Protein AF-A0A8E2JMP1-F1 (afdb_monomer_lite)

Organism: NCBI:txid574774

Foldseek 3Di:
DDDDDDQAAAEEEEAADADPPHHQLQVDCCPPPVRSYDYDYFHFKDKAFPVVLLVVVLCCLQQLCCADPVCLVRPQAQEEEEEDLSLLVLNLVSLVVQVVVVPDDNCRSAPCRYAYEYAAVSNVVSNVVSVHSHHYDDNVQNHLQSSLVVCLVVLLVSPDPPDPPDDDRHAYEYRDAPDDDPNNQCSQQPPVDDPSSHHHYDYTHGIYMDTDPCSLVVVLVVVVVCVVVVDQAHEYEDEDLSSLLSVCVSQVQADPPQRAGDPDDPLVPGSCNRYFYEYLADVNQCSNCVRHVDHGLFYFHHNHSVSRVVRVVVSVVVVVPPDDDPDDDDDDDDDDDDDDDDDDDDDDDDDDDDDDDDDDDDDDDDDDDDDDDDDDDDDDDDDDDDDDDDDDDDDDDDDDDDDDDDDDDDDDDDDDDDDDDDDDDDDDDDAQKDFAPPQLLQAAPFFQWKFKKWKKWFFPFVDQDDPDLVRTQWIKMKGDTDDSRIFGHADFHDFFLAMWIKTWNGSADDQDLADKTKIFTADFSHTLVCCVPPPQCWDWDQDPVPGTGTGHGMDTQFMWMWTWGDDPVFIKIKTATLAPVDHDPRCVNRNHARIFMWGKKWFQQVDDDDPLLDDPDAWPDPPVVNVVCVPPGIDHDRSVLSNTGGTIMMTRTADHHPDHHCRFPADPVSVVSNHDTSVVVRVSRRVSVNVNQVSQPHNVRVCVSSVPDDDDDDDDDDDDDDDDDDDDDDDDPDQADALEQWEQAQNDIDGFRHHFCDPCVFANSHAPYKYAYQQQLDIGSDDVVVVVCLVVPPRNPPPRDADFFFDDDQKTKGKDQCQVSVSSQLSVLRVVCSHDVPSPDRNPRRQKIKIFIKGQADVVANAHPDPPDDRHGHITRQWIWMDGPDDDVAALTEDTDRDVRRPPVCVSLLRVLVSQLVCVVVVHQHHYDPPDDPVRVVSLLVNLLLLLLLQLQPDDPPDADDLVNSCNVRSYDSVSNVVSQVVLVQWDADPPDPDGIGGNNVSSVVSCVVVVRDSDRSGDPVRGDDPDPVVVVVVVVVVVVVVVVVVVVVPD

pLDDT: mean 73.32, std 23.61, range [18.75, 98.06]

Secondary structure (DSSP, 8-state):
---------EEEEEESPPPSS--HHHHHHHHSGGGTEEEEE---EEEEE-HHHHHHHHHHHHTTTT--GGGTTT---SEEEE-SHHHHHHHHHHHHHHHHSTT--HHHHS-TTS-EEESHHHHHHHHHTT--SSPEE-TT--SHHHHHHHHHHHHHHTT-TT-TT-PPPPPEEEEEESS--SHHHHHHT-TTS-GGG---EEEEEEEEEEE-TTHHHHHHHHHHHHHHTT-S-EEEEE-SHHHHHHHHHHTT-B-TTT-SB-S---TTTSTTTTEEEEESSHHHHHHHHHHH-PPPSEE-SSSSHHHHHHHHHHHHHHHHTTS---------------------------------------------------------------------------------------------------PPPPPPPPPSEEE-TTHHHHS-TTEEEEEEEEEEEEEPTT-SS-SSGGGEEEEEEEEEEE-TTEEE-SSPPP--TTEEEEEESSSS---STT-EEEEEEEEEEE-HHHHIIIIISPPEEEETTTEEEEPPPEEEEEEEEEEEEE-SS-EEEEEEEEESSS--HHHHHHT--SEEEEEEEEEPTTSPPPGGG--SS-----HHHHHHTTT-SEEE--GGGGSSTT-EEEEEEESSTT--TTTTPPPTTTTTTTPPPHHHHHHHHHHHHHHHHHTTTSTTTHHHHTT------PPPPP--------------S-----SBS-EEETTEEE--SS-----HHHH-S-BS-EEE-TTT--EES-HHHHHHHHHT-GGGSSPPSSEEEEEETTEEEEEEETTTTHHHHHHHHHHHHTT-SS---SS--TTEEEEEEEESS-SSPPPP-STT--S----EEEEEEEEETT-TT-EEES-EEE-GGGTTSSHHHHHHHHHHHHHHHTT---EE-SSPPHHHHHHHHHHHHHHHHHHHHHS-TT----HHHHHHHH---HHHHHHHHHHTT-EE--TTSS-S-EE-HHHHHHHHHHTT--SS-SS-GGGBPP--THHHHHHHHHHHHHHHHHHHHT--

Radius of gyration: 39.18 Å; chains: 1; bounding box: 116×114×115 Å

InterPro domains:
  IPR002717 Histone acetyltransferase domain, MYST-type [PF01853] (800-991)
  IPR002717 Histone acetyltransferase domain, MYST-type [PS51726] (735-1009)
  IPR003754 Tetrapyrrole biosynthesis, uroporphyrinogen III synthase [PF02602] (37-307)
  IPR003754 Tetrapyrrole biosynthesis, uroporphyrinogen III synthase [cd06578] (37-308)
  IPR016181 Acyl-CoA N-acyltransferase [SSF55729] (742-1012)
  IPR036108 Tetrapyrrole biosynthesis, uroporphyrinogen III synthase superfamily [G3DSA:3.40.50.10090] (25-308)
  IPR036108 Tetrapyrrole biosynthesis, uroporphyrinogen III synthase superfamily [G3DSA:3.40.50.10090] (45-214)
  IPR036108 Tetrapyrrole biosynthesis, uroporphyrinogen III synthase superfamily [SSF69618] (14-313)
  IPR036388 Winged helix-like DNA-binding domain superfamily [G3DSA:1.10.10.10] (932-1009)
  IPR040706 MYST, zinc finger domain [PF17772] (739-793)
  IPR050603 MYST family histone acetyltransferases [PTHR10615] (337-1009)

Structure (mmCIF, N/CA/C/O backbone):
data_AF-A0A8E2JMP1-F1
#
_entry.id   AF-A0A8E2JMP1-F1
#
loop_
_atom_site.group_PDB
_atom_site.id
_atom_site.type_symbol
_atom_site.label_atom_id
_atom_site.label_alt_id
_atom_site.label_comp_id
_atom_site.label_asym_id
_atom_site.label_entity_id
_atom_site.label_seq_id
_atom_site.pdbx_PDB_ins_code
_atom_site.Cartn_x
_atom_site.Cartn_y
_atom_site.Cartn_z
_atom_site.occupancy
_atom_site.B_iso_or_equiv
_atom_site.auth_seq_id
_atom_site.auth_comp_id
_atom_site.auth_asym_id
_atom_site.auth_atom_id
_atom_site.pdbx_PDB_model_num
ATOM 1 N N . MET A 1 1 ? -36.122 27.529 32.065 1.00 32.94 1 MET A N 1
ATOM 2 C CA . MET A 1 1 ? -34.696 27.424 32.455 1.00 32.94 1 MET A CA 1
ATOM 3 C C . MET A 1 1 ? -33.843 28.033 31.353 1.00 32.94 1 MET A C 1
ATOM 5 O O . MET A 1 1 ? -34.363 28.245 30.264 1.00 32.94 1 MET A O 1
ATOM 9 N N . THR A 1 2 ? -32.603 28.406 31.658 1.00 27.00 2 THR A N 1
ATOM 10 C CA . THR A 1 2 ? -31.738 29.217 30.788 1.00 27.00 2 THR A CA 1
ATOM 11 C C . THR A 1 2 ? -31.268 28.480 29.535 1.00 27.00 2 THR A C 1
ATOM 13 O O . THR A 1 2 ? -30.958 27.292 29.571 1.00 27.00 2 THR A O 1
ATOM 16 N N . TRP A 1 3 ? -31.172 29.220 28.431 1.00 30.22 3 TRP A N 1
ATOM 17 C CA . TRP A 1 3 ? -30.446 28.794 27.237 1.00 30.22 3 TRP A CA 1
ATOM 18 C C . TRP A 1 3 ? -28.938 28.780 27.532 1.00 30.22 3 TRP A C 1
ATOM 20 O O . TRP A 1 3 ? -28.440 29.673 28.221 1.00 30.22 3 TRP A O 1
ATOM 30 N N . ARG A 1 4 ? -28.205 27.809 26.978 1.00 28.19 4 ARG A N 1
ATOM 31 C CA . ARG A 1 4 ? -26.751 27.908 26.777 1.00 28.19 4 ARG A CA 1
ATOM 32 C C . ARG A 1 4 ? -26.457 27.979 25.284 1.00 28.19 4 ARG A C 1
ATOM 34 O O . ARG A 1 4 ? -27.207 27.438 24.473 1.00 28.19 4 ARG A O 1
ATOM 41 N N . THR A 1 5 ? -25.417 28.730 24.958 1.00 34.22 5 THR A N 1
ATOM 42 C CA . THR A 1 5 ? -25.046 29.130 23.603 1.00 34.22 5 THR A CA 1
ATOM 43 C C . THR A 1 5 ? -24.077 28.151 22.958 1.00 34.22 5 THR A C 1
ATOM 45 O O . THR A 1 5 ? -23.271 27.542 23.652 1.00 34.22 5 THR A O 1
ATOM 48 N N . ASP A 1 6 ? -24.155 28.099 21.631 1.00 41.16 6 ASP A N 1
ATOM 49 C CA . ASP A 1 6 ? -23.097 27.779 20.666 1.00 41.16 6 ASP A CA 1
ATOM 50 C C . ASP A 1 6 ? -21.675 27.660 21.269 1.00 41.16 6 ASP A C 1
ATOM 52 O O . ASP A 1 6 ? -21.070 28.662 21.668 1.00 41.16 6 ASP A O 1
ATOM 56 N N . GLU A 1 7 ? -21.151 26.432 21.365 1.00 53.16 7 GLU A N 1
ATOM 57 C CA . GLU A 1 7 ? -19.808 26.155 21.892 1.00 53.16 7 GLU A CA 1
ATOM 58 C C . GLU A 1 7 ? -18.772 26.304 20.769 1.00 53.16 7 GLU A C 1
ATOM 60 O O . GLU A 1 7 ? -18.631 25.446 19.898 1.00 53.16 7 GLU A O 1
ATOM 65 N N . ARG A 1 8 ? -18.057 27.434 20.775 1.00 67.12 8 ARG A N 1
ATOM 66 C CA . ARG A 1 8 ? -17.032 27.758 19.772 1.00 67.12 8 ARG A CA 1
ATOM 67 C C . ARG A 1 8 ? -15.777 26.906 19.959 1.00 67.12 8 ARG A C 1
ATOM 69 O O . ARG A 1 8 ? -15.345 26.666 21.087 1.00 67.12 8 ARG A O 1
ATOM 76 N N . LYS A 1 9 ? -15.164 26.508 18.842 1.00 81.81 9 LYS A N 1
ATOM 77 C CA . LYS A 1 9 ? -13.915 25.742 18.828 1.00 81.81 9 LYS A CA 1
ATOM 78 C C . LYS A 1 9 ? -12.730 26.540 19.386 1.00 81.81 9 LYS A C 1
ATOM 80 O O . LYS A 1 9 ? -12.714 27.768 19.394 1.00 81.81 9 LYS A O 1
ATOM 85 N N . THR A 1 10 ? -11.726 25.806 19.857 1.00 86.31 10 THR A N 1
ATOM 86 C CA . THR A 1 10 ? -10.446 26.311 20.365 1.00 86.31 10 THR A CA 1
ATOM 87 C C . THR A 1 10 ? -9.393 26.247 19.248 1.00 86.31 10 THR A C 1
ATOM 89 O O . THR A 1 10 ? -9.045 25.138 18.831 1.00 86.31 10 THR A O 1
ATOM 92 N N . PRO A 1 11 ? -8.847 27.380 18.767 1.00 90.06 11 PRO A N 1
ATOM 93 C CA . PRO A 1 11 ? -7.862 27.375 17.690 1.00 90.06 11 PRO A CA 1
ATOM 94 C C . PRO A 1 11 ? -6.554 26.689 18.095 1.00 90.06 11 PRO A C 1
ATOM 96 O O . PRO A 1 11 ? -6.038 26.903 19.200 1.00 90.06 11 PRO A O 1
ATOM 99 N N . LEU A 1 12 ? -6.013 25.895 17.173 1.00 92.00 12 LEU A N 1
ATOM 100 C CA . LEU A 1 12 ? -4.741 25.189 17.284 1.00 92.00 12 LEU A CA 1
ATOM 101 C C . LEU A 1 12 ? -3.871 25.562 16.075 1.00 92.00 12 LEU A C 1
ATOM 103 O O . LEU A 1 12 ? -3.965 24.953 15.010 1.00 92.00 12 LEU A O 1
ATOM 107 N N . LEU A 1 13 ? -3.049 26.600 16.234 1.00 93.38 13 LEU A N 1
ATOM 108 C CA . LEU A 1 13 ? -2.189 27.120 15.173 1.00 93.38 13 LEU A CA 1
ATOM 109 C C . LEU A 1 13 ? -0.935 26.245 15.056 1.00 93.38 13 LEU A C 1
ATOM 111 O O . LEU A 1 13 ? -0.125 26.184 15.979 1.00 93.38 13 LEU A O 1
ATOM 115 N N . LEU A 1 14 ? -0.777 25.560 13.929 1.00 93.31 14 LEU A N 1
ATOM 116 C CA . LEU A 1 14 ? 0.318 24.636 13.654 1.00 93.31 14 LEU A CA 1
ATOM 117 C C . LEU A 1 14 ? 1.369 25.342 12.794 1.00 93.31 14 LEU A C 1
ATOM 119 O O . LEU A 1 14 ? 1.121 25.612 11.619 1.00 93.31 14 LEU A O 1
ATOM 123 N N . LEU A 1 15 ? 2.548 25.634 13.353 1.00 92.19 15 LEU A N 1
ATOM 124 C CA . LEU A 1 15 ? 3.625 26.343 12.649 1.00 92.19 15 LEU A CA 1
ATOM 125 C C . LEU A 1 15 ? 4.418 25.405 11.715 1.00 92.19 15 LEU A C 1
ATOM 127 O O . LEU A 1 15 ? 5.623 25.201 11.878 1.00 92.19 15 LEU A O 1
ATOM 131 N N . LYS A 1 16 ? 3.714 24.798 10.755 1.00 86.81 16 LYS A N 1
ATOM 132 C CA . LYS A 1 16 ? 4.231 23.924 9.693 1.00 86.81 16 LYS A CA 1
ATOM 133 C C . LYS A 1 16 ? 3.429 24.115 8.404 1.00 86.81 16 LYS A C 1
ATOM 135 O O . LYS A 1 16 ? 2.267 24.518 8.427 1.00 86.81 16 LYS A O 1
ATOM 140 N N . THR A 1 17 ? 4.033 23.756 7.276 1.00 81.31 17 THR A N 1
ATOM 141 C CA . THR A 1 17 ? 3.296 23.528 6.025 1.00 81.31 17 THR A CA 1
ATOM 142 C C . THR A 1 17 ? 2.412 22.288 6.178 1.00 81.31 17 THR A C 1
ATOM 144 O O . THR A 1 17 ? 2.838 21.306 6.787 1.00 81.31 17 THR A O 1
ATOM 147 N N . LYS A 1 18 ? 1.190 22.327 5.639 1.00 79.12 18 LYS A N 1
ATOM 148 C CA . LYS A 1 18 ? 0.274 21.181 5.635 1.00 79.12 18 LYS A CA 1
ATOM 149 C C . LYS A 1 18 ? 0.782 20.078 4.695 1.00 79.12 18 LYS A C 1
ATOM 151 O O . LYS A 1 18 ? 1.104 20.356 3.541 1.00 79.12 18 LYS A O 1
ATOM 156 N N . SER A 1 19 ? 0.815 18.840 5.179 1.00 68.50 19 SER A N 1
ATOM 157 C CA . SER A 1 19 ? 1.076 17.636 4.385 1.00 68.50 19 SER A CA 1
ATOM 158 C C . SER A 1 19 ? -0.093 17.345 3.433 1.00 68.50 19 SER A C 1
ATOM 160 O O . SER A 1 19 ? -1.249 17.635 3.741 1.00 68.50 19 SER A O 1
ATOM 162 N N . THR A 1 20 ? 0.190 16.774 2.260 1.00 45.34 20 THR A N 1
ATOM 163 C CA . THR A 1 20 ? -0.843 16.406 1.274 1.00 45.34 20 THR A CA 1
ATOM 164 C C . THR A 1 20 ? -0.637 14.961 0.808 1.00 45.34 20 THR A C 1
ATOM 166 O O . THR A 1 20 ? 0.515 14.543 0.703 1.00 45.34 20 THR A O 1
ATOM 169 N N . PRO A 1 21 ? -1.710 14.184 0.546 1.00 37.50 21 PRO A N 1
ATOM 170 C CA . PRO A 1 21 ? -3.123 14.587 0.521 1.00 37.50 21 PRO A CA 1
ATOM 171 C C . PRO A 1 21 ? -3.765 14.824 1.902 1.00 37.50 21 PRO A C 1
ATOM 173 O O . PRO A 1 21 ? -4.730 15.581 1.981 1.00 37.50 21 PRO A O 1
ATOM 176 N N . THR A 1 22 ? -3.222 14.242 2.973 1.00 48.56 22 THR A N 1
ATOM 177 C CA . THR A 1 22 ? -3.713 14.372 4.358 1.00 48.56 22 THR A CA 1
ATOM 178 C C . THR A 1 22 ? -2.586 14.764 5.322 1.00 48.56 22 THR A C 1
ATOM 180 O O . THR A 1 22 ? -1.404 14.649 4.998 1.00 48.56 22 THR A O 1
ATOM 183 N N . ASP A 1 23 ? -2.949 15.248 6.514 1.00 83.75 23 ASP A N 1
ATOM 184 C CA . ASP A 1 23 ? -2.011 15.613 7.581 1.00 83.75 23 ASP A CA 1
ATOM 185 C C . ASP A 1 23 ? -2.500 15.050 8.919 1.00 83.75 23 ASP A C 1
ATOM 187 O O . ASP A 1 23 ? -3.606 15.373 9.357 1.00 83.75 23 ASP A O 1
ATOM 191 N N . GLY A 1 24 ? -1.677 14.235 9.586 1.00 73.88 24 GLY A N 1
ATOM 192 C CA . GLY A 1 24 ? -2.066 13.555 10.827 1.00 73.88 24 GLY A CA 1
ATOM 193 C C . GLY A 1 24 ? -2.481 14.505 11.956 1.00 73.88 24 GLY A C 1
ATOM 194 O O . GLY A 1 24 ? -3.329 14.153 12.771 1.00 73.88 24 GLY A O 1
ATOM 195 N N . TYR A 1 25 ? -1.970 15.744 11.983 1.00 85.38 25 TYR A N 1
ATOM 196 C CA . TYR A 1 25 ? -2.421 16.743 12.959 1.00 85.38 25 TYR A CA 1
ATOM 197 C C . TYR A 1 25 ? -3.824 17.281 12.656 1.00 85.38 25 TYR A C 1
ATOM 199 O O . TYR A 1 25 ? -4.546 17.645 13.582 1.00 85.38 25 TYR A O 1
ATOM 207 N N . GLU A 1 26 ? -4.225 17.333 11.384 1.00 86.94 26 GLU A N 1
ATOM 208 C CA . GLU A 1 26 ? -5.572 17.754 10.998 1.00 86.94 26 GLU A CA 1
ATOM 209 C C . GLU A 1 26 ? -6.593 16.667 11.333 1.00 86.94 26 GLU A C 1
ATOM 211 O O . GLU A 1 26 ? -7.578 16.947 12.012 1.00 86.94 26 GLU A O 1
ATOM 216 N N . GLU A 1 27 ? -6.336 15.431 10.903 1.00 82.19 27 GLU A N 1
ATOM 217 C CA . GLU A 1 27 ? -7.230 14.284 11.095 1.00 82.19 27 GLU A CA 1
ATOM 218 C C . GLU A 1 27 ? -7.474 13.993 12.584 1.00 82.19 27 GLU A C 1
ATOM 220 O O . GLU A 1 27 ? -8.621 13.852 13.025 1.00 82.19 27 GLU A O 1
ATOM 225 N N . TYR A 1 28 ? -6.401 14.017 13.379 1.00 85.38 28 TYR A N 1
ATOM 226 C CA . TYR A 1 28 ? -6.456 13.801 14.820 1.00 85.38 28 TYR A CA 1
ATOM 227 C C . TYR A 1 28 ? -7.226 14.915 15.545 1.00 85.38 28 TYR A C 1
ATOM 229 O O . TYR A 1 28 ? -8.243 14.661 16.191 1.00 85.38 28 TYR A O 1
ATOM 237 N N . PHE A 1 29 ? -6.795 16.177 15.432 1.00 85.62 29 PHE A N 1
ATOM 238 C CA . PHE A 1 29 ? -7.393 17.262 16.220 1.00 85.62 29 PHE A CA 1
ATOM 239 C C . PHE A 1 29 ? -8.757 17.746 15.700 1.00 85.62 29 PHE A C 1
ATOM 241 O O . PHE A 1 29 ? -9.507 18.343 16.472 1.00 85.62 29 PHE A O 1
ATOM 248 N N . SER A 1 30 ? -9.127 17.462 14.446 1.00 78.94 30 SER A N 1
ATOM 249 C CA . SER A 1 30 ? -10.479 17.762 13.938 1.00 78.94 30 SER A CA 1
ATOM 250 C C . SER A 1 30 ? -11.551 16.808 14.474 1.00 78.94 30 SER A C 1
ATOM 252 O O . SER A 1 30 ? -12.724 17.185 14.517 1.00 78.94 30 SER A O 1
ATOM 254 N N . THR A 1 31 ? -11.164 15.593 14.878 1.00 76.31 31 THR A N 1
ATOM 255 C CA . THR A 1 31 ? -12.068 14.563 15.423 1.00 76.31 31 THR A CA 1
ATOM 256 C C . THR A 1 31 ? -11.999 14.457 16.953 1.00 76.31 31 THR A C 1
ATOM 258 O O . THR A 1 31 ? -13.001 14.132 17.593 1.00 76.31 31 THR A O 1
ATOM 261 N N . PHE A 1 32 ? -10.851 14.781 17.556 1.00 73.69 32 PHE A N 1
ATOM 262 C CA . PHE A 1 32 ? -10.613 14.721 19.000 1.00 73.69 32 PHE A CA 1
ATOM 263 C C . PHE A 1 32 ? -11.519 15.654 19.833 1.00 73.69 32 PHE A C 1
ATOM 265 O O . PHE A 1 32 ? -11.826 16.776 19.431 1.00 73.69 32 PHE A O 1
ATOM 272 N N . ASP A 1 33 ? -11.920 15.184 21.023 1.00 68.81 33 ASP A N 1
ATOM 273 C CA . ASP A 1 33 ? -12.759 15.892 22.011 1.00 68.81 33 ASP A CA 1
ATOM 274 C C . ASP A 1 33 ? -14.020 16.529 21.383 1.00 68.81 33 ASP A C 1
ATOM 276 O O . ASP A 1 33 ? -14.219 17.740 21.425 1.00 68.81 33 ASP A O 1
ATOM 280 N N . ASN A 1 34 ? -14.837 15.715 20.696 1.00 67.88 34 ASN A N 1
ATOM 281 C CA . ASN A 1 34 ? -15.996 16.148 19.890 1.00 67.88 34 ASN A CA 1
ATOM 282 C C . ASN A 1 34 ? -15.678 17.213 18.814 1.00 67.88 34 ASN A C 1
ATOM 284 O O . ASN A 1 34 ? -16.556 17.961 18.381 1.00 67.88 34 ASN A O 1
ATOM 288 N N . GLY A 1 35 ? -14.424 17.292 18.362 1.00 69.62 35 GLY A N 1
ATOM 289 C CA . GLY A 1 35 ? -13.958 18.326 17.443 1.00 69.62 35 GLY A CA 1
ATOM 290 C C . GLY A 1 35 ? -13.839 19.706 18.097 1.00 69.62 35 GLY A C 1
ATOM 291 O O . GLY A 1 35 ? -13.940 20.712 17.398 1.00 69.62 35 GLY A O 1
ATOM 292 N N . ARG A 1 36 ? -13.631 19.782 19.419 1.00 80.69 36 ARG A N 1
ATOM 293 C CA . ARG A 1 36 ? -13.426 21.028 20.185 1.00 80.69 36 ARG A CA 1
ATOM 294 C C . ARG A 1 36 ? -12.265 21.876 19.673 1.00 80.69 36 ARG A C 1
ATOM 296 O O . ARG A 1 36 ? -12.268 23.085 19.893 1.00 80.69 36 ARG A O 1
ATOM 303 N N . TYR A 1 37 ? -11.279 21.267 19.022 1.00 86.44 37 TYR A N 1
ATOM 304 C CA . TYR A 1 37 ? -10.127 21.958 18.452 1.00 86.44 37 TYR A CA 1
ATOM 305 C C . TYR A 1 37 ? -10.337 22.280 16.965 1.00 86.44 37 TYR A C 1
ATOM 307 O O . TYR A 1 37 ? -11.100 21.618 16.255 1.00 86.44 37 TYR A O 1
ATOM 315 N N . GLU A 1 38 ? -9.659 23.327 16.500 1.00 88.81 38 GLU A N 1
ATOM 316 C CA . GLU A 1 38 ? -9.652 23.758 15.100 1.00 88.81 38 GLU A CA 1
ATOM 317 C C . GLU A 1 38 ? -8.202 23.904 14.608 1.00 88.81 38 GLU A C 1
ATOM 319 O O . GLU A 1 38 ? -7.542 24.890 14.951 1.00 88.81 38 GLU A O 1
ATOM 324 N N . PRO A 1 39 ? -7.670 22.907 13.873 1.00 91.88 39 PRO A N 1
ATOM 325 C CA . PRO A 1 39 ? -6.312 22.945 13.333 1.00 91.88 39 PRO A CA 1
ATOM 326 C C . PRO A 1 39 ? -6.176 23.984 12.217 1.00 91.88 39 PRO A C 1
ATOM 328 O O . PRO A 1 39 ? -6.913 23.947 11.235 1.00 91.88 39 PRO A O 1
ATOM 331 N N . VAL A 1 40 ? -5.202 24.887 12.340 1.00 91.75 40 VAL A N 1
ATOM 332 C CA . VAL A 1 40 ? -4.912 25.918 11.331 1.00 91.75 40 VAL A CA 1
ATOM 333 C C . VAL A 1 40 ? -3.421 25.907 11.015 1.00 91.75 40 VAL A C 1
ATOM 335 O O . VAL A 1 40 ? -2.596 26.158 11.890 1.00 91.75 40 VAL A O 1
ATOM 338 N N . PHE A 1 41 ? -3.064 25.621 9.766 1.00 91.50 41 PHE A N 1
ATOM 339 C CA . PHE A 1 41 ? -1.671 25.524 9.325 1.00 91.50 41 PHE A CA 1
ATOM 340 C C . PHE A 1 41 ? -1.102 26.896 8.955 1.00 91.50 41 PHE A C 1
ATOM 342 O O . PHE A 1 41 ? -1.681 27.616 8.142 1.00 91.50 41 PHE A O 1
ATOM 349 N N . VAL A 1 42 ? 0.058 27.237 9.519 1.00 89.19 42 VAL A N 1
ATOM 350 C CA . VAL A 1 42 ? 0.778 28.492 9.266 1.00 89.19 42 VAL A CA 1
ATOM 351 C C . VAL A 1 42 ? 2.208 28.156 8.808 1.00 89.19 42 VAL A C 1
ATOM 353 O O . VAL A 1 42 ? 3.073 27.882 9.644 1.00 89.19 42 VAL A O 1
ATOM 356 N N . PRO A 1 43 ? 2.481 28.131 7.488 1.00 84.12 43 PRO A N 1
ATOM 357 C CA . PRO A 1 43 ? 3.799 27.786 6.956 1.00 84.12 43 PRO A CA 1
ATOM 358 C C . PRO A 1 43 ? 4.882 28.791 7.376 1.00 84.12 43 PRO A C 1
ATOM 360 O O . PRO A 1 43 ? 4.754 29.985 7.130 1.00 84.12 43 PRO A O 1
ATOM 363 N N . VAL A 1 44 ? 5.962 28.300 7.993 1.00 80.56 44 VAL A N 1
ATOM 364 C CA . VAL A 1 44 ? 7.094 29.124 8.474 1.00 80.56 44 VAL A CA 1
ATOM 365 C C . VAL A 1 44 ? 8.156 29.349 7.393 1.00 80.56 44 VAL A C 1
ATOM 367 O O . VAL A 1 44 ? 8.788 30.402 7.349 1.00 80.56 44 VAL A O 1
ATOM 370 N N . LEU A 1 45 ? 8.381 28.346 6.540 1.00 78.06 45 LEU A N 1
ATOM 371 C CA . LEU A 1 45 ? 9.479 28.309 5.573 1.00 78.06 45 LEU A CA 1
ATOM 372 C C . LEU A 1 45 ? 8.972 28.426 4.137 1.00 78.06 45 LEU A C 1
ATOM 374 O O . LEU A 1 45 ? 7.909 27.911 3.793 1.00 78.06 45 LEU A O 1
ATOM 378 N N . GLU A 1 46 ? 9.793 29.040 3.292 1.00 78.88 46 GLU A N 1
ATOM 379 C CA . GLU A 1 46 ? 9.577 29.178 1.856 1.00 78.88 46 GLU A CA 1
ATOM 380 C C . GLU A 1 46 ? 10.843 28.760 1.088 1.00 78.88 46 GLU A C 1
ATOM 382 O O . GLU A 1 46 ? 11.963 29.139 1.446 1.00 78.88 46 GLU A O 1
ATOM 387 N N . HIS A 1 47 ? 10.666 27.997 0.006 1.00 79.44 47 HIS A N 1
ATOM 388 C CA . HIS A 1 47 ? 11.725 27.712 -0.963 1.00 79.44 47 HIS A CA 1
ATOM 389 C C . HIS A 1 47 ? 11.602 28.697 -2.132 1.00 79.44 47 HIS A C 1
ATOM 391 O O . HIS A 1 47 ? 10.719 28.544 -2.979 1.00 79.44 47 HIS A O 1
ATOM 397 N N . ARG A 1 48 ? 12.471 29.712 -2.186 1.00 81.88 48 ARG A N 1
ATOM 398 C CA . ARG A 1 48 ? 12.485 30.694 -3.284 1.00 81.88 48 ARG A CA 1
ATOM 399 C C . ARG A 1 48 ? 13.500 30.293 -4.344 1.00 81.88 48 ARG A C 1
ATOM 401 O O . ARG A 1 48 ? 14.597 29.834 -4.031 1.00 81.88 48 ARG A O 1
ATOM 408 N N . LEU A 1 49 ? 13.130 30.471 -5.607 1.00 87.12 49 LEU A N 1
ATOM 409 C CA . LEU A 1 49 ? 13.984 30.148 -6.746 1.00 87.12 49 LEU A CA 1
ATOM 410 C C . LEU A 1 49 ? 14.868 31.347 -7.094 1.00 87.12 49 LEU A C 1
ATOM 412 O O . LEU A 1 49 ? 14.374 32.470 -7.201 1.00 87.12 49 LEU A O 1
ATOM 416 N N . LYS A 1 50 ? 16.167 31.118 -7.309 1.00 91.19 50 LYS A N 1
ATOM 417 C CA . LYS A 1 50 ? 17.086 32.171 -7.759 1.00 91.19 50 LYS A CA 1
ATOM 418 C C . LYS A 1 50 ? 16.935 32.319 -9.270 1.00 91.19 50 LYS A C 1
ATOM 420 O O . LYS A 1 50 ? 17.582 31.621 -10.047 1.00 91.19 50 LYS A O 1
ATOM 425 N N . HIS A 1 51 ? 16.006 33.187 -9.674 1.00 89.44 51 HIS A N 1
ATOM 426 C CA . HIS A 1 51 ? 15.592 33.353 -11.070 1.00 89.44 51 HIS A CA 1
ATOM 427 C C . HIS A 1 51 ? 16.754 33.702 -12.011 1.00 89.44 51 HIS A C 1
ATOM 429 O O . HIS A 1 51 ? 16.793 33.166 -13.116 1.00 89.44 51 HIS A O 1
ATOM 435 N N . ASP A 1 52 ? 17.731 34.496 -11.566 1.00 90.44 52 ASP A N 1
ATOM 436 C CA . ASP A 1 52 ? 18.937 34.802 -12.349 1.00 90.44 52 ASP A CA 1
ATOM 437 C C . ASP A 1 52 ? 19.794 33.547 -12.589 1.00 90.44 52 ASP A C 1
ATOM 439 O O . ASP A 1 52 ? 20.209 33.280 -13.717 1.00 90.44 52 ASP A O 1
ATOM 443 N N . SER A 1 53 ? 19.978 32.712 -11.559 1.00 93.00 53 SER A N 1
ATOM 444 C CA . SER A 1 53 ? 20.667 31.419 -11.670 1.00 93.00 53 SER A CA 1
ATOM 445 C C . SER A 1 53 ? 19.917 30.450 -12.590 1.00 93.00 53 SER A C 1
ATOM 447 O O . SER A 1 53 ? 20.536 29.745 -13.381 1.00 93.00 53 SER A O 1
ATOM 449 N N . LEU A 1 54 ? 18.580 30.418 -12.544 1.00 92.81 54 LEU A N 1
ATOM 450 C CA . LEU A 1 54 ? 17.778 29.599 -13.463 1.00 92.81 54 LEU A CA 1
ATOM 451 C C . LEU A 1 54 ? 17.833 30.122 -14.906 1.00 92.81 54 LEU A C 1
ATOM 453 O O . LEU A 1 54 ? 17.926 29.323 -15.836 1.00 92.81 54 LEU A O 1
ATOM 457 N N . ALA A 1 55 ? 17.862 31.441 -15.109 1.00 91.31 55 ALA A N 1
ATOM 458 C CA . ALA A 1 55 ? 18.109 32.040 -16.419 1.00 91.31 55 ALA A CA 1
ATOM 459 C C . ALA A 1 55 ? 19.523 31.718 -16.939 1.00 91.31 55 ALA A C 1
ATOM 461 O O . ALA A 1 55 ? 19.694 31.510 -18.141 1.00 91.31 55 ALA A O 1
ATOM 462 N N . GLN A 1 56 ? 20.514 31.600 -16.049 1.00 93.62 56 GLN A N 1
ATOM 463 C CA . GLN A 1 56 ? 21.870 31.157 -16.376 1.00 93.62 56 GLN A CA 1
ATOM 464 C C . GLN A 1 56 ? 21.918 29.668 -16.767 1.00 93.62 56 GLN A C 1
ATOM 466 O O . GLN A 1 56 ? 22.514 29.343 -17.792 1.00 93.62 56 GLN A O 1
ATOM 471 N N . VAL A 1 57 ? 21.233 28.772 -16.039 1.00 94.69 57 VAL A N 1
ATOM 472 C CA . VAL A 1 57 ? 21.070 27.359 -16.452 1.00 94.69 57 VAL A CA 1
ATOM 473 C C . VAL A 1 57 ? 20.374 27.271 -17.811 1.00 94.69 57 VAL A C 1
ATOM 475 O O . VAL A 1 57 ? 20.833 26.539 -18.686 1.00 94.69 57 VAL A O 1
ATOM 478 N N . ARG A 1 58 ? 19.310 28.059 -18.022 1.00 93.00 58 ARG A N 1
ATOM 479 C CA . ARG A 1 58 ? 18.610 28.140 -19.310 1.00 93.00 58 ARG A CA 1
ATOM 480 C C . ARG A 1 58 ? 19.575 28.541 -20.424 1.00 93.00 58 ARG A C 1
ATOM 482 O O . ARG A 1 58 ? 19.638 27.839 -21.423 1.00 93.00 58 ARG A O 1
ATOM 489 N N . ALA A 1 59 ? 20.370 29.594 -20.224 1.00 90.56 59 ALA A N 1
ATOM 490 C CA . ALA A 1 59 ? 21.371 30.047 -21.189 1.00 90.56 59 ALA A CA 1
ATOM 491 C C . ALA A 1 59 ? 22.451 28.988 -21.483 1.00 90.56 59 ALA A C 1
ATOM 493 O O . ALA A 1 59 ? 22.829 28.816 -22.639 1.00 90.56 59 ALA A O 1
ATOM 494 N N . TYR A 1 60 ? 22.922 28.240 -20.477 1.00 92.25 60 TYR A N 1
ATOM 495 C CA . TYR A 1 60 ? 23.860 27.132 -20.695 1.00 92.25 60 TYR A CA 1
ATOM 496 C C . TYR A 1 60 ? 23.261 26.026 -21.574 1.00 92.25 60 TYR A C 1
ATOM 498 O O . TYR A 1 60 ? 23.954 25.513 -22.449 1.00 92.25 60 TYR A O 1
ATOM 506 N N . ILE A 1 61 ? 21.979 25.693 -21.394 1.00 90.75 61 ILE A N 1
ATOM 507 C CA . ILE A 1 61 ? 21.288 24.708 -22.236 1.00 90.75 61 ILE A CA 1
ATOM 508 C C . ILE A 1 61 ? 21.060 25.273 -23.647 1.00 90.75 61 ILE A C 1
ATOM 510 O O . ILE A 1 61 ? 21.472 24.655 -24.624 1.00 90.75 61 ILE A O 1
ATOM 514 N N . THR A 1 62 ? 20.457 26.461 -23.782 1.00 88.56 62 THR A N 1
ATOM 515 C CA . THR A 1 62 ? 20.076 27.024 -25.094 1.00 88.56 62 THR A CA 1
ATOM 516 C C . THR A 1 62 ? 21.255 27.391 -25.985 1.00 88.56 62 THR A C 1
ATOM 518 O O . THR A 1 62 ? 21.100 27.411 -27.202 1.00 88.56 62 THR A O 1
ATOM 521 N N . ASN A 1 63 ? 22.426 27.662 -25.405 1.00 86.81 63 ASN A N 1
ATOM 522 C CA . ASN A 1 63 ? 23.632 28.019 -26.152 1.00 86.81 63 ASN A CA 1
ATOM 523 C C . ASN A 1 63 ? 24.480 26.791 -26.547 1.00 86.81 63 ASN A C 1
ATOM 525 O O . ASN A 1 63 ? 25.611 26.961 -26.992 1.00 86.81 63 ASN A O 1
ATOM 529 N N . GLY A 1 64 ? 23.965 25.566 -26.374 1.00 83.50 64 GLY A N 1
ATOM 530 C CA . GLY A 1 64 ? 24.673 24.333 -26.741 1.00 83.50 64 GLY A CA 1
ATOM 531 C C . GLY A 1 64 ? 25.724 23.871 -25.726 1.00 83.50 64 GLY A C 1
ATOM 532 O O . GLY A 1 64 ? 26.543 23.017 -26.047 1.00 83.50 64 GLY A O 1
ATOM 533 N N . GLY A 1 65 ? 25.692 24.371 -24.485 1.00 85.75 65 GLY A N 1
ATOM 534 C CA . GLY A 1 65 ? 26.697 24.075 -23.456 1.00 85.75 65 GLY A CA 1
ATOM 535 C C . GLY A 1 65 ? 26.791 22.605 -23.023 1.00 85.75 65 GLY A C 1
ATOM 536 O O . GLY A 1 65 ? 27.738 22.258 -22.321 1.00 85.75 65 GLY A O 1
ATOM 537 N N . PHE A 1 66 ? 25.857 21.755 -23.457 1.00 87.69 66 PHE A N 1
ATOM 538 C CA . PHE A 1 66 ? 25.827 20.299 -23.253 1.00 87.69 66 PHE A CA 1
ATOM 539 C C . PHE A 1 66 ? 25.739 19.516 -24.581 1.00 87.69 66 PHE A C 1
ATOM 541 O O . PHE A 1 66 ? 25.295 18.366 -24.589 1.00 87.69 66 PHE A O 1
ATOM 548 N N . ALA A 1 67 ? 26.092 20.144 -25.710 1.00 74.69 67 ALA A N 1
ATOM 549 C CA . ALA A 1 67 ? 26.023 19.535 -27.036 1.00 74.69 67 ALA A CA 1
ATOM 550 C C . ALA A 1 67 ? 26.939 18.303 -27.173 1.00 74.69 67 ALA A C 1
ATOM 552 O O . ALA A 1 67 ? 27.904 18.123 -26.429 1.00 74.69 67 ALA A O 1
ATOM 553 N N . ALA A 1 68 ? 26.621 17.445 -28.145 1.00 63.53 68 ALA A N 1
ATOM 554 C CA . ALA A 1 68 ? 27.375 16.225 -28.410 1.00 63.53 68 ALA A CA 1
ATOM 555 C C . ALA A 1 68 ? 28.795 16.510 -28.940 1.00 63.53 68 ALA A C 1
ATOM 557 O O . ALA A 1 68 ? 29.032 17.499 -29.633 1.00 63.53 68 ALA A O 1
ATOM 558 N N . GLN A 1 69 ? 29.712 15.571 -28.680 1.00 57.41 69 GLN A N 1
ATOM 559 C CA . GLN A 1 69 ? 31.164 15.653 -28.935 1.00 57.41 69 GLN A CA 1
ATOM 560 C C . GLN A 1 69 ? 31.570 16.046 -30.373 1.00 57.41 69 GLN A C 1
ATOM 562 O O . GLN A 1 69 ? 32.695 16.483 -30.594 1.00 57.41 69 GLN A O 1
ATOM 567 N N . SER A 1 70 ? 30.669 15.927 -31.354 1.00 54.62 70 SER A N 1
ATOM 568 C CA . SER A 1 70 ? 30.881 16.379 -32.736 1.00 54.62 70 SER A CA 1
ATOM 569 C C . SER A 1 70 ? 31.010 17.900 -32.901 1.00 54.62 70 SER A C 1
ATOM 571 O O . SER A 1 70 ? 31.487 18.338 -33.943 1.00 54.62 70 SER A O 1
ATOM 573 N N . ASP A 1 71 ? 30.584 18.699 -31.916 1.00 58.03 71 ASP A N 1
ATOM 574 C CA . ASP A 1 71 ? 30.785 20.157 -31.888 1.00 58.03 71 ASP A CA 1
ATOM 575 C C . ASP A 1 71 ? 31.420 20.599 -30.559 1.00 58.03 71 ASP A C 1
ATOM 577 O O . ASP A 1 71 ? 30.881 21.386 -29.776 1.00 58.03 71 ASP A O 1
ATOM 581 N N . ALA A 1 72 ? 32.612 20.055 -30.298 1.00 58.00 72 ALA A N 1
ATOM 582 C CA . ALA A 1 72 ? 33.417 20.330 -29.106 1.00 58.00 72 ALA A CA 1
ATOM 583 C C . ALA A 1 72 ? 33.789 21.819 -28.913 1.00 58.00 72 ALA A C 1
ATOM 585 O O . ALA A 1 72 ? 34.336 22.179 -27.875 1.00 58.00 72 ALA A O 1
ATOM 586 N N . SER A 1 73 ? 33.485 22.696 -29.879 1.00 64.50 73 SER A N 1
ATOM 587 C CA . SER A 1 73 ? 33.684 24.145 -29.756 1.00 64.50 73 SER A CA 1
ATOM 588 C C . SER A 1 73 ? 32.651 24.836 -28.851 1.00 64.50 73 SER A C 1
ATOM 590 O O . SER A 1 73 ? 32.918 25.926 -28.342 1.00 64.50 73 SER A O 1
ATOM 592 N N . LEU A 1 74 ? 31.491 24.200 -28.628 1.00 69.12 74 LEU A N 1
ATOM 593 C CA . LEU A 1 74 ? 30.367 24.751 -27.858 1.00 69.12 74 LEU A CA 1
ATOM 594 C C . LEU A 1 74 ? 30.116 24.037 -26.518 1.00 69.12 74 LEU A C 1
ATOM 596 O O . LEU A 1 74 ? 29.446 24.594 -25.644 1.00 69.12 74 LEU A O 1
ATOM 600 N N . GLN A 1 75 ? 30.650 22.827 -26.324 1.00 81.38 75 GLN A N 1
ATOM 601 C CA . GLN A 1 75 ? 30.430 22.048 -25.103 1.00 81.38 75 GLN A CA 1
ATOM 602 C C . GLN A 1 75 ? 31.146 22.684 -23.894 1.00 81.38 75 GLN A C 1
ATOM 604 O O . GLN A 1 75 ? 32.369 22.645 -23.787 1.00 81.38 75 GLN A O 1
ATOM 609 N N . LYS A 1 76 ? 30.380 23.234 -22.940 1.00 88.81 76 LYS A N 1
ATOM 610 C CA . LYS A 1 76 ? 30.902 23.768 -21.665 1.00 88.81 76 LYS A CA 1
ATOM 611 C C . LYS A 1 76 ? 30.910 22.725 -20.549 1.00 88.81 76 LYS A C 1
ATOM 613 O O . LYS A 1 76 ? 31.752 22.811 -19.663 1.00 88.81 76 LYS A O 1
ATOM 618 N N . TYR A 1 77 ? 29.972 21.782 -20.564 1.00 92.75 77 TYR A N 1
ATOM 619 C CA . TYR A 1 77 ? 29.746 20.812 -19.495 1.00 92.75 77 TYR A CA 1
ATOM 620 C C . TYR A 1 77 ? 29.489 19.410 -20.060 1.00 92.75 77 TYR A C 1
ATOM 622 O O . TYR A 1 77 ? 28.851 19.258 -21.104 1.00 92.75 77 TYR A O 1
ATOM 630 N N . GLY A 1 78 ? 29.949 18.376 -19.352 1.00 90.75 78 GLY A N 1
ATOM 631 C CA . GLY A 1 78 ? 29.685 16.978 -19.721 1.00 90.75 78 GLY A CA 1
ATOM 632 C C . GLY A 1 78 ? 28.559 16.305 -18.933 1.00 90.75 78 GLY A C 1
ATOM 633 O O . GLY A 1 78 ? 28.055 15.280 -19.378 1.00 90.75 78 GLY A O 1
ATOM 634 N N . ALA A 1 79 ? 28.129 16.861 -17.794 1.00 94.56 79 ALA A N 1
ATOM 635 C CA . ALA A 1 79 ? 27.011 16.329 -17.005 1.00 94.56 79 ALA A CA 1
ATOM 636 C C . ALA A 1 79 ? 26.384 17.384 -16.077 1.00 94.56 79 ALA A C 1
ATOM 638 O O . ALA A 1 79 ? 26.964 18.453 -15.850 1.00 94.56 79 ALA A O 1
ATOM 639 N N . ILE A 1 80 ? 25.234 17.044 -15.486 1.00 97.25 80 ILE A N 1
ATOM 640 C CA . ILE A 1 80 ? 24.571 17.823 -14.425 1.00 97.25 80 ILE A CA 1
ATOM 641 C C . ILE A 1 80 ? 24.435 16.957 -13.161 1.00 97.25 80 ILE A C 1
ATOM 643 O O . ILE A 1 80 ? 24.179 15.761 -13.265 1.00 97.25 80 ILE A O 1
ATOM 647 N N . ILE A 1 81 ? 24.596 17.544 -11.971 1.00 97.50 81 ILE A N 1
ATOM 648 C CA . ILE A 1 81 ? 24.466 16.868 -10.666 1.00 97.50 81 ILE A CA 1
ATOM 649 C C . ILE A 1 81 ? 23.318 17.494 -9.857 1.00 97.50 81 ILE A C 1
ATOM 651 O O . ILE A 1 81 ? 23.212 18.720 -9.786 1.00 97.50 81 ILE A O 1
ATOM 655 N N . PHE A 1 82 ? 22.508 16.662 -9.193 1.00 95.75 82 PHE A N 1
ATOM 656 C CA . PHE A 1 82 ? 21.389 17.056 -8.332 1.00 95.75 82 PHE A CA 1
ATOM 657 C C . PHE A 1 82 ? 21.422 16.320 -6.981 1.00 95.75 82 PHE A C 1
ATOM 659 O O . PHE A 1 82 ? 21.350 15.095 -6.920 1.00 95.75 82 PHE A O 1
ATOM 666 N N . THR A 1 83 ? 21.442 17.062 -5.871 1.00 91.31 83 THR A N 1
ATOM 667 C CA . THR A 1 83 ? 21.400 16.499 -4.501 1.00 91.31 83 THR A CA 1
ATOM 668 C C . THR A 1 83 ? 20.060 16.675 -3.785 1.00 91.31 83 THR A C 1
ATOM 670 O O . THR A 1 83 ? 19.935 16.287 -2.625 1.00 91.31 83 THR A O 1
ATOM 673 N N . SER A 1 84 ? 19.048 17.268 -4.428 1.00 86.75 84 SER A N 1
ATOM 674 C CA . SER A 1 84 ? 17.718 17.407 -3.826 1.00 86.75 84 SER A CA 1
ATOM 675 C C . SER A 1 84 ? 16.588 17.468 -4.853 1.00 86.75 84 SER A C 1
ATOM 677 O O . SER A 1 84 ? 16.726 18.028 -5.942 1.00 86.75 84 SER A O 1
ATOM 679 N N . GLN A 1 85 ? 15.409 16.989 -4.450 1.00 80.00 85 GLN A N 1
ATOM 680 C CA . GLN A 1 85 ? 14.164 17.139 -5.209 1.00 80.00 85 GLN A CA 1
ATOM 681 C C . GLN A 1 85 ? 13.827 18.616 -5.506 1.00 80.00 85 GLN A C 1
ATOM 683 O O . GLN A 1 85 ? 13.274 18.921 -6.558 1.00 80.00 85 GLN A O 1
ATOM 688 N N . ARG A 1 86 ? 14.206 19.557 -4.628 1.00 82.56 86 ARG A N 1
ATOM 689 C CA . ARG A 1 86 ? 13.968 21.000 -4.831 1.00 82.56 86 ARG A CA 1
ATOM 690 C C . ARG A 1 86 ? 14.870 21.597 -5.920 1.00 82.56 86 ARG A C 1
ATOM 692 O O . ARG A 1 86 ? 14.422 22.479 -6.645 1.00 82.56 86 ARG A O 1
ATOM 699 N N . ALA A 1 87 ? 16.092 21.082 -6.100 1.00 89.56 87 ALA A N 1
ATOM 700 C CA . ALA A 1 87 ? 16.923 21.428 -7.258 1.00 89.56 87 ALA A CA 1
ATOM 701 C C . ALA A 1 87 ? 16.284 20.927 -8.566 1.00 89.56 87 ALA A C 1
ATOM 703 O O . ALA A 1 87 ? 16.264 21.643 -9.566 1.00 89.56 87 ALA A O 1
ATOM 704 N N . VAL A 1 88 ? 15.696 19.729 -8.537 1.00 91.19 88 VAL A N 1
ATOM 705 C CA . VAL A 1 88 ? 14.987 19.137 -9.681 1.00 91.19 88 VAL A CA 1
ATOM 706 C C . VAL A 1 88 ? 13.713 19.911 -10.039 1.00 91.19 88 VAL A C 1
ATOM 708 O O . VAL A 1 88 ? 13.501 20.206 -11.209 1.00 91.19 88 VAL A O 1
ATOM 711 N N . GLU A 1 89 ? 12.900 20.324 -9.064 1.00 86.31 89 GLU A N 1
ATOM 712 C CA . GLU A 1 89 ? 11.723 21.184 -9.293 1.00 86.31 89 GLU A CA 1
ATOM 713 C C . GLU A 1 89 ? 12.092 22.567 -9.854 1.00 86.31 89 GLU A C 1
ATOM 715 O O . GLU A 1 89 ? 11.376 23.124 -10.687 1.00 86.31 89 GLU A O 1
ATOM 720 N N . ALA A 1 90 ? 13.218 23.131 -9.414 1.00 89.12 90 ALA A N 1
ATOM 721 C CA . ALA A 1 90 ? 13.738 24.393 -9.930 1.00 89.12 90 ALA A CA 1
ATOM 722 C C . ALA A 1 90 ? 14.221 24.253 -11.390 1.00 89.12 90 ALA A C 1
ATOM 724 O O . ALA A 1 90 ? 13.928 25.107 -12.227 1.00 89.12 90 ALA A O 1
ATOM 725 N N . PHE A 1 91 ? 14.894 23.144 -11.711 1.00 94.75 91 PHE A N 1
ATOM 726 C CA . PHE A 1 91 ? 15.328 22.786 -13.065 1.00 94.75 91 PHE A CA 1
ATOM 727 C C . PHE A 1 91 ? 14.160 22.429 -13.999 1.00 94.75 91 PHE A C 1
ATOM 729 O O . PHE A 1 91 ? 14.182 22.796 -15.172 1.00 94.75 91 PHE A O 1
ATOM 736 N N . ALA A 1 92 ? 13.099 21.799 -13.485 1.00 90.06 92 ALA A N 1
ATOM 737 C CA . ALA A 1 92 ? 11.891 21.471 -14.243 1.00 90.06 92 ALA A CA 1
ATOM 738 C C . ALA A 1 92 ? 11.291 22.704 -14.936 1.00 90.06 92 ALA A C 1
ATOM 740 O O . ALA A 1 92 ? 10.940 22.638 -16.113 1.00 90.06 92 ALA A O 1
ATOM 741 N N . LYS A 1 93 ? 11.269 23.854 -14.246 1.00 89.69 93 LYS A N 1
ATOM 742 C CA . LYS A 1 93 ? 10.797 25.127 -14.815 1.00 89.69 93 LYS A CA 1
ATOM 743 C C . LYS A 1 93 ? 11.681 25.642 -15.949 1.00 89.69 93 LYS A C 1
ATOM 745 O O . LYS A 1 93 ? 11.165 26.233 -16.884 1.00 89.69 93 LYS A O 1
ATOM 750 N N . VAL A 1 94 ? 12.992 25.390 -15.909 1.00 92.69 94 VAL A N 1
ATOM 751 C CA . VAL A 1 94 ? 13.907 25.733 -17.014 1.00 92.69 94 VAL A CA 1
ATOM 752 C C . VAL A 1 94 ? 13.625 24.864 -18.243 1.00 92.69 94 VAL A C 1
ATOM 754 O O . VAL A 1 94 ? 13.618 25.368 -19.363 1.00 92.69 94 VAL A O 1
ATOM 757 N N . ILE A 1 95 ? 13.338 23.576 -18.043 1.00 92.25 95 ILE A N 1
ATOM 758 C CA . ILE A 1 95 ? 12.939 22.662 -19.123 1.00 92.25 95 ILE A CA 1
ATOM 759 C C . ILE A 1 95 ? 11.570 23.051 -19.708 1.00 92.25 95 ILE A C 1
ATOM 761 O O . ILE A 1 95 ? 11.395 23.018 -20.926 1.00 92.25 95 ILE A O 1
ATOM 765 N N . GLU A 1 96 ? 10.615 23.459 -18.872 1.00 87.88 96 GLU A N 1
ATOM 766 C CA . GLU A 1 96 ? 9.302 23.962 -19.297 1.00 87.88 96 GLU A CA 1
ATOM 767 C C . GLU A 1 96 ? 9.416 25.282 -20.090 1.00 87.88 96 GLU A C 1
ATOM 769 O O . GLU A 1 96 ? 8.899 25.368 -21.204 1.00 87.88 96 GLU A O 1
ATOM 774 N N . ASP A 1 97 ? 10.190 26.253 -19.592 1.00 86.38 97 ASP A N 1
ATOM 775 C CA . ASP A 1 97 ? 10.532 27.514 -20.273 1.00 86.38 97 ASP A CA 1
ATOM 776 C C . ASP A 1 97 ? 11.104 27.293 -21.685 1.00 86.38 97 ASP A C 1
ATOM 778 O O . ASP A 1 97 ? 10.783 28.039 -22.615 1.00 86.38 97 ASP A O 1
ATOM 782 N N . ILE A 1 98 ? 11.984 26.295 -21.845 1.00 87.44 98 ILE A N 1
ATOM 783 C CA . ILE A 1 98 ? 12.591 25.948 -23.139 1.00 87.44 98 ILE A CA 1
ATOM 784 C C . ILE A 1 98 ? 11.555 25.268 -24.042 1.00 87.44 98 ILE A C 1
ATOM 786 O O . ILE A 1 98 ? 11.454 25.619 -25.215 1.00 87.44 98 ILE A O 1
ATOM 790 N N . ARG A 1 99 ? 10.735 24.352 -23.507 1.00 85.75 99 ARG A N 1
ATOM 791 C CA . ARG A 1 99 ? 9.667 23.670 -24.263 1.00 85.75 99 ARG A CA 1
ATOM 792 C C . ARG A 1 99 ? 8.589 24.626 -24.781 1.00 85.75 99 ARG A C 1
ATOM 794 O O . ARG A 1 99 ? 8.065 24.400 -25.868 1.00 85.75 99 ARG A O 1
ATOM 801 N N . MET A 1 100 ? 8.282 25.706 -24.058 1.00 82.56 100 MET A N 1
ATOM 802 C CA . MET A 1 100 ? 7.365 26.749 -24.546 1.00 82.56 100 MET A CA 1
ATOM 803 C C . MET A 1 100 ? 7.975 27.620 -25.662 1.00 82.56 100 MET A C 1
ATOM 805 O O . MET A 1 100 ? 7.243 28.242 -26.434 1.00 82.56 100 MET A O 1
ATOM 809 N N . GLN A 1 101 ? 9.303 27.650 -25.806 1.00 76.06 101 GLN A N 1
ATOM 810 C CA . GLN A 1 101 ? 9.992 28.368 -26.880 1.00 76.06 101 GLN A CA 1
ATOM 811 C C . GLN A 1 101 ? 10.103 27.480 -28.127 1.00 76.06 101 GLN A C 1
ATOM 813 O O . GLN A 1 101 ? 11.146 26.892 -28.407 1.00 76.06 101 GLN A O 1
ATOM 818 N N . ALA A 1 102 ? 9.012 27.436 -28.902 1.00 53.59 102 ALA A N 1
ATOM 819 C CA . ALA A 1 102 ? 8.730 26.540 -30.040 1.00 53.59 102 ALA A CA 1
ATOM 820 C C . ALA A 1 102 ? 9.672 26.613 -31.278 1.00 53.59 102 ALA A C 1
ATOM 822 O O . ALA A 1 102 ? 9.255 26.352 -32.406 1.00 53.59 102 ALA A O 1
ATOM 823 N N . LYS A 1 103 ? 10.942 26.983 -31.091 1.00 61.12 103 LYS A N 1
ATOM 824 C CA . LYS A 1 103 ? 12.038 26.896 -32.072 1.00 61.12 103 LYS A CA 1
ATOM 825 C C . LYS A 1 103 ? 13.228 26.057 -31.585 1.00 61.12 103 LYS A C 1
ATOM 827 O O . LYS A 1 103 ? 14.147 25.835 -32.368 1.00 61.12 103 LYS A O 1
ATOM 832 N N . LEU A 1 104 ? 13.246 25.639 -30.317 1.00 70.06 104 LEU A N 1
ATOM 833 C CA . LEU A 1 104 ? 14.378 24.946 -29.705 1.00 70.06 104 LEU A CA 1
ATOM 834 C C . LEU A 1 104 ? 14.107 23.445 -29.576 1.00 70.06 104 LEU A C 1
ATOM 836 O O . LEU A 1 104 ? 13.155 23.018 -28.927 1.00 70.06 104 LEU A O 1
ATOM 840 N N . ASP A 1 105 ? 14.976 22.651 -30.193 1.00 78.12 105 ASP A N 1
ATOM 841 C CA . ASP A 1 105 ? 14.946 21.194 -30.122 1.00 78.12 105 ASP A CA 1
ATOM 842 C C . ASP A 1 105 ? 15.711 20.721 -28.880 1.00 78.12 105 ASP A C 1
ATOM 844 O O . ASP A 1 105 ? 16.943 20.668 -28.870 1.00 78.12 105 ASP A O 1
ATOM 848 N N . LEU A 1 106 ? 14.971 20.405 -27.816 1.00 81.56 106 LEU A N 1
ATOM 849 C CA . LEU A 1 106 ? 15.540 20.036 -26.521 1.00 81.56 106 LEU A CA 1
ATOM 850 C C . LEU A 1 106 ? 16.441 18.791 -26.594 1.00 81.56 106 LEU A C 1
ATOM 852 O O . LEU A 1 106 ? 17.394 18.706 -25.825 1.00 81.56 106 LEU A O 1
ATOM 856 N N . GLU A 1 107 ? 16.198 17.864 -27.526 1.00 79.94 107 GLU A N 1
ATOM 857 C CA . GLU A 1 107 ? 16.994 16.634 -27.667 1.00 79.94 107 GLU A CA 1
ATOM 858 C C . GLU A 1 107 ? 18.394 16.914 -28.236 1.00 79.94 107 GLU A C 1
ATOM 860 O O . GLU A 1 107 ? 19.338 16.171 -27.972 1.00 79.94 107 GLU A O 1
ATOM 865 N N . LYS A 1 108 ? 18.556 18.030 -28.962 1.00 79.38 108 LYS A N 1
ATOM 866 C CA . LYS A 1 108 ? 19.865 18.535 -29.406 1.00 79.38 108 LYS A CA 1
ATOM 867 C C . LYS A 1 108 ? 20.592 19.347 -28.328 1.00 79.38 108 LYS A C 1
ATOM 869 O O . LYS A 1 108 ? 21.817 19.430 -28.365 1.00 79.38 108 LYS A O 1
ATOM 874 N N . LEU A 1 109 ? 19.855 19.951 -27.393 1.00 83.31 109 LEU A N 1
ATOM 875 C CA . LEU A 1 109 ? 20.411 20.780 -26.313 1.00 83.31 109 LEU A CA 1
ATOM 876 C C . LEU A 1 109 ? 20.786 19.966 -25.062 1.00 83.31 109 LEU A C 1
ATOM 878 O O . LEU A 1 109 ? 21.703 20.350 -24.342 1.00 83.31 109 LEU A O 1
ATOM 882 N N . LEU A 1 110 ? 20.088 18.855 -24.808 1.00 87.12 110 LEU A N 1
ATOM 883 C CA . LEU A 1 110 ? 20.376 17.867 -23.762 1.00 87.12 110 LEU A CA 1
ATOM 884 C C . LEU A 1 110 ? 20.319 16.448 -24.367 1.00 87.12 110 LEU A C 1
ATOM 886 O O . LEU A 1 110 ? 19.310 15.751 -24.226 1.00 87.12 110 LEU A O 1
ATOM 890 N N . PRO A 1 111 ? 21.380 16.021 -25.077 1.00 83.56 111 PRO A N 1
ATOM 891 C CA . PRO A 1 111 ? 21.424 14.721 -25.736 1.00 83.56 111 PRO A CA 1
ATOM 892 C C . PRO A 1 111 ? 21.537 13.550 -24.747 1.00 83.56 111 PRO A C 1
ATOM 894 O O . PRO A 1 111 ? 21.941 13.699 -23.589 1.00 83.56 111 PRO A O 1
ATOM 897 N N . ALA A 1 112 ? 21.266 12.342 -25.249 1.00 84.88 112 ALA A N 1
ATOM 898 C CA . ALA A 1 112 ? 21.427 11.076 -24.524 1.00 84.88 112 ALA A CA 1
ATOM 899 C C . ALA A 1 112 ? 22.882 10.752 -24.103 1.00 84.88 112 ALA A C 1
ATOM 901 O O . ALA A 1 112 ? 23.116 9.779 -23.393 1.00 84.88 112 ALA A O 1
ATOM 902 N N . THR A 1 113 ? 23.868 11.546 -24.534 1.00 83.75 113 THR A N 1
ATOM 903 C CA . THR A 1 113 ? 25.278 11.441 -24.115 1.00 83.75 113 THR A CA 1
ATOM 904 C C . THR A 1 113 ? 25.596 12.196 -22.824 1.00 83.75 113 THR A C 1
ATOM 906 O O . THR A 1 113 ? 26.683 12.019 -22.285 1.00 83.75 113 THR A O 1
ATOM 909 N N . THR A 1 114 ? 24.687 13.044 -22.336 1.00 90.25 114 THR A N 1
ATOM 910 C CA . THR A 1 114 ? 24.918 13.932 -21.186 1.00 90.25 114 THR A CA 1
ATOM 911 C C . THR A 1 114 ? 24.234 13.356 -19.942 1.00 90.25 114 THR A C 1
ATOM 913 O O . THR A 1 114 ? 23.014 13.475 -19.839 1.00 90.25 114 THR A O 1
ATOM 916 N N . PRO A 1 115 ? 24.950 12.712 -18.999 1.00 94.50 115 PRO A N 1
ATOM 917 C CA . PRO A 1 115 ? 24.330 12.141 -17.807 1.00 94.50 115 PRO A CA 1
ATOM 918 C C . PRO A 1 115 ? 23.809 13.189 -16.812 1.00 94.50 115 PRO A C 1
ATOM 920 O O . PRO A 1 115 ? 24.334 14.300 -16.685 1.00 94.50 115 PRO A O 1
ATOM 923 N N . LEU A 1 116 ? 22.778 12.790 -16.067 1.00 97.12 116 LEU A N 1
ATOM 924 C CA . LEU A 1 116 ? 22.177 13.530 -14.961 1.00 97.12 116 LEU A CA 1
ATOM 925 C C . LEU A 1 116 ? 22.363 12.719 -13.672 1.00 97.12 116 LEU A C 1
ATOM 927 O O . LEU A 1 116 ? 21.642 11.755 -13.415 1.00 97.12 116 LEU A O 1
ATOM 931 N N . TYR A 1 117 ? 23.348 13.093 -12.863 1.00 97.69 117 TYR A N 1
ATOM 932 C CA . TYR A 1 117 ? 23.650 12.411 -11.609 1.00 97.69 117 TYR A CA 1
ATOM 933 C C . TYR A 1 117 ? 22.713 12.875 -10.492 1.00 97.69 117 TYR A C 1
ATOM 935 O O . TYR A 1 117 ? 22.495 14.076 -10.319 1.00 97.69 117 TYR A O 1
ATOM 943 N N . VAL A 1 118 ? 22.177 11.939 -9.712 1.00 95.38 118 VAL A N 1
ATOM 944 C CA . VAL A 1 118 ? 21.177 12.207 -8.667 1.00 95.38 118 VAL A CA 1
ATOM 945 C C . VAL A 1 118 ? 21.533 11.524 -7.353 1.00 95.38 118 VAL A C 1
ATOM 947 O O . VAL A 1 118 ? 22.025 10.407 -7.366 1.00 95.38 118 VAL A O 1
ATOM 950 N N . VAL A 1 119 ? 21.235 12.155 -6.212 1.00 84.00 119 VAL A N 1
ATOM 951 C CA . VAL A 1 119 ? 21.210 11.448 -4.917 1.00 84.00 119 VAL A CA 1
ATOM 952 C C . VAL A 1 119 ? 19.816 10.879 -4.673 1.00 84.00 119 VAL A C 1
ATOM 954 O O . VAL A 1 119 ? 18.868 11.637 -4.437 1.00 84.00 119 VAL A O 1
ATOM 957 N N . GLY A 1 120 ? 19.709 9.551 -4.672 1.00 76.12 120 GLY A N 1
ATOM 958 C CA . GLY A 1 120 ? 18.531 8.819 -4.204 1.00 76.12 120 GLY A CA 1
ATOM 959 C C . GLY A 1 120 ? 17.332 8.782 -5.172 1.00 76.12 120 GLY A C 1
ATOM 960 O O . GLY A 1 120 ? 17.155 9.670 -6.022 1.00 76.12 120 GLY A O 1
ATOM 961 N N . PRO A 1 121 ? 16.415 7.809 -4.999 1.00 65.19 121 PRO A N 1
ATOM 962 C CA . PRO A 1 121 ? 15.318 7.563 -5.936 1.00 65.19 121 PRO A CA 1
ATOM 963 C C . PRO A 1 121 ? 14.274 8.688 -5.958 1.00 65.19 121 PRO A C 1
ATOM 965 O O . PRO A 1 121 ? 13.624 8.911 -6.977 1.00 65.19 121 PRO A O 1
ATOM 968 N N . ALA A 1 122 ? 14.120 9.457 -4.874 1.00 65.06 122 ALA A N 1
ATOM 969 C CA . ALA A 1 122 ? 13.209 10.606 -4.840 1.00 65.06 122 ALA A CA 1
ATOM 970 C C . ALA A 1 122 ? 13.639 11.730 -5.805 1.00 65.06 122 ALA A C 1
ATOM 972 O O . ALA A 1 122 ? 12.802 12.301 -6.508 1.00 65.06 122 ALA A O 1
ATOM 973 N N . THR A 1 123 ? 14.944 12.010 -5.886 1.00 76.50 123 THR A N 1
ATOM 974 C CA . THR A 1 123 ? 15.522 12.978 -6.833 1.00 76.50 123 THR A CA 1
ATOM 975 C C . THR A 1 123 ? 15.418 12.446 -8.267 1.00 76.50 123 THR A C 1
ATOM 977 O O . THR A 1 123 ? 15.028 13.176 -9.181 1.00 76.50 123 THR A O 1
ATOM 980 N N . ALA A 1 124 ? 15.669 11.145 -8.448 1.00 79.75 124 ALA A N 1
ATOM 981 C CA . ALA A 1 124 ? 15.579 10.445 -9.728 1.00 79.75 124 ALA A CA 1
ATOM 982 C C . ALA A 1 124 ? 14.170 10.464 -10.333 1.00 79.75 124 ALA A C 1
ATOM 984 O O . ALA A 1 124 ? 14.007 10.847 -11.491 1.00 79.75 124 ALA A O 1
ATOM 985 N N . ARG A 1 125 ? 13.137 10.122 -9.545 1.00 74.94 125 ARG A N 1
ATOM 986 C CA . ARG A 1 125 ? 11.723 10.181 -9.964 1.00 74.94 125 ARG A CA 1
ATOM 987 C C . ARG A 1 125 ? 11.342 11.575 -10.466 1.00 74.94 125 ARG A C 1
ATOM 989 O O . ARG A 1 125 ? 10.653 11.691 -11.478 1.00 74.94 125 ARG A O 1
ATOM 996 N N . GLY A 1 126 ? 11.848 12.622 -9.810 1.00 70.31 126 GLY A N 1
ATOM 997 C CA . GLY A 1 126 ? 11.680 14.006 -10.250 1.00 70.31 126 GLY A CA 1
ATOM 998 C C . GLY A 1 126 ? 12.207 14.245 -11.670 1.00 70.31 126 GLY A C 1
ATOM 999 O O . GLY A 1 126 ? 11.460 14.737 -12.512 1.00 70.31 126 GLY A O 1
ATOM 1000 N N . LEU A 1 127 ? 13.449 13.851 -11.977 1.00 85.75 127 LEU A N 1
ATOM 1001 C CA . LEU A 1 127 ? 14.011 14.022 -13.326 1.00 85.75 127 LEU A CA 1
ATOM 1002 C C . LEU A 1 127 ? 13.371 13.090 -14.360 1.00 85.75 127 LEU A C 1
ATOM 1004 O O . LEU A 1 127 ? 13.124 13.523 -15.484 1.00 85.75 127 LEU A O 1
ATOM 1008 N N . ARG A 1 128 ? 13.040 11.845 -13.985 1.00 87.06 128 ARG A N 1
ATOM 1009 C CA . ARG A 1 128 ? 12.337 10.889 -14.859 1.00 87.06 128 ARG A CA 1
ATOM 1010 C C . ARG A 1 128 ? 10.994 11.469 -15.327 1.00 87.06 128 ARG A C 1
ATOM 1012 O O . ARG A 1 128 ? 10.671 11.363 -16.507 1.00 87.06 128 ARG A O 1
ATOM 1019 N N . SER A 1 129 ? 10.280 12.199 -14.461 1.00 79.50 129 SER A N 1
ATOM 1020 C CA . SER A 1 129 ? 9.034 12.901 -14.825 1.00 79.50 129 SER A CA 1
ATOM 1021 C C . SER A 1 129 ? 9.194 13.991 -15.899 1.00 79.50 129 SER A C 1
ATOM 1023 O O . SER A 1 129 ? 8.217 14.350 -16.554 1.00 79.50 129 SER A O 1
ATOM 1025 N N . LEU A 1 130 ? 10.413 14.501 -16.128 1.00 82.00 130 LEU A N 1
ATOM 1026 C CA . LEU A 1 130 ? 10.676 15.501 -17.167 1.00 82.00 130 LEU A CA 1
ATOM 1027 C C . LEU A 1 130 ? 10.780 14.892 -18.570 1.00 82.00 130 LEU A C 1
ATOM 1029 O O . LEU A 1 130 ? 10.748 15.650 -19.540 1.00 82.00 130 LEU A O 1
ATOM 1033 N N . ASN A 1 131 ? 10.878 13.563 -18.696 1.00 83.81 131 ASN A N 1
ATOM 1034 C CA . ASN A 1 131 ? 10.976 12.840 -19.968 1.00 83.81 131 ASN A CA 1
ATOM 1035 C C . ASN A 1 131 ? 12.081 13.420 -20.882 1.00 83.81 131 ASN A C 1
ATOM 1037 O O . ASN A 1 131 ? 11.811 13.970 -21.955 1.00 83.81 131 ASN A O 1
ATOM 1041 N N . LEU A 1 132 ? 13.325 13.362 -20.397 1.00 85.62 132 LEU A N 1
ATOM 1042 C CA . LEU A 1 132 ? 14.550 13.725 -21.121 1.00 85.62 132 LEU A CA 1
ATOM 1043 C C . LEU A 1 132 ? 15.230 12.450 -21.647 1.00 85.62 132 LEU A C 1
ATOM 1045 O O . LEU A 1 132 ? 15.113 11.402 -21.020 1.00 85.62 132 LEU A O 1
ATOM 1049 N N . GLN A 1 133 ? 15.970 12.536 -22.759 1.00 84.88 133 GLN A N 1
ATOM 1050 C CA . GLN A 1 133 ? 16.765 11.399 -23.259 1.00 84.88 133 GLN A CA 1
ATOM 1051 C C . GLN A 1 133 ? 18.072 11.175 -22.472 1.00 84.88 133 GLN A C 1
ATOM 1053 O O . GLN A 1 133 ? 18.687 10.116 -22.576 1.00 84.88 133 GLN A O 1
ATOM 1058 N N . SER A 1 134 ? 18.510 12.176 -21.707 1.00 89.44 134 SER A N 1
ATOM 1059 C CA . SER A 1 134 ? 19.705 12.141 -20.861 1.00 89.44 134 SER A CA 1
ATOM 1060 C C . SER A 1 134 ? 19.618 11.052 -19.774 1.00 89.44 134 SER A C 1
ATOM 1062 O O . SER A 1 134 ? 18.643 11.045 -19.018 1.00 89.44 134 SER A O 1
ATOM 1064 N N . PRO A 1 135 ? 20.613 10.151 -19.644 1.00 92.81 135 PRO A N 1
ATOM 1065 C CA . PRO A 1 135 ? 20.568 9.064 -18.670 1.00 92.81 135 PRO A CA 1
ATOM 1066 C C . PRO A 1 135 ? 20.668 9.594 -17.235 1.00 92.81 135 PRO A C 1
ATOM 1068 O O . PRO A 1 135 ? 21.564 10.371 -16.906 1.00 92.81 135 PRO A O 1
ATOM 1071 N N . ILE A 1 136 ? 19.746 9.155 -16.377 1.00 95.06 136 ILE A N 1
ATOM 1072 C CA . ILE A 1 136 ? 19.690 9.511 -14.953 1.00 95.06 136 ILE A CA 1
ATOM 1073 C C . ILE A 1 136 ? 20.377 8.399 -14.163 1.00 95.06 136 ILE A C 1
ATOM 1075 O O . ILE A 1 136 ? 19.968 7.246 -14.284 1.00 95.06 136 ILE A O 1
ATOM 1079 N N . LEU A 1 137 ? 21.419 8.744 -13.403 1.00 93.62 137 LEU A N 1
ATOM 1080 C CA . LEU A 1 137 ? 22.363 7.785 -12.818 1.00 93.62 137 LEU A CA 1
ATOM 1081 C C . LEU A 1 137 ? 22.676 8.088 -11.346 1.00 93.62 137 LEU A C 1
ATOM 1083 O O . LEU A 1 137 ? 22.699 9.250 -10.932 1.00 93.62 137 LEU A O 1
ATOM 1087 N N . GLY A 1 138 ? 23.008 7.043 -10.587 1.00 87.19 138 GLY A N 1
ATOM 1088 C CA . GLY A 1 138 ? 23.397 7.147 -9.179 1.00 87.19 138 GLY A CA 1
ATOM 1089 C C . GLY A 1 138 ? 22.222 7.206 -8.201 1.00 87.19 138 GLY A C 1
ATOM 1090 O O . GLY A 1 138 ? 22.430 7.510 -7.033 1.00 87.19 138 GLY A O 1
ATOM 1091 N N . ASP A 1 139 ? 20.992 6.899 -8.624 1.00 84.75 139 ASP A N 1
ATOM 1092 C CA . ASP A 1 139 ? 19.832 6.946 -7.729 1.00 84.75 139 ASP A CA 1
ATOM 1093 C C . ASP A 1 139 ? 19.825 5.883 -6.624 1.00 84.75 139 ASP A C 1
ATOM 1095 O O . ASP A 1 139 ? 19.134 6.057 -5.623 1.00 84.75 139 ASP A O 1
ATOM 1099 N N . GLU A 1 140 ? 20.676 4.870 -6.749 1.00 77.44 140 GLU A N 1
ATOM 1100 C CA . GLU A 1 140 ? 21.023 3.903 -5.703 1.00 77.44 140 GLU A CA 1
ATOM 1101 C C . GLU A 1 140 ? 21.958 4.486 -4.623 1.00 77.44 140 GLU A C 1
ATOM 1103 O O . GLU A 1 140 ? 22.054 3.924 -3.540 1.00 77.44 140 GLU A O 1
ATOM 1108 N N . SER A 1 141 ? 22.633 5.625 -4.851 1.00 76.12 141 SER A N 1
ATOM 1109 C CA . SER A 1 141 ? 23.756 6.061 -3.998 1.00 76.12 141 SER A CA 1
ATOM 1110 C C . SER A 1 141 ? 23.388 6.410 -2.553 1.00 76.12 141 SER A C 1
ATOM 1112 O O . SER A 1 141 ? 24.285 6.551 -1.726 1.00 76.12 141 SER A O 1
ATOM 1114 N N . GLY A 1 142 ? 22.104 6.660 -2.262 1.00 67.44 142 GLY A N 1
ATOM 1115 C CA . GLY A 1 142 ? 21.562 7.070 -0.956 1.00 67.44 142 GLY A CA 1
ATOM 1116 C C . GLY A 1 142 ? 21.996 8.462 -0.461 1.00 67.44 142 GLY A C 1
ATOM 1117 O O . GLY A 1 142 ? 21.169 9.269 -0.036 1.00 67.44 142 GLY A O 1
ATOM 1118 N N . ASN A 1 143 ? 23.289 8.776 -0.546 1.00 82.56 143 ASN A N 1
ATOM 1119 C CA . ASN A 1 143 ? 23.936 9.984 -0.054 1.00 82.56 143 ASN A CA 1
ATOM 1120 C C . ASN A 1 143 ? 24.900 10.596 -1.102 1.00 82.56 143 ASN A C 1
ATOM 1122 O O . ASN A 1 143 ? 25.140 10.039 -2.176 1.00 82.56 143 ASN A O 1
ATOM 1126 N N . GLY A 1 144 ? 25.443 11.780 -0.792 1.00 81.38 144 GLY A N 1
ATOM 1127 C CA . GLY A 1 144 ? 26.327 12.538 -1.689 1.00 81.38 144 GLY A CA 1
ATOM 1128 C C . GLY A 1 144 ? 27.802 12.112 -1.699 1.00 81.38 144 GLY A C 1
ATOM 1129 O O . GLY A 1 144 ? 28.542 12.580 -2.556 1.00 81.38 144 GLY A O 1
ATOM 1130 N N . GLU A 1 145 ? 28.241 11.259 -0.776 1.00 87.38 145 GLU A N 1
ATOM 1131 C CA . GLU A 1 145 ? 29.613 10.737 -0.720 1.00 87.38 145 GLU A CA 1
ATOM 1132 C C . GLU A 1 145 ? 29.764 9.531 -1.650 1.00 87.38 145 GLU A C 1
ATOM 1134 O O . GLU A 1 145 ? 30.596 9.548 -2.558 1.00 87.38 145 GLU A O 1
ATOM 1139 N N . ALA A 1 146 ? 28.847 8.568 -1.531 1.00 87.44 146 ALA A N 1
ATOM 1140 C CA . ALA A 1 146 ? 28.698 7.471 -2.481 1.00 87.44 146 ALA A CA 1
ATOM 1141 C C . ALA A 1 146 ? 28.413 7.984 -3.905 1.00 87.44 146 ALA A C 1
ATOM 1143 O O . ALA A 1 146 ? 28.998 7.479 -4.864 1.00 87.44 146 ALA A O 1
ATOM 1144 N N . LEU A 1 147 ? 27.606 9.049 -4.067 1.00 93.75 147 LEU A N 1
ATOM 1145 C CA . LEU A 1 147 ? 27.425 9.666 -5.387 1.00 93.75 147 LEU A CA 1
ATOM 1146 C C . LEU A 1 147 ? 28.736 10.247 -5.931 1.00 93.75 147 LEU A C 1
ATOM 1148 O O . LEU A 1 147 ? 29.014 10.110 -7.118 1.00 93.75 147 LEU A O 1
ATOM 1152 N N . ALA A 1 148 ? 29.556 10.886 -5.092 1.00 94.06 148 ALA A N 1
ATOM 1153 C CA . ALA A 1 148 ? 30.838 11.427 -5.533 1.00 94.06 148 ALA A CA 1
ATOM 1154 C C . ALA A 1 148 ? 31.804 10.316 -5.977 1.00 94.06 148 ALA A C 1
ATOM 1156 O O . ALA A 1 148 ? 32.473 10.476 -6.995 1.00 94.06 148 ALA A O 1
ATOM 1157 N N . ALA A 1 149 ? 31.833 9.179 -5.272 1.00 92.00 149 ALA A N 1
ATOM 1158 C CA . ALA A 1 149 ? 32.602 8.001 -5.675 1.00 92.00 149 ALA A CA 1
ATOM 1159 C C . ALA A 1 149 ? 32.091 7.398 -7.000 1.00 92.00 149 ALA A C 1
ATOM 1161 O O . ALA A 1 149 ? 32.883 7.149 -7.910 1.00 92.00 149 ALA A O 1
ATOM 1162 N N . PHE A 1 150 ? 30.771 7.250 -7.156 1.00 94.88 150 PHE A N 1
ATOM 1163 C CA . PHE A 1 150 ? 30.147 6.767 -8.392 1.00 94.88 150 PHE A CA 1
ATOM 1164 C C . PHE A 1 150 ? 30.436 7.685 -9.592 1.00 94.88 150 PHE A C 1
ATOM 1166 O O . PHE A 1 150 ? 30.868 7.211 -10.644 1.00 94.88 150 PHE A O 1
ATOM 1173 N N . ILE A 1 151 ? 30.269 9.006 -9.430 1.00 95.00 151 ILE A N 1
ATOM 1174 C CA . ILE A 1 151 ? 30.633 9.999 -10.454 1.00 95.00 151 ILE A CA 1
ATOM 1175 C C . ILE A 1 151 ? 32.124 9.889 -10.779 1.00 95.00 151 ILE A C 1
ATOM 1177 O O . ILE A 1 151 ? 32.489 9.943 -11.952 1.00 95.00 151 ILE A O 1
ATOM 1181 N N . LEU A 1 152 ? 32.988 9.725 -9.772 1.00 91.75 152 LEU A N 1
ATOM 1182 C CA . LEU A 1 152 ? 34.429 9.645 -9.981 1.00 91.75 152 LEU A CA 1
ATOM 1183 C C . LEU A 1 152 ? 34.829 8.441 -10.841 1.00 91.75 152 LEU A C 1
ATOM 1185 O O . LEU A 1 152 ? 35.747 8.583 -11.643 1.00 91.75 152 LEU A O 1
ATOM 1189 N N . GLU A 1 153 ? 34.185 7.282 -10.714 1.00 90.69 153 GLU A N 1
ATOM 1190 C CA . GLU A 1 153 ? 34.493 6.139 -11.582 1.00 90.69 153 GLU A CA 1
ATOM 1191 C C . GLU A 1 153 ? 33.816 6.283 -12.954 1.00 90.69 153 GLU A C 1
ATOM 1193 O O . GLU A 1 153 ? 34.501 6.345 -13.978 1.00 90.69 153 GLU A O 1
ATOM 1198 N N . HIS A 1 154 ? 32.490 6.462 -12.989 1.00 93.19 154 HIS A N 1
ATOM 1199 C CA . HIS A 1 154 ? 31.718 6.536 -14.235 1.00 93.19 154 HIS A CA 1
ATOM 1200 C C . HIS A 1 154 ? 32.188 7.678 -15.156 1.00 93.19 154 HIS A C 1
ATOM 1202 O O . HIS A 1 154 ? 32.432 7.475 -16.346 1.00 93.19 154 HIS A O 1
ATOM 1208 N N . TYR A 1 155 ? 32.394 8.881 -14.610 1.00 91.62 155 TYR A N 1
ATOM 1209 C CA . TYR A 1 155 ? 32.827 10.047 -15.387 1.00 91.62 155 TYR A CA 1
ATOM 1210 C C . TYR A 1 155 ? 34.326 10.033 -15.731 1.00 91.62 155 TYR A C 1
ATOM 1212 O O . TYR A 1 155 ? 34.763 10.849 -16.538 1.00 91.62 155 TYR A O 1
ATOM 1220 N N . ASN A 1 156 ? 35.136 9.141 -15.149 1.00 88.31 156 ASN A N 1
ATOM 1221 C CA . ASN A 1 156 ? 36.486 8.862 -15.657 1.00 88.31 156 ASN A CA 1
ATOM 1222 C C . ASN A 1 156 ? 36.462 7.811 -16.774 1.00 88.31 156 ASN A C 1
ATOM 1224 O O . ASN A 1 156 ? 37.157 7.990 -17.770 1.00 88.31 156 ASN A O 1
ATOM 1228 N N . GLY A 1 157 ? 35.612 6.783 -16.673 1.00 85.81 157 GLY A N 1
ATOM 1229 C CA . GLY A 1 157 ? 35.427 5.791 -17.740 1.00 85.81 157 GLY A CA 1
ATOM 1230 C C . GLY A 1 157 ? 35.033 6.415 -19.086 1.00 85.81 157 GLY A C 1
ATOM 1231 O O . GLY A 1 157 ? 35.569 6.029 -20.123 1.00 85.81 157 GLY A O 1
ATOM 1232 N N . LEU A 1 158 ? 34.177 7.445 -19.066 1.00 83.00 158 LEU A N 1
ATOM 1233 C CA . LEU A 1 158 ? 33.760 8.198 -20.260 1.00 83.00 158 LEU A CA 1
ATOM 1234 C C . LEU A 1 158 ? 34.873 9.031 -20.935 1.00 83.00 158 LEU A C 1
ATOM 1236 O O . LEU A 1 158 ? 34.686 9.455 -22.072 1.00 83.00 158 LEU A O 1
ATOM 1240 N N . TYR A 1 159 ? 36.002 9.285 -20.261 1.00 78.19 159 TYR A N 1
ATOM 1241 C CA . TYR A 1 159 ? 37.073 10.187 -20.721 1.00 78.19 159 TYR A CA 1
ATOM 1242 C C . TYR A 1 159 ? 38.477 9.617 -20.427 1.00 78.19 159 TYR A C 1
ATOM 1244 O O . TYR A 1 159 ? 39.379 10.336 -20.001 1.00 78.19 159 TYR A O 1
ATOM 1252 N N . SER A 1 160 ? 38.653 8.303 -20.600 1.00 65.81 160 SER A N 1
ATOM 1253 C CA . SER A 1 160 ? 39.918 7.611 -20.299 1.00 65.81 160 SER A CA 1
ATOM 1254 C C . SER A 1 160 ? 41.092 8.029 -21.207 1.00 65.81 160 SER A C 1
ATOM 1256 O O . SER A 1 160 ? 40.903 8.521 -22.319 1.00 65.81 160 SER A O 1
ATOM 1258 N N . GLU A 1 161 ? 42.325 7.798 -20.736 1.00 53.28 161 GLU A N 1
ATOM 1259 C CA . GLU A 1 161 ? 43.593 8.326 -21.290 1.00 53.28 161 GLU A CA 1
ATOM 1260 C C . GLU A 1 161 ? 43.960 7.860 -22.723 1.00 53.28 161 GLU A C 1
ATOM 1262 O O . GLU A 1 161 ? 45.025 8.205 -23.230 1.00 53.28 161 GLU A O 1
ATOM 1267 N N . ALA A 1 162 ? 43.098 7.088 -23.393 1.00 48.47 162 ALA A N 1
ATOM 1268 C CA . ALA A 1 162 ? 43.328 6.507 -24.719 1.00 48.47 162 ALA A CA 1
ATOM 1269 C C . ALA A 1 162 ? 42.514 7.167 -25.857 1.00 48.47 162 ALA A C 1
ATOM 1271 O O . ALA A 1 162 ? 42.366 6.576 -26.928 1.00 48.47 162 ALA A O 1
ATOM 1272 N N . HIS A 1 163 ? 41.969 8.374 -25.656 1.00 49.78 163 HIS A N 1
ATOM 1273 C CA . HIS A 1 163 ? 41.238 9.092 -26.709 1.00 49.78 163 HIS A CA 1
ATOM 1274 C C . HIS A 1 163 ? 42.188 9.614 -27.814 1.00 49.78 163 HIS A C 1
ATOM 1276 O O . HIS A 1 163 ? 43.076 10.410 -27.500 1.00 49.78 163 HIS A O 1
ATOM 1282 N N . PRO A 1 164 ? 42.004 9.247 -29.104 1.00 44.72 164 PRO A N 1
ATOM 1283 C CA . PRO A 1 164 ? 42.946 9.609 -30.176 1.00 44.72 164 PRO A CA 1
ATOM 1284 C C . PRO A 1 164 ? 43.106 11.114 -30.437 1.00 44.72 164 PRO A C 1
ATOM 1286 O O . PRO A 1 164 ? 44.145 11.541 -30.935 1.00 44.72 164 PRO A O 1
ATOM 1289 N N . ASP A 1 165 ? 42.081 11.905 -30.112 1.00 50.09 165 ASP A N 1
ATOM 1290 C CA . ASP A 1 165 ? 41.935 13.296 -30.560 1.00 50.09 165 ASP A CA 1
ATOM 1291 C C . ASP A 1 165 ? 42.294 14.350 -29.490 1.00 50.09 165 ASP A C 1
ATOM 1293 O O . ASP A 1 165 ? 42.202 15.548 -29.744 1.00 50.09 165 ASP A O 1
ATOM 1297 N N . GLY A 1 166 ? 42.720 13.927 -28.291 1.00 51.22 166 GLY A N 1
ATOM 1298 C CA . GLY A 1 166 ? 43.326 14.816 -27.285 1.00 51.22 166 GLY A CA 1
ATOM 1299 C C . GLY A 1 166 ? 42.403 15.845 -26.610 1.00 51.22 166 GLY A C 1
ATOM 1300 O O . GLY A 1 166 ? 42.899 16.849 -26.100 1.00 51.22 166 GLY A O 1
ATOM 1301 N N . PHE A 1 167 ? 41.084 15.630 -26.597 1.00 60.72 167 PHE A N 1
ATOM 1302 C CA . PHE A 1 167 ? 40.125 16.546 -25.964 1.00 60.72 167 PHE A CA 1
ATOM 1303 C C . PHE A 1 167 ? 40.250 16.601 -24.430 1.00 60.72 167 PHE A C 1
ATOM 1305 O O . PHE A 1 167 ? 40.352 15.575 -23.759 1.00 60.72 167 PHE A O 1
ATOM 1312 N N . GLU A 1 168 ? 40.186 17.813 -23.869 1.00 70.44 168 GLU A N 1
ATOM 1313 C CA . GLU A 1 168 ? 40.201 18.049 -22.421 1.00 70.44 168 GLU A CA 1
ATOM 1314 C C . GLU A 1 168 ? 38.852 17.683 -21.775 1.00 70.44 168 GLU A C 1
ATOM 1316 O O . GLU A 1 168 ? 37.780 17.906 -22.341 1.00 70.44 168 GLU A O 1
ATOM 1321 N N . LYS A 1 169 ? 38.901 17.110 -20.567 1.00 84.81 169 LYS A N 1
ATOM 1322 C CA . LYS A 1 169 ? 37.727 16.592 -19.857 1.00 84.81 169 LYS A CA 1
ATOM 1323 C C . LYS A 1 169 ? 36.804 17.734 -19.381 1.00 84.81 169 LYS A C 1
ATOM 1325 O O . LYS A 1 169 ? 37.219 18.517 -18.523 1.00 84.81 169 LYS A O 1
ATOM 1330 N N . PRO A 1 170 ? 35.546 17.831 -19.857 1.00 89.00 170 PRO A N 1
ATOM 1331 C CA . PRO A 1 170 ? 34.684 18.963 -19.533 1.00 89.00 170 PRO A CA 1
ATOM 1332 C C . PRO A 1 170 ? 34.206 18.940 -18.066 1.00 89.00 170 PRO A C 1
ATOM 1334 O O . PRO A 1 170 ? 34.039 17.864 -17.479 1.00 89.00 170 PRO A O 1
ATOM 1337 N N . PRO A 1 171 ? 33.943 20.109 -17.452 1.00 93.12 171 PRO A N 1
ATOM 1338 C CA . PRO A 1 171 ? 33.448 20.202 -16.081 1.00 93.12 171 PRO A CA 1
ATOM 1339 C C . PRO A 1 171 ? 32.010 19.682 -15.910 1.00 93.12 171 PRO A C 1
ATOM 1341 O O . PRO A 1 171 ? 31.253 19.476 -16.863 1.00 93.12 171 PRO A O 1
ATOM 1344 N N . LEU A 1 172 ? 31.634 19.510 -14.647 1.00 95.75 172 LEU A N 1
ATOM 1345 C CA . LEU A 1 172 ? 30.326 19.077 -14.164 1.00 95.75 172 LEU A CA 1
ATOM 1346 C C . LEU A 1 172 ? 29.547 20.296 -13.639 1.00 95.75 172 LEU A C 1
ATOM 1348 O O . LEU A 1 172 ? 30.105 21.079 -12.871 1.00 95.75 172 LEU A O 1
ATOM 1352 N N . LEU A 1 173 ? 28.270 20.461 -14.006 1.00 97.19 173 LEU A N 1
ATOM 1353 C CA . LEU A 1 173 ? 27.411 21.513 -13.438 1.00 97.19 173 LEU A CA 1
ATOM 1354 C C . LEU A 1 173 ? 26.643 20.969 -12.226 1.00 97.19 173 LEU A C 1
ATOM 1356 O O . LEU A 1 173 ? 25.776 20.110 -12.379 1.00 97.19 173 LEU A O 1
ATOM 1360 N N . PHE A 1 174 ? 26.913 21.477 -11.024 1.00 97.19 174 PHE A N 1
ATOM 1361 C CA . PHE A 1 174 ? 26.256 21.012 -9.799 1.00 97.19 174 PHE A CA 1
ATOM 1362 C C . PHE A 1 174 ? 25.156 21.984 -9.356 1.00 97.19 174 PHE A C 1
ATOM 1364 O O . PHE A 1 174 ? 25.425 23.097 -8.903 1.00 97.19 174 PHE A O 1
ATOM 1371 N N . LEU A 1 175 ? 23.899 21.554 -9.498 1.00 96.50 175 LEU A N 1
ATOM 1372 C CA . LEU A 1 175 ? 22.714 22.354 -9.201 1.00 96.50 175 LEU A CA 1
ATOM 1373 C C . LEU A 1 175 ? 22.261 22.136 -7.754 1.00 96.50 175 LEU A C 1
ATOM 1375 O O . LEU A 1 175 ? 21.785 21.061 -7.383 1.00 96.50 175 LEU A O 1
ATOM 1379 N N . VAL A 1 176 ? 22.411 23.177 -6.931 1.00 92.75 176 VAL A N 1
ATOM 1380 C CA . VAL A 1 176 ? 22.290 23.085 -5.468 1.00 92.75 176 VAL A CA 1
ATOM 1381 C C . VAL A 1 176 ? 21.298 24.077 -4.867 1.00 92.75 176 VAL A C 1
ATOM 1383 O O . VAL A 1 176 ? 20.979 25.126 -5.433 1.00 92.75 176 VAL A O 1
ATOM 1386 N N . GLY A 1 177 ? 20.831 23.743 -3.664 1.00 88.12 177 GLY A N 1
ATOM 1387 C CA . GLY A 1 177 ? 20.272 24.714 -2.731 1.00 88.12 177 GLY A CA 1
ATOM 1388 C C . GLY A 1 177 ? 21.375 25.414 -1.942 1.00 88.12 177 GLY A C 1
ATOM 1389 O O . GLY A 1 177 ? 22.441 24.850 -1.714 1.00 88.12 177 GLY A O 1
ATOM 1390 N N . GLU A 1 178 ? 21.104 26.631 -1.480 1.00 84.19 178 GLU A N 1
ATOM 1391 C CA . GLU A 1 178 ? 22.054 27.469 -0.730 1.00 84.19 178 GLU A CA 1
ATOM 1392 C C . GLU A 1 178 ? 22.711 26.749 0.465 1.00 84.19 178 GLU A C 1
ATOM 1394 O O . GLU A 1 178 ? 23.926 26.829 0.665 1.00 84.19 178 GLU A O 1
ATOM 1399 N N . LYS A 1 179 ? 21.912 25.979 1.213 1.00 71.94 179 LYS A N 1
ATOM 1400 C CA . LYS A 1 179 ? 22.364 25.100 2.296 1.00 71.94 179 LYS A CA 1
ATOM 1401 C C . LYS A 1 179 ? 22.645 23.702 1.731 1.00 71.94 179 LYS A C 1
ATOM 1403 O O . LYS A 1 179 ? 21.713 22.919 1.552 1.00 71.94 179 LYS A O 1
ATOM 1408 N N . ARG A 1 180 ? 23.920 23.381 1.481 1.00 83.44 180 ARG A N 1
ATOM 1409 C CA . ARG A 1 180 ? 24.397 22.040 1.082 1.00 83.44 180 ARG A CA 1
ATOM 1410 C C . ARG A 1 180 ? 25.677 21.642 1.828 1.00 83.44 180 ARG A C 1
ATOM 1412 O O . ARG A 1 180 ? 26.359 22.508 2.369 1.00 83.44 180 ARG A O 1
ATOM 1419 N N . ARG A 1 181 ? 26.000 20.342 1.843 1.00 75.69 181 ARG A N 1
ATOM 1420 C CA . ARG A 1 181 ? 27.335 19.830 2.215 1.00 75.69 181 ARG A CA 1
ATOM 1421 C C . ARG A 1 181 ? 28.250 19.885 0.986 1.00 75.69 181 ARG A C 1
ATOM 1423 O O . ARG A 1 181 ? 27.785 19.643 -0.123 1.00 75.69 181 ARG A O 1
ATOM 1430 N N . ASP A 1 182 ? 29.536 20.144 1.186 1.00 82.06 182 ASP A N 1
ATOM 1431 C CA . ASP A 1 182 ? 30.542 20.354 0.131 1.00 82.06 182 ASP A CA 1
ATOM 1432 C C . ASP A 1 182 ? 31.323 19.077 -0.259 1.00 82.06 182 ASP A C 1
ATOM 1434 O O . ASP A 1 182 ? 32.396 19.147 -0.852 1.00 82.06 182 ASP A O 1
ATOM 1438 N N . ILE A 1 183 ? 30.769 17.900 0.053 1.00 88.50 183 ILE A N 1
ATOM 1439 C CA . ILE A 1 183 ? 31.404 16.585 -0.152 1.00 88.50 183 ILE A CA 1
ATOM 1440 C C . ILE A 1 183 ? 31.685 16.316 -1.640 1.00 88.50 183 ILE A C 1
ATOM 1442 O O . ILE A 1 183 ? 32.809 15.984 -1.998 1.00 88.50 183 ILE A O 1
ATOM 1446 N N . ILE A 1 184 ? 30.691 16.510 -2.515 1.00 92.12 184 ILE A N 1
ATOM 1447 C CA . ILE A 1 184 ? 30.811 16.233 -3.959 1.00 92.12 184 ILE A CA 1
ATOM 1448 C C . ILE A 1 184 ? 31.978 17.001 -4.615 1.00 92.12 184 ILE A C 1
ATOM 1450 O O . ILE A 1 184 ? 32.846 16.337 -5.187 1.00 92.12 184 ILE A O 1
ATOM 1454 N N . PRO A 1 185 ? 32.073 18.347 -4.528 1.00 93.38 185 PRO A N 1
ATOM 1455 C CA . PRO A 1 185 ? 33.210 19.066 -5.102 1.00 93.38 185 PRO A CA 1
ATOM 1456 C C . PRO A 1 185 ? 34.540 18.698 -4.423 1.00 93.38 185 PRO A C 1
ATOM 1458 O O . PRO A 1 185 ? 35.515 18.454 -5.129 1.00 93.38 185 PRO A O 1
ATOM 1461 N N . LYS A 1 186 ? 34.588 18.550 -3.087 1.00 93.19 186 LYS A N 1
ATOM 1462 C CA . LYS A 1 186 ? 35.814 18.129 -2.375 1.00 93.19 186 LYS A CA 1
ATOM 1463 C C . LYS A 1 186 ? 36.371 16.797 -2.875 1.00 93.19 186 LYS A C 1
ATOM 1465 O O . LYS A 1 186 ? 37.580 16.681 -3.054 1.00 93.19 186 LYS A O 1
ATOM 1470 N N . THR A 1 187 ? 35.510 15.805 -3.092 1.00 93.31 187 THR A N 1
ATOM 1471 C CA . THR A 1 187 ? 35.921 14.472 -3.550 1.00 93.31 187 THR A CA 1
ATOM 1472 C C . THR A 1 187 ? 36.339 14.488 -5.021 1.00 93.31 187 THR A C 1
ATOM 1474 O O . THR A 1 187 ? 37.379 13.926 -5.358 1.00 93.31 187 THR A O 1
ATOM 1477 N N . LEU A 1 188 ? 35.587 15.165 -5.896 1.00 93.56 188 LEU A N 1
ATOM 1478 C CA . LEU A 1 188 ? 35.837 15.169 -7.345 1.00 93.56 188 LEU A CA 1
ATOM 1479 C C . LEU A 1 188 ? 37.021 16.055 -7.776 1.00 93.56 188 LEU A C 1
ATOM 1481 O O . LEU A 1 188 ? 37.710 15.727 -8.746 1.00 93.56 188 LEU A O 1
ATOM 1485 N N . GLU A 1 189 ? 37.300 17.135 -7.043 1.00 93.50 189 GLU A N 1
ATOM 1486 C CA . GLU A 1 189 ? 38.436 18.037 -7.291 1.00 93.50 189 GLU A CA 1
ATOM 1487 C C . GLU A 1 189 ? 39.677 17.708 -6.436 1.00 93.50 189 GLU A C 1
ATOM 1489 O O . GLU A 1 189 ? 40.692 18.405 -6.520 1.00 93.50 189 GLU A O 1
ATOM 1494 N N . SER A 1 190 ? 39.621 16.646 -5.622 1.00 92.94 190 SER A N 1
ATOM 1495 C CA . SER A 1 190 ? 40.642 16.316 -4.620 1.00 92.94 190 SER A CA 1
ATOM 1496 C C . SER A 1 190 ? 42.066 16.280 -5.185 1.00 92.94 190 SER A C 1
ATOM 1498 O O . SER A 1 190 ? 42.383 15.543 -6.124 1.00 92.94 190 SER A O 1
ATOM 1500 N N . VAL A 1 191 ? 42.974 17.017 -4.538 1.00 89.44 191 VAL A N 1
ATOM 1501 C CA . VAL A 1 191 ? 44.402 17.052 -4.898 1.00 89.44 191 VAL A CA 1
ATOM 1502 C C . VAL A 1 191 ? 45.124 15.716 -4.682 1.00 89.44 191 VAL A C 1
ATOM 1504 O O . VAL A 1 191 ? 46.218 15.540 -5.213 1.00 89.44 191 VAL A O 1
ATOM 1507 N N . ALA A 1 192 ? 44.517 14.773 -3.952 1.00 87.50 192 ALA A N 1
ATOM 1508 C CA . ALA A 1 192 ? 45.022 13.408 -3.808 1.00 87.50 192 ALA A CA 1
ATOM 1509 C C . ALA A 1 192 ? 44.810 12.550 -5.073 1.00 87.50 192 ALA A C 1
ATOM 1511 O O . ALA A 1 192 ? 45.502 11.552 -5.259 1.00 87.50 192 ALA A O 1
ATOM 1512 N N . LEU A 1 193 ? 43.884 12.935 -5.960 1.00 86.50 193 LEU A N 1
ATOM 1513 C CA . LEU A 1 193 ? 43.652 12.237 -7.225 1.00 86.50 193 LEU A CA 1
ATOM 1514 C C . LEU A 1 193 ? 44.734 12.597 -8.261 1.00 86.50 193 LEU A C 1
ATOM 1516 O O . LEU A 1 193 ? 45.152 13.763 -8.319 1.00 86.50 193 LEU A O 1
ATOM 1520 N N . PRO A 1 194 ? 45.143 11.662 -9.141 1.00 84.94 194 PRO A N 1
ATOM 1521 C CA . PRO A 1 194 ? 45.946 11.977 -10.323 1.00 84.94 194 PRO A CA 1
ATOM 1522 C C . PRO A 1 194 ? 45.265 13.044 -11.200 1.00 84.94 194 PRO A C 1
ATOM 1524 O O . PRO A 1 194 ? 44.035 13.035 -11.284 1.00 84.94 194 PRO A O 1
ATOM 1527 N N . PRO A 1 195 ? 46.010 13.937 -11.886 1.00 80.69 195 PRO A N 1
ATOM 1528 C CA . PRO A 1 195 ? 45.421 15.032 -12.662 1.00 80.69 195 PRO A CA 1
ATOM 1529 C C . PRO A 1 195 ? 44.335 14.593 -13.654 1.00 80.69 195 PRO A C 1
ATOM 1531 O O . PRO A 1 195 ? 43.254 15.175 -13.640 1.00 80.69 195 PRO A O 1
ATOM 1534 N N . GLY A 1 196 ? 44.569 13.521 -14.423 1.00 78.25 196 GLY A N 1
ATOM 1535 C CA . GLY A 1 196 ? 43.597 12.981 -15.384 1.00 78.25 196 GLY A CA 1
ATOM 1536 C C . GLY A 1 196 ? 42.329 12.380 -14.761 1.00 78.25 196 GLY A C 1
ATOM 1537 O O . GLY A 1 196 ? 41.316 12.272 -15.444 1.00 78.25 196 GLY A O 1
ATOM 1538 N N . ARG A 1 197 ? 42.344 12.035 -13.461 1.00 85.06 197 ARG A N 1
ATOM 1539 C CA . ARG A 1 197 ? 41.167 11.508 -12.746 1.00 85.06 197 ARG A CA 1
ATOM 1540 C C . ARG A 1 197 ? 40.329 12.572 -12.029 1.00 85.06 197 ARG A C 1
ATOM 1542 O O . ARG A 1 197 ? 39.228 12.253 -11.572 1.00 85.06 197 ARG A O 1
ATOM 1549 N N . ARG A 1 198 ? 40.806 13.817 -11.926 1.00 90.19 198 ARG A N 1
ATOM 1550 C CA . ARG A 1 198 ? 40.046 14.931 -11.326 1.00 90.19 198 ARG A CA 1
ATOM 1551 C C . ARG A 1 198 ? 38.886 15.338 -12.233 1.00 90.19 198 ARG A C 1
ATOM 1553 O O . ARG A 1 198 ? 38.933 15.162 -13.447 1.00 90.19 198 ARG A O 1
ATOM 1560 N N . SER A 1 199 ? 37.828 15.883 -11.641 1.00 90.31 199 SER A N 1
ATOM 1561 C CA . SER A 1 199 ? 36.659 16.374 -12.378 1.00 90.31 199 S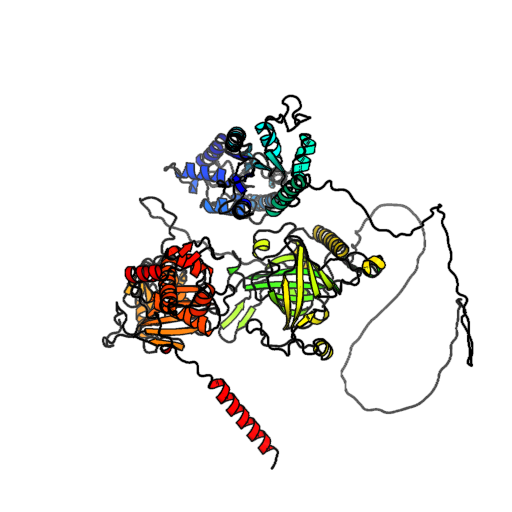ER A CA 1
ATOM 1562 C C . SER A 1 199 ? 36.219 17.708 -11.789 1.00 90.31 199 SER A C 1
ATOM 1564 O O . SER A 1 199 ? 35.729 17.738 -10.666 1.00 90.31 199 SER A O 1
ATOM 1566 N N . LYS A 1 200 ? 36.405 18.804 -12.533 1.00 93.69 200 LYS A N 1
ATOM 1567 C CA . LYS A 1 200 ? 36.026 20.151 -12.081 1.00 93.69 200 LYS A CA 1
ATOM 1568 C C . LYS A 1 200 ? 34.508 20.272 -11.910 1.00 93.69 200 LYS A C 1
ATOM 1570 O O . LYS A 1 200 ? 33.762 19.812 -12.776 1.00 93.69 200 LYS A O 1
ATOM 1575 N N . VAL A 1 201 ? 34.061 20.923 -10.838 1.00 95.88 201 VAL A N 1
ATOM 1576 C CA . VAL A 1 201 ? 32.645 21.079 -10.474 1.00 95.88 201 VAL A CA 1
ATOM 1577 C C . VAL A 1 201 ? 32.278 22.563 -10.384 1.00 95.88 201 VAL A C 1
ATOM 1579 O O . VAL A 1 201 ? 32.632 23.251 -9.432 1.00 95.88 201 VAL A O 1
ATOM 1582 N N . ASP A 1 202 ? 31.515 23.067 -11.356 1.00 95.69 202 ASP A N 1
ATOM 1583 C CA . ASP A 1 202 ? 30.905 24.399 -11.263 1.00 95.69 202 ASP A CA 1
ATOM 1584 C C . ASP A 1 202 ? 29.632 24.296 -10.398 1.00 95.69 202 ASP A C 1
ATOM 1586 O O . ASP A 1 202 ? 28.593 23.824 -10.865 1.00 95.69 202 ASP A O 1
ATOM 1590 N N . GLU A 1 203 ? 29.689 24.735 -9.138 1.00 95.00 203 GLU A N 1
ATOM 1591 C CA . GLU A 1 203 ? 28.498 24.847 -8.280 1.00 95.00 203 GLU A CA 1
ATOM 1592 C C . GLU A 1 203 ? 27.616 26.046 -8.662 1.00 95.00 203 GLU A C 1
ATOM 1594 O O . GLU A 1 203 ? 28.099 27.173 -8.789 1.00 95.00 203 GLU A O 1
ATOM 1599 N N . LEU A 1 204 ? 26.298 25.832 -8.751 1.00 95.94 204 LEU A N 1
ATOM 1600 C CA . LEU A 1 204 ? 25.317 26.893 -8.978 1.00 95.94 204 LEU A CA 1
ATOM 1601 C C . LEU A 1 204 ? 24.109 26.764 -8.038 1.00 95.94 204 LEU A C 1
ATOM 1603 O O . LEU A 1 204 ? 23.320 25.818 -8.110 1.00 95.94 204 LEU A O 1
ATOM 1607 N N . VAL A 1 205 ? 23.943 27.764 -7.166 1.00 94.75 205 VAL A N 1
ATOM 1608 C CA . VAL A 1 205 ? 22.808 27.868 -6.239 1.00 94.75 205 VAL A CA 1
ATOM 1609 C C . VAL A 1 205 ? 21.566 28.344 -6.992 1.00 94.75 205 VAL A C 1
ATOM 1611 O O . VAL A 1 205 ? 21.457 29.522 -7.345 1.00 94.75 205 VAL A O 1
ATOM 1614 N N . ILE A 1 206 ? 20.614 27.434 -7.211 1.00 93.69 206 ILE A N 1
ATOM 1615 C CA . ILE A 1 206 ? 19.375 27.699 -7.963 1.00 93.69 206 ILE A CA 1
ATOM 1616 C C . ILE A 1 206 ? 18.131 27.890 -7.083 1.00 93.69 206 ILE A C 1
ATOM 1618 O O . ILE A 1 206 ? 17.115 28.393 -7.565 1.00 93.69 206 ILE A O 1
ATOM 1622 N N . TYR A 1 207 ? 18.204 27.564 -5.789 1.00 89.62 207 TYR A N 1
ATOM 1623 C CA . TYR A 1 207 ? 17.170 27.924 -4.814 1.00 89.62 207 TYR A CA 1
ATOM 1624 C C . TYR A 1 207 ? 17.757 28.259 -3.435 1.00 89.62 207 TYR A C 1
ATOM 1626 O O . TYR A 1 207 ? 18.813 27.765 -3.034 1.00 89.62 207 TYR A O 1
ATOM 1634 N N . GLU A 1 208 ? 17.043 29.097 -2.692 1.00 85.25 208 GLU A N 1
ATOM 1635 C CA . GLU A 1 208 ? 17.276 29.396 -1.276 1.00 85.25 208 GLU A CA 1
ATOM 1636 C C . GLU A 1 208 ? 16.135 28.839 -0.416 1.00 85.25 208 GLU A C 1
ATOM 1638 O O . GLU A 1 208 ? 15.080 28.438 -0.911 1.00 85.25 208 GLU A O 1
ATOM 1643 N N . THR A 1 209 ? 16.346 28.753 0.896 1.00 79.56 209 THR A N 1
ATOM 1644 C CA . THR A 1 209 ? 15.312 28.316 1.848 1.00 79.56 209 THR A CA 1
ATOM 1645 C C . THR A 1 209 ? 15.335 29.233 3.055 1.00 79.56 209 THR A C 1
ATOM 1647 O O . THR A 1 209 ? 16.220 29.127 3.909 1.00 79.56 209 THR A O 1
ATOM 1650 N N . GLY A 1 210 ? 14.367 30.144 3.085 1.00 71.75 210 GLY A N 1
ATOM 1651 C CA . GLY A 1 210 ? 14.264 31.203 4.079 1.00 71.75 210 GLY A CA 1
ATOM 1652 C C . GLY A 1 210 ? 12.955 31.150 4.856 1.00 71.75 210 GLY A C 1
ATOM 1653 O O . GLY A 1 210 ? 12.086 30.313 4.610 1.00 71.75 210 GLY A O 1
ATOM 1654 N N . GLU A 1 211 ? 12.820 32.085 5.788 1.00 71.56 211 GLU A N 1
ATOM 1655 C CA . GLU A 1 211 ? 11.538 32.400 6.414 1.00 71.56 211 GLU A CA 1
ATOM 1656 C C . GLU A 1 211 ? 10.564 32.951 5.359 1.00 71.56 211 GLU A C 1
ATOM 1658 O O . GLU A 1 211 ? 10.966 33.658 4.424 1.00 71.56 211 GLU A O 1
ATOM 1663 N N . MET A 1 212 ? 9.287 32.590 5.495 1.00 78.56 212 MET A N 1
ATOM 1664 C CA . MET A 1 212 ? 8.207 33.064 4.634 1.00 78.56 212 MET A CA 1
ATOM 1665 C C . MET A 1 212 ? 7.911 34.544 4.948 1.00 78.56 212 MET A C 1
ATOM 1667 O O . MET A 1 212 ? 7.476 34.835 6.064 1.00 78.56 212 MET A O 1
ATOM 1671 N N . PRO A 1 213 ? 8.075 35.497 4.006 1.00 74.44 213 PRO A N 1
ATOM 1672 C CA . PRO A 1 213 ? 7.946 36.930 4.308 1.00 74.44 213 PRO A CA 1
ATOM 1673 C C . PRO A 1 213 ? 6.551 37.343 4.802 1.00 74.44 213 PRO A C 1
ATOM 1675 O O . PRO A 1 213 ? 6.408 38.281 5.583 1.00 74.44 213 PRO A O 1
ATOM 1678 N N . SER A 1 214 ? 5.513 36.621 4.375 1.00 78.62 214 SER A N 1
ATOM 1679 C CA . SER A 1 214 ? 4.130 36.804 4.820 1.00 78.62 214 SER A CA 1
ATOM 1680 C C . SER A 1 214 ? 3.802 36.121 6.155 1.00 78.62 214 SER A C 1
ATOM 1682 O O . SER A 1 214 ? 2.675 36.269 6.624 1.00 78.62 214 SER A O 1
ATOM 1684 N N . PHE A 1 215 ? 4.741 35.408 6.797 1.00 84.50 215 PHE A N 1
ATOM 1685 C CA . PHE A 1 215 ? 4.481 34.712 8.063 1.00 84.50 215 PHE A CA 1
ATOM 1686 C C . PHE A 1 215 ? 3.965 35.671 9.136 1.00 84.50 215 PHE A C 1
ATOM 1688 O O . PHE A 1 215 ? 2.899 35.429 9.694 1.00 84.50 215 PHE A O 1
ATOM 1695 N N . LYS A 1 216 ? 4.679 36.779 9.388 1.00 80.56 216 LYS A N 1
ATOM 1696 C CA . LYS A 1 216 ? 4.342 37.722 10.465 1.00 80.56 216 LYS A CA 1
ATOM 1697 C C . LYS A 1 216 ? 2.941 38.304 10.288 1.00 80.56 216 LYS A C 1
ATOM 1699 O O . LYS A 1 216 ? 2.119 38.223 11.193 1.00 80.56 216 LYS A O 1
ATOM 1704 N N . SER A 1 217 ? 2.628 38.819 9.099 1.00 81.38 217 SER A N 1
ATOM 1705 C CA . SER A 1 217 ? 1.310 39.396 8.812 1.00 81.38 217 SER A CA 1
ATOM 1706 C C . SER A 1 217 ? 0.187 38.353 8.815 1.00 81.38 217 SER A C 1
ATOM 1708 O O . SER A 1 217 ? -0.884 38.630 9.350 1.00 81.38 217 SER A O 1
ATOM 1710 N N . HIS A 1 218 ? 0.417 37.150 8.281 1.00 83.19 218 HIS A N 1
ATOM 1711 C CA . HIS A 1 218 ? -0.587 36.083 8.256 1.00 83.19 218 HIS A CA 1
ATOM 1712 C C . HIS A 1 218 ? -0.851 35.501 9.654 1.00 83.19 218 HIS A C 1
ATOM 1714 O O . HIS A 1 218 ? -2.008 35.366 10.055 1.00 83.19 218 HIS A O 1
ATOM 1720 N N . PHE A 1 219 ? 0.206 35.224 10.424 1.00 88.44 219 PHE A N 1
ATOM 1721 C CA . PHE A 1 219 ? 0.108 34.750 11.802 1.00 88.44 219 PHE A CA 1
ATOM 1722 C C . PHE A 1 219 ? -0.593 35.781 12.690 1.00 88.44 219 PHE A C 1
ATOM 1724 O O . PHE A 1 219 ? -1.583 35.438 13.337 1.00 88.44 219 PHE A O 1
ATOM 1731 N N . SER A 1 220 ? -0.139 37.043 12.694 1.00 84.38 220 SER A N 1
ATOM 1732 C CA . SER A 1 220 ? -0.753 38.091 13.516 1.00 84.38 220 SER A CA 1
ATOM 1733 C C . SER A 1 220 ? -2.218 38.329 13.130 1.00 84.38 220 SER A C 1
ATOM 1735 O O . SER A 1 220 ? -3.045 38.477 14.024 1.00 84.38 220 SER A O 1
ATOM 1737 N N . LEU A 1 221 ? -2.584 38.263 11.841 1.00 84.19 221 LEU A N 1
ATOM 1738 C CA . LEU A 1 221 ? -3.981 38.378 11.396 1.00 84.19 221 LEU A CA 1
ATOM 1739 C C . LEU A 1 221 ? -4.873 37.250 11.946 1.00 84.19 221 LEU A C 1
ATOM 1741 O O . LEU A 1 221 ? -5.954 37.528 12.469 1.00 84.19 221 LEU A O 1
ATOM 1745 N N . ILE A 1 222 ? -4.433 35.989 11.859 1.00 85.31 222 ILE A N 1
ATOM 1746 C CA . ILE A 1 222 ? -5.164 34.843 12.433 1.00 85.31 222 ILE A CA 1
ATOM 1747 C C . ILE A 1 222 ? -5.283 35.009 13.956 1.00 85.31 222 ILE A C 1
ATOM 1749 O O . ILE A 1 222 ? -6.369 34.892 14.528 1.00 85.31 222 ILE A O 1
ATOM 1753 N N . TRP A 1 223 ? -4.165 35.319 14.608 1.00 85.00 223 TRP A N 1
ATOM 1754 C CA . TRP A 1 223 ? -4.039 35.419 16.058 1.00 85.00 223 TRP A CA 1
ATOM 1755 C C . TRP A 1 223 ? -4.877 36.563 16.662 1.00 85.00 223 TRP A C 1
ATOM 1757 O O . TRP A 1 223 ? -5.534 36.361 17.691 1.00 85.00 223 TRP A O 1
ATOM 1767 N N . GLU A 1 224 ? -4.926 37.732 16.013 1.00 82.06 224 GLU A N 1
ATOM 1768 C CA . GLU A 1 224 ? -5.787 38.856 16.404 1.00 82.06 224 GLU A CA 1
ATOM 1769 C C . GLU A 1 224 ? -7.267 38.575 16.126 1.00 82.06 224 GLU A C 1
ATOM 1771 O O . GLU A 1 224 ? -8.111 38.888 16.967 1.00 82.06 224 GLU A O 1
ATOM 1776 N N . ASN A 1 225 ? -7.606 37.938 14.999 1.00 83.44 225 ASN A N 1
ATOM 1777 C CA . ASN A 1 225 ? -8.986 37.552 14.690 1.00 83.44 225 ASN A CA 1
ATOM 1778 C C . ASN A 1 225 ? -9.549 36.600 15.765 1.00 83.44 225 ASN A C 1
ATOM 1780 O O . ASN A 1 225 ? -10.596 36.879 16.355 1.00 83.44 225 ASN A O 1
ATOM 1784 N N . ASN A 1 226 ? -8.801 35.548 16.113 1.00 83.06 226 ASN A N 1
ATOM 1785 C CA . ASN A 1 226 ? -9.146 34.608 17.187 1.00 83.06 226 ASN A CA 1
ATOM 1786 C C . ASN A 1 226 ? -9.404 35.323 18.527 1.00 83.06 226 ASN A C 1
ATOM 1788 O O . ASN A 1 226 ? -10.362 35.016 19.242 1.00 83.06 226 ASN A O 1
ATOM 1792 N N . ARG A 1 227 ? -8.570 36.317 18.860 1.00 74.31 227 ARG A N 1
ATOM 1793 C CA . ARG A 1 227 ? -8.701 37.123 20.081 1.00 74.31 227 ARG A CA 1
ATOM 1794 C C . ARG A 1 227 ? -9.940 38.022 20.053 1.00 74.31 227 ARG A C 1
ATOM 1796 O O . ARG A 1 227 ? -10.694 38.063 21.026 1.00 74.31 227 ARG A O 1
ATOM 1803 N N . A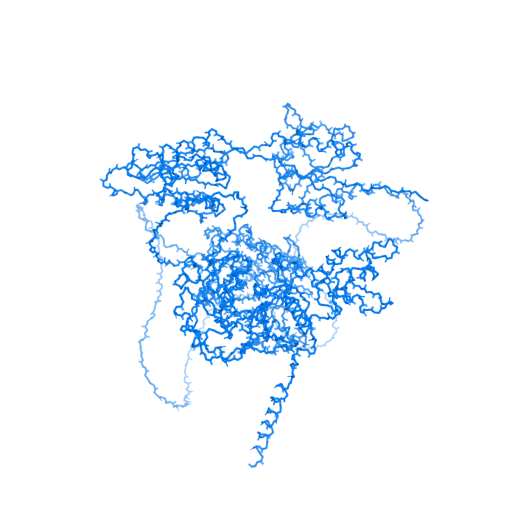SN A 1 228 ? -10.172 38.718 18.941 1.00 74.44 228 ASN A N 1
ATOM 1804 C CA . ASN A 1 228 ? -11.301 39.635 18.764 1.00 74.44 228 ASN A CA 1
ATOM 1805 C C . ASN A 1 228 ? -12.656 38.905 18.808 1.00 74.44 228 ASN A C 1
ATOM 1807 O O . ASN A 1 228 ? -13.646 39.462 19.284 1.00 74.44 228 ASN A O 1
ATOM 1811 N N . GLN A 1 229 ? -12.691 37.624 18.428 1.00 72.56 229 GLN A N 1
ATOM 1812 C CA . GLN A 1 229 ? -13.863 36.750 18.567 1.00 72.56 229 GLN A CA 1
ATOM 1813 C C . GLN A 1 229 ? -14.181 36.318 20.018 1.00 72.56 229 GLN A C 1
ATOM 1815 O O . GLN A 1 229 ? -15.146 35.577 20.228 1.00 72.56 229 GLN A O 1
ATOM 1820 N N . ARG A 1 230 ? -13.438 36.811 21.025 1.00 59.06 230 ARG A N 1
ATOM 1821 C CA . ARG A 1 230 ? -13.593 36.510 22.466 1.00 59.06 230 ARG A CA 1
ATOM 1822 C C . ARG A 1 230 ? -13.422 35.027 22.828 1.00 59.06 230 ARG A C 1
ATOM 1824 O O . ARG A 1 230 ? -14.085 34.532 23.737 1.00 59.06 230 ARG A O 1
ATOM 1831 N N . LEU A 1 231 ? -12.538 34.318 22.131 1.00 64.88 231 LEU A N 1
ATOM 1832 C CA . LEU A 1 231 ? -12.167 32.947 22.487 1.00 64.88 231 LEU A CA 1
ATOM 1833 C C . LEU A 1 231 ? -11.281 32.970 23.747 1.00 64.88 231 LEU A C 1
ATOM 1835 O O . LEU A 1 231 ? -10.308 33.719 23.808 1.00 64.88 231 LEU A O 1
ATOM 1839 N N . GLU A 1 232 ? -11.614 32.172 24.769 1.00 60.09 232 GLU A N 1
ATOM 1840 C CA . GLU A 1 232 ? -10.920 32.213 26.074 1.00 60.09 232 GLU A CA 1
ATOM 1841 C C . GLU A 1 232 ? -9.472 31.689 26.026 1.00 60.09 232 GLU A C 1
ATOM 1843 O O . GLU A 1 232 ? -8.678 31.962 26.932 1.00 60.09 232 GLU A O 1
ATOM 1848 N N . ARG A 1 233 ? -9.122 30.916 24.989 1.00 75.81 233 ARG A N 1
ATOM 1849 C CA . ARG A 1 233 ? -7.784 30.352 24.782 1.00 75.81 233 ARG A CA 1
ATOM 1850 C C . ARG A 1 233 ? -7.527 30.053 23.305 1.00 75.81 233 ARG A C 1
ATOM 1852 O O . ARG A 1 233 ? -8.433 29.612 22.604 1.00 75.81 233 ARG A O 1
ATOM 1859 N N . GLN A 1 234 ? -6.279 30.208 22.871 1.00 88.19 234 GLN A N 1
ATOM 1860 C CA . GLN A 1 234 ? -5.758 29.632 21.626 1.00 88.19 234 GLN A CA 1
ATOM 1861 C C . GLN A 1 234 ? -4.375 29.008 21.859 1.00 88.19 234 GLN A C 1
ATOM 1863 O O . GLN A 1 234 ? -3.627 29.457 22.733 1.00 88.19 234 GLN A O 1
ATOM 1868 N N . TRP A 1 235 ? -4.048 27.969 21.094 1.00 91.00 235 TRP A N 1
ATOM 1869 C CA . TRP A 1 235 ? -2.787 27.229 21.192 1.00 91.00 235 TRP A CA 1
ATOM 1870 C C . TRP A 1 235 ? -1.927 27.458 19.950 1.00 91.00 235 TRP A C 1
ATOM 1872 O O . TRP A 1 235 ? -2.455 27.536 18.843 1.00 91.00 235 TRP A O 1
ATOM 1882 N N . VAL A 1 236 ? -0.607 27.526 20.128 1.00 93.19 236 VAL A N 1
ATOM 1883 C CA . VAL A 1 236 ? 0.367 27.632 19.031 1.00 93.19 236 VAL A CA 1
ATOM 1884 C C . VAL A 1 236 ? 1.406 26.526 19.182 1.00 93.19 236 VAL A C 1
ATOM 1886 O O . VAL A 1 236 ? 2.044 26.441 20.228 1.00 93.19 236 VAL A O 1
ATOM 1889 N N . VAL A 1 237 ? 1.571 25.685 18.161 1.00 94.19 237 VAL A N 1
ATOM 1890 C CA . VAL A 1 237 ? 2.474 24.524 18.160 1.00 94.19 237 VAL A CA 1
ATOM 1891 C C . VAL A 1 237 ? 3.658 24.791 17.238 1.00 94.19 237 VAL A C 1
ATOM 1893 O O . VAL A 1 237 ? 3.477 25.021 16.042 1.00 94.19 237 VAL A O 1
ATOM 1896 N N . ILE A 1 238 ? 4.868 24.745 17.791 1.00 92.81 238 ILE A N 1
ATOM 1897 C CA . ILE A 1 238 ? 6.118 25.051 17.091 1.00 92.81 238 ILE A CA 1
ATOM 1898 C C . ILE A 1 238 ? 6.810 23.754 16.670 1.00 92.81 238 ILE A C 1
ATOM 1900 O O . ILE A 1 238 ? 7.089 22.899 17.511 1.00 92.81 238 ILE A O 1
ATOM 1904 N N . PHE A 1 239 ? 7.108 23.642 15.372 1.00 89.19 239 PHE A N 1
ATOM 1905 C CA . PHE A 1 239 ? 7.665 22.439 14.743 1.00 89.19 239 PHE A CA 1
ATOM 1906 C C . PHE A 1 239 ? 9.175 22.513 14.455 1.00 89.19 239 PHE A C 1
ATOM 1908 O O . PHE A 1 239 ? 9.774 21.495 14.118 1.00 89.19 239 PHE A O 1
ATOM 1915 N N . SER A 1 240 ? 9.802 23.692 14.536 1.00 85.50 240 SER A N 1
ATOM 1916 C CA . SER A 1 240 ? 11.222 23.872 14.200 1.00 85.50 240 SER A CA 1
ATOM 1917 C C . SER A 1 240 ? 11.855 25.087 14.898 1.00 85.50 240 SER A C 1
ATOM 1919 O O . SER A 1 240 ? 11.131 26.031 15.225 1.00 85.50 240 SER A O 1
ATOM 1921 N N . PRO A 1 241 ? 13.197 25.119 15.055 1.00 80.00 241 PRO A N 1
ATOM 1922 C CA . PRO A 1 241 ? 13.946 26.279 15.556 1.00 80.00 241 PRO A CA 1
ATOM 1923 C C . PRO A 1 241 ? 13.601 27.605 14.860 1.00 80.00 241 PRO A C 1
ATOM 1925 O O . PRO A 1 241 ? 13.418 28.629 15.511 1.00 80.00 241 PRO A O 1
ATOM 1928 N N . THR A 1 242 ? 13.422 27.597 13.535 1.00 79.50 242 THR A N 1
ATOM 1929 C CA . THR A 1 242 ? 13.043 28.803 12.778 1.00 79.50 242 THR A CA 1
ATOM 1930 C C . THR A 1 242 ? 11.649 29.316 13.163 1.00 79.50 242 THR A C 1
ATOM 1932 O O . THR A 1 242 ? 11.432 30.523 13.250 1.00 79.50 242 THR A O 1
ATOM 1935 N N . GLY A 1 243 ? 10.714 28.412 13.481 1.00 81.88 243 GLY A N 1
ATOM 1936 C CA . GLY A 1 243 ? 9.389 28.781 13.985 1.00 81.88 243 GLY A CA 1
ATOM 1937 C C . GLY A 1 243 ? 9.430 29.481 15.348 1.00 81.88 243 GLY A C 1
ATOM 1938 O O . GLY A 1 243 ? 8.543 30.281 15.639 1.00 81.88 243 GLY A O 1
ATOM 1939 N N . CYS A 1 244 ? 10.464 29.236 16.160 1.00 84.06 244 CYS A N 1
ATOM 1940 C CA . CYS A 1 244 ? 10.644 29.872 17.465 1.00 84.06 244 CYS A CA 1
ATOM 1941 C C . CYS A 1 244 ? 10.861 31.386 17.331 1.00 84.06 244 CYS A C 1
ATOM 1943 O O . CYS A 1 244 ? 10.118 32.171 17.922 1.00 84.06 244 CYS A O 1
ATOM 1945 N N . ARG A 1 245 ? 11.836 31.797 16.505 1.00 83.25 245 ARG A N 1
ATOM 1946 C CA . ARG A 1 245 ? 12.156 33.214 16.270 1.00 83.25 245 ARG A CA 1
ATOM 1947 C C . ARG A 1 245 ? 10.982 33.950 15.627 1.00 83.25 245 ARG A C 1
ATOM 1949 O O . ARG A 1 245 ? 10.561 34.990 16.132 1.00 83.25 245 ARG A O 1
ATOM 1956 N N . ALA A 1 246 ? 10.433 33.376 14.556 1.00 81.19 246 ALA A N 1
ATOM 1957 C CA . ALA A 1 246 ? 9.331 33.964 13.804 1.00 81.19 246 ALA A CA 1
ATOM 1958 C C . ALA A 1 246 ? 8.082 34.181 14.682 1.00 81.19 246 ALA A C 1
ATOM 1960 O O . ALA A 1 246 ? 7.433 35.224 14.588 1.00 81.19 246 ALA A O 1
ATOM 1961 N N . LEU A 1 247 ? 7.768 33.244 15.588 1.00 86.75 247 LEU A N 1
ATOM 1962 C CA . LEU A 1 247 ? 6.664 33.390 16.541 1.00 86.75 247 LEU A CA 1
ATOM 1963 C C . LEU A 1 247 ? 6.897 34.523 17.550 1.00 86.75 247 LEU A C 1
ATOM 1965 O O . LEU A 1 247 ? 6.002 35.341 17.758 1.00 86.75 247 LEU A O 1
ATOM 1969 N N . LEU A 1 248 ? 8.069 34.568 18.193 1.00 85.56 248 LEU A N 1
ATOM 1970 C CA . LEU A 1 248 ? 8.348 35.563 19.235 1.00 85.56 248 LEU A CA 1
ATOM 1971 C C . LEU A 1 248 ? 8.388 36.992 18.665 1.00 85.56 248 LEU A C 1
ATOM 1973 O O . LEU A 1 248 ? 7.892 37.917 19.310 1.00 85.56 248 LEU A O 1
ATOM 1977 N N . ASP A 1 249 ? 8.895 37.163 17.440 1.00 83.25 249 ASP A N 1
ATOM 1978 C CA . ASP A 1 249 ? 8.838 38.431 16.703 1.00 83.25 249 ASP A CA 1
ATOM 1979 C C . ASP A 1 249 ? 7.398 38.817 16.297 1.00 83.25 249 ASP A C 1
ATOM 1981 O O . ASP A 1 249 ? 7.014 39.985 16.365 1.00 83.25 249 ASP A O 1
ATOM 1985 N N . SER A 1 250 ? 6.558 37.839 15.936 1.00 82.75 250 SER A N 1
ATOM 1986 C CA . SER A 1 250 ? 5.147 38.062 15.558 1.00 82.75 250 SER A CA 1
ATOM 1987 C C . SER A 1 250 ? 4.206 38.352 16.738 1.00 82.75 250 SER A C 1
ATOM 1989 O O . SER A 1 250 ? 3.052 38.730 16.527 1.00 82.75 250 SER A O 1
ATOM 1991 N N . LEU A 1 251 ? 4.688 38.186 17.975 1.00 82.12 251 LEU A N 1
ATOM 1992 C CA . LEU A 1 251 ? 3.967 38.478 19.221 1.00 82.12 251 LEU A CA 1
ATOM 1993 C C . LEU A 1 251 ? 4.506 39.721 19.965 1.00 82.12 251 LEU A C 1
ATOM 1995 O O . LEU A 1 251 ? 4.053 39.998 21.077 1.00 82.12 251 LEU A O 1
ATOM 1999 N N . ASP A 1 252 ? 5.464 40.453 19.378 1.00 78.31 252 ASP A N 1
ATOM 2000 C CA . ASP A 1 252 ? 6.241 41.543 20.005 1.00 78.31 252 ASP A CA 1
ATOM 2001 C C . ASP A 1 252 ? 6.973 41.135 21.308 1.00 78.31 252 ASP A C 1
ATOM 2003 O O . ASP A 1 252 ? 7.230 41.967 22.188 1.00 78.31 252 ASP A O 1
ATOM 2007 N N . LEU A 1 253 ? 7.299 39.844 21.456 1.00 79.06 253 LEU A N 1
ATOM 2008 C CA . LEU A 1 253 ? 7.936 39.289 22.656 1.00 79.06 253 LEU A CA 1
ATOM 2009 C C . LEU A 1 253 ? 9.466 39.357 22.617 1.00 79.06 253 LEU A C 1
ATOM 2011 O O . LEU A 1 253 ? 10.079 39.346 23.685 1.00 79.06 253 LEU A O 1
ATOM 2015 N N . LEU A 1 254 ? 10.074 39.445 21.429 1.00 80.06 254 LEU A N 1
ATOM 2016 C CA . LEU A 1 254 ? 11.504 39.724 21.306 1.00 80.06 254 LEU A CA 1
ATOM 2017 C C . LEU A 1 254 ? 11.817 41.180 21.650 1.00 80.06 254 LEU A C 1
ATOM 2019 O O . LEU A 1 254 ? 11.081 42.110 21.309 1.00 80.06 254 LEU A O 1
ATOM 2023 N N . ASP A 1 255 ? 12.958 41.359 22.295 1.00 77.12 255 ASP A N 1
ATOM 2024 C CA . ASP A 1 255 ? 13.614 42.637 22.449 1.00 77.12 255 ASP A CA 1
ATOM 2025 C C . ASP A 1 255 ? 14.554 42.919 21.264 1.00 77.12 255 ASP A C 1
ATOM 2027 O O . ASP A 1 255 ? 15.288 42.043 20.804 1.00 77.12 255 ASP A O 1
ATOM 2031 N N . THR A 1 256 ? 14.518 44.147 20.748 1.00 70.44 256 THR A N 1
ATOM 2032 C CA . THR A 1 256 ? 15.207 44.529 19.505 1.00 70.44 256 THR A CA 1
ATOM 2033 C C . THR A 1 256 ? 16.682 44.877 19.681 1.00 70.44 256 THR A C 1
ATOM 2035 O O . THR A 1 256 ? 17.392 44.933 18.682 1.00 70.44 256 THR A O 1
ATOM 2038 N N . GLU A 1 257 ? 17.149 45.111 20.911 1.00 69.88 257 GLU A N 1
ATOM 2039 C CA . GLU A 1 257 ? 18.558 45.418 21.197 1.00 69.88 257 GLU A CA 1
ATOM 2040 C C . GLU A 1 257 ? 19.316 44.177 21.682 1.00 69.88 257 GLU A C 1
ATOM 2042 O O . GLU A 1 257 ? 20.467 43.964 21.309 1.00 69.88 257 GLU A O 1
ATOM 2047 N N . THR A 1 258 ? 18.658 43.325 22.474 1.00 76.00 258 THR A N 1
ATOM 2048 C CA . THR A 1 258 ? 19.265 42.116 23.060 1.00 76.00 258 THR A CA 1
ATOM 2049 C C . THR A 1 258 ? 18.952 40.820 22.306 1.00 76.00 258 THR A C 1
ATOM 2051 O O . THR A 1 258 ? 19.614 39.811 22.538 1.00 76.00 258 THR A O 1
ATOM 2054 N N . GLY A 1 259 ? 17.942 40.808 21.428 1.00 72.44 259 GLY A N 1
ATOM 2055 C CA . GLY A 1 259 ? 17.509 39.626 20.668 1.00 72.44 259 GLY A CA 1
ATOM 2056 C C . GLY A 1 259 ? 16.792 38.541 21.486 1.00 72.44 259 GLY A C 1
ATOM 2057 O O . GLY A 1 259 ? 16.304 37.572 20.905 1.00 72.44 259 GLY A O 1
ATOM 2058 N N . LYS A 1 260 ? 16.705 38.700 22.811 1.00 79.25 260 LYS A N 1
ATOM 2059 C CA . LYS A 1 260 ? 16.095 37.762 23.768 1.00 79.25 260 LYS A CA 1
ATOM 2060 C C . LYS A 1 260 ? 14.625 38.101 24.036 1.00 79.25 260 LYS A C 1
ATOM 2062 O O . LYS A 1 260 ? 14.131 39.153 23.634 1.00 79.25 260 LYS A O 1
ATOM 2067 N N . ALA A 1 261 ? 13.897 37.210 24.707 1.00 76.62 261 ALA A N 1
ATOM 2068 C CA . ALA A 1 261 ? 12.527 37.487 25.121 1.00 76.62 261 ALA A CA 1
ATOM 2069 C C . ALA A 1 261 ? 12.482 38.509 26.270 1.00 76.62 261 ALA A C 1
ATOM 2071 O O . ALA A 1 261 ? 13.240 38.428 27.236 1.00 76.62 261 ALA A O 1
ATOM 2072 N N . ARG A 1 262 ? 11.546 39.458 26.196 1.00 72.50 262 ARG A N 1
ATOM 2073 C CA . ARG A 1 262 ? 11.356 40.503 27.214 1.00 72.50 262 ARG A CA 1
ATOM 2074 C C . ARG A 1 262 ? 10.888 39.906 28.544 1.00 72.50 262 ARG A C 1
ATOM 2076 O O . ARG A 1 262 ? 9.751 39.457 28.641 1.00 72.50 262 ARG A O 1
ATOM 2083 N N . PHE A 1 263 ? 11.721 39.953 29.583 1.00 55.44 263 PHE A N 1
ATOM 2084 C CA . PHE A 1 263 ? 11.363 39.550 30.951 1.00 55.44 263 PHE A CA 1
ATOM 2085 C C . PHE A 1 263 ? 11.203 40.756 31.898 1.00 55.44 263 PHE A C 1
ATOM 2087 O O . PHE A 1 263 ? 11.869 41.770 31.700 1.00 55.44 263 PHE A O 1
ATOM 2094 N N . PRO A 1 264 ? 10.385 40.646 32.967 1.00 49.44 264 PRO A N 1
ATOM 2095 C CA . PRO A 1 264 ? 9.481 39.539 33.287 1.00 49.44 264 PRO A CA 1
ATOM 2096 C C . PRO A 1 264 ? 8.079 39.764 32.695 1.00 49.44 264 PRO A C 1
ATOM 2098 O O . PRO A 1 264 ? 7.415 40.752 33.006 1.00 49.44 264 PRO A O 1
ATOM 2101 N N . VAL A 1 265 ? 7.580 38.828 31.877 1.00 51.41 265 VAL A N 1
ATOM 2102 C CA . VAL A 1 265 ? 6.203 38.915 31.358 1.00 51.41 265 VAL A CA 1
ATOM 2103 C C . VAL A 1 265 ? 5.200 38.536 32.448 1.00 51.41 265 VAL A C 1
ATOM 2105 O O . VAL A 1 265 ? 4.810 37.369 32.559 1.00 51.41 265 VAL A O 1
ATOM 2108 N N . ASP A 1 266 ? 4.698 39.517 33.203 1.00 45.84 266 ASP A N 1
ATOM 2109 C CA . ASP A 1 266 ? 3.414 39.326 33.877 1.00 45.84 266 ASP A CA 1
ATOM 2110 C C . ASP A 1 266 ? 2.325 39.214 32.798 1.00 45.84 266 ASP A C 1
ATOM 2112 O O . ASP A 1 266 ? 1.898 40.179 32.149 1.00 45.84 266 ASP A O 1
ATOM 2116 N N . ARG A 1 267 ? 1.895 37.972 32.551 1.00 52.22 267 ARG A N 1
ATOM 2117 C CA . ARG A 1 267 ? 0.943 37.633 31.487 1.00 52.22 267 ARG A CA 1
ATOM 2118 C C . ARG A 1 267 ? -0.443 38.258 31.712 1.00 52.22 267 ARG A C 1
ATOM 2120 O O . ARG A 1 267 ? -1.295 38.159 30.826 1.00 52.22 267 ARG A O 1
ATOM 2127 N N . CYS A 1 268 ? -0.674 38.929 32.845 1.00 42.78 268 CYS A N 1
ATOM 2128 C CA . CYS A 1 268 ? -1.854 39.755 33.071 1.00 42.78 268 CYS A CA 1
ATOM 2129 C C . CYS A 1 268 ? -1.926 40.995 32.167 1.00 42.78 268 CYS A C 1
ATOM 2131 O O . CYS A 1 268 ? -3.046 41.401 31.849 1.00 42.78 268 CYS A O 1
ATOM 2133 N N . GLU A 1 269 ? -0.804 41.563 31.716 1.00 45.41 269 GLU A N 1
ATOM 2134 C CA . GLU A 1 269 ? -0.797 42.830 30.954 1.00 45.41 269 GLU A CA 1
ATOM 2135 C C . GLU A 1 269 ? -0.320 42.687 29.498 1.00 45.41 269 GLU A C 1
ATOM 2137 O O . GLU A 1 269 ? -0.665 43.500 28.644 1.00 45.41 269 GLU A O 1
ATOM 2142 N N . SER A 1 270 ? 0.422 41.623 29.176 1.00 56.12 270 SER A N 1
ATOM 2143 C CA . SER A 1 270 ? 1.039 41.458 27.851 1.00 56.12 270 SER A CA 1
ATOM 2144 C C . SER A 1 270 ? 0.054 41.264 26.681 1.00 56.12 270 SER A C 1
ATOM 2146 O O . SER A 1 270 ? -1.036 40.691 26.823 1.00 56.12 270 SER A O 1
ATOM 2148 N N . LYS A 1 271 ? 0.509 41.611 25.463 1.00 55.16 271 LYS A N 1
ATOM 2149 C CA . LYS A 1 271 ? -0.182 41.276 24.205 1.00 55.16 271 LYS A CA 1
ATOM 2150 C C . LYS A 1 271 ? -0.529 39.783 24.102 1.00 55.16 271 LYS A C 1
ATOM 2152 O O . LYS A 1 271 ? -1.596 39.480 23.584 1.00 55.16 271 LYS A O 1
ATOM 2157 N N . ALA A 1 272 ? 0.277 38.869 24.646 1.00 58.50 272 ALA A N 1
ATOM 2158 C CA . ALA A 1 272 ? 0.082 37.419 24.532 1.00 58.50 272 ALA A CA 1
ATOM 2159 C C . ALA A 1 272 ? -1.099 36.830 25.344 1.00 58.50 272 ALA A C 1
ATOM 2161 O O . ALA A 1 272 ? -1.429 35.655 25.165 1.00 58.50 272 ALA A O 1
ATOM 2162 N N . LYS A 1 273 ? -1.754 37.604 26.226 1.00 66.25 273 LYS A N 1
ATOM 2163 C CA . LYS A 1 273 ? -2.814 37.138 27.147 1.00 66.25 273 LYS A CA 1
ATOM 2164 C C . LYS A 1 273 ? -3.920 36.326 26.443 1.00 66.25 273 LYS A C 1
ATOM 2166 O O . LYS A 1 273 ? -4.665 36.868 25.630 1.00 66.25 273 LYS A O 1
ATOM 2171 N N . GLY A 1 274 ? -4.033 35.039 26.797 1.00 72.56 274 GLY A N 1
ATOM 2172 C CA . GLY A 1 274 ? -4.953 34.057 26.189 1.00 72.56 274 GLY A CA 1
ATOM 2173 C C . GLY A 1 274 ? -4.289 33.058 25.224 1.00 72.56 274 GLY A C 1
ATOM 2174 O O . GLY A 1 274 ? -4.919 32.082 24.821 1.00 72.56 274 GLY A O 1
ATOM 2175 N N . THR A 1 275 ? -3.014 33.258 24.887 1.00 84.94 275 THR A N 1
ATOM 2176 C CA . THR A 1 275 ? -2.225 32.371 24.014 1.00 84.94 275 THR A CA 1
ATOM 2177 C C . THR A 1 275 ? -1.387 31.414 24.859 1.00 84.94 275 THR A C 1
ATOM 2179 O O . THR A 1 275 ? -0.769 31.844 25.834 1.00 84.94 275 THR A O 1
ATOM 2182 N N . ALA A 1 276 ? -1.344 30.134 24.486 1.00 88.75 276 ALA A N 1
ATOM 2183 C CA . ALA A 1 276 ? -0.481 29.127 25.104 1.00 88.75 276 ALA A CA 1
ATOM 2184 C C . ALA A 1 276 ? 0.448 28.498 24.054 1.00 88.75 276 ALA A C 1
ATOM 2186 O O . ALA A 1 276 ? -0.009 28.064 22.994 1.00 88.75 276 ALA A O 1
ATOM 2187 N N . ILE A 1 277 ? 1.751 28.467 24.346 1.00 91.38 277 ILE A N 1
ATOM 2188 C CA . ILE A 1 277 ? 2.792 28.059 23.389 1.00 91.38 277 ILE A CA 1
ATOM 2189 C C . ILE A 1 277 ? 3.262 26.628 23.676 1.00 91.38 277 ILE A C 1
ATOM 2191 O O . ILE A 1 277 ? 3.632 26.304 24.804 1.00 91.38 277 ILE A O 1
ATOM 2195 N N . VAL A 1 278 ? 3.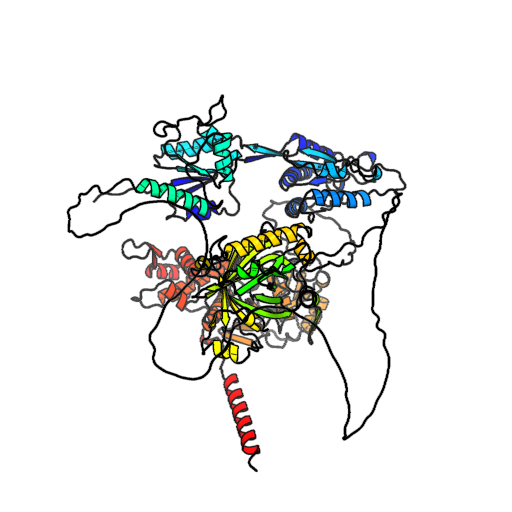263 25.785 22.646 1.00 93.94 278 VAL A N 1
ATOM 2196 C CA . VAL A 1 278 ? 3.602 24.360 22.701 1.00 93.94 278 VAL A CA 1
ATOM 2197 C C . VAL A 1 278 ? 4.812 24.080 21.814 1.00 93.94 278 VAL A C 1
ATOM 2199 O O . VAL A 1 278 ? 4.802 24.422 20.632 1.00 93.94 278 VAL A O 1
ATOM 2202 N N . THR A 1 279 ? 5.831 23.409 22.341 1.00 94.00 279 THR A N 1
ATOM 2203 C CA . THR A 1 279 ? 6.925 22.844 21.536 1.00 94.00 279 THR A CA 1
ATOM 2204 C C . THR A 1 279 ? 6.676 21.373 21.230 1.00 94.00 279 THR A C 1
ATOM 2206 O O . THR A 1 279 ? 6.170 20.628 22.071 1.00 94.00 279 THR A O 1
ATOM 2209 N N . ILE A 1 280 ? 7.045 20.946 20.021 1.00 89.44 280 ILE A N 1
ATOM 2210 C CA . ILE A 1 280 ? 6.863 19.565 19.553 1.00 89.44 280 ILE A CA 1
ATOM 2211 C C . ILE A 1 280 ? 7.801 18.541 20.223 1.00 89.44 280 ILE A C 1
ATOM 2213 O O . ILE A 1 280 ? 7.528 17.345 20.194 1.00 89.44 280 ILE A O 1
ATOM 2217 N N . GLY A 1 281 ? 8.886 18.991 20.852 1.00 88.19 281 GLY A N 1
ATOM 2218 C CA . GLY A 1 281 ? 9.802 18.132 21.599 1.00 88.19 281 GLY A CA 1
ATOM 2219 C C . GLY A 1 281 ? 10.874 18.925 22.353 1.00 88.19 281 GLY A C 1
ATOM 2220 O O . GLY A 1 281 ? 10.954 20.149 22.169 1.00 88.19 281 GLY A O 1
ATOM 2221 N N . PRO A 1 282 ? 11.706 18.244 23.170 1.00 83.50 282 PRO A N 1
ATOM 2222 C CA . PRO A 1 282 ? 12.752 18.868 23.980 1.00 83.50 282 PRO A CA 1
ATOM 2223 C C . PRO A 1 282 ? 13.669 19.778 23.167 1.00 83.50 282 PRO A C 1
ATOM 2225 O O . PRO A 1 282 ? 13.728 20.962 23.455 1.00 83.50 282 PRO A O 1
ATOM 2228 N N . THR A 1 283 ? 14.223 19.316 22.042 1.00 83.06 283 THR A N 1
ATOM 2229 C CA . THR A 1 283 ? 15.154 20.101 21.206 1.00 83.06 283 THR A CA 1
ATOM 2230 C C . THR A 1 283 ? 14.602 21.470 20.771 1.00 83.06 283 THR A C 1
ATOM 2232 O O . THR A 1 283 ? 15.355 22.429 20.625 1.00 83.06 283 THR A O 1
ATOM 2235 N N . THR A 1 284 ? 13.283 21.600 20.575 1.00 86.00 284 THR A N 1
ATOM 2236 C CA . THR A 1 284 ? 12.632 22.884 20.239 1.00 86.00 284 THR A CA 1
ATOM 2237 C C . THR A 1 284 ? 12.349 23.744 21.480 1.00 86.00 284 THR A C 1
ATOM 2239 O O . THR A 1 284 ? 12.319 24.968 21.376 1.00 86.00 284 THR A O 1
ATOM 2242 N N . GLN A 1 285 ? 12.160 23.127 22.653 1.00 88.75 285 GLN A N 1
ATOM 2243 C CA . GLN A 1 285 ? 12.110 23.808 23.955 1.00 88.75 285 GLN A CA 1
ATOM 2244 C C . GLN A 1 285 ? 13.491 24.318 24.375 1.00 88.75 285 GLN A C 1
ATOM 2246 O O . GLN A 1 285 ? 13.598 25.463 24.802 1.00 88.75 285 GLN A O 1
ATOM 2251 N N . ASP A 1 286 ? 14.523 23.488 24.240 1.00 87.06 286 ASP A N 1
ATOM 2252 C CA . ASP A 1 286 ? 15.909 23.816 24.556 1.00 87.06 286 ASP A CA 1
ATOM 2253 C C . ASP A 1 286 ? 16.366 25.000 23.697 1.00 87.06 286 ASP A C 1
ATOM 2255 O O . ASP A 1 286 ? 16.741 26.031 24.241 1.00 87.06 286 ASP A O 1
ATOM 2259 N N . TYR A 1 287 ? 16.154 24.949 22.375 1.00 86.38 287 TYR A N 1
ATOM 2260 C CA . TYR A 1 287 ? 16.429 26.081 21.479 1.00 86.38 287 TYR A CA 1
ATOM 2261 C C . TYR A 1 287 ? 15.687 27.379 21.871 1.00 86.38 287 TYR A C 1
ATOM 2263 O O . TYR A 1 287 ? 16.238 28.470 21.756 1.00 86.38 287 TYR A O 1
ATOM 2271 N N . LEU A 1 288 ? 14.444 27.291 22.364 1.00 85.38 288 LEU A N 1
ATOM 2272 C CA . LEU A 1 288 ? 13.699 28.463 22.853 1.00 85.38 288 LEU A CA 1
ATOM 2273 C C . LEU A 1 288 ? 14.255 29.034 24.161 1.00 85.38 288 LEU A C 1
ATOM 2275 O O . LEU A 1 288 ? 14.310 30.254 24.323 1.00 85.38 288 LEU A O 1
ATOM 2279 N N . ARG A 1 289 ? 14.658 28.155 25.080 1.00 86.38 289 ARG A N 1
ATOM 2280 C CA . ARG A 1 289 ? 15.248 28.523 26.367 1.00 86.38 289 ARG A CA 1
ATOM 2281 C C . ARG A 1 289 ? 16.644 29.111 26.181 1.00 86.38 289 ARG A C 1
ATOM 2283 O O . ARG A 1 289 ? 16.934 30.138 26.773 1.00 86.38 289 ARG A O 1
ATOM 2290 N N . ASP A 1 290 ? 17.485 28.481 25.374 1.00 85.88 290 ASP A N 1
ATOM 2291 C CA . ASP A 1 290 ? 18.924 28.749 25.371 1.00 85.88 290 ASP A CA 1
ATOM 2292 C C . ASP A 1 290 ? 19.290 29.951 24.480 1.00 85.88 290 ASP A C 1
ATOM 2294 O O . ASP A 1 290 ? 20.162 30.741 24.840 1.00 85.88 290 ASP A O 1
ATOM 2298 N N . GLU A 1 291 ? 18.568 30.167 23.373 1.00 85.00 291 GLU A N 1
ATOM 2299 C CA . GLU A 1 291 ? 18.773 31.334 22.497 1.00 85.00 291 GLU A CA 1
ATOM 2300 C C . GLU A 1 291 ? 17.978 32.566 22.969 1.00 85.00 291 GLU A C 1
ATOM 2302 O O . GLU A 1 291 ? 18.486 33.688 22.950 1.00 85.00 291 GLU A O 1
ATOM 2307 N N . PHE A 1 292 ? 16.725 32.375 23.411 1.00 85.75 292 PHE A N 1
ATOM 2308 C CA . PHE A 1 292 ? 15.774 33.472 23.658 1.00 85.75 292 PHE A CA 1
ATOM 2309 C C . PHE A 1 292 ? 15.374 33.658 25.133 1.00 85.75 292 PHE A C 1
ATOM 2311 O O . PHE A 1 292 ? 14.532 34.511 25.408 1.00 85.75 292 PHE A O 1
ATOM 2318 N N . ASP A 1 293 ? 15.921 32.881 26.076 1.00 84.12 293 ASP A N 1
ATOM 2319 C CA . ASP A 1 293 ? 15.474 32.783 27.484 1.00 84.12 293 ASP A CA 1
ATOM 2320 C C . ASP A 1 293 ? 13.986 32.386 27.652 1.00 84.12 293 ASP A C 1
ATOM 2322 O O . ASP A 1 293 ? 13.408 32.499 28.737 1.00 84.12 293 ASP A O 1
ATOM 2326 N N . PHE A 1 294 ? 13.321 31.909 26.592 1.00 83.75 294 PHE A N 1
ATOM 2327 C CA . PHE A 1 294 ? 11.868 31.753 26.572 1.00 83.75 294 PHE A CA 1
ATOM 2328 C C . PHE A 1 294 ? 11.414 30.341 26.960 1.00 83.75 294 PHE A C 1
ATOM 2330 O O . PHE A 1 294 ? 11.671 29.367 26.257 1.00 83.75 294 PHE A O 1
ATOM 2337 N N . MET A 1 295 ? 10.635 30.226 28.038 1.00 85.69 295 MET A N 1
ATOM 2338 C CA . MET A 1 295 ? 10.037 28.952 28.449 1.00 85.69 295 MET A CA 1
ATOM 2339 C C . MET A 1 295 ? 8.628 28.766 27.839 1.00 85.69 295 MET A C 1
ATOM 2341 O O . MET A 1 295 ? 7.723 29.543 28.171 1.00 85.69 295 MET A O 1
ATOM 2345 N N . PRO A 1 296 ? 8.392 27.745 26.985 1.00 88.94 296 PRO A N 1
ATOM 2346 C CA . PRO A 1 296 ? 7.061 27.439 26.458 1.00 88.94 296 PRO A CA 1
ATOM 2347 C C . PRO A 1 296 ? 6.096 26.970 27.559 1.00 88.94 296 PRO A C 1
ATOM 2349 O O . PRO A 1 296 ? 6.495 26.532 28.637 1.00 88.94 296 PRO A O 1
ATOM 2352 N N . ASP A 1 297 ? 4.790 27.035 27.290 1.00 89.19 297 ASP A N 1
ATOM 2353 C CA . ASP A 1 297 ? 3.768 26.584 28.240 1.00 89.19 297 ASP A CA 1
ATOM 2354 C C . ASP A 1 297 ? 3.689 25.069 28.378 1.00 89.19 297 ASP A C 1
ATOM 2356 O O . ASP A 1 297 ? 3.258 24.579 29.425 1.00 89.19 297 ASP A O 1
ATOM 2360 N N . VAL A 1 298 ? 4.030 24.363 27.306 1.00 91.38 298 VAL A N 1
ATOM 2361 C CA . VAL A 1 298 ? 3.953 22.914 27.164 1.00 91.38 298 VAL A CA 1
ATOM 2362 C C . VAL A 1 298 ? 5.117 22.467 26.290 1.00 91.38 298 VAL A C 1
ATOM 2364 O O . VAL A 1 298 ? 5.343 23.043 25.229 1.00 91.38 298 VAL A O 1
ATOM 2367 N N . CYS A 1 299 ? 5.786 21.393 26.692 1.00 91.88 299 CYS A N 1
ATOM 2368 C CA . CYS A 1 299 ? 6.621 20.603 25.799 1.00 91.88 299 CYS A CA 1
ATOM 2369 C C . CYS A 1 299 ? 5.952 19.243 25.582 1.00 91.88 299 CYS A C 1
ATOM 2371 O O . CYS A 1 299 ? 5.503 18.603 26.539 1.00 91.88 299 CYS A O 1
ATOM 2373 N N . ALA A 1 300 ? 5.822 18.827 24.325 1.00 88.75 300 ALA A N 1
ATOM 2374 C CA . ALA A 1 300 ? 5.343 17.499 23.981 1.00 88.75 300 ALA A CA 1
ATOM 2375 C C . ALA A 1 300 ? 6.445 16.460 24.244 1.00 88.75 300 ALA A C 1
ATOM 2377 O O . ALA A 1 300 ? 7.597 16.642 23.869 1.00 88.75 300 ALA A O 1
ATOM 2378 N N . SER A 1 301 ? 6.088 15.342 24.878 1.00 79.81 301 SER A N 1
ATOM 2379 C CA . SER A 1 301 ? 7.034 14.259 25.195 1.00 79.81 301 SER A CA 1
ATOM 2380 C C . SER A 1 301 ? 7.325 13.323 24.011 1.00 79.81 301 SER A C 1
ATOM 2382 O O . SER A 1 301 ? 8.168 12.441 24.130 1.00 79.81 301 SER A O 1
ATOM 2384 N N . LYS A 1 302 ? 6.623 13.501 22.885 1.00 77.12 302 LYS A N 1
ATOM 2385 C CA . LYS A 1 302 ? 6.874 12.875 21.578 1.00 77.12 302 LYS A CA 1
ATOM 2386 C C . LYS A 1 302 ? 6.475 13.869 20.476 1.00 77.12 302 LYS A C 1
ATOM 2388 O O . LYS A 1 302 ? 5.471 14.563 20.667 1.00 77.12 302 LYS A O 1
ATOM 2393 N N . PRO A 1 303 ? 7.176 13.910 19.328 1.00 76.12 303 PRO A N 1
ATOM 2394 C CA . PRO A 1 303 ? 6.872 14.818 18.223 1.00 76.12 303 PRO A CA 1
ATOM 2395 C C . PRO A 1 303 ? 5.698 14.337 17.350 1.00 76.12 303 PRO A C 1
ATOM 2397 O O . PRO A 1 303 ? 5.824 14.201 16.138 1.00 76.12 303 PRO A O 1
ATOM 2400 N N . SER A 1 304 ? 4.548 14.066 17.976 1.00 82.88 304 SER A N 1
ATOM 2401 C CA . SER A 1 304 ? 3.338 13.527 17.337 1.00 82.88 304 SER A CA 1
ATOM 2402 C C . SER A 1 304 ? 2.069 14.287 17.771 1.00 82.88 304 SER A C 1
ATOM 2404 O O . SER A 1 304 ? 2.125 15.071 18.733 1.00 82.88 304 SER A O 1
ATOM 2406 N N . PRO A 1 305 ? 0.912 14.094 17.103 1.00 85.56 305 PRO A N 1
ATOM 2407 C CA . PRO A 1 305 ? -0.363 14.668 17.536 1.00 85.56 305 PRO A CA 1
ATOM 2408 C C . PRO A 1 305 ? -0.724 14.283 18.978 1.00 85.56 305 PRO A C 1
ATOM 2410 O O . PRO A 1 305 ? -1.108 15.143 19.771 1.00 85.56 305 PRO A O 1
ATOM 2413 N N . GLU A 1 306 ? -0.506 13.024 19.358 1.00 86.38 306 GLU A N 1
ATOM 2414 C CA . GLU A 1 306 ? -0.772 12.465 20.690 1.00 86.38 306 GLU A CA 1
ATOM 2415 C C . GLU A 1 306 ? 0.150 13.082 21.749 1.00 86.38 306 GLU A C 1
ATOM 2417 O O . GLU A 1 306 ? -0.295 13.395 22.854 1.00 86.38 306 GLU A O 1
ATOM 2422 N N . GLY A 1 307 ? 1.430 13.292 21.418 1.00 85.94 307 GLY A N 1
ATOM 2423 C CA . GLY A 1 307 ? 2.398 13.933 22.310 1.00 85.94 307 GLY A CA 1
ATOM 2424 C C . GLY A 1 307 ? 2.033 15.388 22.614 1.00 85.94 307 GLY A C 1
ATOM 2425 O O . GLY A 1 307 ? 2.060 15.809 23.776 1.00 85.94 307 GLY A O 1
ATOM 2426 N N . VAL A 1 308 ? 1.613 16.135 21.586 1.00 87.44 308 VAL A N 1
ATOM 2427 C CA . VAL A 1 308 ? 1.074 17.500 21.717 1.00 87.44 308 VAL A CA 1
ATOM 2428 C C . VAL A 1 308 ? -0.223 17.493 22.533 1.00 87.44 308 VAL A C 1
ATOM 2430 O O . VAL A 1 308 ? -0.363 18.278 23.473 1.00 87.44 308 VAL A O 1
ATOM 2433 N N . LYS A 1 309 ? -1.139 16.559 22.252 1.00 87.38 309 LYS A N 1
ATOM 2434 C CA . LYS A 1 309 ? -2.420 16.384 22.955 1.00 87.38 309 LYS A CA 1
ATOM 2435 C C . LYS A 1 309 ? -2.229 16.110 24.452 1.00 87.38 309 LYS A C 1
ATOM 2437 O O . LYS A 1 309 ? -2.821 16.797 25.281 1.00 87.38 309 LYS A O 1
ATOM 2442 N N . ALA A 1 310 ? -1.349 15.175 24.813 1.00 85.56 310 ALA A N 1
ATOM 2443 C CA . ALA A 1 310 ? -1.020 14.856 26.204 1.00 85.56 310 ALA A CA 1
ATOM 2444 C C . ALA A 1 310 ? -0.313 16.018 26.929 1.00 85.56 310 ALA A C 1
ATOM 2446 O O . ALA A 1 310 ? -0.453 16.189 28.140 1.00 85.56 310 ALA A O 1
ATOM 2447 N N . GLY A 1 311 ? 0.461 16.841 26.216 1.00 86.44 311 GLY A N 1
ATOM 2448 C CA . GLY A 1 311 ? 0.986 18.098 26.754 1.00 86.44 311 GLY A CA 1
ATOM 2449 C C . GLY A 1 311 ? -0.121 19.117 27.074 1.00 86.44 311 GLY A C 1
ATOM 2450 O O . GLY A 1 311 ? -0.147 19.691 28.165 1.00 86.44 311 GLY A O 1
ATOM 2451 N N . ILE A 1 312 ? -1.062 19.300 26.143 1.00 88.19 312 ILE A N 1
ATOM 2452 C CA . ILE A 1 312 ? -2.205 20.217 26.263 1.00 88.19 312 ILE A CA 1
ATOM 2453 C C . ILE A 1 312 ? -3.140 19.820 27.422 1.00 88.19 312 ILE A C 1
ATOM 2455 O O . ILE A 1 312 ? -3.525 20.689 28.207 1.00 88.19 312 ILE A O 1
ATOM 2459 N N . GLU A 1 313 ? -3.461 18.530 27.582 1.00 84.62 313 GLU A N 1
ATOM 2460 C CA . GLU A 1 313 ? -4.306 18.027 28.681 1.00 84.62 313 GLU A CA 1
ATOM 2461 C C . GLU A 1 313 ? -3.699 18.305 30.061 1.00 84.62 313 GLU A C 1
ATOM 2463 O O . GLU A 1 313 ? -4.341 18.954 30.888 1.00 84.62 313 GLU A O 1
ATOM 2468 N N . ARG A 1 314 ? -2.428 17.940 30.286 1.00 83.25 314 ARG A N 1
ATOM 2469 C CA . ARG A 1 314 ? -1.727 18.180 31.566 1.00 83.25 314 ARG A CA 1
ATOM 2470 C C . ARG A 1 314 ? -1.725 19.667 31.964 1.00 83.25 314 ARG A C 1
ATOM 2472 O O . ARG A 1 314 ? -1.829 20.014 33.145 1.00 83.25 314 ARG A O 1
ATOM 2479 N N . LYS A 1 315 ? -1.668 20.575 30.981 1.00 81.94 315 LYS A N 1
ATOM 2480 C CA . LYS A 1 315 ? -1.766 22.036 31.177 1.00 81.94 315 LYS A CA 1
ATOM 2481 C C . LYS A 1 315 ? -3.211 22.531 31.375 1.00 81.94 315 LYS A C 1
ATOM 2483 O O . LYS A 1 315 ? -3.415 23.602 31.948 1.00 81.94 315 LYS A O 1
ATOM 2488 N N . ALA A 1 316 ? -4.224 21.788 30.936 1.00 73.81 316 ALA A N 1
ATOM 2489 C CA . ALA A 1 316 ? -5.626 22.076 31.235 1.00 73.81 316 ALA A CA 1
ATOM 2490 C C . ALA A 1 316 ? -5.999 21.637 32.665 1.00 73.81 316 ALA A C 1
ATOM 2492 O O . ALA A 1 316 ? -6.537 22.439 33.429 1.00 73.81 316 ALA A O 1
ATOM 2493 N N . GLU A 1 317 ? -5.647 20.409 33.050 1.00 67.69 317 GLU A N 1
ATOM 2494 C CA . GLU A 1 317 ? -5.965 19.804 34.354 1.00 67.69 317 GLU A CA 1
ATOM 2495 C C . GLU A 1 317 ? -5.353 20.572 35.532 1.00 67.69 317 GLU A C 1
ATOM 2497 O O . GLU A 1 317 ? -6.042 20.892 36.504 1.00 67.69 317 GLU A O 1
ATOM 2502 N N . SER A 1 318 ? -4.077 20.953 35.413 1.00 60.41 318 SER A N 1
ATOM 2503 C CA . SER A 1 318 ? -3.351 21.735 36.427 1.00 60.41 318 SER A CA 1
ATOM 2504 C C . SER A 1 318 ? -4.003 23.089 36.750 1.00 60.41 318 SER A C 1
ATOM 2506 O O . SER A 1 318 ? -3.864 23.582 37.868 1.00 60.41 318 SER A O 1
ATOM 2508 N N . ASN A 1 319 ? -4.788 23.661 35.829 1.00 56.28 319 ASN A N 1
ATOM 2509 C CA . ASN A 1 319 ? -5.569 24.879 36.070 1.00 56.28 319 ASN A CA 1
ATOM 2510 C C . ASN A 1 319 ? -6.933 24.618 36.750 1.00 56.28 319 ASN A C 1
ATOM 2512 O O . ASN A 1 319 ? -7.518 25.542 37.316 1.00 56.28 319 ASN A O 1
ATOM 2516 N N . GLY A 1 320 ? -7.456 23.387 36.718 1.00 44.22 320 GLY A N 1
ATOM 2517 C CA . GLY A 1 320 ? -8.769 23.037 37.278 1.00 44.22 320 GLY A CA 1
ATOM 2518 C C . GLY A 1 320 ? -8.782 22.808 38.796 1.00 44.22 320 GLY A C 1
ATOM 2519 O O . GLY A 1 320 ? -9.806 23.014 39.445 1.00 44.22 320 GLY A O 1
ATOM 2520 N N . SER A 1 321 ? -7.643 22.421 39.380 1.00 36.53 321 SER A N 1
ATOM 2521 C CA . SER A 1 321 ? -7.546 21.947 40.774 1.00 36.53 321 SER A CA 1
ATOM 2522 C C . SER A 1 321 ? -7.860 23.013 41.846 1.00 36.53 321 SER A C 1
ATOM 2524 O O . SER A 1 321 ? -8.355 22.703 42.930 1.00 36.53 321 SER A O 1
ATOM 2526 N N . SER A 1 322 ? -7.640 24.299 41.555 1.00 33.44 322 SER A N 1
ATOM 2527 C CA . SER A 1 322 ? -7.554 25.361 42.576 1.00 33.44 322 SER A CA 1
ATOM 2528 C C . SER A 1 322 ? -8.880 25.793 43.250 1.00 33.44 322 SER A C 1
ATOM 2530 O O . SER A 1 322 ? -8.894 26.814 43.947 1.00 33.44 322 SER A O 1
ATOM 2532 N N . LYS A 1 323 ? -10.012 25.091 43.060 1.00 34.59 323 LYS A N 1
ATOM 2533 C CA . LYS A 1 323 ? -11.330 25.505 43.597 1.00 34.59 323 LYS A CA 1
ATOM 2534 C C . LYS A 1 323 ? -12.241 24.362 44.087 1.00 34.59 323 LYS A C 1
ATOM 2536 O O . LYS A 1 323 ? -13.281 24.117 43.485 1.00 34.59 323 LYS A O 1
ATOM 2541 N N . SER A 1 324 ? -11.967 23.778 45.262 1.00 27.84 324 SER A N 1
ATOM 2542 C CA . SER A 1 324 ? -13.010 23.573 46.302 1.00 27.84 324 SER A CA 1
ATOM 2543 C C . SER A 1 324 ? -12.447 23.142 47.677 1.00 27.84 324 SER A C 1
ATOM 2545 O O . SER A 1 324 ? -11.297 22.740 47.792 1.00 27.84 324 SER A O 1
ATOM 2547 N N . LYS A 1 325 ? -13.306 23.201 48.712 1.00 27.17 325 LYS A N 1
ATOM 2548 C CA . LYS A 1 325 ? -13.193 22.522 50.027 1.00 27.17 325 LYS A CA 1
ATOM 2549 C C . LYS A 1 325 ? -12.055 22.937 50.986 1.00 27.17 325 LYS A C 1
ATOM 2551 O O . LYS A 1 325 ? -11.247 22.125 51.422 1.00 27.17 325 LYS A O 1
ATOM 2556 N N . ARG A 1 326 ? -12.171 24.155 51.534 1.00 25.36 326 ARG A N 1
ATOM 2557 C CA . ARG A 1 326 ? -11.982 24.350 52.992 1.00 25.36 326 ARG A CA 1
ATOM 2558 C C . ARG A 1 326 ? -13.243 23.831 53.712 1.00 25.36 326 ARG A C 1
ATOM 2560 O O . ARG A 1 326 ? -14.334 24.269 53.364 1.00 25.36 326 ARG A O 1
ATOM 2567 N N . GLY A 1 327 ? -13.110 22.949 54.707 1.00 27.30 327 GLY A N 1
ATOM 2568 C CA . GLY A 1 327 ? -14.240 22.419 55.496 1.00 27.30 327 GLY A CA 1
ATOM 2569 C C . GLY A 1 327 ? -13.771 21.567 56.686 1.00 27.30 327 GLY A C 1
ATOM 2570 O O . GLY A 1 327 ? -13.206 20.504 56.485 1.00 27.30 327 GLY A O 1
ATOM 2571 N N . ARG A 1 328 ? -13.936 22.079 57.913 1.00 26.47 328 ARG A N 1
ATOM 2572 C CA . ARG A 1 328 ? -13.276 21.625 59.163 1.00 26.47 328 ARG A CA 1
ATOM 2573 C C . ARG A 1 328 ? -13.634 20.201 59.650 1.00 26.47 328 ARG A C 1
ATOM 2575 O O . ARG A 1 328 ? -14.758 19.747 59.485 1.00 26.47 328 ARG A O 1
ATOM 2582 N N . ASN A 1 329 ? -12.678 19.590 60.362 1.00 23.55 329 ASN A N 1
ATOM 2583 C CA . ASN A 1 329 ? -12.786 18.335 61.135 1.00 23.55 329 ASN A CA 1
ATOM 2584 C C . ASN A 1 329 ? -13.698 18.432 62.377 1.00 23.55 329 ASN A C 1
ATOM 2586 O O . ASN A 1 329 ? -13.916 19.538 62.868 1.00 23.55 329 ASN A O 1
ATOM 2590 N N . LEU A 1 330 ? -14.073 17.262 62.935 1.00 27.88 330 LEU A N 1
ATOM 2591 C CA . LEU A 1 330 ? -13.968 16.809 64.355 1.00 27.88 330 LEU A CA 1
ATOM 2592 C C . LEU A 1 330 ? -14.865 15.551 64.563 1.00 27.88 330 LEU A C 1
ATOM 2594 O O . LEU A 1 330 ? -16.014 15.592 64.145 1.00 27.88 330 LEU A O 1
ATOM 2598 N N . THR A 1 331 ? -14.528 14.443 65.251 1.00 25.97 331 THR A N 1
ATOM 2599 C CA . THR A 1 331 ? -13.278 13.648 65.448 1.00 25.97 331 THR A CA 1
ATOM 2600 C C . THR A 1 331 ? -13.616 12.383 66.268 1.00 25.97 331 THR A C 1
ATOM 2602 O O . THR A 1 331 ? -14.344 12.507 67.251 1.00 25.97 331 THR A O 1
ATOM 2605 N N . SER A 1 332 ? -12.996 11.222 66.008 1.00 21.31 332 SER A N 1
ATOM 2606 C CA . SER A 1 332 ? -12.960 10.092 66.965 1.00 21.31 332 SER A CA 1
ATOM 2607 C C . SER A 1 332 ? -11.583 9.399 67.030 1.00 21.31 332 SER A C 1
ATOM 2609 O O . SER A 1 332 ? -10.962 9.097 66.017 1.00 21.31 332 SER A O 1
ATOM 2611 N N . LYS A 1 333 ? -11.087 9.211 68.264 1.00 24.52 333 LYS A N 1
ATOM 2612 C CA . LYS A 1 333 ? -9.809 8.562 68.663 1.00 24.52 333 LYS A CA 1
ATOM 2613 C C . LYS A 1 333 ? -9.905 7.025 68.483 1.00 24.52 333 LYS A C 1
ATOM 2615 O O . LYS A 1 333 ? -11.020 6.534 68.358 1.00 24.52 333 LYS A O 1
ATOM 2620 N N . LYS A 1 334 ? -8.855 6.185 68.519 1.00 22.23 334 LYS A N 1
ATOM 2621 C CA . LYS A 1 334 ? -7.459 6.212 69.053 1.00 22.23 334 LYS A CA 1
ATOM 2622 C C . LYS A 1 334 ? -6.498 5.604 67.989 1.00 22.23 334 LYS A C 1
ATOM 2624 O O . LYS A 1 334 ? -6.980 4.855 67.154 1.00 22.23 334 LYS A O 1
ATOM 2629 N N . SER A 1 335 ? -5.213 5.972 67.841 1.00 23.58 335 SER A N 1
ATOM 2630 C CA . SER A 1 335 ? -4.051 5.942 68.775 1.00 23.58 335 SER A CA 1
ATOM 2631 C C . SER A 1 335 ? -3.605 4.496 69.093 1.00 23.58 335 SER A C 1
ATOM 2633 O O . SER A 1 335 ? -4.467 3.688 69.414 1.00 23.58 335 SER A O 1
ATOM 2635 N N . GLN A 1 336 ? -2.316 4.113 69.021 1.00 22.97 336 GLN A N 1
ATOM 2636 C CA . GLN A 1 336 ? -1.145 4.845 69.552 1.00 22.97 336 GLN A CA 1
ATOM 2637 C C . GLN A 1 336 ? 0.215 4.518 68.860 1.00 22.97 336 GLN A C 1
ATOM 2639 O O . GLN A 1 336 ? 0.358 3.457 68.263 1.00 22.97 336 GLN A O 1
ATOM 2644 N N . LYS A 1 337 ? 1.199 5.437 68.954 1.00 26.08 337 LYS A N 1
ATOM 2645 C CA . LYS A 1 337 ? 2.647 5.276 68.619 1.00 26.08 337 LYS A CA 1
ATOM 2646 C C . LYS A 1 337 ? 3.482 5.196 69.926 1.00 26.08 337 LYS A C 1
ATOM 2648 O O . LYS A 1 337 ? 2.902 5.447 70.977 1.00 26.08 337 LYS A O 1
ATOM 2653 N N . THR A 1 338 ? 4.762 4.810 69.961 1.00 23.05 338 THR A N 1
ATOM 2654 C CA . THR A 1 338 ? 6.011 5.534 69.560 1.00 23.05 338 THR A CA 1
ATOM 2655 C C . THR A 1 338 ? 7.144 4.514 69.286 1.00 23.05 338 THR A C 1
ATOM 2657 O O . THR A 1 338 ? 7.022 3.384 69.743 1.00 23.05 338 THR A O 1
ATOM 2660 N N . LEU A 1 339 ? 8.213 4.721 68.498 1.00 23.14 339 LEU A N 1
ATOM 2661 C CA . LEU A 1 339 ? 8.926 5.889 67.929 1.00 23.14 339 LEU A CA 1
ATOM 2662 C C . LEU A 1 339 ? 9.871 6.631 68.901 1.00 23.14 339 LEU A C 1
ATOM 2664 O O . LEU A 1 339 ? 9.425 7.514 69.626 1.00 23.14 339 LEU A O 1
ATOM 2668 N N . GLU A 1 340 ? 11.169 6.320 68.839 1.00 24.47 340 GLU A N 1
ATOM 2669 C CA . GLU A 1 340 ? 12.261 7.124 69.411 1.00 24.47 340 GLU A CA 1
ATOM 2670 C C . GLU A 1 340 ? 13.535 6.926 68.555 1.00 24.47 340 GLU A C 1
ATOM 2672 O O . GLU A 1 340 ? 13.828 5.798 68.157 1.00 24.47 340 GLU A O 1
ATOM 2677 N N . ASP A 1 341 ? 14.239 8.012 68.214 1.00 26.66 341 ASP A N 1
ATOM 2678 C CA . ASP A 1 341 ? 15.401 8.031 67.306 1.00 26.66 341 ASP A CA 1
ATOM 2679 C C . ASP A 1 341 ? 16.717 8.270 68.073 1.00 26.66 341 ASP A C 1
ATOM 2681 O O . ASP A 1 341 ? 16.844 9.319 68.709 1.00 26.66 341 ASP A O 1
ATOM 2685 N N . THR A 1 342 ? 17.742 7.415 67.900 1.00 25.62 342 THR A N 1
ATOM 2686 C CA . THR A 1 342 ? 19.152 7.839 68.087 1.00 25.62 342 THR A CA 1
ATOM 2687 C C . THR A 1 342 ? 20.194 6.991 67.324 1.00 25.62 342 THR A C 1
ATOM 2689 O O . THR A 1 342 ? 20.466 5.850 67.676 1.00 25.62 342 THR A O 1
ATOM 2692 N N . MET A 1 343 ? 20.763 7.620 66.286 1.00 23.14 343 MET A N 1
ATOM 2693 C CA . MET A 1 343 ? 22.134 7.611 65.699 1.00 23.14 343 MET A CA 1
ATOM 2694 C C . MET A 1 343 ? 23.286 6.798 66.369 1.00 23.14 343 MET A C 1
ATOM 2696 O O . MET A 1 343 ? 23.217 6.599 67.581 1.00 23.14 343 MET A O 1
ATOM 2700 N N . PRO A 1 344 ? 24.448 6.525 65.696 1.00 30.83 344 PRO A N 1
ATOM 2701 C CA . PRO A 1 344 ? 24.860 6.734 64.284 1.00 30.83 344 PRO A CA 1
ATOM 2702 C C . PRO A 1 344 ? 25.549 5.491 63.621 1.00 30.83 344 PRO A C 1
ATOM 2704 O O . PRO A 1 344 ? 25.472 4.377 64.131 1.00 30.83 344 PRO A O 1
ATOM 2707 N N . ASP A 1 345 ? 26.241 5.692 62.489 1.00 25.31 345 ASP A N 1
ATOM 2708 C CA . ASP A 1 345 ? 27.039 4.714 61.718 1.00 25.31 345 ASP A CA 1
ATOM 2709 C C . ASP A 1 345 ? 28.279 4.123 62.431 1.00 25.31 345 ASP A C 1
ATOM 2711 O O . ASP A 1 345 ? 28.916 4.809 63.231 1.00 25.31 345 ASP A O 1
ATOM 2715 N N . VAL A 1 346 ? 28.704 2.908 62.023 1.00 24.08 346 VAL A N 1
ATOM 2716 C CA . VAL A 1 346 ? 30.092 2.543 61.612 1.00 24.08 346 VAL A CA 1
ATOM 2717 C C . VAL A 1 346 ? 30.161 1.089 61.079 1.00 24.08 346 VAL A C 1
ATOM 2719 O O . VAL A 1 346 ? 29.280 0.272 61.329 1.00 24.08 346 VAL A O 1
ATOM 2722 N N . GLU A 1 347 ? 31.188 0.786 60.276 1.00 21.66 347 GLU A N 1
ATOM 2723 C CA . GLU A 1 347 ? 31.390 -0.461 59.514 1.00 21.66 347 GLU A CA 1
ATOM 2724 C C . GLU A 1 347 ? 31.786 -1.728 60.328 1.00 21.66 347 GLU A C 1
ATOM 2726 O O . GLU A 1 347 ? 32.264 -1.638 61.456 1.00 21.66 347 GLU A O 1
ATOM 2731 N N . LYS A 1 348 ? 31.799 -2.869 59.601 1.00 22.94 348 LYS A N 1
ATOM 2732 C CA . LYS A 1 348 ? 32.671 -4.076 59.708 1.00 22.94 348 LYS A CA 1
ATOM 2733 C C . LYS A 1 348 ? 32.196 -5.344 60.459 1.00 22.94 348 LYS A C 1
ATOM 2735 O O . LYS A 1 348 ? 32.273 -5.453 61.673 1.00 22.94 348 LYS A O 1
ATOM 2740 N N . ASN A 1 349 ? 32.036 -6.380 59.622 1.00 20.92 349 ASN A N 1
ATOM 2741 C CA . ASN A 1 349 ? 32.535 -7.764 59.755 1.00 20.92 349 ASN A CA 1
ATOM 2742 C C . ASN A 1 349 ? 31.776 -8.843 60.566 1.00 20.92 349 ASN A C 1
ATOM 2744 O O . ASN A 1 349 ? 31.418 -8.676 61.722 1.00 20.92 349 ASN A O 1
ATOM 2748 N N . ALA A 1 350 ? 31.766 -10.033 59.942 1.00 21.77 350 ALA A N 1
ATOM 2749 C CA . ALA A 1 350 ? 31.807 -11.383 60.527 1.00 21.77 350 ALA A CA 1
ATOM 2750 C C . ALA A 1 350 ? 30.569 -11.961 61.260 1.00 21.77 350 ALA A C 1
ATOM 2752 O O . ALA A 1 350 ? 30.470 -11.956 62.479 1.00 21.77 350 ALA A O 1
ATOM 2753 N N . THR A 1 351 ? 29.709 -12.614 60.468 1.00 21.47 351 THR A N 1
ATOM 2754 C CA . THR A 1 351 ? 29.285 -14.036 60.594 1.00 21.47 351 THR A CA 1
ATOM 2755 C C . THR A 1 351 ? 29.367 -14.790 61.939 1.00 21.47 351 THR A C 1
ATOM 2757 O O . THR A 1 351 ? 30.443 -14.908 62.523 1.00 21.47 351 THR A O 1
ATOM 2760 N N . SER A 1 352 ? 28.318 -15.600 62.181 1.00 20.75 352 SER A N 1
ATOM 2761 C CA . SER A 1 352 ? 28.162 -16.695 63.178 1.00 20.75 352 SER A CA 1
ATOM 2762 C C . SER A 1 352 ? 27.596 -16.266 64.544 1.00 20.75 352 SER A C 1
ATOM 2764 O O . SER A 1 352 ? 27.941 -15.205 65.043 1.00 20.75 352 SER A O 1
ATOM 2766 N N . GLY A 1 353 ? 26.742 -17.055 65.210 1.00 21.23 353 GLY A N 1
ATOM 2767 C CA . GLY A 1 353 ? 26.146 -18.345 64.819 1.00 21.23 353 GLY A CA 1
ATOM 2768 C C . GLY A 1 353 ? 25.149 -18.882 65.868 1.00 21.23 353 GLY A C 1
ATOM 2769 O O . GLY A 1 353 ? 25.100 -18.372 66.984 1.00 21.23 353 GLY A O 1
ATOM 2770 N N . ASN A 1 354 ? 24.340 -19.880 65.489 1.00 23.64 354 ASN A N 1
ATOM 2771 C CA . ASN A 1 354 ? 23.224 -20.445 66.272 1.00 23.64 354 ASN A CA 1
ATOM 2772 C C . ASN A 1 354 ? 23.592 -20.973 67.672 1.00 23.64 354 ASN A C 1
ATOM 2774 O O . ASN A 1 354 ? 24.687 -21.491 67.877 1.00 23.64 354 ASN A O 1
ATOM 2778 N N . ILE A 1 355 ? 22.584 -21.022 68.556 1.00 20.66 355 ILE A N 1
ATOM 2779 C CA . ILE A 1 355 ? 22.454 -22.031 69.622 1.00 20.66 355 ILE A CA 1
ATOM 2780 C C . ILE A 1 355 ? 20.999 -22.552 69.633 1.00 20.66 355 ILE A C 1
ATOM 2782 O O . ILE A 1 355 ? 20.064 -21.760 69.740 1.00 20.66 355 ILE A O 1
ATOM 2786 N N . GLU A 1 356 ? 20.822 -23.872 69.510 1.00 21.05 356 GLU A N 1
ATOM 2787 C CA . GLU A 1 356 ? 19.556 -24.610 69.729 1.00 21.05 356 GLU A CA 1
ATOM 2788 C C . GLU A 1 356 ? 19.515 -25.127 71.203 1.00 21.05 356 GLU A C 1
ATOM 2790 O O . GLU A 1 356 ? 20.277 -24.642 72.031 1.00 21.05 356 GLU A O 1
ATOM 2795 N N . ILE A 1 357 ? 18.648 -26.012 71.711 1.00 24.03 357 ILE A N 1
ATOM 2796 C CA . ILE A 1 357 ? 18.470 -27.452 71.417 1.00 24.03 357 ILE A CA 1
ATOM 2797 C C . ILE A 1 357 ? 17.312 -27.981 72.302 1.00 24.03 357 ILE A C 1
ATOM 2799 O O . ILE A 1 357 ? 17.134 -27.500 73.426 1.00 24.03 357 ILE A O 1
ATOM 2803 N N . LYS A 1 358 ? 16.580 -29.000 71.814 1.00 20.31 358 LYS A N 1
ATOM 2804 C CA . LYS A 1 358 ? 16.016 -30.170 72.547 1.00 20.31 358 LYS A CA 1
ATOM 2805 C C . LYS A 1 358 ? 15.332 -31.081 71.507 1.00 20.31 358 LYS A C 1
ATOM 2807 O O . LYS A 1 358 ? 14.330 -30.657 70.944 1.00 20.31 358 LYS A O 1
ATOM 2812 N N . GLU A 1 359 ? 15.900 -32.202 71.041 1.00 23.31 359 GLU A N 1
ATOM 2813 C CA . GLU A 1 359 ? 16.208 -33.483 71.742 1.00 23.31 359 GLU A CA 1
ATOM 2814 C C . GLU A 1 359 ? 15.004 -34.040 72.524 1.00 23.31 359 GLU A C 1
ATOM 2816 O O . GLU A 1 359 ? 14.291 -33.278 73.173 1.00 23.31 359 GLU A O 1
ATOM 2821 N N . THR A 1 360 ? 14.701 -35.340 72.535 1.00 23.11 360 THR A N 1
ATOM 2822 C CA . THR A 1 360 ? 15.445 -36.589 72.213 1.00 23.11 360 THR A CA 1
ATOM 2823 C C . THR A 1 360 ? 14.748 -37.404 71.091 1.00 23.11 360 THR A C 1
ATOM 2825 O O . THR A 1 360 ? 13.669 -36.994 70.666 1.00 23.11 360 THR A O 1
ATOM 2828 N N . ASP A 1 361 ? 15.186 -38.544 70.524 1.00 24.39 361 ASP A N 1
ATOM 2829 C CA . ASP A 1 361 ? 16.379 -39.449 70.509 1.00 24.39 361 ASP A CA 1
ATOM 2830 C C . ASP A 1 361 ? 16.192 -40.373 69.259 1.00 24.39 361 ASP A C 1
ATOM 2832 O O . ASP A 1 361 ? 15.083 -40.405 68.721 1.00 24.39 361 ASP A O 1
ATOM 2836 N N . ALA A 1 362 ? 17.080 -41.245 68.751 1.00 26.23 362 ALA A N 1
ATOM 2837 C CA . ALA A 1 362 ? 18.547 -41.458 68.688 1.00 26.23 362 ALA A CA 1
ATOM 2838 C C . ALA A 1 362 ? 18.751 -42.678 67.711 1.00 26.23 362 ALA A C 1
ATOM 2840 O O . ALA A 1 362 ? 17.762 -43.148 67.149 1.00 26.23 362 ALA A O 1
ATOM 2841 N N . ASP A 1 363 ? 19.904 -43.286 67.392 1.00 25.44 363 ASP A N 1
ATOM 2842 C CA . ASP A 1 363 ? 21.330 -43.151 67.747 1.00 25.44 363 ASP A CA 1
ATOM 2843 C C . ASP A 1 363 ? 22.199 -43.704 66.576 1.00 25.44 363 ASP A C 1
ATOM 2845 O O . ASP A 1 363 ? 21.700 -44.471 65.754 1.00 25.44 363 ASP A O 1
ATOM 2849 N N . GLY A 1 364 ? 23.502 -43.391 66.557 1.00 25.58 364 GLY A N 1
ATOM 2850 C CA . GLY A 1 364 ? 24.566 -44.159 65.884 1.00 25.58 364 GLY A CA 1
ATOM 2851 C C . GLY A 1 364 ? 24.733 -44.010 64.351 1.00 25.58 364 GLY A C 1
ATOM 2852 O O . GLY A 1 364 ? 23.822 -44.272 63.580 1.00 25.58 364 GLY A O 1
ATOM 2853 N N . SER A 1 365 ? 25.910 -43.679 63.800 1.00 23.16 365 SER A N 1
ATOM 2854 C CA . SER A 1 365 ? 27.124 -43.163 64.443 1.00 23.16 365 SER A CA 1
ATOM 2855 C C . SER A 1 365 ? 28.030 -42.384 63.460 1.00 23.16 365 SER A C 1
ATOM 2857 O O . SER A 1 365 ? 28.625 -42.983 62.571 1.00 23.16 365 SER A O 1
ATOM 2859 N N . VAL A 1 366 ? 28.204 -41.081 63.734 1.00 21.59 366 VAL A N 1
ATOM 2860 C CA . VAL A 1 366 ? 29.508 -40.432 64.029 1.00 21.59 366 VAL A CA 1
ATOM 2861 C C . VAL A 1 366 ? 30.557 -40.247 62.898 1.00 21.59 366 VAL A C 1
ATOM 2863 O O . VAL A 1 366 ? 31.041 -41.215 62.327 1.00 21.59 366 VAL A O 1
ATOM 2866 N N . ARG A 1 367 ? 31.038 -38.985 62.769 1.00 23.16 367 ARG A N 1
ATOM 2867 C CA . ARG A 1 367 ? 32.252 -38.479 62.052 1.00 23.16 367 ARG A CA 1
ATOM 2868 C C . ARG A 1 367 ? 32.204 -38.365 60.512 1.00 23.16 367 ARG A C 1
ATOM 2870 O O . ARG A 1 367 ? 31.565 -39.166 59.852 1.00 23.16 367 ARG A O 1
ATOM 2877 N N . GLU A 1 368 ? 32.869 -37.391 59.869 1.00 22.22 368 GLU A N 1
ATOM 2878 C CA . GLU A 1 368 ? 33.538 -36.151 60.345 1.00 22.22 368 GLU A CA 1
ATOM 2879 C C . GLU A 1 368 ? 33.619 -35.101 59.212 1.00 22.22 368 GLU A C 1
ATOM 2881 O O . GLU A 1 368 ? 33.249 -35.377 58.070 1.00 22.22 368 GLU A O 1
ATOM 2886 N N . LYS A 1 369 ? 34.131 -33.897 59.511 1.00 19.77 369 LYS A N 1
ATOM 2887 C CA . LYS A 1 369 ? 34.451 -32.872 58.505 1.00 19.77 369 LYS A CA 1
ATOM 2888 C C . LYS A 1 369 ? 35.793 -32.198 58.825 1.00 19.77 369 LYS A C 1
ATOM 2890 O O . LYS A 1 369 ? 35.837 -31.260 59.610 1.00 19.77 369 LYS A O 1
ATOM 2895 N N . GLU A 1 370 ? 36.860 -32.628 58.159 1.00 22.23 370 GLU A N 1
ATOM 2896 C CA . GLU A 1 370 ? 38.117 -31.878 58.010 1.00 22.23 370 GLU A CA 1
ATOM 2897 C C . GLU A 1 370 ? 38.444 -31.821 56.504 1.00 22.23 370 GLU A C 1
ATOM 2899 O O . GLU A 1 370 ? 38.257 -32.801 55.792 1.00 22.23 370 GLU A O 1
ATOM 2904 N N . VAL A 1 371 ? 38.571 -30.639 55.891 1.00 19.97 371 VAL A N 1
ATOM 2905 C CA . VAL A 1 371 ? 39.694 -29.674 55.924 1.00 19.97 371 VAL A CA 1
ATOM 2906 C C . VAL A 1 371 ? 40.789 -30.037 54.907 1.00 19.97 371 VAL A C 1
ATOM 2908 O O . VAL A 1 371 ? 41.149 -31.188 54.701 1.00 19.97 371 VAL A O 1
ATOM 2911 N N . ARG A 1 372 ? 41.266 -28.996 54.211 1.00 19.06 372 ARG A N 1
ATOM 2912 C CA . ARG A 1 372 ? 42.363 -29.010 53.225 1.00 19.06 372 ARG A CA 1
ATOM 2913 C C . ARG A 1 372 ? 43.608 -29.643 53.874 1.00 19.06 372 ARG A C 1
ATOM 2915 O O . ARG A 1 372 ? 43.898 -29.304 55.012 1.00 19.06 372 ARG A O 1
ATOM 2922 N N . THR A 1 373 ? 44.411 -30.442 53.176 1.00 19.98 373 THR A N 1
ATOM 2923 C CA . THR A 1 373 ? 45.474 -29.895 52.305 1.00 19.98 373 THR A CA 1
ATOM 2924 C C . THR A 1 373 ? 45.983 -30.883 51.245 1.00 19.98 373 THR A C 1
ATOM 2926 O O . THR A 1 373 ? 45.615 -32.051 51.199 1.00 19.98 373 THR A O 1
ATOM 2929 N N . ALA A 1 374 ? 46.825 -30.366 50.348 1.00 21.73 374 ALA A N 1
ATOM 2930 C CA . ALA A 1 374 ? 47.468 -31.094 49.264 1.00 21.73 374 ALA A CA 1
ATOM 2931 C C . ALA A 1 374 ? 48.388 -32.242 49.720 1.00 21.73 374 ALA A C 1
ATOM 2933 O O . ALA A 1 374 ? 49.107 -32.096 50.707 1.00 21.73 374 ALA A O 1
ATOM 2934 N N . GLY A 1 375 ? 48.547 -33.245 48.848 1.00 23.95 375 GLY A N 1
ATOM 2935 C CA . GLY A 1 375 ? 49.910 -33.623 48.466 1.00 23.95 375 GLY A CA 1
ATOM 2936 C C . GLY A 1 375 ? 50.186 -35.075 48.073 1.00 23.95 375 GLY A C 1
ATOM 2937 O O . GLY A 1 375 ? 50.340 -35.926 48.932 1.00 23.95 375 GLY A O 1
ATOM 2938 N N . ASP A 1 376 ? 50.498 -35.238 46.784 1.00 23.94 376 ASP A N 1
ATOM 2939 C CA . ASP A 1 376 ? 51.737 -35.877 46.307 1.00 23.94 376 ASP A CA 1
ATOM 2940 C C . ASP A 1 376 ? 51.879 -37.424 46.213 1.00 23.94 376 ASP A C 1
ATOM 2942 O O . ASP A 1 376 ? 51.619 -38.179 47.140 1.00 23.94 376 ASP A O 1
ATOM 2946 N N . ARG A 1 377 ? 52.468 -37.832 45.072 1.00 24.42 377 ARG A N 1
ATOM 2947 C CA . ARG A 1 377 ? 53.240 -39.064 44.768 1.00 24.42 377 ARG A CA 1
ATOM 2948 C C . ARG A 1 377 ? 52.630 -40.482 44.874 1.00 24.42 377 ARG A C 1
ATOM 2950 O O . ARG A 1 377 ? 52.386 -41.003 45.947 1.00 24.42 377 ARG A O 1
ATOM 2957 N N . ARG A 1 378 ? 52.669 -41.150 43.702 1.00 23.36 378 ARG A N 1
ATOM 2958 C CA . ARG A 1 378 ? 53.364 -42.430 43.364 1.00 23.36 378 ARG A CA 1
ATOM 2959 C C . ARG A 1 378 ? 53.273 -43.600 44.378 1.00 23.36 378 ARG A C 1
ATOM 2961 O O . ARG A 1 378 ? 53.651 -43.452 45.528 1.00 23.36 378 ARG A O 1
ATOM 2968 N N . ALA A 1 379 ? 53.016 -44.839 43.948 1.00 21.95 379 ALA A N 1
ATOM 2969 C CA . ALA A 1 379 ? 53.613 -45.463 42.758 1.00 21.95 379 ALA A CA 1
ATOM 2970 C C . ALA A 1 379 ? 52.807 -46.645 42.164 1.00 21.95 379 ALA A C 1
ATOM 2972 O O . ALA A 1 379 ? 51.875 -47.159 42.771 1.00 21.95 379 ALA A O 1
ATOM 2973 N N . GLU A 1 380 ? 53.250 -47.083 40.983 1.00 18.75 380 GLU A N 1
ATOM 2974 C CA . GLU A 1 380 ? 53.052 -48.416 40.379 1.00 18.75 380 GLU A CA 1
ATOM 2975 C C . GLU A 1 380 ? 53.742 -49.534 41.238 1.00 18.75 380 GLU A C 1
ATOM 2977 O O . GLU A 1 380 ? 54.396 -49.163 42.220 1.00 18.75 380 GLU A O 1
ATOM 2982 N N . PRO A 1 381 ? 53.750 -50.859 40.893 1.00 32.56 381 PRO A N 1
ATOM 2983 C CA . PRO A 1 381 ? 53.332 -51.484 39.619 1.00 32.56 381 PRO A CA 1
ATOM 2984 C C . PRO A 1 381 ? 52.713 -52.920 39.668 1.00 32.56 381 PRO A C 1
ATOM 2986 O O . PRO A 1 381 ? 52.592 -53.530 40.724 1.00 32.56 381 PRO A O 1
ATOM 2989 N N . ARG A 1 382 ? 52.514 -53.484 38.455 1.00 20.77 382 ARG A N 1
ATOM 2990 C CA . ARG A 1 382 ? 52.496 -54.920 38.041 1.00 20.77 382 ARG A CA 1
ATOM 2991 C C . ARG A 1 382 ? 51.171 -55.717 37.977 1.00 20.77 382 ARG A C 1
ATOM 2993 O O . ARG A 1 382 ? 50.641 -56.189 38.973 1.00 20.77 382 ARG A O 1
ATOM 3000 N N . ASP A 1 383 ? 50.799 -55.951 36.714 1.00 18.81 383 ASP A N 1
ATOM 3001 C CA . ASP A 1 383 ? 50.243 -57.150 36.032 1.00 18.81 383 ASP A CA 1
ATOM 3002 C C . ASP A 1 383 ? 50.906 -58.504 36.477 1.00 18.81 383 ASP A C 1
ATOM 3004 O O . ASP A 1 383 ? 51.955 -58.413 37.131 1.00 18.81 383 ASP A O 1
ATOM 3008 N N . PRO A 1 384 ? 50.453 -59.743 36.100 1.00 36.31 384 PRO A N 1
ATOM 3009 C CA . PRO A 1 384 ? 49.575 -60.093 34.959 1.00 36.31 384 PRO A CA 1
ATOM 3010 C C . PRO A 1 384 ? 48.604 -61.311 35.113 1.00 36.31 384 PRO A C 1
ATOM 3012 O O . PRO A 1 384 ? 48.450 -61.872 36.196 1.00 36.31 384 PRO A O 1
ATOM 3015 N N . SER A 1 385 ? 48.083 -61.792 33.961 1.00 22.08 385 SER A N 1
ATOM 3016 C CA . SER A 1 385 ? 47.420 -63.099 33.657 1.00 22.08 385 SER A CA 1
ATOM 3017 C C . SER A 1 385 ? 45.955 -63.261 34.112 1.00 22.08 385 SER A C 1
ATOM 3019 O O . SER A 1 385 ? 45.598 -62.729 35.152 1.00 22.08 385 SER A O 1
ATOM 3021 N N . GLN A 1 386 ? 45.013 -63.989 33.483 1.00 23.38 386 GLN A N 1
ATOM 3022 C CA . GLN A 1 386 ? 44.759 -64.791 32.248 1.00 23.38 386 GLN A CA 1
ATOM 3023 C C . GLN A 1 386 ? 43.253 -65.248 32.410 1.00 23.38 386 GLN A C 1
ATOM 3025 O O . GLN A 1 386 ? 42.719 -65.092 33.504 1.00 23.38 386 GLN A O 1
ATOM 3030 N N . GLU A 1 387 ? 42.440 -65.790 31.485 1.00 22.31 387 GLU A N 1
ATOM 3031 C CA . GLU A 1 387 ? 42.572 -66.322 30.115 1.00 22.31 387 GLU A CA 1
ATOM 3032 C C . GLU A 1 387 ? 41.178 -66.448 29.421 1.00 22.31 387 GLU A C 1
ATOM 3034 O O . GLU A 1 387 ? 40.240 -66.807 30.119 1.00 22.31 387 GLU A O 1
ATOM 3039 N N . GLN A 1 388 ? 41.092 -66.274 28.078 1.00 23.08 388 GLN A N 1
ATOM 3040 C CA . GLN A 1 388 ? 40.180 -66.954 27.090 1.00 23.08 388 GLN A CA 1
ATOM 3041 C C . GLN A 1 388 ? 38.620 -66.914 27.294 1.00 23.08 388 GLN A C 1
ATOM 3043 O O . GLN A 1 388 ? 38.137 -66.800 28.407 1.00 23.08 388 GLN A O 1
ATOM 3048 N N . HIS A 1 389 ? 37.689 -67.011 26.316 1.00 25.81 389 HIS A N 1
ATOM 3049 C CA . HIS A 1 389 ? 37.596 -67.110 24.827 1.00 25.81 389 HIS A CA 1
ATOM 3050 C C . HIS A 1 389 ? 36.113 -66.709 24.423 1.00 25.81 389 HIS A C 1
ATOM 3052 O O . HIS A 1 389 ? 35.390 -66.279 25.317 1.00 25.81 389 HIS A O 1
ATOM 3058 N N . LYS A 1 390 ? 35.517 -66.783 23.205 1.00 22.70 390 LYS A N 1
ATOM 3059 C CA . LYS A 1 390 ? 35.896 -67.268 21.854 1.00 22.70 390 LYS A CA 1
ATOM 3060 C C . LYS A 1 390 ? 35.203 -66.507 20.682 1.00 22.70 390 LYS A C 1
ATOM 3062 O O . LYS A 1 390 ? 34.128 -65.947 20.834 1.00 22.70 390 LYS A O 1
ATOM 3067 N N . ASP A 1 391 ? 35.892 -66.569 19.545 1.00 23.33 391 ASP A N 1
ATOM 3068 C CA . ASP A 1 391 ? 35.708 -66.234 18.113 1.00 23.33 391 ASP A CA 1
ATOM 3069 C C . ASP A 1 391 ? 34.348 -66.425 17.378 1.00 23.33 391 ASP A C 1
ATOM 3071 O O . ASP A 1 391 ? 33.666 -67.419 17.601 1.00 23.33 391 ASP A O 1
ATOM 3075 N N . GLU A 1 392 ? 34.091 -65.553 16.376 1.00 22.16 392 GLU A N 1
ATOM 3076 C CA . GLU A 1 392 ? 33.773 -65.828 14.935 1.00 22.16 392 GLU A CA 1
ATOM 3077 C C . GLU A 1 392 ? 33.775 -64.465 14.151 1.00 22.16 392 GLU A C 1
ATOM 3079 O O . GLU A 1 392 ? 33.091 -63.537 14.565 1.00 22.16 392 GLU A O 1
ATOM 3084 N N . ILE A 1 393 ? 34.737 -64.125 13.259 1.00 25.70 393 ILE A N 1
ATOM 3085 C CA . ILE A 1 393 ? 34.965 -64.487 11.821 1.00 25.70 393 ILE A CA 1
ATOM 3086 C C . ILE A 1 393 ? 34.144 -63.585 10.835 1.00 25.70 393 ILE A C 1
ATOM 3088 O O . ILE A 1 393 ? 32.939 -63.754 10.746 1.00 25.70 393 ILE A O 1
ATOM 3092 N N . ILE A 1 394 ? 34.691 -62.476 10.264 1.00 26.17 394 ILE A N 1
ATOM 3093 C CA . ILE A 1 394 ? 35.528 -62.295 9.015 1.00 26.17 394 ILE A CA 1
ATOM 3094 C C . ILE A 1 394 ? 34.648 -62.126 7.732 1.00 26.17 394 ILE A C 1
ATOM 3096 O O . ILE A 1 394 ? 33.593 -62.739 7.684 1.00 26.17 394 ILE A O 1
ATOM 3100 N N . ASP A 1 395 ? 34.893 -61.300 6.686 1.00 22.47 395 ASP A N 1
ATOM 3101 C CA . ASP A 1 395 ? 36.060 -60.626 6.026 1.00 22.47 395 ASP A CA 1
ATOM 3102 C C . ASP A 1 395 ? 35.848 -59.080 5.836 1.00 22.47 395 ASP A C 1
ATOM 3104 O O . ASP A 1 395 ? 34.707 -58.634 5.869 1.00 22.47 395 ASP A O 1
ATOM 3108 N N . LYS A 1 396 ? 36.858 -58.173 5.875 1.00 26.14 396 LYS A N 1
ATOM 3109 C CA . LYS A 1 396 ? 37.800 -57.633 4.825 1.00 26.14 396 LYS A CA 1
ATOM 3110 C C . LYS A 1 396 ? 37.142 -56.893 3.625 1.00 26.14 396 LYS A C 1
ATOM 3112 O O . LYS A 1 396 ? 36.050 -57.265 3.231 1.00 26.14 396 LYS A O 1
ATOM 3117 N N . GLU A 1 397 ? 37.703 -55.847 2.985 1.00 22.67 397 GLU A N 1
ATOM 3118 C CA . GLU A 1 397 ? 39.043 -55.180 2.928 1.00 22.67 397 GLU A CA 1
ATOM 3119 C C . GLU A 1 397 ? 38.895 -53.621 3.014 1.00 22.67 397 GLU A C 1
ATOM 3121 O O . GLU A 1 397 ? 37.780 -53.128 2.892 1.00 22.67 397 GLU A O 1
ATOM 3126 N N . GLY A 1 398 ? 39.902 -52.739 3.181 1.00 24.14 398 GLY A N 1
ATOM 3127 C CA . GLY A 1 398 ? 41.333 -52.886 3.510 1.00 24.14 398 GLY A CA 1
ATOM 3128 C C . GLY A 1 398 ? 42.190 -51.610 3.249 1.00 24.14 398 GLY A C 1
ATOM 3129 O O . GLY A 1 398 ? 42.413 -51.257 2.099 1.00 24.14 398 GLY A O 1
ATOM 3130 N N . GLY A 1 399 ? 42.747 -50.985 4.306 1.00 23.88 399 GLY A N 1
ATOM 3131 C CA . GLY A 1 399 ? 43.827 -49.960 4.271 1.00 23.88 399 GLY A CA 1
ATOM 3132 C C . GLY A 1 399 ? 43.498 -48.568 3.681 1.00 23.88 399 GLY A C 1
ATOM 3133 O O . GLY A 1 399 ? 42.444 -48.368 3.093 1.00 23.88 399 GLY A O 1
ATOM 3134 N N . SER A 1 400 ? 44.369 -47.550 3.771 1.00 22.33 400 SER A N 1
ATOM 3135 C CA . SER A 1 400 ? 45.400 -47.206 4.785 1.00 22.33 400 SER A CA 1
ATOM 3136 C C . SER A 1 400 ? 45.911 -45.763 4.515 1.00 22.33 400 SER A C 1
ATOM 3138 O O . SER A 1 400 ? 45.747 -45.264 3.408 1.00 22.33 400 SER A O 1
ATOM 3140 N N . GLU A 1 401 ? 46.545 -45.005 5.422 1.00 23.89 401 GLU A N 1
ATOM 3141 C CA . GLU A 1 401 ? 46.926 -45.294 6.816 1.00 23.89 401 GLU A CA 1
ATOM 3142 C C . GLU A 1 401 ? 46.752 -44.068 7.764 1.00 23.89 401 GLU A C 1
ATOM 3144 O O . GLU A 1 401 ? 45.704 -43.924 8.387 1.00 23.89 401 GLU A O 1
ATOM 3149 N N . ARG A 1 402 ? 47.802 -43.248 7.979 1.00 21.97 402 ARG A N 1
ATOM 3150 C CA . ARG A 1 402 ? 48.013 -42.370 9.161 1.00 21.97 402 ARG A CA 1
ATOM 3151 C C . ARG A 1 402 ? 49.060 -41.270 8.897 1.00 21.97 402 ARG A C 1
ATOM 3153 O O . ARG A 1 402 ? 49.897 -41.448 8.020 1.00 21.97 402 ARG A O 1
ATOM 3160 N N . VAL A 1 403 ? 49.133 -40.252 9.775 1.00 23.34 403 VAL A N 1
ATOM 3161 C CA . VAL A 1 403 ? 50.259 -40.019 10.733 1.00 23.34 403 VAL A CA 1
ATOM 3162 C C . VAL A 1 403 ? 49.937 -38.843 11.690 1.00 23.34 403 VAL A C 1
ATOM 3164 O O . VAL A 1 403 ? 49.192 -37.936 11.337 1.00 23.34 403 VAL A O 1
ATOM 3167 N N . LYS A 1 404 ? 50.469 -38.879 12.925 1.00 20.88 404 LYS A N 1
ATOM 3168 C CA . LYS A 1 404 ? 50.413 -37.820 13.968 1.00 20.88 404 LYS A CA 1
ATOM 3169 C C . LYS A 1 404 ? 51.839 -37.393 14.360 1.00 20.88 404 LYS A C 1
ATOM 3171 O O . LYS A 1 404 ? 52.723 -38.216 14.174 1.00 20.88 404 LYS A O 1
ATOM 3176 N N . HIS A 1 405 ? 52.028 -36.203 14.958 1.00 23.19 405 HIS A N 1
ATOM 3177 C CA . HIS A 1 405 ? 53.021 -35.809 16.006 1.00 23.19 405 HIS A CA 1
ATOM 3178 C C . HIS A 1 405 ? 53.032 -34.252 16.135 1.00 23.19 405 HIS A C 1
ATOM 3180 O O . HIS A 1 405 ? 52.859 -33.602 15.111 1.00 23.19 405 HIS A O 1
ATOM 3186 N N . VAL A 1 406 ? 53.110 -33.525 17.273 1.00 20.58 406 VAL A N 1
ATOM 3187 C CA . VAL A 1 406 ? 53.464 -33.760 18.708 1.00 20.58 406 VAL A CA 1
ATOM 3188 C C . VAL A 1 406 ? 54.977 -33.965 18.942 1.00 20.58 406 VAL A C 1
ATOM 3190 O O . VAL A 1 406 ? 55.484 -34.975 18.468 1.00 20.58 406 VAL A O 1
ATOM 3193 N N . SER A 1 407 ? 55.750 -33.128 19.666 1.00 20.27 407 SER A N 1
ATOM 3194 C CA . SER A 1 407 ? 55.482 -31.936 20.523 1.00 20.27 407 SER A CA 1
ATOM 3195 C C . SER A 1 407 ? 56.769 -31.095 20.792 1.00 20.27 407 SER A C 1
ATOM 3197 O O . SER A 1 407 ? 57.852 -31.536 20.428 1.00 20.27 407 SER A O 1
ATOM 3199 N N . GLU A 1 408 ? 56.644 -29.954 21.512 1.00 21.75 408 GLU A N 1
ATOM 3200 C CA . GLU A 1 408 ? 57.659 -29.368 22.448 1.00 21.75 408 GLU A CA 1
ATOM 3201 C C . GLU A 1 408 ? 59.023 -28.850 21.893 1.00 21.75 408 GLU A C 1
ATOM 3203 O O . GLU A 1 408 ? 59.414 -29.162 20.779 1.00 21.75 408 GLU A O 1
ATOM 3208 N N . SER A 1 409 ? 59.846 -28.031 22.582 1.00 20.36 409 SER A N 1
ATOM 3209 C CA . SER A 1 409 ? 59.695 -27.088 23.726 1.00 20.36 409 SER A CA 1
ATOM 3210 C C . SER A 1 409 ? 60.936 -26.152 23.814 1.00 20.36 409 SER A C 1
ATOM 3212 O O . SER A 1 409 ? 61.893 -26.330 23.065 1.00 20.36 409 SER A O 1
ATOM 3214 N N . GLY A 1 410 ? 60.973 -25.208 24.774 1.00 22.34 410 GLY A N 1
ATOM 3215 C CA . GLY A 1 410 ? 62.236 -24.650 25.310 1.00 22.34 410 GLY A CA 1
ATOM 3216 C C . GLY A 1 410 ? 62.505 -23.149 25.084 1.00 22.34 410 GLY A C 1
ATOM 3217 O O . GLY A 1 410 ? 62.188 -22.589 24.041 1.00 22.34 410 GLY A O 1
ATOM 3218 N N . LYS A 1 411 ? 63.113 -22.489 26.083 1.00 21.34 411 LYS A N 1
ATOM 3219 C CA . LYS A 1 411 ? 63.559 -21.075 26.083 1.00 21.34 411 LYS A CA 1
ATOM 3220 C C . LYS A 1 411 ? 65.063 -21.015 26.385 1.00 21.34 411 LYS A C 1
ATOM 3222 O O . LYS A 1 411 ? 65.499 -21.846 27.171 1.00 21.34 411 LYS A O 1
ATOM 3227 N N . ASP A 1 412 ? 65.779 -19.974 25.932 1.00 20.39 412 ASP A N 1
ATOM 3228 C CA . ASP A 1 412 ? 66.379 -18.988 26.862 1.00 20.39 412 ASP A CA 1
ATOM 3229 C C . ASP A 1 412 ? 66.878 -17.671 26.190 1.00 20.39 412 ASP A C 1
ATOM 3231 O O . ASP A 1 412 ? 66.668 -17.428 25.002 1.00 20.39 412 ASP A O 1
ATOM 3235 N N . ARG A 1 413 ? 67.451 -16.791 27.022 1.00 21.42 413 ARG A N 1
ATOM 3236 C CA . ARG A 1 413 ? 67.945 -15.398 26.870 1.00 21.42 413 ARG A CA 1
ATOM 3237 C C . ARG A 1 413 ? 69.367 -15.309 26.239 1.00 21.42 413 ARG A C 1
ATOM 3239 O O . ARG A 1 413 ? 70.041 -16.326 26.171 1.00 21.42 413 ARG A O 1
ATOM 3246 N N . SER A 1 414 ? 69.946 -14.167 25.808 1.00 21.16 414 SER A N 1
ATOM 3247 C CA . SER A 1 414 ? 69.564 -12.727 25.784 1.00 21.16 414 SER A CA 1
ATOM 3248 C C . SER A 1 414 ? 70.420 -11.877 24.797 1.00 21.16 414 SER A C 1
ATOM 3250 O O . SER A 1 414 ? 71.533 -12.244 24.448 1.00 21.16 414 SER A O 1
ATOM 3252 N N . HIS A 1 415 ? 69.915 -10.678 24.452 1.00 24.00 415 HIS A N 1
ATOM 3253 C CA . HIS A 1 415 ? 70.618 -9.434 24.035 1.00 24.00 415 HIS A CA 1
ATOM 3254 C C . HIS A 1 415 ? 71.720 -9.420 22.939 1.00 24.00 415 HIS A C 1
ATOM 3256 O O . HIS A 1 415 ? 72.887 -9.675 23.216 1.00 24.00 415 HIS A O 1
ATOM 3262 N N . SER A 1 416 ? 71.415 -8.772 21.798 1.00 19.70 416 SER A N 1
ATOM 3263 C CA . SER A 1 416 ? 72.176 -7.596 21.301 1.00 19.70 416 SER A CA 1
ATOM 3264 C C . SER A 1 416 ? 71.344 -6.767 20.291 1.00 19.70 416 SER A C 1
ATOM 3266 O O . SER A 1 416 ? 70.177 -7.074 20.058 1.00 19.70 416 SER A O 1
ATOM 3268 N N . LYS A 1 417 ? 71.899 -5.673 19.745 1.00 22.61 417 LYS A N 1
ATOM 3269 C CA . LYS A 1 417 ? 71.204 -4.642 18.938 1.00 22.61 417 LYS A CA 1
ATOM 3270 C C . LYS A 1 417 ? 71.442 -4.793 17.424 1.00 22.61 417 LYS A C 1
ATOM 3272 O O . LYS A 1 417 ? 72.603 -4.834 17.032 1.00 22.61 417 LYS A O 1
ATOM 3277 N N . HIS A 1 418 ? 70.393 -4.695 16.594 1.00 23.17 418 HIS A N 1
ATOM 3278 C CA . HIS A 1 418 ? 70.159 -3.619 15.593 1.00 23.17 418 HIS A CA 1
ATOM 3279 C C . HIS A 1 418 ? 69.162 -4.006 14.474 1.00 23.17 418 HIS A C 1
ATOM 3281 O O . HIS A 1 418 ? 68.909 -5.174 14.231 1.00 23.17 418 HIS A O 1
ATOM 3287 N N . ALA A 1 419 ? 68.675 -2.967 13.776 1.00 23.17 419 ALA A N 1
ATOM 3288 C CA . ALA A 1 419 ? 68.074 -2.958 12.432 1.00 23.17 419 ALA A CA 1
ATOM 3289 C C . ALA A 1 419 ? 66.752 -3.728 12.198 1.00 23.17 419 ALA A C 1
ATOM 3291 O O . ALA A 1 419 ? 66.675 -4.949 12.198 1.00 23.17 419 ALA A O 1
ATOM 3292 N N . LYS A 1 420 ? 65.706 -2.948 11.894 1.00 24.03 420 LYS A N 1
ATOM 3293 C CA . LYS A 1 420 ? 64.372 -3.399 11.478 1.00 24.03 420 LYS A CA 1
ATOM 3294 C C . LYS A 1 420 ? 64.413 -4.321 10.248 1.00 24.03 420 LYS A C 1
ATOM 3296 O O . LYS A 1 420 ? 64.830 -3.884 9.180 1.00 24.03 420 LYS A O 1
ATOM 3301 N N . ALA A 1 421 ? 63.752 -5.466 10.357 1.00 23.47 421 ALA A N 1
ATOM 3302 C CA . ALA A 1 421 ? 62.834 -5.946 9.328 1.00 23.47 421 ALA A CA 1
ATOM 3303 C C . ALA A 1 421 ? 61.499 -6.249 10.028 1.00 23.47 421 ALA A C 1
ATOM 3305 O O . ALA A 1 421 ? 61.485 -6.960 11.031 1.00 23.47 421 ALA A O 1
ATOM 3306 N N . ARG A 1 422 ? 60.392 -5.661 9.560 1.00 22.78 422 ARG A N 1
ATOM 3307 C CA . ARG A 1 422 ? 59.038 -6.002 10.022 1.00 22.78 422 ARG A CA 1
ATOM 3308 C C . ARG A 1 422 ? 58.354 -6.749 8.883 1.00 22.78 422 ARG A C 1
ATOM 3310 O O . ARG A 1 422 ? 57.830 -6.124 7.971 1.00 22.78 422 ARG A O 1
ATOM 3317 N N . THR A 1 423 ? 58.423 -8.073 8.928 1.00 24.22 423 THR A N 1
ATOM 3318 C CA . THR A 1 423 ? 57.450 -8.926 8.239 1.00 24.22 423 THR A CA 1
ATOM 3319 C C . THR A 1 423 ? 56.141 -8.847 9.025 1.00 24.22 423 THR A C 1
ATOM 3321 O O . THR A 1 423 ? 56.173 -8.701 10.250 1.00 24.22 423 THR A O 1
ATOM 3324 N N . GLU A 1 424 ? 55.007 -8.861 8.336 1.00 25.70 424 GLU A N 1
ATOM 3325 C CA . GLU A 1 424 ? 53.714 -8.550 8.950 1.00 25.70 424 GLU A CA 1
ATOM 3326 C C . GLU A 1 424 ? 53.212 -9.695 9.851 1.00 25.70 424 GLU A C 1
ATOM 3328 O O . GLU A 1 424 ? 53.454 -10.868 9.543 1.00 25.70 424 GLU A O 1
ATOM 3333 N N . PRO A 1 425 ? 52.542 -9.394 10.982 1.00 25.00 425 PRO A N 1
ATOM 3334 C CA . PRO A 1 425 ? 51.849 -10.411 11.760 1.00 25.00 425 PRO A CA 1
ATOM 3335 C C . PRO A 1 425 ? 50.642 -10.929 10.975 1.00 25.00 425 PRO A C 1
ATOM 3337 O O . PRO A 1 425 ? 49.961 -10.160 10.305 1.00 25.00 425 PRO A O 1
ATOM 3340 N N . ARG A 1 426 ? 50.318 -12.216 11.129 1.00 28.91 426 ARG A N 1
ATOM 3341 C CA . ARG A 1 426 ? 48.946 -12.669 10.873 1.00 28.91 426 ARG A CA 1
ATOM 3342 C C . ARG A 1 426 ? 48.061 -12.094 11.970 1.00 28.91 426 ARG A C 1
ATOM 3344 O O . ARG A 1 426 ? 48.378 -12.278 13.145 1.00 28.91 426 ARG A O 1
ATOM 3351 N N . GLU A 1 427 ? 46.988 -11.421 11.587 1.00 27.16 427 GLU A N 1
ATOM 3352 C CA . GLU A 1 427 ? 45.985 -10.946 12.534 1.00 27.16 427 GLU A CA 1
ATOM 3353 C C . GLU A 1 427 ? 45.218 -12.136 13.124 1.00 27.16 427 GLU A C 1
ATOM 3355 O O . GLU A 1 427 ? 44.938 -13.129 12.445 1.00 27.16 427 GLU A O 1
ATOM 3360 N N . SER A 1 428 ? 44.934 -12.054 14.420 1.00 24.58 428 SER A N 1
ATOM 3361 C CA . SER A 1 428 ? 43.992 -12.934 15.100 1.00 24.58 428 SER A CA 1
ATOM 3362 C C . SER A 1 428 ? 42.579 -12.459 14.793 1.00 24.58 428 SER A C 1
ATOM 3364 O O . SER A 1 428 ? 42.274 -11.295 15.040 1.00 24.58 428 SER A O 1
ATOM 3366 N N . PHE A 1 429 ? 41.715 -13.355 14.317 1.00 32.31 429 PHE A N 1
ATOM 3367 C CA . PHE A 1 429 ? 40.278 -13.112 14.390 1.00 32.31 429 PHE A CA 1
ATOM 3368 C C . PHE A 1 429 ? 39.878 -13.087 15.869 1.00 32.31 429 PHE A C 1
ATOM 3370 O O . PHE A 1 429 ? 40.147 -14.047 16.591 1.00 32.31 429 PHE A O 1
ATOM 3377 N N . GLU A 1 430 ? 39.293 -11.976 16.312 1.00 38.84 430 GLU A N 1
ATOM 3378 C CA . GLU A 1 430 ? 38.584 -11.893 17.590 1.00 38.84 430 GLU A CA 1
ATOM 3379 C C . GLU A 1 430 ? 37.255 -12.660 17.458 1.00 38.84 430 GLU A C 1
ATOM 3381 O O . GLU A 1 430 ? 36.667 -12.715 16.374 1.00 38.84 430 GLU A O 1
ATOM 3386 N N . GLU A 1 431 ? 36.795 -13.302 18.533 1.00 50.91 431 GLU A N 1
ATOM 3387 C CA . GLU A 1 431 ? 35.521 -14.027 18.529 1.00 50.91 431 GLU A CA 1
ATOM 3388 C C . GLU A 1 431 ? 34.375 -13.025 18.741 1.00 50.91 431 GLU A C 1
ATOM 3390 O O . GLU A 1 431 ? 34.353 -12.282 19.718 1.00 50.91 431 GLU A O 1
ATOM 3395 N N . ALA A 1 432 ? 33.405 -12.989 17.822 1.00 60.69 432 ALA A N 1
ATOM 3396 C CA . ALA A 1 432 ? 32.334 -11.984 17.830 1.00 60.69 432 ALA A CA 1
ATOM 3397 C C . ALA A 1 432 ? 31.277 -12.182 18.943 1.00 60.69 432 ALA A C 1
ATOM 3399 O O . ALA A 1 432 ? 30.284 -11.453 18.985 1.00 60.69 432 ALA A O 1
ATOM 3400 N N . VAL A 1 433 ? 31.456 -13.173 19.823 1.00 72.38 433 VAL A N 1
ATOM 3401 C CA . VAL A 1 433 ? 30.574 -13.471 20.958 1.00 72.38 433 VAL A CA 1
ATOM 3402 C C . VAL A 1 433 ? 31.416 -13.954 22.143 1.00 72.38 433 VAL A C 1
ATOM 3404 O O . VAL A 1 433 ? 31.994 -15.035 22.073 1.00 72.38 433 VAL A O 1
ATOM 3407 N N . GLU A 1 434 ? 31.448 -13.202 23.245 1.00 76.94 434 GLU A N 1
ATOM 3408 C CA . GLU A 1 434 ? 32.134 -13.608 24.485 1.00 76.94 434 GLU A CA 1
ATOM 3409 C C . GLU A 1 434 ? 31.127 -14.098 25.544 1.00 76.94 434 GLU A C 1
ATOM 3411 O O . GLU A 1 434 ? 30.135 -13.426 25.836 1.00 76.94 434 GLU A O 1
ATOM 3416 N N . GLU A 1 435 ? 31.356 -15.265 26.162 1.00 76.38 435 GLU A N 1
ATOM 3417 C CA . GLU A 1 435 ? 30.466 -15.799 27.208 1.00 76.38 435 GLU A CA 1
ATOM 3418 C C . GLU A 1 435 ? 30.826 -15.314 28.623 1.00 76.38 435 GLU A C 1
ATOM 3420 O O . GLU A 1 435 ? 31.732 -15.812 29.298 1.00 76.38 435 GLU A O 1
ATOM 3425 N N . SER A 1 436 ? 30.033 -14.373 29.134 1.00 82.38 436 SER A N 1
ATOM 3426 C CA . SER A 1 436 ? 30.214 -13.779 30.455 1.00 82.38 436 SER A CA 1
ATOM 3427 C C . SER A 1 436 ? 29.414 -14.517 31.533 1.00 82.38 436 SER A C 1
ATOM 3429 O O . SER A 1 436 ? 28.240 -14.245 31.806 1.00 82.38 436 SER A O 1
ATOM 3431 N N . SER A 1 437 ? 30.093 -15.415 32.256 1.00 74.88 437 SER A N 1
ATOM 3432 C CA . SER A 1 437 ? 29.534 -16.083 33.450 1.00 74.88 437 SER A CA 1
ATOM 3433 C C . SER A 1 437 ? 29.242 -15.129 34.626 1.00 74.88 437 SER A C 1
ATOM 3435 O O . SER A 1 437 ? 28.784 -15.570 35.685 1.00 74.88 437 SER A O 1
ATOM 3437 N N . GLN A 1 438 ? 29.522 -13.828 34.486 1.00 74.94 438 GLN A N 1
ATOM 3438 C CA . GLN A 1 438 ? 29.041 -12.783 35.394 1.00 74.94 438 GLN A CA 1
ATOM 3439 C C . GLN A 1 438 ? 27.712 -12.199 34.896 1.00 74.94 438 GLN A C 1
ATOM 3441 O O . GLN A 1 438 ? 26.773 -12.121 35.691 1.00 74.94 438 GLN A O 1
ATOM 3446 N N . ARG A 1 439 ? 27.593 -11.897 33.592 1.00 80.19 439 ARG A N 1
ATOM 3447 C CA . ARG A 1 439 ? 26.341 -11.454 32.953 1.00 80.19 439 ARG A CA 1
ATOM 3448 C C . ARG A 1 439 ? 25.202 -12.446 33.180 1.00 80.19 439 ARG A C 1
ATOM 3450 O O . ARG A 1 439 ? 24.122 -12.049 33.605 1.00 80.19 439 ARG A O 1
ATOM 3457 N N . GLU A 1 440 ? 25.462 -13.740 33.007 1.00 83.38 440 GLU A N 1
ATOM 3458 C CA . GLU A 1 440 ? 24.462 -14.795 33.227 1.00 83.38 440 GLU A CA 1
ATOM 3459 C C . GLU A 1 440 ? 23.873 -14.782 34.655 1.00 83.38 440 GLU A C 1
ATOM 3461 O O . GLU A 1 440 ? 22.679 -15.003 34.848 1.00 83.38 440 GLU A O 1
ATOM 3466 N N . LYS A 1 441 ? 24.679 -14.460 35.677 1.00 81.31 441 LYS A N 1
ATOM 3467 C CA . LYS A 1 441 ? 24.230 -14.459 37.083 1.00 81.31 441 LYS A CA 1
ATOM 3468 C C . LYS A 1 441 ? 23.305 -13.284 37.410 1.00 81.31 441 LYS A C 1
ATOM 3470 O O . LYS A 1 441 ? 22.427 -13.429 38.263 1.00 81.31 441 LYS A O 1
ATOM 3475 N N . ILE A 1 442 ? 23.484 -12.150 36.731 1.00 83.62 442 ILE A N 1
ATOM 3476 C CA . ILE A 1 442 ? 22.661 -10.941 36.905 1.00 83.62 442 ILE A CA 1
ATOM 3477 C C . ILE A 1 442 ? 21.446 -10.892 35.963 1.00 83.62 442 ILE A C 1
ATOM 3479 O O . ILE A 1 442 ? 20.591 -10.026 36.140 1.00 83.62 442 ILE A O 1
ATOM 3483 N N . MET A 1 443 ? 21.317 -11.828 35.013 1.00 85.00 443 MET A N 1
ATOM 3484 C CA . MET A 1 443 ? 20.155 -11.920 34.116 1.00 85.00 443 MET A CA 1
ATOM 3485 C C . MET A 1 443 ? 18.835 -12.094 34.893 1.00 85.00 443 MET A C 1
ATOM 3487 O O . MET A 1 443 ? 18.758 -12.975 35.758 1.00 85.00 443 MET A O 1
ATOM 3491 N N . PRO A 1 444 ? 17.770 -11.329 34.583 1.00 87.44 444 PRO A N 1
ATOM 3492 C CA . PRO A 1 444 ? 16.447 -11.519 35.171 1.00 87.44 444 PRO A CA 1
ATOM 3493 C C . PRO A 1 444 ? 15.864 -12.890 34.821 1.00 87.44 444 PRO A C 1
ATOM 3495 O O . PRO A 1 444 ? 15.908 -13.335 33.676 1.00 87.44 444 PRO A O 1
ATOM 3498 N N . SER A 1 445 ? 15.271 -13.535 35.824 1.00 85.38 445 SER A N 1
ATOM 3499 C CA . SER A 1 445 ? 14.610 -14.844 35.723 1.00 85.38 445 SER A CA 1
ATOM 3500 C C . SER A 1 445 ? 13.400 -14.859 34.783 1.00 85.38 445 SER A C 1
ATOM 3502 O O . SER A 1 445 ? 12.992 -15.923 34.326 1.00 85.38 445 SER A O 1
ATOM 3504 N N . SER A 1 446 ? 12.848 -13.688 34.457 1.00 88.50 446 SER A N 1
ATOM 3505 C CA . SER A 1 446 ? 11.759 -13.542 33.495 1.00 88.50 446 SER A CA 1
ATOM 3506 C C . SER A 1 446 ? 12.185 -13.628 32.025 1.00 88.50 446 SER A C 1
ATOM 3508 O O . SER A 1 446 ? 11.301 -13.743 31.181 1.00 88.50 446 SER A O 1
ATOM 3510 N N . ILE A 1 447 ? 13.479 -13.569 31.673 1.00 91.50 447 ILE A N 1
ATOM 3511 C CA . ILE A 1 447 ? 13.938 -13.825 30.293 1.00 91.50 447 ILE A CA 1
ATOM 3512 C C . ILE A 1 447 ? 14.179 -15.331 30.124 1.00 91.50 447 ILE A C 1
ATOM 3514 O O . ILE A 1 447 ? 14.996 -15.912 30.832 1.00 91.50 447 ILE A O 1
ATOM 3518 N N . LEU A 1 448 ? 13.489 -15.947 29.159 1.00 92.75 448 LEU A N 1
ATOM 3519 C CA . LEU A 1 448 ? 13.682 -17.349 28.772 1.00 92.75 448 LEU A CA 1
ATOM 3520 C C . LEU A 1 448 ? 14.724 -17.514 27.656 1.00 92.75 448 LEU A C 1
ATOM 3522 O O . LEU A 1 448 ? 15.337 -18.569 27.547 1.00 92.75 448 LEU A O 1
ATOM 3526 N N . GLU A 1 449 ? 14.889 -16.502 26.802 1.00 94.81 449 GLU A N 1
ATOM 3527 C CA . GLU A 1 449 ? 15.805 -16.529 25.655 1.00 94.81 449 GLU A CA 1
ATOM 3528 C C . GLU A 1 449 ? 16.149 -15.098 25.202 1.00 94.81 449 GLU A C 1
ATOM 3530 O O . GLU A 1 449 ? 15.305 -14.202 25.317 1.00 94.81 449 GLU A O 1
ATOM 3535 N N . LYS A 1 450 ? 17.348 -14.884 24.641 1.00 94.56 450 LYS A N 1
ATOM 3536 C CA . LYS A 1 450 ? 17.750 -13.649 23.940 1.00 94.56 450 LYS A CA 1
ATOM 3537 C C . LYS A 1 450 ? 18.447 -13.974 22.615 1.00 94.56 450 LYS A C 1
ATOM 3539 O O . LYS A 1 450 ? 19.011 -15.059 22.484 1.00 94.56 450 LYS A O 1
ATOM 3544 N N . GLY A 1 451 ? 18.446 -13.058 21.649 1.00 94.12 451 GLY A N 1
ATOM 3545 C CA . GLY A 1 451 ? 19.114 -13.287 20.362 1.00 94.12 451 GLY A CA 1
ATOM 3546 C C . GLY A 1 451 ? 18.982 -12.150 19.348 1.00 94.12 451 GLY A C 1
ATOM 3547 O O . GLY A 1 451 ? 18.509 -11.066 19.689 1.00 94.12 451 GLY A O 1
ATOM 3548 N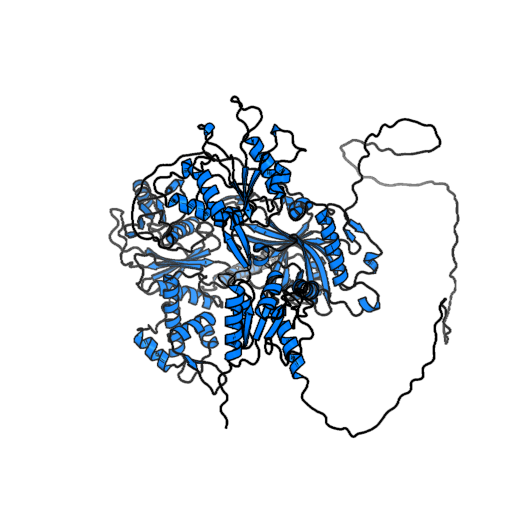 N . ILE A 1 452 ? 19.370 -12.426 18.099 1.00 92.81 452 ILE A N 1
ATOM 3549 C CA . ILE A 1 452 ? 19.182 -11.539 16.936 1.00 92.81 452 ILE A CA 1
ATOM 3550 C C . ILE A 1 452 ? 17.924 -11.958 16.162 1.00 92.81 452 ILE A C 1
ATOM 3552 O O . ILE A 1 452 ? 17.633 -13.149 16.019 1.00 92.81 452 ILE A O 1
ATOM 3556 N N . ILE A 1 453 ? 17.154 -10.984 15.682 1.00 93.88 453 ILE A N 1
ATOM 3557 C CA . ILE A 1 453 ? 15.953 -11.166 14.865 1.00 93.88 453 ILE A CA 1
ATOM 3558 C C . ILE A 1 453 ? 16.107 -10.446 13.524 1.00 93.88 453 ILE A C 1
ATOM 3560 O O . ILE A 1 453 ? 16.322 -9.239 13.467 1.00 93.88 453 ILE A O 1
ATOM 3564 N N . TYR A 1 454 ? 15.932 -11.194 12.438 1.00 91.75 454 TYR A N 1
ATOM 3565 C CA . TYR A 1 454 ? 15.979 -10.677 11.069 1.00 91.75 454 TYR A CA 1
ATOM 3566 C C . TYR A 1 454 ? 14.580 -10.742 10.459 1.00 91.75 454 TYR A C 1
ATOM 3568 O O . TYR A 1 454 ? 13.898 -11.762 10.581 1.00 91.75 454 TYR A O 1
ATOM 3576 N N . PHE A 1 455 ? 14.147 -9.685 9.777 1.00 91.19 455 PHE A N 1
ATOM 3577 C CA . PHE A 1 455 ? 12.837 -9.586 9.137 1.00 91.19 455 PHE A CA 1
ATOM 3578 C C . PHE A 1 455 ? 12.981 -9.584 7.614 1.00 91.19 455 PHE A C 1
ATOM 3580 O O . PHE A 1 455 ? 13.739 -8.791 7.054 1.00 91.19 455 PHE A O 1
ATOM 3587 N N . PHE A 1 456 ? 12.201 -10.428 6.934 1.00 88.94 456 PHE A N 1
ATOM 3588 C CA . PHE A 1 456 ? 12.258 -10.592 5.479 1.00 88.94 456 PHE A CA 1
ATOM 3589 C C . PHE A 1 456 ? 10.880 -10.484 4.820 1.00 88.94 456 PHE A C 1
ATOM 3591 O O . PHE A 1 456 ? 9.839 -10.825 5.391 1.00 88.94 456 PHE A O 1
ATOM 3598 N N . THR A 1 457 ? 10.897 -10.078 3.556 1.00 86.00 457 THR A N 1
ATOM 3599 C CA . THR A 1 457 ? 9.781 -10.188 2.610 1.00 86.00 457 THR A CA 1
ATOM 3600 C C . THR A 1 457 ? 10.201 -11.072 1.440 1.00 86.00 457 THR A C 1
ATOM 3602 O O . THR A 1 457 ? 11.380 -11.126 1.112 1.00 86.00 457 THR A O 1
ATOM 3605 N N . ARG A 1 458 ? 9.265 -11.767 0.788 1.00 81.88 458 ARG A N 1
ATOM 3606 C CA . ARG A 1 458 ? 9.514 -12.388 -0.526 1.00 81.88 458 ARG A CA 1
ATOM 3607 C C . ARG A 1 458 ? 8.556 -11.795 -1.550 1.00 81.88 458 ARG A C 1
ATOM 3609 O O . ARG A 1 458 ? 7.362 -11.693 -1.260 1.00 81.88 458 ARG A O 1
ATOM 3616 N N . ASN A 1 459 ? 9.057 -11.436 -2.729 1.00 75.31 459 ASN A N 1
ATOM 3617 C CA . ASN A 1 459 ? 8.243 -10.922 -3.834 1.00 75.31 459 ASN A CA 1
ATOM 3618 C C . ASN A 1 459 ? 7.408 -12.048 -4.470 1.00 75.31 459 ASN A C 1
ATOM 3620 O O . ASN A 1 459 ? 7.728 -13.233 -4.346 1.00 75.31 459 ASN A O 1
ATOM 3624 N N . ARG A 1 460 ? 6.295 -11.707 -5.132 1.00 68.75 460 ARG A N 1
ATOM 3625 C CA . ARG A 1 460 ? 5.531 -12.679 -5.932 1.00 68.75 460 ARG A CA 1
ATOM 3626 C C . ARG A 1 460 ? 6.390 -13.226 -7.079 1.00 68.75 460 ARG A C 1
ATOM 3628 O O . ARG A 1 460 ? 7.239 -12.534 -7.628 1.00 68.75 460 ARG A O 1
ATOM 3635 N N . VAL A 1 461 ? 6.139 -14.474 -7.472 1.00 61.47 461 VAL A N 1
ATOM 3636 C CA . VAL A 1 461 ? 6.813 -15.105 -8.621 1.00 61.47 461 VAL A CA 1
ATOM 3637 C C . VAL A 1 461 ? 6.540 -14.283 -9.886 1.00 61.47 461 VAL A C 1
ATOM 3639 O O . VAL A 1 461 ? 5.382 -14.117 -10.268 1.00 61.47 461 VAL A O 1
ATOM 3642 N N . GLY A 1 462 ? 7.597 -13.776 -10.526 1.00 46.28 462 GLY A N 1
ATOM 3643 C CA . GLY A 1 462 ? 7.500 -12.876 -11.683 1.00 46.28 462 GLY A CA 1
ATOM 3644 C C . GLY A 1 462 ? 7.364 -11.384 -11.348 1.00 46.28 462 GLY A C 1
ATOM 3645 O O . GLY A 1 462 ? 7.111 -10.594 -12.252 1.00 46.28 462 GLY A O 1
ATOM 3646 N N . VAL A 1 463 ? 7.527 -10.995 -10.080 1.00 52.31 463 VAL A N 1
ATOM 3647 C CA . VAL A 1 463 ? 7.805 -9.615 -9.654 1.00 52.31 463 VAL A CA 1
ATOM 3648 C C . VAL A 1 463 ? 9.268 -9.562 -9.235 1.00 52.31 463 VAL A C 1
ATOM 3650 O O . VAL A 1 463 ? 9.631 -10.219 -8.261 1.00 52.31 463 VAL A O 1
ATOM 3653 N N . ASP A 1 464 ? 10.109 -8.835 -9.965 1.00 46.81 464 ASP A N 1
ATOM 3654 C CA . ASP A 1 464 ? 11.519 -8.661 -9.592 1.00 46.81 464 ASP A CA 1
ATOM 3655 C C . ASP A 1 464 ? 11.634 -7.644 -8.442 1.00 46.81 464 ASP A C 1
ATOM 3657 O O . ASP A 1 464 ? 12.030 -8.025 -7.341 1.00 46.81 464 ASP A O 1
ATOM 3661 N N . ASP A 1 465 ? 11.135 -6.418 -8.636 1.00 46.06 465 ASP A N 1
ATOM 3662 C CA . ASP A 1 465 ? 11.030 -5.369 -7.609 1.00 46.06 465 ASP A CA 1
ATOM 3663 C C . ASP A 1 465 ? 9.573 -5.136 -7.172 1.00 46.06 465 ASP A C 1
ATOM 3665 O O . ASP A 1 465 ? 8.670 -5.043 -8.005 1.00 46.06 465 ASP A O 1
ATOM 3669 N N . ALA A 1 466 ? 9.326 -5.012 -5.863 1.00 45.31 466 ALA A N 1
ATOM 3670 C CA . ALA A 1 466 ? 7.990 -4.774 -5.311 1.00 45.31 466 ALA A CA 1
ATOM 3671 C C . ALA A 1 466 ? 7.726 -3.278 -5.068 1.00 45.31 466 ALA A C 1
ATOM 3673 O O . ALA A 1 466 ? 8.337 -2.668 -4.191 1.00 45.31 466 ALA A O 1
ATOM 3674 N N . GLU A 1 467 ? 6.768 -2.697 -5.798 1.00 45.69 467 GLU A N 1
ATOM 3675 C CA . GLU A 1 467 ? 6.350 -1.296 -5.618 1.00 45.69 467 GLU A CA 1
ATOM 3676 C C . GLU A 1 467 ? 5.327 -1.105 -4.480 1.00 45.69 467 GLU A C 1
ATOM 3678 O O . GLU A 1 467 ? 5.097 0.022 -4.038 1.00 45.69 467 GLU A O 1
ATOM 3683 N N . SER A 1 468 ? 4.696 -2.182 -3.994 1.00 52.69 468 SER A N 1
ATOM 3684 C CA . SER A 1 468 ? 3.687 -2.138 -2.929 1.00 52.69 468 SER A CA 1
ATOM 3685 C C . SER A 1 468 ? 3.627 -3.423 -2.092 1.00 52.69 468 SER A C 1
ATOM 3687 O O . SER A 1 468 ? 4.038 -4.501 -2.528 1.00 52.69 468 SER A O 1
ATOM 3689 N N . ILE A 1 469 ? 2.966 -3.365 -0.927 1.00 59.16 469 ILE A N 1
ATOM 3690 C CA . ILE A 1 469 ? 2.594 -4.570 -0.154 1.00 59.16 469 ILE A CA 1
ATOM 3691 C C . ILE A 1 469 ? 1.798 -5.575 -1.002 1.00 59.16 469 ILE A C 1
ATOM 3693 O O . ILE A 1 469 ? 1.847 -6.781 -0.745 1.00 59.16 469 ILE A O 1
ATOM 3697 N N . SER A 1 470 ? 1.055 -5.122 -2.018 1.00 59.78 470 SER A N 1
ATOM 3698 C CA . SER A 1 470 ? 0.258 -6.022 -2.855 1.00 59.78 470 SER A CA 1
ATOM 3699 C C . SER A 1 470 ? 1.125 -6.964 -3.703 1.00 59.78 470 SER A C 1
ATOM 3701 O O . SER A 1 470 ? 0.687 -8.081 -3.991 1.00 59.78 470 SER A O 1
ATOM 3703 N N . ASP A 1 471 ? 2.374 -6.597 -3.985 1.00 65.06 471 ASP A N 1
ATOM 3704 C CA . ASP A 1 471 ? 3.306 -7.351 -4.834 1.00 65.06 471 ASP A CA 1
ATOM 3705 C C . ASP A 1 471 ? 4.097 -8.415 -4.059 1.00 65.06 471 ASP A C 1
ATOM 3707 O O . ASP A 1 471 ? 4.642 -9.355 -4.639 1.00 65.06 471 ASP A O 1
ATOM 3711 N N . LEU A 1 472 ? 4.082 -8.337 -2.728 1.00 71.62 472 LEU A N 1
ATOM 3712 C CA . LEU A 1 472 ? 4.711 -9.315 -1.846 1.00 71.62 472 LEU A CA 1
ATOM 3713 C C . LEU A 1 472 ? 3.942 -10.643 -1.842 1.00 71.62 472 LEU A C 1
ATOM 3715 O O . LEU A 1 472 ? 2.710 -10.682 -1.891 1.00 71.62 472 LEU A O 1
ATOM 3719 N N . GLN A 1 473 ? 4.657 -11.756 -1.731 1.00 71.81 473 GLN A N 1
ATOM 3720 C CA . GLN A 1 473 ? 4.087 -13.081 -1.501 1.00 71.81 473 GLN A CA 1
ATOM 3721 C C . GLN A 1 473 ? 3.764 -13.278 -0.013 1.00 71.81 473 GLN A C 1
ATOM 3723 O O . GLN A 1 473 ? 2.659 -13.712 0.324 1.00 71.81 473 GLN A O 1
ATOM 3728 N N . ARG A 1 474 ? 4.731 -12.982 0.871 1.00 81.38 474 ARG A N 1
ATOM 3729 C CA . ARG A 1 474 ? 4.691 -13.323 2.303 1.00 81.38 474 ARG A CA 1
ATOM 3730 C C . ARG A 1 474 ? 5.731 -12.530 3.118 1.00 81.38 474 ARG A C 1
ATOM 3732 O O . ARG A 1 474 ? 6.761 -12.150 2.560 1.00 81.38 474 ARG A O 1
ATOM 3739 N N . THR A 1 475 ? 5.486 -12.316 4.416 1.00 88.50 475 THR A N 1
ATOM 3740 C CA . THR A 1 475 ? 6.509 -11.868 5.384 1.00 88.50 475 THR A CA 1
ATOM 3741 C C . THR A 1 475 ? 7.017 -13.005 6.274 1.00 88.50 475 THR A C 1
ATOM 3743 O O . THR A 1 475 ? 6.285 -13.936 6.620 1.00 88.50 475 THR A O 1
ATOM 3746 N N . TYR A 1 476 ? 8.279 -12.898 6.681 1.00 91.56 476 TYR A N 1
ATOM 3747 C CA . TYR A 1 476 ? 8.991 -13.874 7.502 1.00 91.56 476 TYR A CA 1
ATOM 3748 C C . TYR A 1 476 ? 9.826 -13.167 8.572 1.00 91.56 476 TYR A C 1
ATOM 3750 O O . TYR A 1 476 ? 10.202 -12.005 8.401 1.00 91.56 476 TYR A O 1
ATOM 3758 N N . PHE A 1 477 ? 10.175 -13.881 9.638 1.00 93.31 477 PHE A N 1
ATOM 3759 C CA . PHE A 1 477 ? 11.298 -13.507 10.496 1.00 93.31 477 PHE A CA 1
ATOM 3760 C C . PHE A 1 477 ? 12.118 -14.731 10.901 1.00 93.31 477 PHE A C 1
ATOM 3762 O O . PHE A 1 477 ? 11.589 -15.837 11.011 1.00 93.31 477 PHE A O 1
ATOM 3769 N N . VAL A 1 478 ? 13.415 -14.528 11.112 1.00 93.75 478 VAL A N 1
ATOM 3770 C CA . VAL A 1 478 ? 14.337 -15.532 11.650 1.00 93.75 478 VAL A CA 1
ATOM 3771 C C . VAL A 1 478 ? 14.713 -15.126 13.066 1.00 93.75 478 VAL A C 1
ATOM 3773 O O . VAL A 1 478 ? 15.090 -13.980 13.292 1.00 93.75 478 VAL A O 1
ATOM 3776 N N . LEU A 1 479 ? 14.620 -16.067 14.005 1.00 94.94 479 LEU A N 1
ATOM 3777 C CA . LEU A 1 479 ? 15.175 -15.942 15.352 1.00 94.94 479 LEU A CA 1
ATOM 3778 C C . LEU A 1 479 ? 16.507 -16.697 15.407 1.00 94.94 479 LEU A C 1
ATOM 3780 O O . LEU A 1 479 ? 16.526 -17.898 15.124 1.00 94.94 479 LEU A O 1
ATOM 3784 N N . ARG A 1 480 ? 17.579 -16.004 15.803 1.00 93.44 480 ARG A N 1
ATOM 3785 C CA . ARG A 1 480 ? 18.939 -16.523 16.017 1.00 93.44 480 ARG A CA 1
ATOM 3786 C C . ARG A 1 480 ? 19.287 -16.433 17.511 1.00 93.44 480 ARG A C 1
ATOM 3788 O O . ARG A 1 480 ? 19.692 -15.358 17.964 1.00 93.44 480 ARG A O 1
ATOM 3795 N N . PRO A 1 481 ? 19.074 -17.504 18.301 1.00 94.06 481 PRO A N 1
ATOM 3796 C CA . PRO A 1 481 ? 19.330 -17.490 19.739 1.00 94.06 481 PRO A CA 1
ATOM 3797 C C . PRO A 1 481 ? 20.811 -17.283 20.064 1.00 94.06 481 PRO A C 1
ATOM 3799 O O . PRO A 1 481 ? 21.686 -17.849 19.408 1.00 94.06 481 PRO A O 1
ATOM 3802 N N . LEU A 1 482 ? 21.076 -16.529 21.128 1.00 91.81 482 LEU A N 1
ATOM 3803 C CA . LEU A 1 482 ? 22.401 -16.337 21.714 1.00 91.81 482 LEU A CA 1
ATOM 3804 C C . LEU A 1 482 ? 22.442 -16.944 23.128 1.00 91.81 482 LEU A C 1
ATOM 3806 O O . LEU A 1 482 ? 21.415 -16.947 23.815 1.00 91.81 482 LEU A O 1
ATOM 3810 N N . PRO A 1 483 ? 23.614 -17.388 23.616 1.00 88.69 483 PRO A N 1
ATOM 3811 C CA . PRO A 1 483 ? 23.780 -17.791 25.010 1.00 88.69 483 PRO A CA 1
ATOM 3812 C C . PRO A 1 483 ? 23.333 -16.699 25.994 1.00 88.69 483 PRO A C 1
ATOM 3814 O O . PRO A 1 483 ? 23.486 -15.497 25.749 1.00 88.69 483 PRO A O 1
ATOM 3817 N N . MET A 1 484 ? 22.801 -17.103 27.150 1.00 85.12 484 MET A N 1
ATOM 3818 C CA . MET A 1 484 ? 22.254 -16.161 28.141 1.00 85.12 484 MET A CA 1
ATOM 3819 C C . MET A 1 484 ? 23.332 -15.249 28.750 1.00 85.12 484 MET A C 1
ATOM 3821 O O . MET A 1 484 ? 23.041 -14.095 29.064 1.00 85.12 484 MET A O 1
ATOM 3825 N N . GLY A 1 485 ? 24.578 -15.725 28.842 1.00 82.38 485 GLY A N 1
ATOM 3826 C CA . GLY A 1 485 ? 25.745 -14.932 29.242 1.00 82.38 485 GLY A CA 1
ATOM 3827 C C . GLY A 1 485 ? 26.451 -14.174 28.109 1.00 82.38 485 GLY A C 1
ATOM 3828 O O . GLY A 1 485 ? 27.373 -13.426 28.405 1.00 82.38 485 GLY A O 1
ATOM 3829 N N . ALA A 1 486 ? 26.058 -14.344 26.841 1.00 83.25 486 ALA A N 1
ATOM 3830 C CA . ALA A 1 486 ? 26.796 -13.788 25.701 1.00 83.25 486 ALA A CA 1
ATOM 3831 C C . ALA A 1 486 ? 26.799 -12.248 25.656 1.00 83.25 486 ALA A C 1
ATOM 3833 O O . ALA A 1 486 ? 25.737 -11.634 25.802 1.00 83.25 486 ALA A O 1
ATOM 3834 N N . GLU A 1 487 ? 27.963 -11.663 25.385 1.00 82.88 487 GLU A N 1
ATOM 3835 C CA . GLU A 1 487 ? 28.234 -10.265 25.014 1.00 82.88 487 GLU A CA 1
ATOM 3836 C C . GLU A 1 487 ? 28.645 -10.225 23.528 1.00 82.88 487 GLU A C 1
ATOM 3838 O O . GLU A 1 487 ? 29.400 -11.094 23.087 1.00 82.88 487 GLU A O 1
ATOM 3843 N N . LEU A 1 488 ? 28.098 -9.295 22.727 1.00 80.44 488 LEU A N 1
ATOM 3844 C CA . LEU A 1 488 ? 28.443 -9.200 21.295 1.00 80.44 488 LEU A CA 1
ATOM 3845 C C . LEU A 1 488 ? 29.737 -8.396 21.110 1.00 80.44 488 LEU A C 1
ATOM 3847 O O . LEU A 1 488 ? 29.850 -7.265 21.581 1.00 80.44 488 LEU A O 1
ATOM 3851 N N . GLY A 1 489 ? 30.696 -8.997 20.409 1.00 69.12 489 GLY A N 1
ATOM 3852 C CA . GLY A 1 489 ? 31.990 -8.411 20.070 1.00 69.12 489 GLY A CA 1
ATOM 3853 C C . GLY A 1 489 ? 32.079 -7.950 18.612 1.00 69.12 489 GLY A C 1
ATOM 3854 O O . GLY A 1 489 ? 31.082 -7.821 17.898 1.00 69.12 489 GLY A O 1
ATOM 3855 N N . ASN A 1 490 ? 33.307 -7.720 18.149 1.00 59.16 490 ASN A N 1
ATOM 3856 C CA . ASN A 1 490 ? 33.575 -7.285 16.780 1.00 59.16 490 ASN A CA 1
ATOM 3857 C C . ASN A 1 490 ? 33.484 -8.467 15.797 1.00 59.16 490 ASN A C 1
ATOM 3859 O O . ASN A 1 490 ? 34.311 -9.374 15.845 1.00 59.16 490 ASN A O 1
ATOM 3863 N N . GLY A 1 491 ? 32.541 -8.427 14.850 1.00 58.91 491 GLY A N 1
ATOM 3864 C CA . GLY A 1 491 ? 32.520 -9.329 13.691 1.00 58.91 491 GLY A CA 1
ATOM 3865 C C . GLY A 1 491 ? 31.197 -10.063 13.461 1.00 58.91 491 GLY A C 1
ATOM 3866 O O . GLY A 1 491 ? 30.145 -9.674 13.961 1.00 58.91 491 GLY A O 1
ATOM 3867 N N . ALA A 1 492 ? 31.261 -11.126 12.655 1.00 63.47 492 ALA A N 1
ATOM 3868 C CA . ALA A 1 492 ? 30.110 -11.959 12.313 1.00 63.47 492 ALA A CA 1
ATOM 3869 C C . ALA A 1 492 ? 29.897 -13.066 13.357 1.00 63.47 492 ALA A C 1
ATOM 3871 O O . ALA A 1 492 ? 30.835 -13.782 13.712 1.00 63.47 492 ALA A O 1
ATOM 3872 N N . ILE A 1 493 ? 28.652 -13.232 13.804 1.00 76.62 493 ILE A N 1
ATOM 3873 C CA . ILE A 1 493 ? 28.249 -14.222 14.817 1.00 76.62 493 ILE A CA 1
ATOM 3874 C C . ILE A 1 493 ? 28.441 -15.655 14.270 1.00 76.62 493 ILE A C 1
ATOM 3876 O O . ILE A 1 493 ? 28.289 -15.888 13.066 1.00 76.62 493 ILE A O 1
ATOM 3880 N N . GLU A 1 494 ? 28.737 -16.630 15.139 1.00 76.94 494 GLU A N 1
ATOM 3881 C CA . GLU A 1 494 ? 28.898 -18.045 14.760 1.00 76.94 494 GLU A CA 1
ATOM 3882 C C . GLU A 1 494 ? 27.625 -18.635 14.117 1.00 76.94 494 GLU A C 1
ATOM 3884 O O . GLU A 1 494 ? 26.492 -18.321 14.504 1.00 76.94 494 GLU A O 1
ATOM 3889 N N . ASP A 1 495 ? 27.800 -19.499 13.113 1.00 81.19 495 ASP A N 1
ATOM 3890 C CA . ASP A 1 495 ? 26.696 -20.173 12.427 1.00 81.19 495 ASP A CA 1
ATOM 3891 C C . ASP A 1 495 ? 26.266 -21.467 13.144 1.00 81.19 495 ASP A C 1
ATOM 3893 O O . ASP A 1 495 ? 26.549 -22.587 12.714 1.00 81.19 495 ASP A O 1
ATOM 3897 N N . LEU A 1 496 ? 25.589 -21.292 14.278 1.00 85.69 496 LEU A N 1
ATOM 3898 C CA . LEU A 1 496 ? 25.032 -22.384 15.071 1.00 85.69 496 LEU A CA 1
ATOM 3899 C C . LEU A 1 496 ? 23.753 -22.959 14.443 1.00 85.69 496 LEU A C 1
ATOM 3901 O O . LEU A 1 496 ? 22.909 -22.240 13.909 1.00 85.69 496 LEU A O 1
ATOM 3905 N N . GLN A 1 497 ? 23.539 -24.268 14.607 1.00 88.94 497 GLN A N 1
ATOM 3906 C CA . GLN A 1 497 ? 22.321 -24.962 14.168 1.00 88.94 497 GLN A CA 1
ATOM 3907 C C . GLN A 1 497 ? 21.129 -24.737 15.136 1.00 88.94 497 GLN A C 1
ATOM 3909 O O . GLN A 1 497 ? 20.440 -25.668 15.549 1.00 88.94 497 GLN A O 1
ATOM 3914 N N . ASN A 1 498 ? 20.890 -23.487 15.540 1.00 90.00 498 ASN A N 1
ATOM 3915 C CA . ASN A 1 498 ? 19.854 -23.097 16.505 1.00 90.00 498 ASN A CA 1
ATOM 3916 C C . ASN A 1 498 ? 18.826 -22.092 15.944 1.00 90.00 498 ASN A C 1
ATOM 3918 O O . ASN A 1 498 ? 17.881 -21.725 16.646 1.00 90.00 498 ASN A O 1
ATOM 3922 N N . ASN A 1 499 ? 18.980 -21.654 14.690 1.00 91.88 499 ASN A N 1
ATOM 3923 C CA . ASN A 1 499 ? 18.084 -20.675 14.082 1.00 91.88 499 ASN A CA 1
ATOM 3924 C C . ASN A 1 499 ? 16.696 -21.280 13.825 1.00 91.88 499 ASN A C 1
ATOM 3926 O O . ASN A 1 499 ? 16.547 -22.484 13.579 1.00 91.88 499 ASN A O 1
ATOM 3930 N N . ARG A 1 500 ? 15.668 -20.425 13.832 1.00 94.12 500 ARG A N 1
ATOM 3931 C CA . ARG A 1 500 ? 14.278 -20.788 13.512 1.00 94.12 500 ARG A CA 1
ATOM 3932 C C . ARG A 1 500 ? 13.683 -19.762 12.557 1.00 94.12 500 ARG A C 1
ATOM 3934 O O . ARG A 1 500 ? 13.720 -18.568 12.843 1.00 94.12 500 ARG A O 1
ATOM 3941 N N . LEU A 1 501 ? 13.106 -20.228 11.455 1.00 93.62 501 LEU A N 1
ATOM 3942 C CA . LEU A 1 501 ? 12.397 -19.418 10.465 1.00 93.62 501 LEU A CA 1
ATOM 3943 C C . LEU A 1 501 ? 10.894 -19.487 10.732 1.00 93.62 501 LEU A C 1
ATOM 3945 O O . LEU A 1 501 ? 10.296 -20.563 10.661 1.00 93.62 501 LEU A O 1
ATOM 3949 N N . LEU A 1 502 ? 10.279 -18.338 10.999 1.00 93.38 502 LEU A N 1
ATOM 3950 C CA . LEU A 1 502 ? 8.851 -18.203 11.249 1.00 93.38 502 LEU A CA 1
ATOM 3951 C C . LEU A 1 502 ? 8.187 -17.458 10.088 1.00 93.38 502 LEU A C 1
ATOM 3953 O O . LEU A 1 502 ? 8.503 -16.304 9.790 1.00 93.38 502 LEU A O 1
ATOM 3957 N N . ALA A 1 503 ? 7.232 -18.121 9.442 1.00 89.25 503 ALA A N 1
ATOM 3958 C CA . ALA A 1 503 ? 6.458 -17.575 8.340 1.00 89.25 503 ALA A CA 1
ATOM 3959 C C . ALA A 1 503 ? 5.130 -17.000 8.851 1.00 89.25 503 ALA A C 1
ATOM 3961 O O . ALA A 1 503 ? 4.349 -17.688 9.516 1.00 89.25 503 ALA A O 1
ATOM 3962 N N . LEU A 1 504 ? 4.830 -15.747 8.500 1.00 86.25 504 LEU A N 1
ATOM 3963 C CA . LEU A 1 504 ? 3.496 -15.178 8.685 1.00 86.25 504 LEU A CA 1
ATOM 3964 C C . LEU A 1 504 ? 2.692 -15.414 7.400 1.00 86.25 504 LEU A C 1
ATOM 3966 O O . LEU A 1 504 ? 3.178 -15.091 6.327 1.00 86.25 504 LEU A O 1
ATOM 3970 N N . PRO A 1 505 ? 1.426 -15.854 7.438 1.00 63.44 505 PRO A N 1
ATOM 3971 C CA . PRO A 1 505 ? 0.575 -15.946 6.247 1.00 63.44 505 PRO A CA 1
ATOM 3972 C C . PRO A 1 505 ? 0.108 -14.567 5.731 1.00 63.44 505 PRO A C 1
ATOM 3974 O O . PRO A 1 505 ? -0.729 -14.487 4.838 1.00 63.44 505 PRO A O 1
ATOM 3977 N N . LYS A 1 506 ? 0.609 -13.469 6.307 1.00 69.50 506 LYS A N 1
ATOM 3978 C CA . LYS A 1 506 ? 0.276 -12.087 5.947 1.00 69.50 506 LYS A CA 1
ATOM 3979 C C . LYS A 1 506 ? 1.417 -11.456 5.144 1.00 69.50 506 LYS A C 1
ATOM 3981 O O . LYS A 1 506 ? 2.543 -11.934 5.146 1.00 69.50 506 LYS A O 1
ATOM 3986 N N . LYS A 1 507 ? 1.107 -10.338 4.485 1.00 78.44 507 LYS A N 1
ATOM 3987 C CA . LYS A 1 507 ? 2.080 -9.465 3.801 1.00 78.44 507 LYS A CA 1
ATOM 3988 C C . LYS A 1 507 ? 2.572 -8.305 4.686 1.00 78.44 507 LYS A C 1
ATOM 3990 O O . LYS A 1 507 ? 3.124 -7.337 4.184 1.00 78.44 507 LYS A O 1
ATOM 3995 N N . LYS A 1 508 ? 2.271 -8.358 5.987 1.00 81.31 508 LYS A N 1
ATOM 3996 C CA . LYS A 1 508 ? 2.550 -7.318 6.984 1.00 81.31 508 LYS A CA 1
ATOM 3997 C C . LYS A 1 508 ? 2.667 -7.938 8.375 1.00 81.31 508 LYS A C 1
ATOM 3999 O O . LYS A 1 508 ? 1.983 -8.920 8.671 1.00 81.31 508 LYS A O 1
ATOM 4004 N N . PHE A 1 509 ? 3.506 -7.345 9.212 1.00 82.12 509 PHE A N 1
ATOM 4005 C CA . PHE A 1 509 ? 3.636 -7.623 10.639 1.00 82.12 509 PHE A CA 1
ATOM 4006 C C . PHE A 1 509 ? 2.520 -6.914 11.436 1.00 82.12 509 PHE A C 1
ATOM 4008 O O . PHE A 1 509 ? 1.679 -6.206 10.871 1.00 82.12 509 PHE A O 1
ATOM 4015 N N . LEU A 1 510 ? 2.438 -7.175 12.745 1.00 79.88 510 LEU A N 1
ATOM 4016 C CA . LEU A 1 510 ? 1.339 -6.702 13.593 1.00 79.88 510 LEU A CA 1
ATOM 4017 C C . LEU A 1 510 ? 1.519 -5.208 13.912 1.00 79.88 510 LEU A C 1
ATOM 4019 O O . LEU A 1 510 ? 2.488 -4.823 14.563 1.00 79.88 510 LEU A O 1
ATOM 4023 N N . LYS A 1 511 ? 0.566 -4.363 13.501 1.00 70.06 511 LYS A N 1
ATOM 4024 C CA . LYS A 1 511 ? 0.616 -2.906 13.723 1.00 70.06 511 LYS A CA 1
ATOM 4025 C C . LYS A 1 511 ? -0.057 -2.469 15.022 1.00 70.06 511 LYS A C 1
ATOM 4027 O O . LYS A 1 511 ? 0.276 -1.400 15.541 1.00 70.06 511 LYS A O 1
ATOM 4032 N N . SER A 1 512 ? -1.016 -3.251 15.517 1.00 71.69 512 SER A N 1
ATOM 4033 C CA . SER A 1 512 ? -1.935 -2.884 16.598 1.00 71.69 512 SER A CA 1
ATOM 4034 C C . SER A 1 512 ? -2.015 -3.946 17.696 1.00 71.69 512 SER A C 1
ATOM 4036 O O . SER A 1 512 ? -1.980 -5.142 17.418 1.00 71.69 512 SER A O 1
ATOM 4038 N N . HIS A 1 513 ? -2.290 -3.518 18.934 1.00 69.25 513 HIS A N 1
ATOM 4039 C CA . HIS A 1 513 ? -2.607 -4.391 20.079 1.00 69.25 513 HIS A CA 1
ATOM 4040 C C . HIS A 1 513 ? -3.881 -5.249 19.900 1.00 69.25 513 HIS A C 1
ATOM 4042 O O . HIS A 1 513 ? -4.291 -5.989 20.795 1.00 69.25 513 HIS A O 1
ATOM 4048 N N . ARG A 1 514 ? -4.582 -5.087 18.771 1.00 71.12 514 ARG A N 1
ATOM 4049 C CA . ARG A 1 514 ? -5.765 -5.868 18.383 1.00 71.12 514 ARG A CA 1
ATOM 4050 C C . ARG A 1 514 ? -5.461 -6.907 17.310 1.00 71.12 514 ARG A C 1
ATOM 4052 O O . ARG A 1 514 ? -6.297 -7.781 17.085 1.00 71.12 514 ARG A O 1
ATOM 4059 N N . ASP A 1 515 ? -4.302 -6.813 16.664 1.00 80.50 515 ASP A N 1
ATOM 4060 C CA . ASP A 1 515 ? -3.906 -7.732 15.607 1.00 80.50 515 ASP A CA 1
ATOM 4061 C C . ASP A 1 515 ? -3.571 -9.096 16.214 1.00 80.50 515 ASP A C 1
ATOM 4063 O O . ASP A 1 515 ? -2.983 -9.197 17.295 1.00 80.50 515 ASP A O 1
ATOM 4067 N N . ARG A 1 516 ? -3.982 -10.156 15.516 1.00 84.56 516 ARG A N 1
ATOM 4068 C CA . ARG A 1 516 ? -3.769 -11.550 15.913 1.00 84.56 516 ARG A CA 1
ATOM 4069 C C . ARG A 1 516 ? -3.431 -12.361 14.676 1.00 84.56 516 ARG A C 1
ATOM 4071 O O . ARG A 1 516 ? -4.318 -12.606 13.857 1.00 84.56 516 ARG A O 1
ATOM 4078 N N . PHE A 1 517 ? -2.172 -12.750 14.519 1.00 86.38 517 PHE A N 1
ATOM 4079 C CA . PHE A 1 517 ? -1.711 -13.533 13.373 1.00 86.38 517 PHE A CA 1
ATOM 4080 C C . PHE A 1 517 ? -1.215 -14.898 13.848 1.00 86.38 517 PHE A C 1
ATOM 4082 O O . PHE A 1 517 ? -0.482 -14.999 14.828 1.00 86.38 517 PHE A O 1
ATOM 4089 N N . MET A 1 518 ? -1.609 -15.954 13.138 1.00 87.00 518 MET A N 1
ATOM 4090 C CA . MET A 1 518 ? -1.014 -17.275 13.310 1.00 87.00 518 MET A CA 1
ATOM 4091 C C . MET A 1 518 ? 0.255 -17.324 12.462 1.00 87.00 518 MET A C 1
ATOM 4093 O O . MET A 1 518 ? 0.148 -17.321 11.240 1.00 87.00 518 MET A O 1
ATOM 4097 N N . ALA A 1 519 ? 1.426 -17.337 13.084 1.00 90.31 519 ALA A N 1
ATOM 4098 C CA . ALA A 1 519 ? 2.665 -17.718 12.421 1.00 90.31 519 ALA A CA 1
ATOM 4099 C C . ALA A 1 519 ? 2.850 -19.241 12.507 1.00 90.31 519 ALA A C 1
ATOM 4101 O O . ALA A 1 519 ? 2.218 -19.914 13.329 1.00 90.31 519 ALA A O 1
ATOM 4102 N N . PHE A 1 520 ? 3.734 -19.785 11.680 1.00 90.12 520 PHE A N 1
ATOM 4103 C CA . PHE A 1 520 ? 4.212 -21.156 11.834 1.00 90.12 520 PHE A CA 1
ATOM 4104 C C . PHE A 1 520 ? 5.717 -21.246 11.602 1.00 90.12 520 PHE A C 1
ATOM 4106 O O . PHE A 1 520 ? 6.295 -20.433 10.881 1.00 90.12 520 PHE A O 1
ATOM 4113 N N . VAL A 1 521 ? 6.344 -22.239 12.227 1.00 92.81 521 VAL A N 1
ATOM 4114 C CA . VAL A 1 521 ? 7.766 -22.538 12.041 1.00 92.81 521 VAL A CA 1
ATOM 4115 C C . VAL A 1 521 ? 7.951 -23.292 10.719 1.00 92.81 521 VAL A C 1
ATOM 4117 O O . VAL A 1 521 ? 7.468 -24.414 10.575 1.00 92.81 521 VAL A O 1
ATOM 4120 N N . GLU A 1 522 ? 8.618 -22.661 9.750 1.00 90.69 522 GLU A N 1
ATOM 4121 C CA . GLU A 1 522 ? 8.885 -23.199 8.403 1.00 90.69 522 GLU A CA 1
ATOM 4122 C C . GLU A 1 522 ? 10.224 -23.961 8.355 1.00 90.69 522 GLU A C 1
ATOM 4124 O O . GLU A 1 522 ? 10.318 -24.996 7.701 1.00 90.69 522 GLU A O 1
ATOM 4129 N N . LYS A 1 523 ? 11.227 -23.519 9.130 1.00 91.06 523 LYS A N 1
ATOM 4130 C CA . LYS A 1 523 ? 12.436 -24.293 9.472 1.00 91.06 523 LYS A CA 1
ATOM 4131 C C . LYS A 1 523 ? 12.762 -24.134 10.957 1.00 91.06 523 LYS A C 1
ATOM 4133 O O . LYS A 1 523 ? 12.627 -23.038 11.500 1.00 91.06 523 LYS A O 1
ATOM 4138 N N . ALA A 1 524 ? 13.235 -25.202 11.591 1.00 91.62 524 ALA A N 1
ATOM 4139 C CA . ALA A 1 524 ? 13.695 -25.225 12.979 1.00 91.62 524 ALA A CA 1
ATOM 4140 C C . ALA A 1 524 ? 15.056 -25.919 13.067 1.00 91.62 524 ALA A C 1
ATOM 4142 O O . ALA A 1 524 ? 15.308 -26.829 12.280 1.00 91.62 524 ALA A O 1
ATOM 4143 N N . ASN A 1 525 ? 15.895 -25.522 14.028 1.00 90.69 525 ASN A N 1
ATOM 4144 C CA . ASN A 1 525 ? 17.244 -26.069 14.226 1.00 90.69 525 ASN A CA 1
ATOM 4145 C C . ASN A 1 525 ? 18.039 -26.055 12.904 1.00 90.69 525 ASN A C 1
ATOM 4147 O O . ASN A 1 525 ? 18.497 -27.085 12.405 1.00 90.69 525 ASN A O 1
ATOM 4151 N N . THR A 1 526 ? 18.123 -24.868 12.296 1.00 89.69 526 THR A N 1
ATOM 4152 C CA . THR A 1 526 ? 18.817 -24.619 11.024 1.00 89.69 526 THR A CA 1
ATOM 4153 C C . THR A 1 526 ? 20.029 -23.716 11.235 1.00 89.69 526 THR A C 1
ATOM 4155 O O . THR A 1 526 ? 20.082 -22.939 12.189 1.00 89.69 526 THR A O 1
ATOM 4158 N N . THR A 1 527 ? 21.006 -23.808 10.337 1.00 87.31 527 THR A N 1
ATOM 4159 C CA . THR A 1 527 ? 22.095 -22.834 10.201 1.00 87.31 527 THR A CA 1
ATOM 4160 C C . THR A 1 527 ? 21.650 -21.643 9.346 1.00 87.31 527 THR A C 1
ATOM 4162 O O . THR A 1 527 ? 20.677 -21.725 8.587 1.00 87.31 527 THR A O 1
ATOM 4165 N N . VAL A 1 528 ? 22.372 -20.532 9.456 1.00 82.69 528 VAL A N 1
ATOM 4166 C CA . VAL A 1 528 ? 22.329 -19.374 8.560 1.00 82.69 528 VAL A CA 1
ATOM 4167 C C . VAL A 1 528 ? 22.752 -19.784 7.148 1.00 82.69 528 VAL A C 1
ATOM 4169 O O . VAL A 1 528 ? 22.125 -19.339 6.191 1.00 82.69 528 VAL A O 1
ATOM 4172 N N . GLN A 1 529 ? 23.731 -20.682 6.987 1.00 79.75 529 GLN A N 1
ATOM 4173 C CA . GLN A 1 529 ? 24.112 -21.207 5.671 1.00 79.75 529 GLN A CA 1
ATOM 4174 C C . GLN A 1 529 ? 22.980 -22.018 5.000 1.00 79.75 529 GLN A C 1
ATOM 4176 O O . GLN A 1 529 ? 22.709 -21.791 3.823 1.00 79.75 529 GLN A O 1
ATOM 4181 N N . ASP A 1 530 ? 22.245 -22.883 5.717 1.00 81.44 530 ASP A N 1
ATOM 4182 C CA . ASP A 1 530 ? 21.076 -23.584 5.143 1.00 81.44 530 ASP A CA 1
ATOM 4183 C C . ASP A 1 530 ? 19.888 -22.637 4.889 1.00 81.44 530 ASP A C 1
ATOM 4185 O O . ASP A 1 530 ? 19.157 -22.780 3.903 1.00 81.44 530 ASP A O 1
ATOM 4189 N N . LEU A 1 531 ? 19.700 -21.613 5.730 1.00 84.25 531 LEU A N 1
ATOM 4190 C CA . LEU A 1 531 ? 18.763 -20.534 5.413 1.00 84.25 531 LEU A CA 1
ATOM 4191 C C . LEU A 1 531 ? 19.181 -19.823 4.123 1.00 84.25 531 LEU A C 1
ATOM 4193 O O . LEU A 1 531 ? 18.341 -19.571 3.267 1.00 84.25 531 LEU A O 1
ATOM 4197 N N . LYS A 1 532 ? 20.468 -19.541 3.938 1.00 76.75 532 LYS A N 1
ATOM 4198 C CA . LYS A 1 532 ? 20.996 -18.838 2.770 1.00 76.75 532 LYS A CA 1
ATOM 4199 C C . LYS A 1 532 ? 20.831 -19.622 1.474 1.00 76.75 532 LYS A C 1
ATOM 4201 O O . LYS A 1 532 ? 20.296 -19.072 0.513 1.00 76.75 532 LYS A O 1
ATOM 4206 N N . GLU A 1 533 ? 21.268 -20.877 1.456 1.00 76.19 533 GLU A N 1
ATOM 4207 C CA . GLU A 1 533 ? 21.217 -21.749 0.277 1.00 76.19 533 GLU A CA 1
ATOM 4208 C C . GLU A 1 533 ? 19.779 -22.143 -0.082 1.00 76.19 533 GLU A C 1
ATOM 4210 O O . GLU A 1 533 ? 19.385 -22.051 -1.241 1.00 76.19 533 GLU A O 1
ATOM 4215 N N . ASN A 1 534 ? 18.970 -22.527 0.913 1.00 76.25 534 ASN A N 1
ATOM 4216 C CA . ASN A 1 534 ? 17.668 -23.161 0.684 1.00 76.25 534 ASN A CA 1
ATOM 4217 C C . ASN A 1 534 ? 16.455 -22.267 1.021 1.00 76.25 534 ASN A C 1
ATOM 4219 O O . ASN A 1 534 ? 15.321 -22.749 0.998 1.00 76.25 534 ASN A O 1
ATOM 4223 N N . PHE A 1 535 ? 16.652 -20.984 1.358 1.00 79.25 535 PHE A N 1
ATOM 4224 C CA . PHE A 1 535 ? 15.551 -20.038 1.605 1.00 79.25 535 PHE A CA 1
ATOM 4225 C C . PHE A 1 535 ? 15.824 -18.579 1.174 1.00 79.25 535 PHE A C 1
ATOM 4227 O O . PHE A 1 535 ? 14.928 -17.966 0.592 1.00 79.25 535 PHE A O 1
ATOM 4234 N N . LEU A 1 536 ? 17.000 -17.994 1.438 1.00 76.31 536 LEU A N 1
ATOM 4235 C CA . LEU A 1 536 ? 17.267 -16.587 1.095 1.00 76.31 536 LEU A CA 1
ATOM 4236 C C . LEU A 1 536 ? 17.474 -16.405 -0.416 1.00 76.31 536 LEU A C 1
ATOM 4238 O O . LEU A 1 536 ? 16.961 -15.448 -0.999 1.00 76.31 536 LEU A O 1
ATOM 4242 N N . GLN A 1 537 ? 18.196 -17.335 -1.049 1.00 68.81 537 GLN A N 1
ATOM 4243 C CA . GLN A 1 537 ? 18.361 -17.386 -2.502 1.00 68.81 537 GLN A CA 1
ATOM 4244 C C . GLN A 1 537 ? 17.072 -17.841 -3.206 1.00 68.81 537 GLN A C 1
ATOM 4246 O O . GLN A 1 537 ? 16.272 -18.608 -2.667 1.00 68.81 537 GLN A O 1
ATOM 4251 N N . GLY A 1 538 ? 16.875 -17.356 -4.435 1.00 59.94 538 GLY A N 1
ATOM 4252 C CA . GLY A 1 538 ? 15.750 -17.751 -5.278 1.00 59.94 538 GLY A CA 1
ATOM 4253 C C . GLY A 1 538 ? 15.908 -19.186 -5.777 1.00 59.94 538 GLY A C 1
ATOM 4254 O O . GLY A 1 538 ? 16.880 -19.496 -6.465 1.00 59.94 538 GLY A O 1
ATOM 4255 N N . SER A 1 539 ? 14.976 -20.068 -5.412 1.00 53.56 539 SER A N 1
ATOM 4256 C CA . SER A 1 539 ? 15.056 -21.502 -5.703 1.00 53.56 539 SER A CA 1
ATOM 4257 C C . SER A 1 539 ? 14.257 -21.901 -6.945 1.00 53.56 539 SER A C 1
ATOM 4259 O O . SER A 1 539 ? 13.059 -21.625 -7.048 1.00 53.56 539 SER A O 1
ATOM 4261 N N . ASP A 1 540 ? 14.910 -22.606 -7.871 1.00 48.28 540 ASP A N 1
ATOM 4262 C CA . ASP A 1 540 ? 14.244 -23.251 -9.003 1.00 48.28 540 ASP A CA 1
ATOM 4263 C C . ASP A 1 540 ? 13.620 -24.583 -8.571 1.00 48.28 540 ASP A C 1
ATOM 4265 O O . ASP A 1 540 ? 14.318 -25.504 -8.148 1.00 48.28 540 ASP A O 1
ATOM 4269 N N . TYR A 1 541 ? 12.299 -24.711 -8.711 1.00 46.25 541 TYR A N 1
ATOM 4270 C CA . TYR A 1 541 ? 11.567 -25.946 -8.425 1.00 46.25 541 TYR A CA 1
ATOM 4271 C C . TYR A 1 541 ? 10.829 -26.448 -9.668 1.00 46.25 541 TYR A C 1
ATOM 4273 O O . TYR A 1 541 ? 10.152 -25.696 -10.375 1.00 46.25 541 TYR A O 1
ATOM 4281 N N . THR A 1 542 ? 10.963 -27.741 -9.965 1.00 30.12 542 THR A N 1
ATOM 4282 C CA . THR A 1 542 ? 10.316 -28.360 -11.128 1.00 30.12 542 THR A CA 1
ATOM 4283 C C . THR A 1 542 ? 8.922 -28.852 -10.757 1.00 30.12 542 THR A C 1
ATOM 4285 O O . THR A 1 542 ? 8.760 -29.744 -9.930 1.00 30.12 542 THR A O 1
ATOM 4288 N N . THR A 1 543 ? 7.895 -28.290 -11.390 1.00 41.91 543 THR A N 1
ATOM 4289 C CA . THR A 1 543 ? 6.507 -28.748 -11.240 1.00 41.91 543 THR A CA 1
ATOM 4290 C C . THR A 1 543 ? 6.161 -29.764 -12.324 1.00 41.91 543 THR A C 1
ATOM 4292 O O . THR A 1 543 ? 6.391 -29.499 -13.505 1.00 41.91 543 THR A O 1
ATOM 4295 N N . GLN A 1 544 ? 5.570 -30.904 -11.940 1.00 30.12 544 GLN A N 1
ATOM 4296 C CA . GLN A 1 544 ? 5.254 -32.021 -12.851 1.00 30.12 544 GLN A CA 1
ATOM 4297 C C . GLN A 1 544 ? 4.383 -31.616 -14.059 1.00 30.12 544 GLN A C 1
ATOM 4299 O O . GLN A 1 544 ? 4.416 -32.277 -15.091 1.00 30.12 544 GLN A O 1
ATOM 4304 N N . THR A 1 545 ? 3.632 -30.516 -13.951 1.00 38.06 545 THR A N 1
ATOM 4305 C CA . THR A 1 545 ? 2.697 -30.020 -14.974 1.00 38.06 545 THR A CA 1
ATOM 4306 C C . THR A 1 545 ? 3.170 -28.783 -15.746 1.00 38.06 545 THR A C 1
ATOM 4308 O O . THR A 1 545 ? 2.515 -28.405 -16.715 1.00 38.06 545 THR A O 1
ATOM 4311 N N . ALA A 1 546 ? 4.263 -28.119 -15.344 1.00 36.06 546 ALA A N 1
ATOM 4312 C CA . ALA A 1 546 ? 4.678 -26.845 -15.956 1.00 36.06 546 ALA A CA 1
ATOM 4313 C C . ALA A 1 546 ? 6.201 -26.604 -16.033 1.00 36.06 546 ALA A C 1
ATOM 4315 O O . ALA A 1 546 ? 6.617 -25.510 -16.409 1.00 36.06 546 ALA A O 1
ATOM 4316 N N . GLY A 1 547 ? 7.036 -27.594 -15.701 1.00 45.75 547 GLY A N 1
ATOM 4317 C CA . GLY A 1 547 ? 8.494 -27.456 -15.752 1.00 45.75 547 GLY A CA 1
ATOM 4318 C C . GLY A 1 547 ? 9.063 -26.616 -14.604 1.00 45.75 547 GLY A C 1
ATOM 4319 O O . GLY A 1 547 ? 8.449 -26.508 -13.536 1.00 45.75 547 GLY A O 1
ATOM 4320 N N . ALA A 1 548 ? 10.264 -26.070 -14.809 1.00 36.28 548 ALA A N 1
ATOM 4321 C CA . ALA A 1 548 ? 10.989 -25.282 -13.814 1.00 36.28 548 ALA A CA 1
ATOM 4322 C C . ALA A 1 548 ? 10.334 -23.912 -13.569 1.00 36.28 548 ALA A C 1
ATOM 4324 O O . ALA A 1 548 ? 9.985 -23.197 -14.509 1.00 36.28 548 ALA A O 1
ATOM 4325 N N . ARG A 1 549 ? 10.191 -23.546 -12.293 1.00 49.03 549 ARG A N 1
ATOM 4326 C CA . ARG A 1 549 ? 9.718 -22.240 -11.826 1.00 49.03 549 ARG A CA 1
ATOM 4327 C C . ARG A 1 549 ? 10.731 -21.659 -10.845 1.00 49.03 549 ARG A C 1
ATOM 4329 O O . ARG A 1 549 ? 11.123 -22.359 -9.919 1.00 49.03 549 ARG A O 1
ATOM 4336 N N . HIS A 1 550 ? 11.058 -20.380 -10.997 1.00 58.69 550 HIS A N 1
ATOM 4337 C CA . HIS A 1 550 ? 11.897 -19.652 -10.048 1.00 58.69 550 HIS A CA 1
ATOM 4338 C C . HIS A 1 550 ? 11.043 -19.083 -8.906 1.00 58.69 550 HIS A C 1
ATOM 4340 O O . HIS A 1 550 ? 10.073 -18.362 -9.157 1.00 58.69 550 HIS A O 1
ATOM 4346 N N . ASN A 1 551 ? 11.385 -19.377 -7.652 1.00 60.81 551 ASN A N 1
ATOM 4347 C CA . ASN A 1 551 ? 10.995 -18.526 -6.527 1.00 60.81 551 ASN A CA 1
ATOM 4348 C C . ASN A 1 551 ? 11.930 -17.318 -6.494 1.00 60.81 551 ASN A C 1
ATOM 4350 O O . ASN A 1 551 ? 13.135 -17.493 -6.627 1.00 60.81 551 ASN A O 1
ATOM 4354 N N . GLN A 1 552 ? 11.407 -16.114 -6.260 1.00 68.06 552 GLN A N 1
ATOM 4355 C CA . GLN A 1 552 ? 12.278 -14.950 -6.090 1.00 68.06 552 GLN A CA 1
ATOM 4356 C C . GLN A 1 552 ? 13.088 -15.049 -4.782 1.00 68.06 552 GLN A C 1
ATOM 4358 O O . GLN A 1 552 ? 12.590 -15.628 -3.802 1.00 68.06 552 GLN A O 1
ATOM 4363 N N . PRO A 1 553 ? 14.301 -14.461 -4.737 1.00 75.06 553 PRO A N 1
ATOM 4364 C CA . PRO A 1 553 ? 15.028 -14.226 -3.492 1.00 75.06 553 PRO A CA 1
ATOM 4365 C C . PRO A 1 553 ? 14.178 -13.477 -2.457 1.00 75.06 553 PRO A C 1
ATOM 4367 O O . PRO A 1 553 ? 13.181 -12.829 -2.793 1.00 75.06 553 PRO A O 1
ATOM 4370 N N . VAL A 1 554 ? 14.572 -13.552 -1.186 1.00 77.81 554 VAL A N 1
ATOM 4371 C CA . VAL A 1 554 ? 13.950 -12.728 -0.138 1.00 77.81 554 VAL A CA 1
ATOM 4372 C C . VAL A 1 554 ? 14.681 -11.396 0.007 1.00 77.81 554 VAL A C 1
ATOM 4374 O O . VAL A 1 554 ? 15.908 -11.337 -0.046 1.00 77.81 554 VAL A O 1
ATOM 4377 N N . THR A 1 555 ? 13.923 -10.335 0.254 1.00 78.50 555 THR A N 1
ATOM 4378 C CA . THR A 1 555 ? 14.444 -8.999 0.543 1.00 78.50 555 THR A CA 1
ATOM 4379 C C . THR A 1 555 ? 14.465 -8.798 2.061 1.00 78.50 555 THR A C 1
ATOM 4381 O O . THR A 1 555 ? 13.395 -8.889 2.687 1.00 78.50 555 THR A O 1
ATOM 4384 N N . PRO A 1 556 ? 15.629 -8.536 2.689 1.00 81.94 556 PRO A N 1
ATOM 4385 C CA . PRO A 1 556 ? 15.678 -8.109 4.083 1.00 81.94 556 PRO A CA 1
ATOM 4386 C C . PRO A 1 556 ? 15.010 -6.740 4.233 1.00 81.94 556 PRO A C 1
ATOM 4388 O O . PRO A 1 556 ? 15.132 -5.874 3.370 1.00 81.94 556 PRO A O 1
ATOM 4391 N N . VAL A 1 557 ? 14.272 -6.552 5.325 1.00 81.81 557 VAL A N 1
ATOM 4392 C CA . VAL A 1 557 ? 13.526 -5.309 5.599 1.00 81.81 557 VAL A CA 1
ATOM 4393 C C . VAL A 1 557 ? 13.833 -4.705 6.970 1.00 81.81 557 VAL A C 1
ATOM 4395 O O . VAL A 1 557 ? 13.489 -3.546 7.202 1.00 81.81 557 VAL A O 1
ATOM 4398 N N . GLY A 1 558 ? 14.513 -5.449 7.845 1.00 85.62 558 GLY A N 1
ATOM 4399 C CA . GLY A 1 558 ? 15.111 -4.946 9.080 1.00 85.62 558 GLY A CA 1
ATOM 4400 C C . GLY A 1 558 ? 15.800 -6.050 9.884 1.00 85.62 558 GLY A C 1
ATOM 4401 O O . GLY A 1 558 ? 15.516 -7.232 9.691 1.00 85.62 558 GLY A O 1
ATOM 4402 N N . GLU A 1 559 ? 16.676 -5.654 10.796 1.00 89.81 559 GLU A N 1
ATOM 4403 C CA . GLU A 1 559 ? 17.423 -6.508 11.725 1.00 89.81 559 GLU A CA 1
ATOM 4404 C C . GLU A 1 559 ? 17.446 -5.842 13.108 1.00 89.81 559 GLU A C 1
ATOM 4406 O O . GLU A 1 559 ? 17.243 -4.630 13.242 1.00 89.81 559 GLU A O 1
ATOM 4411 N N . GLY A 1 560 ? 17.599 -6.642 14.157 1.00 90.94 560 GLY A N 1
ATOM 4412 C CA . GLY A 1 560 ? 17.621 -6.151 15.524 1.00 90.94 560 GLY A CA 1
ATOM 4413 C C . GLY A 1 560 ? 17.781 -7.245 16.560 1.00 90.94 560 GLY A C 1
ATOM 4414 O O . GLY A 1 560 ? 18.006 -8.410 16.248 1.00 90.94 560 GLY A O 1
ATOM 4415 N N . VAL A 1 561 ? 17.589 -6.873 17.817 1.00 93.56 561 VAL A N 1
ATOM 4416 C CA . VAL A 1 561 ? 17.728 -7.757 18.976 1.00 93.56 561 VAL A CA 1
ATOM 4417 C C . VAL A 1 561 ? 16.362 -8.167 19.517 1.00 93.56 561 VAL A C 1
ATOM 4419 O O . VAL A 1 561 ? 15.392 -7.411 19.417 1.00 93.56 561 VAL A O 1
ATOM 4422 N N . TYR A 1 562 ? 16.261 -9.358 20.112 1.00 95.31 562 TYR A N 1
ATOM 4423 C CA . TYR A 1 562 ? 15.023 -9.849 20.721 1.00 95.31 562 TYR A CA 1
ATOM 4424 C C . TYR A 1 562 ? 15.231 -10.554 22.064 1.00 95.31 562 TYR A C 1
ATOM 4426 O O . TYR A 1 562 ? 16.300 -11.087 22.366 1.00 95.31 562 TYR A O 1
ATOM 4434 N N . THR A 1 563 ? 14.149 -10.614 22.844 1.00 94.44 563 THR A N 1
ATOM 4435 C CA . THR A 1 563 ? 13.998 -11.498 24.008 1.00 94.44 563 THR A CA 1
ATOM 4436 C C . THR A 1 563 ? 12.650 -12.210 23.989 1.00 94.44 563 THR A C 1
ATOM 4438 O O . THR A 1 563 ? 11.629 -11.638 23.596 1.00 94.44 563 THR A O 1
ATOM 4441 N N . ILE A 1 564 ? 12.637 -13.457 24.462 1.00 94.50 564 ILE A N 1
ATOM 4442 C CA . ILE A 1 564 ? 11.415 -14.150 24.881 1.00 94.50 564 ILE A CA 1
ATOM 4443 C C . ILE A 1 564 ? 11.336 -14.039 26.401 1.00 94.50 564 ILE A C 1
ATOM 4445 O O . ILE A 1 564 ? 12.257 -14.465 27.100 1.00 94.50 564 ILE A O 1
ATOM 4449 N N . THR A 1 565 ? 10.246 -13.482 26.925 1.00 92.00 565 THR A N 1
ATOM 4450 C CA . THR A 1 565 ? 10.047 -13.288 28.367 1.00 92.00 565 THR A CA 1
ATOM 4451 C C . THR A 1 565 ? 8.767 -13.947 28.866 1.00 92.00 565 THR A C 1
ATOM 4453 O O . THR A 1 565 ? 7.791 -14.090 28.131 1.00 92.00 565 THR A O 1
ATOM 4456 N N . CYS A 1 566 ? 8.760 -14.370 30.128 1.00 88.62 566 CYS A N 1
ATOM 4457 C CA . CYS A 1 566 ? 7.618 -14.999 30.779 1.00 88.62 566 CYS A CA 1
ATOM 4458 C C . CYS A 1 566 ? 7.148 -14.158 31.967 1.00 88.62 566 CYS A C 1
ATOM 4460 O O . CYS A 1 566 ? 7.935 -13.774 32.831 1.00 88.62 566 CYS A O 1
ATOM 4462 N N . THR A 1 567 ? 5.843 -13.911 32.022 1.00 81.00 567 THR A N 1
ATOM 4463 C CA . THR A 1 567 ? 5.137 -13.364 33.184 1.00 81.00 567 THR A CA 1
ATOM 4464 C C . THR A 1 567 ? 4.170 -14.412 33.729 1.00 81.00 567 THR A C 1
ATOM 4466 O O . THR A 1 567 ? 3.824 -15.371 33.031 1.00 81.00 567 THR A O 1
ATOM 4469 N N . ASP A 1 568 ? 3.645 -14.217 34.941 1.00 72.00 568 ASP A N 1
ATOM 4470 C CA . ASP A 1 568 ? 2.624 -15.096 35.536 1.00 72.00 568 ASP A CA 1
ATOM 4471 C C . ASP A 1 568 ? 1.426 -15.340 34.599 1.00 72.00 568 ASP A C 1
ATOM 4473 O O . ASP A 1 568 ? 0.884 -16.447 34.557 1.00 72.00 568 ASP A O 1
ATOM 4477 N N . ALA A 1 569 ? 1.068 -14.351 33.772 1.00 77.00 569 ALA A N 1
ATOM 4478 C CA . ALA A 1 569 ? -0.062 -14.413 32.848 1.00 77.00 569 ALA A CA 1
ATOM 4479 C C . ALA A 1 569 ? 0.285 -14.950 31.444 1.00 77.00 569 ALA A C 1
ATOM 4481 O O . ALA A 1 569 ? -0.505 -15.706 30.878 1.00 77.00 569 ALA A O 1
ATOM 4482 N N . SER A 1 570 ? 1.442 -14.600 30.871 1.00 87.62 570 SER A N 1
ATOM 4483 C CA . SER A 1 570 ? 1.727 -14.816 29.440 1.00 87.62 570 SER A CA 1
ATOM 4484 C C . SER A 1 570 ? 3.221 -14.901 29.108 1.00 87.62 570 SER A C 1
ATOM 4486 O O . SER A 1 570 ? 4.051 -14.365 29.837 1.00 87.62 570 SER A O 1
ATOM 4488 N N . THR A 1 571 ? 3.552 -15.537 27.979 1.00 92.56 571 THR A N 1
ATOM 4489 C CA . THR A 1 571 ? 4.862 -15.375 27.323 1.00 92.56 571 THR A CA 1
ATOM 4490 C C . THR A 1 571 ? 4.786 -14.230 26.317 1.00 92.56 571 THR A C 1
ATOM 4492 O O . THR A 1 571 ? 3.755 -14.032 25.667 1.00 92.56 571 THR A O 1
ATOM 4495 N N . HIS A 1 572 ? 5.880 -13.494 26.178 1.00 92.19 572 HIS A N 1
ATOM 4496 C CA . HIS A 1 572 ? 6.029 -12.345 25.302 1.00 92.19 572 HIS A CA 1
ATOM 4497 C C . HIS A 1 572 ? 7.285 -12.511 24.433 1.00 92.19 572 HIS A C 1
ATOM 4499 O O . HIS A 1 572 ? 8.287 -13.049 24.894 1.00 92.19 572 HIS A O 1
ATOM 4505 N N . LEU A 1 573 ? 7.239 -12.038 23.189 1.00 93.62 573 LEU A N 1
ATOM 4506 C CA . LEU A 1 573 ? 8.386 -11.871 22.295 1.00 93.62 573 LEU A CA 1
ATOM 4507 C C . LEU A 1 573 ? 8.548 -10.369 22.044 1.00 93.62 573 LEU A C 1
ATOM 4509 O O . LEU A 1 573 ? 7.692 -9.761 21.399 1.00 93.62 573 LEU A O 1
ATOM 4513 N N . ALA A 1 574 ? 9.610 -9.770 22.579 1.00 92.31 574 ALA A N 1
ATOM 4514 C CA . ALA A 1 574 ? 9.927 -8.352 22.419 1.00 92.31 574 ALA A CA 1
ATOM 4515 C C . ALA A 1 574 ? 11.155 -8.173 21.526 1.00 92.31 574 ALA A C 1
ATOM 4517 O O . ALA A 1 574 ? 12.085 -8.972 21.603 1.00 92.31 574 ALA A O 1
ATOM 4518 N N . TYR A 1 575 ? 11.168 -7.118 20.711 1.00 92.75 575 TYR A N 1
ATOM 4519 C CA . TYR A 1 575 ? 12.290 -6.791 19.834 1.00 92.75 575 TYR A CA 1
ATOM 4520 C C . TYR A 1 575 ? 12.569 -5.286 19.764 1.00 92.75 575 TYR A C 1
ATOM 4522 O O . TYR A 1 575 ? 11.682 -4.456 20.004 1.00 92.75 575 TYR A O 1
ATOM 4530 N N . MET A 1 576 ? 13.809 -4.951 19.416 1.00 90.62 576 MET A N 1
ATOM 4531 C CA . MET A 1 576 ? 14.285 -3.598 19.126 1.00 90.62 576 MET A CA 1
ATOM 4532 C C . MET A 1 576 ? 15.124 -3.659 17.842 1.00 90.62 576 MET A C 1
ATOM 4534 O O . MET A 1 576 ? 15.987 -4.523 17.736 1.00 90.62 576 MET A O 1
ATOM 4538 N N . LEU A 1 577 ? 14.824 -2.818 16.850 1.00 88.69 577 LEU A N 1
ATOM 4539 C CA . LEU A 1 577 ? 15.509 -2.805 15.551 1.00 88.69 577 LEU A CA 1
ATOM 4540 C C . LEU A 1 577 ? 16.761 -1.934 15.606 1.00 88.69 577 LEU A C 1
ATOM 4542 O O . LEU A 1 577 ? 16.665 -0.758 15.956 1.00 88.69 577 LEU A O 1
ATOM 4546 N N . THR A 1 578 ? 17.887 -2.501 15.183 1.00 82.81 578 THR A N 1
ATOM 4547 C CA . THR A 1 578 ? 19.156 -1.794 14.969 1.00 82.81 578 THR A CA 1
ATOM 4548 C C . THR A 1 578 ? 19.309 -1.358 13.510 1.00 82.81 578 THR A C 1
ATOM 4550 O O . THR A 1 578 ? 19.891 -0.306 13.247 1.00 82.81 578 THR A O 1
ATOM 4553 N N . ILE A 1 579 ? 18.715 -2.097 12.559 1.00 77.25 579 ILE A N 1
ATOM 4554 C CA . ILE A 1 579 ? 18.748 -1.789 11.120 1.00 77.25 579 ILE A CA 1
ATOM 4555 C C . ILE A 1 579 ? 17.322 -1.838 10.521 1.00 77.25 579 ILE A C 1
ATOM 4557 O O . ILE A 1 579 ? 16.571 -2.781 10.788 1.00 77.25 579 ILE A O 1
ATOM 4561 N N . PRO A 1 580 ? 16.919 -0.875 9.669 1.00 66.75 580 PRO A N 1
ATOM 4562 C CA . PRO A 1 580 ? 17.617 0.379 9.408 1.00 66.75 580 PRO A CA 1
ATOM 4563 C C . PRO A 1 580 ? 17.568 1.294 10.637 1.00 66.75 580 PRO A C 1
ATOM 4565 O O . PRO A 1 580 ? 16.534 1.392 11.307 1.00 66.75 580 PRO A O 1
ATOM 4568 N N . SER A 1 581 ? 18.656 2.031 10.862 1.00 66.56 581 SER A N 1
ATOM 4569 C CA . SER A 1 581 ? 18.836 3.004 11.955 1.00 66.56 581 SER A CA 1
ATOM 4570 C C . SER A 1 581 ? 17.696 4.034 12.058 1.00 66.56 581 SER A C 1
ATOM 4572 O O . SER A 1 581 ? 17.406 4.595 13.119 1.00 66.56 581 SER A O 1
ATOM 4574 N N . LYS A 1 582 ? 16.987 4.255 10.946 1.00 67.75 582 LYS A N 1
ATOM 4575 C CA . LYS A 1 582 ? 15.672 4.887 10.905 1.00 67.75 582 LYS A CA 1
ATOM 4576 C C . LYS A 1 582 ? 14.765 4.157 9.913 1.00 67.75 582 LYS A C 1
ATOM 4578 O O . LYS A 1 582 ? 15.116 4.006 8.746 1.00 67.75 582 LYS A O 1
ATOM 4583 N N . LEU A 1 583 ? 13.550 3.810 10.345 1.00 70.06 583 LEU A N 1
ATOM 4584 C CA . LEU A 1 583 ? 12.535 3.206 9.475 1.00 70.06 583 LEU A CA 1
ATOM 4585 C C . LEU A 1 583 ? 12.193 4.098 8.270 1.00 70.06 583 LEU A C 1
ATOM 4587 O O . LEU A 1 583 ? 12.016 5.315 8.400 1.00 70.06 583 LEU A O 1
ATOM 4591 N N . GLY A 1 584 ? 12.080 3.463 7.103 1.00 63.16 584 GLY A N 1
ATOM 4592 C CA . GLY A 1 584 ? 11.522 4.048 5.891 1.00 63.16 584 GLY A CA 1
ATOM 4593 C C . GLY A 1 584 ? 10.028 3.755 5.742 1.00 63.16 584 GLY A C 1
ATOM 4594 O O . GLY A 1 584 ? 9.444 2.959 6.480 1.00 63.16 584 GLY A O 1
ATOM 4595 N N . GLU A 1 585 ? 9.419 4.377 4.729 1.00 60.84 585 GLU A N 1
ATOM 4596 C CA . GLU A 1 585 ? 7.990 4.229 4.412 1.00 60.84 585 GLU A CA 1
ATOM 4597 C C . GLU A 1 585 ? 7.599 2.750 4.224 1.00 60.84 585 GLU A C 1
ATOM 4599 O O . GLU A 1 585 ? 6.558 2.328 4.716 1.00 60.84 585 GLU A O 1
ATOM 4604 N N . VAL A 1 586 ? 8.473 1.936 3.614 1.00 61.00 586 VAL A N 1
ATOM 4605 C CA . VAL A 1 586 ? 8.261 0.493 3.398 1.00 61.00 586 VAL A CA 1
ATOM 4606 C C . VAL A 1 586 ? 8.198 -0.285 4.717 1.00 61.00 586 VAL A C 1
ATOM 4608 O O . VAL A 1 586 ? 7.292 -1.095 4.900 1.00 61.00 586 VAL A O 1
ATOM 4611 N N . GLN A 1 587 ? 9.105 -0.035 5.670 1.00 73.94 587 GLN A N 1
ATOM 4612 C CA . GLN A 1 587 ? 9.077 -0.689 6.985 1.00 73.94 587 GLN A CA 1
ATOM 4613 C C . GLN A 1 587 ? 7.816 -0.320 7.777 1.00 73.94 587 GLN A C 1
ATOM 4615 O O . GLN A 1 587 ? 7.177 -1.194 8.373 1.00 73.94 587 GLN A O 1
ATOM 4620 N N . GLU A 1 588 ? 7.419 0.955 7.751 1.00 73.38 588 GLU A N 1
ATOM 4621 C CA . GLU A 1 588 ? 6.189 1.419 8.397 1.00 73.38 588 GLU A CA 1
ATOM 4622 C C . GLU A 1 588 ? 4.934 0.855 7.710 1.00 73.38 588 GLU A C 1
ATOM 4624 O O . GLU A 1 588 ? 3.973 0.478 8.394 1.00 73.38 588 GLU A O 1
ATOM 4629 N N . GLU A 1 589 ? 4.926 0.710 6.378 1.00 71.81 589 GLU A N 1
ATOM 4630 C CA . GLU A 1 589 ? 3.827 0.074 5.644 1.00 71.81 589 GLU A CA 1
ATOM 4631 C C . GLU A 1 589 ? 3.742 -1.429 5.967 1.00 71.81 589 GLU A C 1
ATOM 4633 O O . GLU A 1 589 ? 2.657 -1.922 6.297 1.00 71.81 589 GLU A O 1
ATOM 4638 N N . LEU A 1 590 ? 4.878 -2.132 6.005 1.00 77.94 590 LEU A N 1
ATOM 4639 C CA . LEU A 1 590 ? 4.994 -3.523 6.456 1.00 77.94 590 LEU A CA 1
ATOM 4640 C C . LEU A 1 590 ? 4.593 -3.719 7.922 1.00 77.94 590 LEU A C 1
ATOM 4642 O O . LEU A 1 590 ? 4.248 -4.833 8.308 1.00 77.94 590 LEU A O 1
ATOM 4646 N N . GLY A 1 591 ? 4.597 -2.666 8.740 1.00 80.31 591 GLY A N 1
ATOM 4647 C CA . GLY A 1 591 ? 4.225 -2.739 10.153 1.00 80.31 591 GLY A CA 1
ATOM 4648 C C . GLY A 1 591 ? 5.359 -3.137 11.091 1.00 80.31 591 GLY A C 1
ATOM 4649 O O . GLY A 1 591 ? 5.084 -3.571 12.209 1.00 80.31 591 GLY A O 1
ATOM 4650 N N . LEU A 1 592 ? 6.609 -2.984 10.653 1.00 84.12 592 LEU A N 1
ATOM 4651 C CA . LEU A 1 592 ? 7.758 -2.988 11.552 1.00 84.12 592 LEU A CA 1
ATOM 4652 C C . LEU A 1 592 ? 7.749 -1.723 12.424 1.00 84.12 592 LEU A C 1
ATOM 4654 O O . LEU A 1 592 ? 7.130 -0.709 12.094 1.00 84.12 592 LEU A O 1
ATOM 4658 N N . ARG A 1 593 ? 8.401 -1.808 13.584 1.00 83.19 593 ARG A N 1
ATOM 4659 C CA . ARG A 1 593 ? 8.462 -0.753 14.603 1.00 83.19 593 ARG A CA 1
ATOM 4660 C C . ARG A 1 593 ? 9.855 -0.765 15.221 1.00 83.19 593 ARG A C 1
ATOM 4662 O O . ARG A 1 593 ? 10.365 -1.846 15.478 1.00 83.19 593 ARG A O 1
ATOM 4669 N N . SER A 1 594 ? 10.441 0.398 15.514 1.00 83.12 594 SER A N 1
ATOM 4670 C CA . SER A 1 594 ? 11.794 0.469 16.097 1.00 83.12 594 SER A CA 1
ATOM 4671 C C . SER A 1 594 ? 11.910 -0.287 17.422 1.00 83.12 594 SER A C 1
ATOM 4673 O O . SER A 1 594 ? 12.936 -0.889 17.695 1.00 83.12 594 SER A O 1
ATOM 4675 N N . ARG A 1 595 ? 10.834 -0.322 18.216 1.00 86.81 595 ARG A N 1
ATOM 4676 C CA . ARG A 1 595 ? 10.660 -1.257 19.334 1.00 86.81 595 ARG A CA 1
ATOM 4677 C C . ARG A 1 595 ? 9.243 -1.833 19.292 1.00 86.81 595 ARG A C 1
ATOM 4679 O O . ARG A 1 595 ? 8.286 -1.083 19.061 1.00 86.81 595 ARG A O 1
ATOM 4686 N N . GLY A 1 596 ? 9.094 -3.137 19.518 1.00 86.12 596 GLY A N 1
ATOM 4687 C CA . GLY A 1 596 ? 7.810 -3.839 19.428 1.00 86.12 596 GLY A CA 1
ATOM 4688 C C . GLY A 1 596 ? 7.709 -5.056 20.348 1.00 86.12 596 GLY A C 1
ATOM 4689 O O . GLY A 1 596 ? 8.709 -5.557 20.854 1.00 86.12 596 GLY A O 1
ATOM 4690 N N . GLY A 1 597 ? 6.480 -5.521 20.581 1.00 87.06 597 GLY A N 1
ATOM 4691 C CA . GLY A 1 597 ? 6.197 -6.679 21.427 1.00 87.06 597 GLY A CA 1
ATOM 4692 C C . GLY A 1 597 ? 4.984 -7.469 20.943 1.00 87.06 597 GLY A C 1
ATOM 4693 O O . GLY A 1 597 ? 4.032 -6.903 20.396 1.00 87.06 597 GLY A O 1
ATOM 4694 N N . PHE A 1 598 ? 5.024 -8.781 21.153 1.00 89.06 598 PHE A N 1
ATOM 4695 C CA . PHE A 1 598 ? 3.932 -9.704 20.869 1.00 89.06 598 PHE A CA 1
ATOM 4696 C C . PHE A 1 598 ? 3.692 -10.607 22.082 1.00 89.06 598 PHE A C 1
ATOM 4698 O O . PHE A 1 598 ? 4.631 -11.216 22.584 1.00 89.06 598 PHE A O 1
ATOM 4705 N N . VAL A 1 599 ? 2.441 -10.785 22.505 1.00 90.56 599 VAL A N 1
ATOM 4706 C CA . VAL A 1 599 ? 2.072 -11.915 23.371 1.00 90.56 599 VAL A CA 1
ATOM 4707 C C . VAL A 1 599 ? 2.056 -13.174 22.505 1.00 90.56 599 VAL A C 1
ATOM 4709 O O . VAL A 1 599 ? 1.411 -13.192 21.453 1.00 90.56 599 VAL A O 1
ATOM 4712 N N . VAL A 1 600 ? 2.766 -14.218 22.939 1.00 93.06 600 VAL A N 1
ATOM 4713 C CA . VAL A 1 600 ? 3.004 -15.438 22.154 1.00 93.06 600 VAL A CA 1
ATOM 4714 C C . VAL A 1 600 ? 2.478 -16.690 22.855 1.00 93.06 600 VAL A C 1
ATOM 4716 O O . VAL A 1 600 ? 2.677 -16.913 24.051 1.00 93.06 600 VAL A O 1
ATOM 4719 N N . SER A 1 601 ? 1.773 -17.524 22.092 1.00 93.06 601 SER A N 1
ATOM 4720 C CA . SER A 1 601 ? 1.141 -18.755 22.581 1.00 93.06 601 SER A CA 1
ATOM 4721 C C . SER A 1 601 ? 1.162 -19.844 21.513 1.00 93.06 601 SER A C 1
ATOM 4723 O O . SER A 1 601 ? 1.052 -19.549 20.324 1.00 93.06 601 SER A O 1
ATOM 4725 N N . VAL A 1 602 ? 1.308 -21.103 21.926 1.00 93.12 602 VAL A N 1
ATOM 4726 C CA . VAL A 1 602 ? 1.383 -22.252 21.010 1.00 93.12 602 VAL A CA 1
ATOM 4727 C C . VAL A 1 602 ? 0.050 -22.988 20.990 1.00 93.12 602 VAL A C 1
ATOM 4729 O O . VAL A 1 602 ? -0.595 -23.171 22.027 1.00 93.12 602 VAL A O 1
ATOM 4732 N N . LYS A 1 603 ? -0.377 -23.390 19.790 1.00 91.69 603 LYS A N 1
ATOM 4733 C CA . LYS A 1 603 ? -1.609 -24.150 19.563 1.00 91.69 603 LYS A CA 1
ATOM 4734 C C . LYS A 1 603 ? -1.384 -25.644 19.809 1.00 91.69 603 LYS A C 1
ATOM 4736 O O . LYS A 1 603 ? -0.436 -26.220 19.283 1.00 91.69 603 LYS A O 1
ATOM 4741 N N . ASN A 1 604 ? -2.326 -26.297 20.484 1.00 90.00 604 ASN A N 1
ATOM 4742 C CA . ASN A 1 604 ? -2.370 -27.759 20.572 1.00 90.00 604 ASN A CA 1
ATOM 4743 C C . ASN A 1 604 ? -2.625 -28.369 19.170 1.00 90.00 604 ASN A C 1
ATOM 4745 O O . ASN A 1 604 ? -3.631 -28.005 18.547 1.00 90.00 604 ASN A O 1
ATOM 4749 N N . PRO A 1 605 ? -1.778 -29.277 18.643 1.00 87.88 605 PRO A N 1
ATOM 4750 C CA . PRO A 1 605 ? -1.968 -29.879 17.319 1.00 87.88 605 PRO A CA 1
ATOM 4751 C C . PRO A 1 605 ? -3.152 -30.858 17.235 1.00 87.88 605 PRO A C 1
ATOM 4753 O O . PRO A 1 605 ? -3.693 -31.056 16.147 1.00 87.88 605 PRO A O 1
ATOM 4756 N N . GLU A 1 606 ? -3.592 -31.426 18.359 1.00 86.00 606 GLU A N 1
ATOM 4757 C CA . GLU A 1 606 ? -4.731 -32.351 18.452 1.00 86.00 606 GLU A CA 1
ATOM 4758 C C . GLU A 1 606 ? -6.083 -31.630 18.381 1.00 86.00 606 GLU A C 1
ATOM 4760 O O . GLU A 1 606 ? -7.092 -32.220 18.000 1.00 86.00 606 GLU A O 1
ATOM 4765 N N . LYS A 1 607 ? -6.138 -30.344 18.759 1.00 83.50 607 LYS A N 1
ATOM 4766 C CA . LYS A 1 607 ? -7.381 -29.557 18.716 1.00 83.50 607 LYS A CA 1
ATOM 4767 C C . LYS A 1 607 ? -7.581 -28.919 17.335 1.00 83.50 607 LYS A C 1
ATOM 4769 O O . LYS A 1 607 ? -6.611 -28.420 16.752 1.00 83.50 607 LYS A O 1
ATOM 4774 N N . PRO A 1 608 ? -8.817 -28.870 16.802 1.00 72.50 608 PRO A N 1
ATOM 4775 C CA . PRO A 1 608 ? -9.080 -28.305 15.481 1.00 72.50 608 PRO A CA 1
ATOM 4776 C C . PRO A 1 608 ? -8.662 -26.830 15.409 1.00 72.50 608 PRO A C 1
ATOM 4778 O O . PRO A 1 608 ? -8.961 -26.029 16.294 1.00 72.50 608 PRO A O 1
ATOM 4781 N N . GLY A 1 609 ? -7.938 -26.474 14.346 1.00 64.44 609 GLY A N 1
ATOM 4782 C CA . GLY A 1 609 ? -7.559 -25.092 14.050 1.00 64.44 609 GLY A CA 1
ATOM 4783 C C . GLY A 1 609 ? -8.598 -24.359 13.195 1.00 64.44 609 GLY A C 1
ATOM 4784 O O . GLY A 1 609 ? -9.359 -25.019 12.474 1.00 64.44 609 GLY A O 1
ATOM 4785 N N . PRO A 1 610 ? -8.602 -23.009 13.218 1.00 60.31 610 PRO A N 1
ATOM 4786 C CA . PRO A 1 610 ? -9.346 -22.223 12.238 1.00 60.31 610 PRO A CA 1
ATOM 4787 C C . PRO A 1 610 ? -8.879 -22.602 10.826 1.00 60.31 610 PRO A C 1
ATOM 4789 O O . PRO A 1 610 ? -7.679 -22.726 10.589 1.00 60.31 610 PRO A O 1
ATOM 4792 N N . ALA A 1 611 ? -9.817 -22.795 9.895 1.00 58.38 611 ALA A N 1
ATOM 4793 C CA . ALA A 1 611 ? -9.528 -23.347 8.566 1.00 58.38 611 ALA A CA 1
ATOM 4794 C C . ALA A 1 611 ? -8.443 -22.563 7.799 1.00 58.38 611 ALA A C 1
ATOM 4796 O O . ALA A 1 611 ? -7.582 -23.162 7.166 1.00 58.38 611 ALA A O 1
ATOM 4797 N N . SER A 1 612 ? -8.408 -21.235 7.957 1.00 50.75 612 SER A N 1
ATOM 4798 C CA . SER A 1 612 ? -7.408 -20.331 7.364 1.00 50.75 612 SER A CA 1
ATOM 4799 C C . SER A 1 612 ? -5.970 -20.500 7.888 1.00 50.75 612 SER A C 1
ATOM 4801 O O . SER A 1 612 ? -5.094 -19.724 7.512 1.00 50.75 612 SER A O 1
ATOM 4803 N N . ALA A 1 613 ? -5.734 -21.422 8.823 1.00 56.91 613 ALA A N 1
ATOM 4804 C CA . ALA A 1 613 ? -4.425 -21.738 9.388 1.00 56.91 613 ALA A CA 1
ATOM 4805 C C . ALA A 1 613 ? -4.342 -23.223 9.797 1.00 56.91 613 ALA A C 1
ATOM 4807 O O . ALA A 1 613 ? -3.936 -23.547 10.913 1.00 56.91 613 ALA A O 1
ATOM 4808 N N . ARG A 1 614 ? -4.772 -24.121 8.901 1.00 65.88 614 ARG A N 1
ATOM 4809 C CA . ARG A 1 614 ? -4.426 -25.549 8.942 1.00 65.88 614 ARG A CA 1
ATOM 4810 C C . ARG A 1 614 ? -3.258 -25.791 7.981 1.00 65.88 614 ARG A C 1
ATOM 4812 O O . ARG A 1 614 ? -3.356 -25.431 6.812 1.00 65.88 614 ARG A O 1
ATOM 4819 N N . LEU A 1 615 ? -2.168 -26.378 8.472 1.00 68.00 615 LEU A N 1
ATOM 4820 C CA . LEU A 1 615 ? -1.084 -26.905 7.634 1.00 68.00 615 LEU A CA 1
ATOM 4821 C C . LEU A 1 615 ? -1.379 -28.366 7.242 1.00 68.00 615 LEU A C 1
ATOM 4823 O O . LEU A 1 615 ? -2.078 -29.047 7.996 1.00 68.00 615 LEU A O 1
ATOM 4827 N N . PRO A 1 616 ? -0.849 -28.865 6.105 1.00 70.44 616 PRO A N 1
ATOM 4828 C CA . PRO A 1 616 ? -1.040 -30.258 5.683 1.00 70.44 616 PRO A CA 1
ATOM 4829 C C . PRO A 1 616 ? -0.370 -31.266 6.631 1.00 70.44 616 PRO A C 1
ATOM 4831 O O . PRO A 1 616 ? -0.813 -32.404 6.730 1.00 70.44 616 PRO A O 1
ATOM 4834 N N . GLN A 1 617 ? 0.664 -30.842 7.364 1.00 80.06 617 GLN A N 1
ATOM 4835 C CA . GLN A 1 617 ? 1.349 -31.639 8.378 1.00 80.06 617 GLN A CA 1
ATOM 4836 C C . GLN A 1 617 ? 1.238 -30.950 9.750 1.00 80.06 617 GLN A C 1
ATOM 4838 O O . GLN A 1 617 ? 1.295 -29.722 9.859 1.00 80.06 617 GLN A O 1
ATOM 4843 N N . LYS A 1 618 ? 1.068 -31.745 10.811 1.00 84.06 618 LYS A N 1
ATOM 4844 C CA . LYS A 1 618 ? 1.101 -31.281 12.210 1.00 84.06 618 LYS A CA 1
ATOM 4845 C C . LYS A 1 618 ? 2.561 -31.158 12.695 1.00 84.06 618 LYS A C 1
ATOM 4847 O O . LYS A 1 618 ? 3.427 -31.829 12.137 1.00 84.06 618 LYS A O 1
ATOM 4852 N N . PRO A 1 619 ? 2.855 -30.343 13.724 1.00 87.88 619 PRO A N 1
ATOM 4853 C CA . PRO A 1 619 ? 4.140 -30.413 14.415 1.00 87.88 619 PRO A CA 1
ATOM 4854 C C . PRO A 1 619 ? 4.288 -31.745 15.152 1.00 87.88 619 PRO A C 1
ATOM 4856 O O . PRO A 1 619 ? 3.356 -32.187 15.829 1.00 87.88 619 PRO A O 1
ATOM 4859 N N . ASP A 1 620 ? 5.471 -32.344 15.051 1.00 89.12 620 ASP A N 1
ATOM 4860 C CA . ASP A 1 620 ? 5.832 -33.585 15.740 1.00 89.12 620 ASP A CA 1
ATOM 4861 C C . ASP A 1 620 ? 6.293 -33.289 17.178 1.00 89.12 620 ASP A C 1
ATOM 4863 O O . ASP A 1 620 ? 7.482 -33.284 17.496 1.00 89.12 620 ASP A O 1
ATOM 4867 N N . PHE A 1 621 ? 5.344 -32.918 18.044 1.00 91.38 621 PHE A N 1
ATOM 4868 C CA . PHE A 1 621 ? 5.637 -32.647 19.451 1.00 91.38 621 PHE A CA 1
ATOM 4869 C C . PHE A 1 621 ? 5.768 -33.954 20.255 1.00 91.38 621 PHE A C 1
ATOM 4871 O O . PHE A 1 621 ? 4.845 -34.775 20.238 1.00 91.38 621 PHE A O 1
ATOM 4878 N N . PRO A 1 622 ? 6.839 -34.136 21.053 1.00 91.50 622 PRO A N 1
ATOM 4879 C CA . PRO A 1 622 ? 6.979 -35.291 21.929 1.00 91.50 622 PRO A CA 1
ATOM 4880 C C . PRO A 1 622 ? 5.883 -35.326 23.002 1.00 91.50 622 PRO A C 1
ATOM 4882 O O . PRO A 1 622 ? 5.349 -34.299 23.430 1.00 91.50 622 PRO A O 1
ATOM 4885 N N . LYS A 1 623 ? 5.596 -36.532 23.509 1.00 86.75 623 LYS A N 1
ATOM 4886 C CA . LYS A 1 623 ? 4.492 -36.790 24.453 1.00 86.75 623 LYS A CA 1
ATOM 4887 C C . LYS A 1 623 ? 4.531 -35.939 25.735 1.00 86.75 623 LYS A C 1
ATOM 4889 O O . LYS A 1 623 ? 3.470 -35.699 26.300 1.00 86.75 623 LYS A O 1
ATOM 4894 N N . GLY A 1 624 ? 5.701 -35.460 26.172 1.00 87.75 624 GLY A N 1
ATOM 4895 C CA . GLY A 1 624 ? 5.825 -34.506 27.286 1.00 87.75 624 GLY A CA 1
ATOM 4896 C C . GLY A 1 624 ? 5.164 -33.157 26.976 1.00 87.75 624 GLY A C 1
ATOM 4897 O O . GLY A 1 624 ? 4.200 -32.781 27.639 1.00 87.75 624 GLY A O 1
ATOM 4898 N N . ILE A 1 625 ? 5.582 -32.513 25.881 1.00 89.56 625 ILE A N 1
ATOM 4899 C CA . ILE A 1 625 ? 5.011 -31.243 25.403 1.00 89.56 625 ILE A CA 1
ATOM 4900 C C . ILE A 1 625 ? 3.502 -31.390 25.135 1.00 89.56 625 ILE A C 1
ATOM 4902 O O . ILE A 1 625 ? 2.725 -30.505 25.485 1.00 89.56 625 ILE A O 1
ATOM 4906 N N . LEU A 1 626 ? 3.047 -32.529 24.595 1.00 88.38 626 LEU A N 1
ATOM 4907 C CA . LEU A 1 626 ? 1.609 -32.801 24.426 1.00 88.38 626 LEU A CA 1
ATOM 4908 C C . LEU A 1 626 ? 0.845 -32.871 25.766 1.00 88.38 626 LEU A C 1
ATOM 4910 O O . LEU A 1 626 ? -0.262 -32.340 25.872 1.00 88.38 626 LEU A O 1
ATOM 4914 N N . GLN A 1 627 ? 1.434 -33.456 26.815 1.00 87.75 627 GLN A N 1
ATOM 4915 C CA . GLN A 1 627 ? 0.836 -33.494 28.159 1.00 87.75 627 GLN A CA 1
ATOM 4916 C C . GLN A 1 627 ? 0.782 -32.110 28.826 1.00 87.75 627 GLN A C 1
ATOM 4918 O O . GLN A 1 627 ? -0.162 -31.830 29.571 1.00 87.75 627 GLN A O 1
ATOM 4923 N N . GLU A 1 628 ? 1.728 -31.214 28.535 1.00 88.75 628 GLU A N 1
ATOM 4924 C CA . GLU A 1 628 ? 1.748 -29.844 29.071 1.00 88.75 628 GLU A CA 1
ATOM 4925 C C . GLU A 1 628 ? 0.543 -29.000 28.627 1.00 88.75 628 GLU A C 1
ATOM 4927 O O . GLU A 1 628 ? 0.086 -28.147 29.392 1.00 88.75 628 GLU A O 1
ATOM 4932 N N . PHE A 1 629 ? -0.068 -29.303 27.471 1.00 88.25 629 PHE A N 1
ATOM 4933 C CA . PHE A 1 629 ? -1.348 -28.701 27.075 1.00 88.25 629 PHE A CA 1
ATOM 4934 C C . PHE A 1 629 ? -2.507 -29.066 28.009 1.00 88.25 629 PHE A C 1
ATOM 4936 O O . PHE A 1 629 ? -3.485 -28.323 28.064 1.00 88.25 629 PHE A O 1
ATOM 4943 N N . ARG A 1 630 ? -2.452 -30.200 28.726 1.00 87.50 630 ARG A N 1
ATOM 4944 C CA . ARG A 1 630 ? -3.516 -30.677 29.640 1.00 87.50 630 ARG A CA 1
ATOM 4945 C C . ARG A 1 630 ? -4.917 -30.679 28.997 1.00 87.50 630 ARG A C 1
ATOM 4947 O O . ARG A 1 630 ? -5.915 -30.364 29.640 1.00 87.50 630 ARG A O 1
ATOM 4954 N N . GLY A 1 631 ? -4.984 -30.979 27.697 1.00 82.25 631 GLY A N 1
ATOM 4955 C CA . GLY A 1 631 ? -6.212 -30.956 26.893 1.00 82.25 631 GLY A CA 1
ATOM 4956 C C . GLY A 1 631 ? -6.699 -29.567 26.443 1.00 82.25 631 GLY A C 1
ATOM 4957 O O . GLY A 1 631 ? -7.662 -29.495 25.676 1.00 82.25 631 GLY A O 1
ATOM 4958 N N . LEU A 1 632 ? -6.044 -28.474 26.853 1.00 86.44 632 LEU A N 1
ATOM 4959 C CA . LEU A 1 632 ? -6.322 -27.117 26.374 1.00 86.44 632 LEU A CA 1
ATOM 4960 C C . LEU A 1 632 ? -5.941 -26.965 24.893 1.00 86.44 632 LEU A C 1
ATOM 4962 O O . LEU A 1 632 ? -5.064 -27.657 24.377 1.00 86.44 632 LEU A O 1
ATOM 4966 N N . ALA A 1 633 ? -6.583 -26.017 24.206 1.00 85.75 633 ALA A N 1
ATOM 4967 C CA . ALA A 1 633 ? -6.260 -25.676 22.818 1.00 85.75 633 ALA A CA 1
ATOM 4968 C C . ALA A 1 633 ? -5.015 -24.775 22.674 1.00 85.75 633 ALA A C 1
ATOM 4970 O O . ALA A 1 633 ? -4.477 -24.661 21.573 1.00 85.75 633 ALA A O 1
ATOM 4971 N N . TRP A 1 634 ? -4.576 -24.144 23.769 1.00 89.25 634 TRP A N 1
ATOM 4972 C CA . TRP A 1 634 ? -3.535 -23.116 23.807 1.00 89.25 634 TRP A CA 1
ATOM 4973 C C . TRP A 1 634 ? -2.724 -23.204 25.099 1.00 89.25 634 TRP A C 1
ATOM 4975 O O . TRP A 1 634 ? -3.306 -23.393 26.168 1.00 89.25 634 TRP A O 1
ATOM 4985 N N . VAL A 1 635 ? -1.414 -22.977 25.002 1.00 91.62 635 VAL A N 1
ATOM 4986 C CA . VAL A 1 635 ? -0.511 -22.753 26.145 1.00 91.62 635 VAL A CA 1
ATOM 4987 C C . VAL A 1 635 ? 0.363 -21.522 25.916 1.00 91.62 635 VAL A C 1
ATOM 4989 O O . VAL A 1 635 ? 0.505 -21.040 24.788 1.00 91.62 635 VAL A O 1
ATOM 4992 N N . LYS A 1 636 ? 0.974 -21.022 26.996 1.00 90.56 636 LYS A N 1
ATOM 4993 C CA . LYS A 1 636 ? 2.127 -20.115 26.917 1.00 90.56 636 LYS A CA 1
ATOM 4994 C C . LYS A 1 636 ? 3.202 -20.734 26.022 1.00 90.56 636 LYS A C 1
ATOM 4996 O O . LYS A 1 636 ? 3.426 -21.934 26.100 1.00 90.56 636 LYS A O 1
ATOM 5001 N N . MET A 1 637 ? 3.867 -19.940 25.191 1.00 91.00 637 MET A N 1
ATOM 5002 C CA . MET A 1 637 ? 5.022 -20.437 24.443 1.00 91.00 637 MET A CA 1
ATOM 5003 C C . MET A 1 637 ? 6.220 -20.641 25.382 1.00 91.00 637 MET A C 1
ATOM 5005 O O . MET A 1 637 ? 6.520 -19.755 26.181 1.00 91.00 637 MET A O 1
ATOM 5009 N N . LEU A 1 638 ? 6.926 -21.762 25.248 1.00 90.56 638 LEU A N 1
ATOM 5010 C CA . LEU A 1 638 ? 8.315 -21.912 25.691 1.00 90.56 638 LEU A CA 1
ATOM 5011 C C . LEU A 1 638 ? 9.227 -21.914 24.448 1.00 90.56 638 LEU A C 1
ATOM 5013 O O . LEU A 1 638 ? 8.758 -22.313 23.375 1.00 90.56 638 LEU A O 1
ATOM 5017 N N . PRO A 1 639 ? 10.498 -21.470 24.534 1.00 91.94 639 PRO A N 1
ATOM 5018 C CA . PRO A 1 639 ? 11.377 -21.385 23.362 1.00 91.94 639 PRO A CA 1
ATOM 5019 C C . PRO A 1 639 ? 11.564 -22.734 22.651 1.00 91.94 639 PRO A C 1
ATOM 5021 O O . PRO A 1 639 ? 11.535 -22.803 21.420 1.00 91.94 639 PRO A O 1
ATOM 5024 N N . GLU A 1 640 ? 11.626 -23.821 23.424 1.00 90.38 640 GLU A N 1
ATOM 5025 C CA . GLU A 1 640 ? 11.719 -25.199 22.930 1.00 90.38 640 GLU A CA 1
ATOM 5026 C C . GLU A 1 640 ? 10.532 -25.621 22.047 1.00 90.38 640 GLU A C 1
ATOM 5028 O O . GLU A 1 640 ? 10.712 -26.392 21.108 1.00 90.38 640 GLU A O 1
ATOM 5033 N N . TYR A 1 641 ? 9.330 -25.065 22.249 1.00 91.81 641 TYR A N 1
ATOM 5034 C CA . TYR A 1 641 ? 8.162 -25.383 21.415 1.00 91.81 641 TYR A CA 1
ATOM 5035 C C . TYR A 1 641 ? 8.310 -24.867 19.971 1.00 91.81 641 TYR A C 1
ATOM 5037 O O . TYR A 1 641 ? 7.626 -25.356 19.072 1.00 91.81 641 TYR A O 1
ATOM 5045 N N . SER A 1 642 ? 9.192 -23.890 19.727 1.00 90.44 642 SER A N 1
ATOM 5046 C CA . SER A 1 642 ? 9.511 -23.404 18.374 1.00 90.44 642 SER A CA 1
ATOM 5047 C C . SER A 1 642 ? 10.662 -24.153 17.693 1.00 90.44 642 SER A C 1
ATOM 5049 O O . SER A 1 642 ? 10.982 -23.857 16.544 1.00 90.44 642 SER A O 1
ATOM 5051 N N . ASN A 1 643 ? 11.230 -25.171 18.346 1.00 92.19 643 ASN A N 1
ATOM 5052 C CA . ASN A 1 643 ? 12.260 -26.040 17.768 1.00 92.19 643 ASN A CA 1
ATOM 5053 C C . ASN A 1 643 ? 11.663 -27.172 16.898 1.00 92.19 643 ASN A C 1
ATOM 5055 O O . ASN A 1 643 ? 12.389 -28.074 16.481 1.00 92.19 643 ASN A O 1
ATOM 5059 N N . TYR A 1 644 ? 10.358 -27.120 16.602 1.00 92.75 644 TYR A N 1
ATOM 5060 C CA . TYR A 1 644 ? 9.620 -28.108 15.812 1.00 92.75 644 TYR A CA 1
ATOM 5061 C C . TYR A 1 644 ? 8.982 -27.447 14.584 1.00 92.75 644 TYR A C 1
ATOM 5063 O O . TYR A 1 644 ? 8.268 -26.448 14.697 1.00 92.75 644 TYR A O 1
ATOM 5071 N N . VAL A 1 645 ? 9.215 -28.017 13.399 1.00 91.44 645 VAL A N 1
ATOM 5072 C CA . VAL A 1 645 ? 8.602 -27.558 12.139 1.00 91.44 645 VAL A CA 1
ATOM 5073 C C . VAL A 1 645 ? 7.081 -27.754 12.196 1.00 91.44 645 VAL A C 1
ATOM 5075 O O . VAL A 1 645 ? 6.581 -28.638 12.890 1.00 91.44 645 VAL A O 1
ATOM 5078 N N . ASN A 1 646 ? 6.327 -26.901 11.499 1.00 90.25 646 ASN A N 1
ATOM 5079 C CA . ASN A 1 646 ? 4.863 -26.812 11.550 1.00 90.25 646 ASN A CA 1
ATOM 5080 C C . ASN A 1 646 ? 4.285 -26.391 12.920 1.00 90.25 646 ASN A C 1
ATOM 5082 O O . ASN A 1 646 ? 3.063 -26.404 13.089 1.00 90.25 646 ASN A O 1
ATOM 5086 N N . ALA A 1 647 ? 5.094 -25.982 13.908 1.00 91.94 647 ALA A N 1
ATOM 5087 C CA . ALA A 1 647 ? 4.571 -25.470 15.178 1.00 91.94 647 ALA A CA 1
ATOM 5088 C C . ALA A 1 647 ? 3.770 -24.177 14.942 1.00 91.94 647 ALA A C 1
ATOM 5090 O O . ALA A 1 647 ? 4.294 -23.199 14.411 1.00 91.94 647 ALA A O 1
ATOM 5091 N N . HIS A 1 648 ? 2.483 -24.182 15.309 1.00 91.56 648 HIS A N 1
ATOM 5092 C CA . HIS A 1 648 ? 1.573 -23.051 15.100 1.00 91.56 648 HIS A CA 1
ATOM 5093 C C . HIS A 1 648 ? 1.648 -22.093 16.298 1.00 91.56 648 HIS A C 1
ATOM 5095 O O . HIS A 1 648 ? 1.260 -22.452 17.416 1.00 91.56 648 HIS A O 1
ATOM 5101 N N . ILE A 1 649 ? 2.113 -20.868 16.051 1.00 92.50 649 ILE A N 1
ATOM 5102 C CA . ILE A 1 649 ? 2.373 -19.846 17.068 1.00 92.50 649 ILE A CA 1
ATOM 5103 C C . ILE A 1 649 ? 1.412 -18.677 16.840 1.00 92.50 649 ILE A C 1
ATOM 5105 O O . ILE A 1 649 ? 1.473 -17.979 15.828 1.00 92.50 649 ILE A O 1
ATOM 5109 N N . LEU A 1 650 ? 0.512 -18.446 17.791 1.00 91.12 650 LEU A N 1
ATOM 5110 C CA . LEU A 1 650 ? -0.379 -17.293 17.790 1.00 91.12 650 LEU A CA 1
ATOM 5111 C C . LEU A 1 650 ? 0.363 -16.080 18.357 1.00 91.12 650 LEU A C 1
ATOM 5113 O O . LEU A 1 650 ? 0.625 -16.008 19.560 1.00 91.12 650 LEU A O 1
ATOM 5117 N N . LEU A 1 651 ? 0.653 -15.128 17.470 1.00 91.00 651 LEU A N 1
ATOM 5118 C CA . LEU A 1 651 ? 1.158 -13.797 17.785 1.00 91.00 651 LEU A CA 1
ATOM 5119 C C . LEU A 1 651 ? -0.033 -12.860 18.022 1.00 91.00 651 LEU A C 1
ATOM 5121 O O . LEU A 1 651 ? -0.920 -12.747 17.170 1.00 91.00 651 LEU A O 1
ATOM 5125 N N . ILE A 1 652 ? -0.045 -12.158 19.152 1.00 88.00 652 ILE A N 1
ATOM 5126 C CA . ILE A 1 652 ? -1.003 -11.089 19.461 1.00 88.00 652 ILE A CA 1
ATOM 5127 C C . ILE A 1 652 ? -0.202 -9.811 19.691 1.00 88.00 652 ILE A C 1
ATOM 5129 O O . ILE A 1 652 ? 0.730 -9.819 20.488 1.00 88.00 652 ILE A O 1
ATOM 5133 N N . GLY A 1 653 ? -0.543 -8.720 19.006 1.00 82.31 653 GLY A N 1
ATOM 5134 C CA . GLY A 1 653 ? 0.203 -7.466 19.132 1.00 82.31 653 GLY A CA 1
ATOM 5135 C C . GLY A 1 653 ? 0.146 -6.913 20.558 1.00 82.31 653 GLY A C 1
ATOM 5136 O O . GLY A 1 653 ? -0.899 -6.981 21.208 1.00 82.31 653 GLY A O 1
ATOM 5137 N N . GLU A 1 654 ? 1.246 -6.336 21.038 1.00 71.25 654 GLU A N 1
ATOM 5138 C CA . GLU A 1 654 ? 1.320 -5.721 22.362 1.00 71.25 654 GLU A CA 1
ATOM 5139 C C . GLU A 1 654 ? 1.848 -4.279 22.302 1.00 71.25 654 GLU A C 1
ATOM 5141 O O . GLU A 1 654 ? 2.578 -3.891 21.391 1.00 71.25 654 GLU A O 1
ATOM 5146 N N . GLY A 1 655 ? 1.458 -3.474 23.293 1.00 56.47 655 GLY A N 1
ATOM 5147 C CA . GLY A 1 655 ? 1.931 -2.105 23.461 1.00 56.47 655 GLY A CA 1
ATOM 5148 C C . GLY A 1 655 ? 1.250 -1.059 22.571 1.00 56.47 655 GLY A C 1
ATOM 5149 O O . GLY A 1 655 ? 0.193 -1.261 21.966 1.00 56.47 655 GLY A O 1
ATOM 5150 N N . THR A 1 656 ? 1.865 0.118 22.557 1.00 51.69 656 THR A N 1
ATOM 5151 C CA . THR A 1 656 ? 1.555 1.260 21.686 1.00 51.69 656 THR A CA 1
ATOM 5152 C C . THR A 1 656 ? 2.873 1.847 21.180 1.00 51.69 656 THR A C 1
ATOM 5154 O O . THR A 1 656 ? 3.938 1.472 21.656 1.00 51.69 656 THR A O 1
ATOM 5157 N N . GLU A 1 657 ? 2.824 2.733 20.188 1.00 47.66 657 GLU A N 1
ATOM 5158 C CA . GLU A 1 657 ? 3.981 3.203 19.410 1.00 47.66 657 GLU A CA 1
ATOM 5159 C C . GLU A 1 657 ? 5.249 3.512 20.240 1.00 47.66 657 GLU A C 1
ATOM 5161 O O . GLU A 1 657 ? 5.297 4.496 20.985 1.00 47.66 657 GLU A O 1
ATOM 5166 N N . GLY A 1 658 ? 6.285 2.674 20.111 1.00 49.31 658 GLY A N 1
ATOM 5167 C CA . GLY A 1 658 ? 7.533 2.778 20.881 1.00 49.31 658 GLY A CA 1
ATOM 5168 C C . GLY A 1 658 ? 7.461 2.233 22.317 1.00 49.31 658 GLY A C 1
ATOM 5169 O O . GLY A 1 658 ? 8.176 2.723 23.186 1.00 49.31 658 GLY A O 1
ATOM 5170 N N . SER A 1 659 ? 6.581 1.268 22.592 1.00 56.00 659 SER A N 1
ATOM 5171 C CA . SER A 1 659 ? 6.494 0.526 23.854 1.00 56.00 659 SER A CA 1
ATOM 5172 C C . SER A 1 659 ? 6.298 -0.965 23.580 1.00 56.00 659 SER A C 1
ATOM 5174 O O . SER A 1 659 ? 5.401 -1.357 22.840 1.00 56.00 659 SER A O 1
ATOM 5176 N N . VAL A 1 660 ? 7.107 -1.785 24.248 1.00 59.91 660 VAL A N 1
ATOM 5177 C CA . VAL A 1 660 ? 7.091 -3.260 24.231 1.00 59.91 660 VAL A CA 1
ATOM 5178 C C . VAL A 1 660 ? 5.943 -3.886 25.046 1.00 59.91 660 VAL A C 1
ATOM 5180 O O . VAL A 1 660 ? 5.914 -5.096 25.245 1.00 59.91 660 VAL A O 1
ATOM 5183 N N . GLY A 1 661 ? 5.010 -3.080 25.567 1.00 68.38 661 GLY A N 1
ATOM 5184 C CA . GLY A 1 661 ? 3.980 -3.561 26.489 1.00 68.38 661 GLY A CA 1
ATOM 5185 C C . GLY A 1 661 ? 4.574 -4.025 27.822 1.00 68.38 661 GLY A C 1
ATOM 5186 O O . GLY A 1 661 ? 5.493 -3.396 28.345 1.00 68.38 661 GLY A O 1
ATOM 5187 N N . LYS A 1 662 ? 4.045 -5.124 28.367 1.00 72.94 662 LYS A N 1
ATOM 5188 C CA . LYS A 1 662 ? 4.496 -5.720 29.632 1.00 72.94 662 LYS A CA 1
ATOM 5189 C C . LYS A 1 662 ? 5.747 -6.580 29.507 1.00 72.94 662 LYS A C 1
ATOM 5191 O O . LYS A 1 662 ? 6.331 -6.936 30.525 1.00 72.94 662 LYS A O 1
ATOM 5196 N N . ALA A 1 663 ? 6.159 -6.908 28.283 1.00 73.31 663 ALA A N 1
ATOM 5197 C CA . ALA A 1 663 ? 7.214 -7.878 28.010 1.00 73.31 663 ALA A CA 1
ATOM 5198 C C . ALA A 1 663 ? 8.534 -7.608 28.758 1.00 73.31 663 ALA A C 1
ATOM 5200 O O . ALA A 1 663 ? 9.249 -8.555 29.072 1.00 73.31 663 ALA A O 1
ATOM 5201 N N . LEU A 1 664 ? 8.846 -6.340 29.064 1.00 79.00 664 LEU A N 1
ATOM 5202 C CA . LEU A 1 664 ? 10.065 -5.937 29.777 1.00 79.00 664 LEU A CA 1
ATOM 5203 C C . LEU A 1 664 ? 9.806 -5.290 31.160 1.00 79.00 664 LEU A C 1
ATOM 5205 O O . LEU A 1 664 ? 10.684 -4.604 31.687 1.00 79.00 664 LEU A O 1
ATOM 5209 N N . GLU A 1 665 ? 8.625 -5.494 31.764 1.00 81.62 665 GLU A N 1
ATOM 5210 C CA . GLU A 1 665 ? 8.348 -5.077 33.152 1.00 81.62 665 GLU A CA 1
ATOM 5211 C C . GLU A 1 665 ? 9.203 -5.905 34.150 1.00 81.62 665 GLU A C 1
ATOM 5213 O O . GLU A 1 665 ? 9.237 -7.132 34.055 1.00 81.62 665 GLU A O 1
ATOM 5218 N N . PRO A 1 666 ? 9.908 -5.283 35.120 1.00 78.12 666 PRO A N 1
ATOM 5219 C CA . PRO A 1 666 ? 10.787 -6.004 36.047 1.00 78.12 666 PRO A CA 1
ATOM 5220 C C . PRO A 1 666 ? 10.011 -6.717 37.164 1.00 78.12 666 PRO A C 1
ATOM 5222 O O . PRO A 1 666 ? 9.189 -6.101 37.846 1.00 78.12 666 PRO A O 1
ATOM 5225 N N . THR A 1 667 ? 10.328 -7.989 37.427 1.00 79.69 667 THR A N 1
ATOM 5226 C CA . THR A 1 667 ? 9.649 -8.777 38.471 1.00 79.69 667 THR A CA 1
ATOM 5227 C C . THR A 1 667 ? 10.027 -8.339 39.892 1.00 79.69 667 THR A C 1
ATOM 5229 O O . THR A 1 667 ? 11.113 -7.814 40.147 1.00 79.69 667 THR A O 1
ATOM 5232 N N . LEU A 1 668 ? 9.141 -8.607 40.858 1.00 75.38 668 LEU A N 1
ATOM 5233 C CA . LEU A 1 668 ? 9.395 -8.361 42.285 1.00 75.38 668 LEU A CA 1
ATOM 5234 C C . LEU A 1 668 ? 10.411 -9.335 42.908 1.00 75.38 668 LEU A C 1
ATOM 5236 O O . LEU A 1 668 ? 10.761 -9.167 44.076 1.00 75.38 668 LEU A O 1
ATOM 5240 N N . GLU A 1 669 ? 10.850 -10.366 42.185 1.00 74.75 669 GLU A N 1
ATOM 5241 C CA . GLU A 1 669 ? 11.862 -11.318 42.659 1.00 74.75 669 GLU A CA 1
ATOM 5242 C C . GLU A 1 669 ? 13.246 -10.958 42.121 1.00 74.75 669 GLU A C 1
ATOM 5244 O O . GLU A 1 669 ? 14.192 -10.869 42.902 1.00 74.75 669 GLU A O 1
ATOM 5249 N N . ASP A 1 670 ? 13.349 -10.604 40.837 1.00 79.94 670 ASP A N 1
ATOM 5250 C CA . ASP A 1 670 ? 14.583 -10.076 40.243 1.00 79.94 670 ASP A CA 1
ATOM 5251 C C . ASP A 1 670 ? 15.056 -8.807 40.975 1.00 79.94 670 ASP A C 1
ATOM 5253 O O . ASP A 1 670 ? 16.230 -8.700 41.334 1.00 79.94 670 ASP A O 1
ATOM 5257 N N . GLN A 1 671 ? 14.124 -7.907 41.327 1.00 73.69 671 GLN A N 1
ATOM 5258 C CA . GLN A 1 671 ? 14.402 -6.709 42.136 1.00 73.69 671 GLN A CA 1
ATOM 5259 C C . GLN A 1 671 ? 14.974 -7.021 43.532 1.00 73.69 671 GLN A C 1
ATOM 5261 O O . GLN A 1 671 ? 15.834 -6.287 44.016 1.00 73.69 671 GLN A O 1
ATOM 5266 N N . LYS A 1 672 ? 14.522 -8.096 44.198 1.00 73.88 672 LYS A N 1
ATOM 5267 C CA . LYS A 1 672 ? 15.060 -8.511 45.512 1.00 73.88 672 LYS A CA 1
ATOM 5268 C C . LYS A 1 672 ? 16.444 -9.140 45.380 1.00 73.88 672 LYS A C 1
ATOM 5270 O O . LYS A 1 672 ? 17.285 -8.956 46.254 1.00 73.88 672 LYS A O 1
ATOM 5275 N N . ASN A 1 673 ? 16.664 -9.864 44.286 1.00 77.06 673 ASN A N 1
ATOM 5276 C CA . ASN A 1 673 ? 17.885 -10.614 44.006 1.00 77.06 673 ASN A CA 1
ATOM 5277 C C . ASN A 1 673 ? 18.983 -9.771 43.327 1.00 77.06 673 ASN A C 1
ATOM 5279 O O . ASN A 1 673 ? 19.994 -10.329 42.914 1.00 77.06 673 ASN A O 1
ATOM 5283 N N . GLN A 1 674 ? 18.796 -8.447 43.215 1.00 76.00 674 GLN A N 1
ATOM 5284 C CA . GLN A 1 674 ? 19.722 -7.503 42.563 1.00 76.00 674 GLN A CA 1
ATOM 5285 C C . GLN A 1 674 ? 20.049 -7.864 41.100 1.00 76.00 674 GLN A C 1
ATOM 5287 O O . GLN A 1 674 ? 21.132 -7.565 40.600 1.00 76.00 674 GLN A O 1
ATOM 5292 N N . LYS A 1 675 ? 19.098 -8.502 40.408 1.00 83.06 675 LYS A N 1
ATOM 5293 C CA . LYS A 1 675 ? 19.188 -8.808 38.977 1.00 83.06 675 LYS A CA 1
ATOM 5294 C C . LYS A 1 675 ? 18.846 -7.578 38.135 1.00 83.06 675 LYS A C 1
ATOM 5296 O O . LYS A 1 675 ? 18.148 -6.669 38.590 1.00 83.06 675 LYS A O 1
ATOM 5301 N N . GLU A 1 676 ? 19.333 -7.553 36.900 1.00 85.00 676 GLU A N 1
ATOM 5302 C CA . GLU A 1 676 ? 19.036 -6.473 35.957 1.00 85.00 676 GLU A CA 1
ATOM 5303 C C . GLU A 1 676 ? 17.566 -6.502 35.520 1.00 85.00 676 GLU A C 1
ATOM 5305 O O . GLU A 1 676 ? 16.890 -7.527 35.609 1.00 85.00 676 GLU A O 1
ATOM 5310 N N . THR A 1 677 ? 17.040 -5.377 35.032 1.00 85.75 677 THR A N 1
ATOM 5311 C CA . THR A 1 677 ? 15.692 -5.367 34.447 1.00 85.75 677 THR A CA 1
ATOM 5312 C C . THR A 1 677 ? 15.737 -5.945 33.028 1.00 85.75 677 THR A C 1
ATOM 5314 O O . THR A 1 677 ? 16.734 -5.748 32.328 1.00 85.75 677 THR A O 1
ATOM 5317 N N . PRO A 1 678 ? 14.668 -6.599 32.534 1.00 85.56 678 PRO A N 1
ATOM 5318 C CA . PRO A 1 678 ? 14.655 -7.088 31.154 1.00 85.56 678 PRO A CA 1
ATOM 5319 C C . PRO A 1 678 ? 14.841 -5.968 30.119 1.00 85.56 678 PRO A C 1
ATOM 5321 O O . PRO A 1 678 ? 15.423 -6.188 29.060 1.00 85.56 678 PRO A O 1
ATOM 5324 N N . MET A 1 679 ? 14.404 -4.747 30.452 1.00 85.44 679 MET A N 1
ATOM 5325 C CA . MET A 1 679 ? 14.650 -3.547 29.652 1.00 85.44 679 MET A CA 1
ATOM 5326 C C . MET A 1 679 ? 16.141 -3.204 29.570 1.00 85.44 679 MET A C 1
ATOM 5328 O O . MET A 1 679 ? 16.638 -3.015 28.468 1.00 85.44 679 MET A O 1
ATOM 5332 N N . ALA A 1 680 ? 16.871 -3.214 30.691 1.00 83.19 680 ALA A N 1
ATOM 5333 C CA . ALA A 1 680 ? 18.311 -2.950 30.696 1.00 83.19 680 ALA A CA 1
ATOM 5334 C C . ALA A 1 680 ? 19.112 -4.021 29.935 1.00 83.19 680 ALA A C 1
ATOM 5336 O O . ALA A 1 680 ? 20.097 -3.693 29.280 1.00 83.19 680 ALA A O 1
ATOM 5337 N N . VAL A 1 681 ? 18.681 -5.288 29.969 1.00 86.12 681 VAL A N 1
ATOM 5338 C CA . VAL A 1 681 ? 19.294 -6.353 29.155 1.00 86.12 681 VAL A CA 1
ATOM 5339 C C . VAL A 1 681 ? 19.085 -6.096 27.662 1.00 86.12 681 VAL A C 1
ATOM 5341 O O . VAL A 1 681 ? 20.034 -6.227 26.893 1.00 86.12 681 VAL A O 1
ATOM 5344 N N . MET A 1 682 ? 17.871 -5.709 27.258 1.00 88.69 682 MET A N 1
ATOM 5345 C CA . MET A 1 682 ? 17.561 -5.388 25.863 1.00 88.69 682 MET A CA 1
ATOM 5346 C C . MET A 1 682 ? 18.290 -4.138 25.367 1.00 88.69 682 MET A C 1
ATOM 5348 O O . MET A 1 682 ? 18.849 -4.188 24.284 1.00 88.69 682 MET A O 1
ATOM 5352 N N . GLU A 1 683 ? 18.339 -3.054 26.146 1.00 85.19 683 GLU A N 1
ATOM 5353 C CA . GLU A 1 683 ? 19.017 -1.806 25.746 1.00 85.19 683 GLU A CA 1
ATOM 5354 C C . GLU A 1 683 ? 20.548 -1.960 25.701 1.00 85.19 683 GLU A C 1
ATOM 5356 O O . GLU A 1 683 ? 21.209 -1.329 24.881 1.00 85.19 683 GLU A O 1
ATOM 5361 N N . LYS A 1 684 ? 21.128 -2.851 26.520 1.00 86.38 684 LYS A N 1
ATOM 5362 C CA . LYS A 1 684 ? 22.526 -3.276 26.350 1.00 86.38 684 LYS A CA 1
ATOM 5363 C C . LYS A 1 684 ? 22.727 -4.059 25.057 1.00 86.38 684 LYS A C 1
ATOM 5365 O O . LYS A 1 684 ? 23.629 -3.730 24.302 1.00 86.38 684 LYS A O 1
ATOM 5370 N N . LEU A 1 685 ? 21.884 -5.060 24.791 1.00 86.19 685 LEU A N 1
ATOM 5371 C CA . LEU A 1 685 ? 22.014 -5.895 23.596 1.00 86.19 685 LEU A CA 1
ATOM 5372 C C . LEU A 1 685 ? 21.803 -5.069 22.313 1.00 86.19 685 LEU A C 1
ATOM 5374 O O . LEU A 1 685 ? 22.553 -5.248 21.366 1.00 86.19 685 LEU A O 1
ATOM 5378 N N . GLU A 1 686 ? 20.850 -4.130 22.315 1.00 87.00 686 GLU A N 1
ATOM 5379 C CA . GLU A 1 686 ? 20.610 -3.128 21.260 1.00 87.00 686 GLU A CA 1
ATOM 5380 C C . GLU A 1 686 ? 21.884 -2.306 21.002 1.00 87.00 686 GLU A C 1
ATOM 5382 O O . GLU A 1 686 ? 22.316 -2.203 19.860 1.00 87.00 686 GLU A O 1
ATOM 5387 N N . HIS A 1 687 ? 22.550 -1.810 22.052 1.00 80.12 687 HIS A N 1
ATOM 5388 C CA . HIS A 1 687 ? 23.787 -1.033 21.921 1.00 80.12 687 HIS A CA 1
ATOM 5389 C C . HIS A 1 687 ? 25.015 -1.864 21.495 1.00 80.12 687 HIS A C 1
ATOM 5391 O O . HIS A 1 687 ? 25.821 -1.413 20.682 1.00 80.12 687 HIS A O 1
ATOM 5397 N N . GLU A 1 688 ? 25.172 -3.079 22.023 1.00 83.25 688 GLU A N 1
ATOM 5398 C CA . GLU A 1 688 ? 26.219 -4.019 21.601 1.00 83.25 688 GLU A CA 1
ATOM 5399 C C . GLU A 1 688 ? 26.059 -4.381 20.112 1.00 83.25 688 GLU A C 1
ATOM 5401 O O . GLU A 1 688 ? 27.036 -4.433 19.366 1.00 83.25 688 GLU A O 1
ATOM 5406 N N . ASP A 1 689 ? 24.817 -4.558 19.658 1.00 80.94 689 ASP A N 1
ATOM 5407 C CA . ASP A 1 689 ? 24.488 -4.857 18.268 1.00 80.94 689 ASP A CA 1
ATOM 5408 C C . ASP A 1 689 ? 24.658 -3.636 17.342 1.00 80.94 689 ASP A C 1
ATOM 5410 O O . ASP A 1 689 ? 25.264 -3.760 16.280 1.00 80.94 689 ASP A O 1
ATOM 5414 N N . GLU A 1 690 ? 24.261 -2.429 17.770 1.00 77.38 690 GLU A N 1
ATOM 5415 C CA . GLU A 1 690 ? 24.597 -1.169 17.081 1.00 77.38 690 GLU A CA 1
ATOM 5416 C C . GLU A 1 690 ? 26.114 -1.013 16.870 1.00 77.38 690 GLU A C 1
ATOM 5418 O O . GLU A 1 690 ? 26.550 -0.514 15.828 1.00 77.38 690 GLU A O 1
ATOM 5423 N N . LEU A 1 691 ? 26.933 -1.404 17.854 1.00 73.06 691 LEU A N 1
ATOM 5424 C CA . LEU A 1 691 ? 28.394 -1.353 17.763 1.00 73.06 691 LEU A CA 1
ATOM 5425 C C . LEU A 1 691 ? 28.949 -2.437 16.828 1.00 73.06 691 LEU A C 1
ATOM 5427 O O . LEU A 1 691 ? 29.833 -2.134 16.024 1.00 73.06 691 LEU A O 1
ATOM 5431 N N . ARG A 1 692 ? 28.412 -3.664 16.865 1.00 75.25 692 ARG A N 1
ATOM 5432 C CA . ARG A 1 692 ? 28.736 -4.735 15.903 1.00 75.25 692 ARG A CA 1
ATOM 5433 C C . ARG A 1 692 ? 28.466 -4.275 14.464 1.00 75.25 692 ARG A C 1
ATOM 5435 O O . ARG A 1 692 ? 29.344 -4.367 13.608 1.00 75.25 692 ARG A O 1
ATOM 5442 N N . VAL A 1 693 ? 27.287 -3.702 14.222 1.00 65.62 693 VAL A N 1
ATOM 5443 C CA . VAL A 1 693 ? 26.834 -3.192 12.915 1.00 65.62 693 VAL A CA 1
ATOM 5444 C C . VAL A 1 693 ? 27.684 -2.018 12.413 1.00 65.62 693 VAL A C 1
ATOM 5446 O O . VAL A 1 693 ? 27.992 -1.946 11.224 1.00 65.62 693 VAL A O 1
ATOM 5449 N N . GLN A 1 694 ? 28.150 -1.128 13.297 1.00 61.84 694 GLN A N 1
ATOM 5450 C CA . GLN A 1 694 ? 29.066 -0.036 12.922 1.00 61.84 694 GLN A CA 1
ATOM 5451 C C . GLN A 1 694 ? 30.416 -0.524 12.368 1.00 61.84 694 GLN A C 1
ATOM 5453 O O . GLN A 1 694 ? 31.029 0.182 11.566 1.00 61.84 694 GLN A O 1
ATOM 5458 N N . HIS A 1 695 ? 30.867 -1.725 12.743 1.00 54.81 695 HIS A N 1
ATOM 5459 C CA . HIS A 1 695 ? 32.071 -2.352 12.185 1.00 54.81 695 HIS A CA 1
ATOM 5460 C C . HIS A 1 695 ? 31.798 -3.153 10.894 1.00 54.81 695 HIS A C 1
ATOM 5462 O O . HIS A 1 695 ? 32.743 -3.598 10.244 1.00 54.81 695 HIS A O 1
ATOM 5468 N N . LEU A 1 696 ? 30.529 -3.298 10.493 1.00 52.31 696 LEU A N 1
ATOM 5469 C CA . LEU A 1 696 ? 30.058 -4.050 9.324 1.00 52.31 696 LEU A CA 1
ATOM 5470 C C . LEU A 1 696 ? 29.338 -3.125 8.322 1.00 52.31 696 LEU A C 1
ATOM 5472 O O . LEU A 1 696 ? 28.167 -3.305 8.036 1.00 52.31 696 LEU A O 1
ATOM 5476 N N . HIS A 1 697 ? 30.016 -2.106 7.791 1.00 51.75 697 HIS A N 1
ATOM 5477 C CA . HIS A 1 697 ? 29.541 -1.258 6.675 1.00 51.75 697 HIS A CA 1
ATOM 5478 C C . HIS A 1 697 ? 28.220 -0.445 6.829 1.00 51.75 697 HIS A C 1
ATOM 5480 O O . HIS A 1 697 ? 27.963 0.403 5.975 1.00 51.75 697 HIS A O 1
ATOM 5486 N N . GLY A 1 698 ? 27.448 -0.553 7.920 1.00 50.91 698 GLY A N 1
ATOM 5487 C CA . GLY A 1 698 ? 26.334 0.364 8.245 1.00 50.91 698 GLY A CA 1
ATOM 5488 C C . GLY A 1 698 ? 24.930 -0.160 7.903 1.00 50.91 698 GLY A C 1
ATOM 5489 O O . GLY A 1 698 ? 24.631 -1.320 8.155 1.00 50.91 698 GLY A O 1
ATOM 5490 N N . ASP A 1 699 ? 24.030 0.678 7.366 1.00 39.09 699 ASP A N 1
ATOM 5491 C CA . ASP A 1 699 ? 22.633 0.273 7.074 1.00 39.09 699 ASP A CA 1
ATOM 5492 C C . ASP A 1 699 ? 22.520 -0.827 5.979 1.00 39.09 699 ASP A C 1
ATOM 5494 O O . ASP A 1 699 ? 21.479 -1.473 5.875 1.00 39.09 699 ASP A O 1
ATOM 5498 N N . ASP A 1 700 ? 23.587 -1.091 5.209 1.00 43.78 700 ASP A N 1
ATOM 5499 C CA . ASP A 1 700 ? 23.677 -2.187 4.221 1.00 43.78 700 ASP A CA 1
ATOM 5500 C C . ASP A 1 700 ? 24.067 -3.557 4.846 1.00 43.78 700 ASP A C 1
ATOM 5502 O O . ASP A 1 700 ? 24.025 -4.599 4.187 1.00 43.78 700 ASP A O 1
ATOM 5506 N N . SER A 1 701 ? 24.421 -3.578 6.137 1.00 50.19 701 SER A N 1
ATOM 5507 C CA . SER A 1 701 ? 25.038 -4.705 6.871 1.00 50.19 701 SER A CA 1
ATOM 5508 C C . SER A 1 701 ? 24.255 -6.021 6.930 1.00 50.19 701 SER A C 1
ATOM 5510 O O . SER A 1 701 ? 24.871 -7.076 7.103 1.00 50.19 701 SER A O 1
ATOM 5512 N N . VAL A 1 702 ? 22.928 -6.007 6.749 1.00 49.69 702 VAL A N 1
ATOM 5513 C CA . VAL A 1 702 ? 22.098 -7.235 6.763 1.00 49.69 702 VAL A CA 1
ATOM 5514 C C . VAL A 1 702 ? 22.547 -8.215 5.668 1.00 49.69 702 VAL A C 1
ATOM 5516 O O . VAL A 1 702 ? 22.397 -9.431 5.796 1.00 49.69 702 VAL A O 1
ATOM 5519 N N . PHE A 1 703 ? 23.138 -7.705 4.583 1.00 50.31 703 PHE A N 1
ATOM 5520 C CA . PHE A 1 703 ? 23.736 -8.540 3.545 1.00 50.31 703 PHE A CA 1
ATOM 5521 C C . PHE A 1 703 ? 25.114 -9.091 3.946 1.00 50.31 703 PHE A C 1
ATOM 5523 O O . PHE A 1 703 ? 25.439 -10.202 3.532 1.00 50.31 703 PHE A O 1
ATOM 5530 N N . ASP A 1 704 ? 25.891 -8.399 4.783 1.00 47.78 704 ASP A N 1
ATOM 5531 C CA . ASP A 1 704 ? 27.235 -8.819 5.207 1.00 47.78 704 ASP A CA 1
ATOM 5532 C C . ASP A 1 704 ? 27.218 -9.870 6.329 1.00 47.78 704 ASP A C 1
ATOM 5534 O O . ASP A 1 704 ? 27.939 -10.866 6.223 1.00 47.78 704 ASP A O 1
ATOM 5538 N N . ASP A 1 705 ? 26.361 -9.745 7.353 1.00 49.16 705 ASP A N 1
ATOM 5539 C CA . ASP A 1 705 ? 26.242 -10.776 8.410 1.00 49.16 705 ASP A CA 1
ATOM 5540 C C . ASP A 1 705 ? 25.728 -12.116 7.836 1.00 49.16 705 ASP A C 1
ATOM 5542 O O . ASP A 1 705 ? 26.187 -13.197 8.212 1.00 49.16 705 ASP A O 1
ATOM 5546 N N . LEU A 1 706 ? 24.861 -12.044 6.816 1.00 53.09 706 LEU A N 1
ATOM 5547 C CA . LEU A 1 706 ? 24.372 -13.187 6.030 1.00 53.09 706 LEU A CA 1
ATOM 5548 C C . LEU A 1 706 ? 25.302 -13.546 4.835 1.00 53.09 706 LEU A C 1
ATOM 5550 O O . LEU A 1 706 ? 25.111 -14.560 4.146 1.00 53.09 706 LEU A O 1
ATOM 5554 N N . LYS A 1 707 ? 26.350 -12.747 4.590 1.00 48.19 707 LYS A N 1
ATOM 5555 C CA . LYS A 1 707 ? 27.379 -12.885 3.535 1.00 48.19 707 LYS A CA 1
ATOM 5556 C C . LYS A 1 707 ? 26.816 -13.014 2.103 1.00 48.19 707 LYS A C 1
ATOM 5558 O O . LYS A 1 707 ? 27.310 -13.824 1.310 1.00 48.19 707 LYS A O 1
ATOM 5563 N N . ILE A 1 708 ? 25.725 -12.323 1.785 1.00 44.03 708 ILE A N 1
ATOM 5564 C CA . ILE A 1 708 ? 24.981 -12.410 0.518 1.00 44.03 708 ILE A CA 1
ATOM 5565 C C . ILE A 1 708 ? 25.628 -11.504 -0.537 1.00 44.03 708 ILE A C 1
ATOM 5567 O O . ILE A 1 708 ? 25.697 -10.294 -0.369 1.00 44.03 708 ILE A O 1
ATOM 5571 N N . THR A 1 709 ? 26.044 -12.077 -1.667 1.00 30.33 709 THR A N 1
ATOM 5572 C CA . THR A 1 709 ? 26.566 -11.333 -2.827 1.00 30.33 709 THR A CA 1
ATOM 5573 C C . THR A 1 709 ? 25.615 -11.450 -4.016 1.00 30.33 709 THR A C 1
ATOM 5575 O O . THR A 1 709 ? 25.229 -12.552 -4.405 1.00 30.33 709 THR A O 1
ATOM 5578 N N . MET A 1 710 ? 25.246 -10.320 -4.627 1.00 27.56 710 MET A N 1
ATOM 5579 C CA . MET A 1 710 ? 24.462 -10.321 -5.867 1.00 27.56 710 MET A CA 1
ATOM 5580 C C . MET A 1 710 ? 25.343 -10.660 -7.077 1.00 27.56 710 MET A C 1
ATOM 5582 O O . MET A 1 710 ? 26.470 -10.183 -7.192 1.00 27.56 710 MET A O 1
ATOM 5586 N N . SER A 1 711 ? 24.813 -11.465 -8.003 1.00 26.83 711 SER A N 1
ATOM 5587 C CA . SER A 1 711 ? 25.476 -11.825 -9.266 1.00 26.83 711 SER A CA 1
ATOM 5588 C C . SER A 1 711 ? 24.787 -11.156 -10.469 1.00 26.83 711 SER A C 1
ATOM 5590 O O . SER A 1 711 ? 23.555 -11.121 -10.509 1.00 26.83 711 SER A O 1
ATOM 5592 N N . PRO A 1 712 ? 25.536 -10.629 -11.459 1.00 29.33 712 PRO A N 1
ATOM 5593 C CA . PRO A 1 712 ? 24.981 -9.795 -12.530 1.00 29.33 712 PRO A CA 1
ATOM 5594 C C . PRO A 1 712 ? 24.340 -10.597 -13.678 1.00 29.33 712 PRO A C 1
ATOM 5596 O O . PRO A 1 712 ? 24.759 -11.711 -13.992 1.00 29.33 712 PRO A O 1
ATOM 5599 N N . LYS A 1 713 ? 23.368 -9.983 -14.372 1.00 28.34 713 LYS A N 1
ATOM 5600 C CA . LYS A 1 713 ? 22.758 -10.482 -15.623 1.00 28.34 713 LYS A CA 1
ATOM 5601 C C . LYS A 1 713 ? 23.044 -9.533 -16.804 1.00 28.34 713 LYS A C 1
ATOM 5603 O O . LYS A 1 713 ? 23.365 -8.363 -16.615 1.00 28.34 713 LYS A O 1
ATOM 5608 N N . THR A 1 714 ? 22.995 -10.069 -18.024 1.00 23.84 714 THR A N 1
ATOM 5609 C CA . THR A 1 714 ? 23.535 -9.477 -19.268 1.00 23.84 714 THR A CA 1
ATOM 5610 C C . THR A 1 714 ? 22.570 -8.540 -20.036 1.00 23.84 714 THR A C 1
ATOM 5612 O O . THR A 1 714 ? 21.368 -8.553 -19.776 1.00 23.84 714 THR A O 1
ATOM 5615 N N . PRO A 1 715 ? 23.072 -7.703 -20.979 1.00 25.64 715 PRO A N 1
ATOM 5616 C CA . PRO A 1 715 ? 22.335 -6.543 -21.508 1.00 25.64 715 PRO A CA 1
ATOM 5617 C C . PRO A 1 715 ? 21.485 -6.796 -22.783 1.00 25.64 715 PRO A C 1
ATOM 5619 O O . PRO A 1 715 ? 21.819 -7.673 -23.582 1.00 25.64 715 PRO A O 1
ATOM 5622 N N . PRO A 1 716 ? 20.436 -5.978 -23.037 1.00 27.83 716 PRO A N 1
ATOM 5623 C CA . PRO A 1 716 ? 19.574 -6.053 -24.228 1.00 27.83 716 PRO A CA 1
ATOM 5624 C C . PRO A 1 716 ? 20.010 -5.151 -25.412 1.00 27.83 716 PRO A C 1
ATOM 5626 O O . PRO A 1 716 ? 20.785 -4.208 -25.263 1.00 27.83 716 PRO A O 1
ATOM 5629 N N . HIS A 1 717 ? 19.463 -5.415 -26.609 1.00 24.53 717 HIS A N 1
ATOM 5630 C CA . HIS A 1 717 ? 19.779 -4.718 -27.874 1.00 24.53 717 HIS A CA 1
ATOM 5631 C C . HIS A 1 717 ? 18.889 -3.487 -28.197 1.00 24.53 717 HIS A C 1
ATOM 5633 O O . HIS A 1 717 ? 17.730 -3.402 -27.800 1.00 24.53 717 HIS A O 1
ATOM 5639 N N . ARG A 1 718 ? 19.428 -2.554 -29.006 1.00 26.84 718 ARG A N 1
ATOM 5640 C CA . ARG A 1 718 ? 18.772 -1.330 -29.542 1.00 26.84 718 ARG A CA 1
ATOM 5641 C C . ARG A 1 718 ? 17.890 -1.564 -30.786 1.00 26.84 718 ARG A C 1
ATOM 5643 O O . ARG A 1 718 ? 18.393 -2.133 -31.750 1.00 26.84 718 ARG A O 1
ATOM 5650 N N . VAL A 1 719 ? 16.721 -0.903 -30.849 1.00 24.31 719 VAL A N 1
ATOM 5651 C CA . VAL A 1 719 ? 16.071 -0.307 -32.058 1.00 24.31 719 VAL A CA 1
ATOM 5652 C C . VAL A 1 719 ? 15.222 0.900 -31.575 1.00 24.31 719 VAL A C 1
ATOM 5654 O O . VAL A 1 719 ? 14.353 0.705 -30.734 1.00 24.31 719 VAL A O 1
ATOM 5657 N N . VAL A 1 720 ? 15.607 2.171 -31.788 1.00 24.17 720 VAL A N 1
ATOM 5658 C CA . VAL A 1 720 ? 15.316 3.089 -32.932 1.00 24.17 720 VAL A CA 1
ATOM 5659 C C . VAL A 1 720 ? 13.815 3.408 -33.150 1.00 24.17 720 VAL A C 1
ATOM 5661 O O . VAL A 1 720 ? 12.975 2.516 -33.115 1.00 24.17 720 VAL A O 1
ATOM 5664 N N . ALA A 1 721 ? 13.487 4.692 -33.373 1.00 29.48 721 ALA A N 1
ATOM 5665 C CA . ALA A 1 721 ? 12.126 5.263 -33.391 1.00 29.48 721 ALA A CA 1
ATOM 5666 C C . ALA A 1 721 ? 11.767 6.008 -34.704 1.00 29.48 721 ALA A C 1
ATOM 5668 O O . ALA A 1 721 ? 12.635 6.230 -35.549 1.00 29.48 721 ALA A O 1
ATOM 5669 N N . ALA A 1 722 ? 10.497 6.417 -34.860 1.00 23.92 722 ALA A N 1
ATOM 5670 C CA . ALA A 1 722 ? 9.983 7.257 -35.957 1.00 23.92 722 ALA A CA 1
ATOM 5671 C C . ALA A 1 722 ? 8.776 8.124 -35.505 1.00 23.92 722 ALA A C 1
ATOM 5673 O O . ALA A 1 722 ? 8.129 7.805 -34.509 1.00 23.92 722 ALA A O 1
ATOM 5674 N N . ASN A 1 723 ? 8.475 9.214 -36.232 1.00 25.70 723 ASN A N 1
ATOM 5675 C CA . ASN A 1 723 ? 7.696 10.371 -35.738 1.00 25.70 723 ASN A CA 1
ATOM 5676 C C . ASN A 1 723 ? 6.344 10.606 -36.460 1.00 25.70 723 ASN A C 1
ATOM 5678 O O . ASN A 1 723 ? 6.219 10.277 -37.638 1.00 25.70 723 ASN A O 1
ATOM 5682 N N . GLY A 1 724 ? 5.391 11.309 -35.817 1.00 25.42 724 GLY A N 1
ATOM 5683 C CA . GLY A 1 724 ? 4.221 11.912 -36.496 1.00 25.42 724 GLY A CA 1
ATOM 5684 C C . GLY A 1 724 ? 3.132 12.519 -35.581 1.00 25.42 724 GLY A C 1
ATOM 5685 O O . GLY A 1 724 ? 2.473 11.796 -34.848 1.00 25.42 724 GLY A O 1
ATOM 5686 N N . LEU A 1 725 ? 2.914 13.839 -35.669 1.00 25.08 725 LEU A N 1
ATOM 5687 C CA . LEU A 1 725 ? 1.879 14.680 -35.006 1.00 25.08 725 LEU A CA 1
ATOM 5688 C C . LEU A 1 725 ? 1.466 15.808 -36.001 1.00 25.08 725 LEU A C 1
ATOM 5690 O O . LEU A 1 725 ? 2.126 15.877 -37.046 1.00 25.08 725 LEU A O 1
ATOM 5694 N N . PRO A 1 726 ? 0.474 16.715 -35.765 1.00 43.44 726 PRO A N 1
ATOM 5695 C CA . PRO A 1 726 ? -0.290 17.063 -34.542 1.00 43.44 726 PRO A CA 1
ATOM 5696 C C . PRO A 1 726 ? -1.845 17.021 -34.785 1.00 43.44 726 PRO A C 1
ATOM 5698 O O . PRO A 1 726 ? -2.257 16.277 -35.668 1.00 43.44 726 PRO A O 1
ATOM 5701 N N . SER A 1 727 ? -2.794 17.700 -34.101 1.00 26.95 727 SER A N 1
ATOM 5702 C CA . SER A 1 727 ? -2.792 18.725 -33.027 1.00 26.95 727 SER A CA 1
ATOM 5703 C C . SER A 1 727 ? -4.099 18.760 -32.178 1.00 26.95 727 SER A C 1
ATOM 5705 O O . SER A 1 727 ? -5.046 18.022 -32.427 1.00 26.95 727 SER A O 1
ATOM 5707 N N . ASP A 1 728 ? -4.119 19.661 -31.183 1.00 25.38 728 ASP A N 1
ATOM 5708 C CA . ASP A 1 728 ? -5.257 20.419 -30.613 1.00 25.38 728 ASP A CA 1
ATOM 5709 C C . ASP A 1 728 ? -6.549 19.722 -30.124 1.00 25.38 728 ASP A C 1
ATOM 5711 O O . ASP A 1 728 ? -7.546 19.622 -30.836 1.00 25.38 728 ASP A O 1
ATOM 5715 N N . HIS A 1 729 ? -6.623 19.481 -28.803 1.00 26.53 729 HIS A N 1
ATOM 5716 C CA . HIS A 1 729 ? -7.425 20.345 -27.905 1.00 26.53 729 HIS A CA 1
ATOM 5717 C C . HIS A 1 729 ? -7.273 19.985 -26.404 1.00 26.53 729 HIS A C 1
ATOM 5719 O O . HIS A 1 729 ? -7.724 18.933 -25.967 1.00 26.53 729 HIS A O 1
ATOM 5725 N N . ILE A 1 730 ? -6.778 20.946 -25.604 1.00 28.48 730 ILE A N 1
ATOM 5726 C CA . ILE A 1 730 ? -6.950 21.106 -24.134 1.00 28.48 730 ILE A CA 1
ATOM 5727 C C . ILE A 1 730 ? -6.540 19.901 -23.238 1.00 28.48 730 ILE A C 1
ATOM 5729 O O . ILE A 1 730 ? -7.292 18.929 -23.126 1.00 28.48 730 ILE A O 1
ATOM 5733 N N . PRO A 1 731 ? -5.434 19.985 -22.465 1.00 29.97 731 PRO A N 1
ATOM 5734 C CA . PRO A 1 731 ? -5.001 18.890 -21.597 1.00 29.97 731 PRO A CA 1
ATOM 5735 C C . PRO A 1 731 ? -5.937 18.679 -20.393 1.00 29.97 731 PRO A C 1
ATOM 5737 O O . PRO A 1 731 ? -6.087 19.533 -19.519 1.00 29.97 731 PRO A O 1
ATOM 5740 N N . LYS A 1 732 ? -6.532 17.486 -20.327 1.00 30.78 732 LYS A N 1
ATOM 5741 C CA . LYS A 1 732 ? -7.066 16.883 -19.092 1.00 30.78 732 LYS A CA 1
ATOM 5742 C C . LYS A 1 732 ? -5.944 16.078 -18.411 1.00 30.78 732 LYS A C 1
ATOM 5744 O O . LYS A 1 732 ? -4.823 16.047 -18.914 1.00 30.78 732 LYS A O 1
ATOM 5749 N N . ARG A 1 733 ? -6.233 15.391 -17.292 1.00 28.38 733 ARG A N 1
ATOM 5750 C CA . ARG A 1 733 ? -5.342 14.315 -16.794 1.00 28.38 733 ARG A CA 1
ATOM 5751 C C . ARG A 1 733 ? -4.975 13.389 -17.967 1.00 28.38 733 ARG A C 1
ATOM 5753 O O . ARG A 1 733 ? -5.896 13.065 -18.721 1.00 28.38 733 ARG A O 1
ATOM 5760 N N . PRO A 1 734 ? -3.710 12.952 -18.114 1.00 28.33 734 PRO A N 1
ATOM 5761 C CA . PRO A 1 734 ? -3.321 12.070 -19.207 1.00 28.33 734 PRO A CA 1
ATOM 5762 C C . PRO A 1 734 ? -4.083 10.748 -19.099 1.00 28.33 734 PRO A C 1
ATOM 5764 O O . PRO A 1 734 ? -3.817 9.917 -18.234 1.00 28.33 734 PRO A O 1
ATOM 5767 N N . THR A 1 735 ? -5.071 10.574 -19.971 1.00 38.38 735 THR A N 1
ATOM 5768 C CA . THR A 1 735 ? -5.695 9.278 -20.210 1.00 38.38 735 THR A CA 1
ATOM 5769 C C . THR A 1 735 ? -4.667 8.414 -20.915 1.00 38.38 735 THR A C 1
ATOM 5771 O O . THR A 1 735 ? -4.285 8.751 -22.034 1.00 38.38 735 THR A O 1
ATOM 5774 N N . MET A 1 736 ? -4.224 7.325 -20.283 1.00 57.28 736 MET A N 1
ATOM 5775 C CA . MET A 1 736 ? -3.397 6.338 -20.976 1.00 57.28 736 MET A CA 1
ATOM 5776 C C . MET A 1 736 ? -4.180 5.851 -22.196 1.00 57.28 736 MET A C 1
ATOM 5778 O O . MET A 1 736 ? -5.276 5.304 -22.047 1.00 57.28 736 MET A O 1
ATOM 5782 N N . GLU A 1 737 ? -3.667 6.112 -23.396 1.00 65.94 737 GLU A N 1
ATOM 5783 C CA . GLU A 1 737 ? -4.404 5.788 -24.612 1.00 65.94 737 GLU A CA 1
ATOM 5784 C C . GLU A 1 737 ? -4.550 4.261 -24.742 1.00 65.94 737 GLU A C 1
ATOM 5786 O O . GLU A 1 737 ? -3.599 3.527 -24.450 1.00 65.94 737 GLU A O 1
ATOM 5791 N N . PRO A 1 738 ? -5.727 3.738 -25.141 1.00 82.00 738 PRO A N 1
ATOM 5792 C CA . PRO A 1 738 ? -5.895 2.304 -25.309 1.00 82.00 738 PRO A CA 1
ATOM 5793 C C . PRO A 1 738 ? -4.965 1.774 -26.403 1.00 82.00 738 PRO A C 1
ATOM 5795 O O . PRO A 1 738 ? -5.144 2.075 -27.581 1.00 82.00 738 PRO A O 1
ATOM 5798 N N . ASN A 1 739 ? -4.001 0.936 -26.020 1.00 88.56 739 ASN A N 1
ATOM 5799 C CA . ASN A 1 739 ? -3.085 0.286 -26.960 1.00 88.56 739 ASN A CA 1
ATOM 5800 C C . ASN A 1 739 ? -3.810 -0.625 -27.969 1.00 88.56 739 ASN A C 1
ATOM 5802 O O . ASN A 1 739 ? -3.312 -0.858 -29.066 1.00 88.56 739 ASN A O 1
ATOM 5806 N N . VAL A 1 740 ? -5.010 -1.099 -27.629 1.00 93.19 740 VAL A N 1
ATOM 5807 C CA . VAL A 1 740 ? -5.943 -1.736 -28.563 1.00 93.19 740 VAL A CA 1
ATOM 5808 C C . VAL A 1 740 ? -7.033 -0.726 -28.931 1.00 93.19 740 VAL A C 1
ATOM 5810 O O . VAL A 1 740 ? -7.853 -0.364 -28.088 1.00 93.19 740 VAL A O 1
ATOM 5813 N N . LEU A 1 741 ? -7.083 -0.286 -30.192 1.00 92.31 741 LEU A N 1
ATOM 5814 C CA . LEU A 1 741 ? -8.044 0.737 -30.637 1.00 92.31 741 LEU A CA 1
ATOM 5815 C C . LEU A 1 741 ? -9.463 0.178 -30.823 1.00 92.31 741 LEU A C 1
ATOM 5817 O O . LEU A 1 741 ? -10.450 0.882 -30.597 1.00 92.31 741 LEU A O 1
ATOM 5821 N N . ASN A 1 742 ? -9.571 -1.093 -31.217 1.00 94.56 742 ASN A N 1
ATOM 5822 C CA . ASN A 1 742 ? -10.825 -1.826 -31.378 1.00 94.56 742 ASN A CA 1
ATOM 5823 C C . ASN A 1 742 ? -10.643 -3.279 -30.928 1.00 94.56 742 ASN A C 1
ATOM 5825 O O . ASN A 1 742 ? -9.645 -3.908 -31.274 1.00 94.56 742 ASN A O 1
ATOM 5829 N N . VAL A 1 743 ? -11.636 -3.857 -30.254 1.00 96.94 743 VAL A N 1
ATOM 5830 C CA . VAL A 1 743 ? -11.684 -5.298 -29.975 1.00 96.94 743 VAL A CA 1
ATOM 5831 C C . VAL A 1 743 ? -12.944 -5.912 -30.584 1.00 96.94 743 VAL A C 1
ATOM 5833 O O . VAL A 1 743 ? -14.019 -5.318 -30.539 1.00 96.94 743 VAL A O 1
ATOM 5836 N N . VAL A 1 744 ? -12.815 -7.085 -31.199 1.00 95.25 744 VAL A N 1
ATOM 5837 C CA . VAL A 1 744 ? -13.917 -7.824 -31.826 1.00 95.25 744 VAL A CA 1
ATOM 5838 C C . VAL A 1 744 ? -14.144 -9.109 -31.039 1.00 95.25 744 VAL A C 1
ATOM 5840 O O . VAL A 1 744 ? -13.362 -10.049 -31.159 1.00 95.25 744 VAL A O 1
ATOM 5843 N N . LEU A 1 745 ? -15.202 -9.143 -30.228 1.00 94.00 745 LEU A N 1
ATOM 5844 C CA . LEU A 1 745 ? -15.621 -10.330 -29.481 1.00 94.00 745 LEU A CA 1
ATOM 5845 C C . LEU A 1 745 ? -16.589 -11.141 -30.354 1.00 94.00 745 LEU A C 1
ATOM 5847 O O . LEU A 1 745 ? -17.753 -10.765 -30.508 1.00 94.00 745 LEU A O 1
ATOM 5851 N N . GLY A 1 746 ? -16.098 -12.218 -30.973 1.00 86.62 746 GLY A N 1
ATOM 5852 C CA . GLY A 1 746 ? -16.849 -12.971 -31.987 1.00 86.62 746 GLY A CA 1
ATOM 5853 C C . GLY A 1 746 ? -17.161 -12.113 -33.222 1.00 86.62 746 GLY A C 1
ATOM 5854 O O . GLY A 1 746 ? -16.297 -11.931 -34.077 1.00 86.62 746 GLY A O 1
ATOM 5855 N N . THR A 1 747 ? -18.376 -11.558 -33.307 1.00 85.44 747 THR A N 1
ATOM 5856 C CA . THR A 1 747 ? -18.782 -10.556 -34.318 1.00 85.44 747 THR A CA 1
ATOM 5857 C C . THR A 1 747 ? -18.993 -9.146 -33.760 1.00 85.44 747 THR A C 1
ATOM 5859 O O . THR A 1 747 ? -19.188 -8.209 -34.535 1.00 85.44 747 THR A O 1
ATOM 5862 N N . LEU A 1 748 ? -18.982 -8.960 -32.436 1.00 91.69 748 LEU A N 1
ATOM 5863 C CA . LEU A 1 748 ? -19.292 -7.676 -31.809 1.00 91.69 748 LEU A CA 1
ATOM 5864 C C . LEU A 1 748 ? -18.048 -6.786 -31.748 1.00 91.69 748 LEU A C 1
ATOM 5866 O O . LEU A 1 748 ? -17.112 -7.052 -30.995 1.00 91.69 748 LEU A O 1
ATOM 5870 N N . LEU A 1 749 ? -18.065 -5.702 -32.525 1.00 94.50 749 LEU A N 1
ATOM 5871 C CA . LEU A 1 749 ? -17.070 -4.633 -32.463 1.00 94.50 749 LEU A CA 1
ATOM 5872 C C . LEU A 1 749 ? -17.311 -3.764 -31.219 1.00 94.50 749 LEU A C 1
ATOM 5874 O O . LEU A 1 749 ? -18.362 -3.140 -31.078 1.00 94.50 749 LEU A O 1
ATOM 5878 N N . VAL A 1 750 ? -16.320 -3.701 -30.334 1.00 94.81 750 VAL A N 1
ATOM 5879 C CA . VAL A 1 750 ? -16.337 -2.927 -29.089 1.00 94.81 750 VAL A CA 1
ATOM 5880 C C . VAL A 1 750 ? -15.099 -2.031 -29.050 1.00 94.81 750 VAL A C 1
ATOM 5882 O O . VAL A 1 750 ? -14.008 -2.453 -29.431 1.00 94.81 750 VAL A O 1
ATOM 5885 N N . LYS A 1 751 ? -15.242 -0.789 -28.576 1.00 94.75 751 LYS A N 1
ATOM 5886 C CA . LYS A 1 751 ? -14.104 0.115 -28.362 1.00 94.75 751 LYS A CA 1
ATOM 5887 C C . LYS A 1 751 ? -13.579 -0.020 -26.922 1.00 94.75 751 LYS A C 1
ATOM 5889 O O . LYS A 1 751 ? -14.363 0.234 -26.004 1.00 94.75 751 LYS A O 1
ATOM 5894 N N . PRO A 1 752 ? -12.304 -0.400 -26.708 1.00 94.94 752 PRO A N 1
ATOM 5895 C CA . PRO A 1 752 ? -11.657 -0.369 -25.397 1.00 94.94 752 PRO A CA 1
ATOM 5896 C C . PRO A 1 752 ? -11.677 1.009 -24.735 1.00 94.94 752 PRO A C 1
ATOM 5898 O O . PRO A 1 752 ? -11.790 2.042 -25.397 1.00 94.94 752 PRO A O 1
ATOM 5901 N N . TRP A 1 753 ? -11.587 1.008 -23.409 1.00 93.06 753 TRP A N 1
ATOM 5902 C CA . TRP A 1 753 ? -11.587 2.208 -22.567 1.00 93.06 753 TRP A CA 1
ATOM 5903 C C . TRP A 1 753 ? -10.202 2.496 -21.978 1.00 93.06 753 TRP A C 1
ATOM 5905 O O . TRP A 1 753 ? -9.879 3.653 -21.733 1.00 93.06 753 TRP A O 1
ATOM 5915 N N . TYR A 1 754 ? -9.398 1.447 -21.785 1.00 92.19 754 TYR A N 1
ATOM 5916 C CA . TYR A 1 754 ? -8.087 1.475 -21.137 1.00 92.19 754 TYR A CA 1
ATOM 5917 C C . TYR A 1 754 ? -7.103 0.560 -21.884 1.00 92.19 754 TYR A C 1
ATOM 5919 O O . TYR A 1 754 ? -7.547 -0.376 -22.560 1.00 92.19 754 TYR A O 1
ATOM 5927 N N . PRO A 1 755 ? -5.781 0.770 -21.756 1.00 90.56 755 PRO A N 1
ATOM 5928 C CA . PRO A 1 755 ? -4.793 -0.181 -22.254 1.00 90.56 755 PRO A CA 1
ATOM 5929 C C . PRO A 1 755 ? -4.836 -1.512 -21.486 1.00 90.56 755 PRO A C 1
ATOM 5931 O O . PRO A 1 755 ? -5.239 -1.569 -20.316 1.00 90.56 755 PRO A O 1
ATOM 5934 N N . SER A 1 756 ? -4.385 -2.576 -22.156 1.00 91.31 756 SER A N 1
ATOM 5935 C CA . SER A 1 756 ? -4.234 -3.926 -21.604 1.00 91.31 756 SER A CA 1
ATOM 5936 C C . SER A 1 756 ? -2.934 -4.586 -22.068 1.00 91.31 756 SER A C 1
ATOM 5938 O O . SER A 1 756 ? -2.543 -4.474 -23.231 1.00 91.31 756 SER A O 1
ATOM 5940 N N . PHE A 1 757 ? -2.272 -5.287 -21.151 1.00 88.50 757 PHE A N 1
ATOM 5941 C CA . PHE A 1 757 ? -0.888 -5.753 -21.267 1.00 88.50 757 PHE A CA 1
ATOM 5942 C C . PHE A 1 757 ? -0.760 -7.100 -21.997 1.00 88.50 757 PHE A C 1
ATOM 5944 O O . PHE A 1 757 ? -0.171 -8.054 -21.487 1.00 88.50 757 PHE A O 1
ATOM 5951 N N . TYR A 1 758 ? -1.345 -7.189 -23.194 1.00 89.44 758 TYR A N 1
ATOM 5952 C CA . TYR A 1 758 ? -1.126 -8.318 -24.101 1.00 89.44 758 TYR A CA 1
ATOM 5953 C C . TYR A 1 758 ? 0.360 -8.413 -24.511 1.00 89.44 758 TYR A C 1
ATOM 5955 O O . TYR A 1 758 ? 0.995 -7.369 -24.664 1.00 89.44 758 TYR A O 1
ATOM 5963 N N . PRO A 1 759 ? 0.920 -9.618 -24.746 1.00 86.69 759 PRO A N 1
ATOM 5964 C CA . PRO A 1 759 ? 2.330 -9.765 -25.118 1.00 86.69 759 PRO A CA 1
ATOM 5965 C C . PRO A 1 759 ? 2.676 -9.030 -26.424 1.00 86.69 759 PRO A C 1
ATOM 5967 O O . PRO A 1 759 ? 2.026 -9.263 -27.450 1.00 86.69 759 PRO A O 1
ATOM 5970 N N . GLU A 1 760 ? 3.715 -8.181 -26.410 1.00 84.38 760 GLU A N 1
ATOM 5971 C CA . GLU A 1 760 ? 4.126 -7.378 -27.580 1.00 84.38 760 GLU A CA 1
ATOM 5972 C C . GLU A 1 760 ? 4.476 -8.250 -28.797 1.00 84.38 760 GLU A C 1
ATOM 5974 O O . GLU A 1 760 ? 4.141 -7.891 -29.923 1.00 84.38 760 GLU A O 1
ATOM 5979 N N . GLU A 1 761 ? 5.063 -9.429 -28.590 1.00 84.12 761 GLU A N 1
ATOM 5980 C CA . GLU A 1 761 ? 5.365 -10.397 -29.656 1.00 84.12 761 GLU A CA 1
ATOM 5981 C C . GLU A 1 761 ? 4.102 -10.813 -30.435 1.00 84.12 761 GLU A C 1
ATOM 5983 O O . GLU A 1 761 ? 4.083 -10.872 -31.669 1.00 84.12 761 GLU A O 1
ATOM 5988 N N . LEU A 1 762 ? 3.002 -11.049 -29.711 1.00 83.12 762 LEU A N 1
ATOM 5989 C CA . LEU A 1 762 ? 1.744 -11.529 -30.277 1.00 83.12 762 LEU A CA 1
ATOM 5990 C C . LEU A 1 762 ? 0.891 -10.386 -30.826 1.00 83.12 762 LEU A C 1
ATOM 5992 O O . LEU A 1 762 ? 0.400 -10.481 -31.952 1.00 83.12 762 LEU A O 1
ATOM 5996 N N . VAL A 1 763 ? 0.718 -9.303 -30.065 1.00 86.81 763 VAL A N 1
ATOM 5997 C CA . VAL A 1 763 ? -0.242 -8.224 -30.371 1.00 86.81 763 VAL A CA 1
ATOM 5998 C C . VAL A 1 763 ? 0.423 -6.959 -30.925 1.00 86.81 763 VAL A C 1
ATOM 6000 O O . VAL A 1 763 ? -0.196 -6.264 -31.726 1.00 86.81 763 VAL A O 1
ATOM 6003 N N . GLY A 1 764 ? 1.697 -6.716 -30.614 1.00 82.44 764 GLY A N 1
ATOM 6004 C CA . GLY A 1 764 ? 2.388 -5.449 -30.872 1.00 82.44 764 GLY A CA 1
ATOM 6005 C C . GLY A 1 764 ? 2.133 -4.406 -29.778 1.00 82.44 764 GLY A C 1
ATOM 6006 O O . GLY A 1 764 ? 1.228 -4.556 -28.958 1.00 82.44 764 GLY A O 1
ATOM 6007 N N . ARG A 1 765 ? 2.927 -3.326 -29.781 1.00 79.06 765 ARG A N 1
ATOM 6008 C CA . ARG A 1 765 ? 2.759 -2.178 -28.862 1.00 79.06 765 ARG A CA 1
ATOM 6009 C C . ARG A 1 765 ? 1.411 -1.490 -29.009 1.00 79.06 765 ARG A C 1
ATOM 6011 O O . ARG A 1 765 ? 0.854 -1.017 -28.025 1.00 79.06 765 ARG A O 1
ATOM 6018 N N . THR A 1 766 ? 0.899 -1.445 -30.234 1.00 86.06 766 THR A N 1
ATOM 6019 C CA . THR A 1 766 ? -0.436 -0.962 -30.574 1.00 86.06 766 THR A CA 1
ATOM 6020 C C . THR A 1 766 ? -1.093 -1.917 -31.566 1.00 86.06 766 THR A C 1
ATOM 6022 O O . THR A 1 766 ? -0.419 -2.540 -32.386 1.00 86.06 766 THR A O 1
ATOM 6025 N N . ALA A 1 767 ? -2.419 -2.034 -31.491 1.00 89.69 767 ALA A N 1
ATOM 6026 C CA . ALA A 1 767 ? -3.218 -2.854 -32.390 1.00 89.69 767 ALA A CA 1
ATOM 6027 C C . ALA A 1 767 ? -4.510 -2.127 -32.789 1.00 89.69 767 ALA A C 1
ATOM 6029 O O . ALA A 1 767 ? -5.400 -1.903 -31.963 1.00 89.69 767 ALA A O 1
ATOM 6030 N N . ASP A 1 768 ? -4.654 -1.826 -34.083 1.00 91.50 768 ASP A N 1
ATOM 6031 C CA . ASP A 1 768 ? -5.870 -1.222 -34.649 1.00 91.50 768 ASP A CA 1
ATOM 6032 C C . ASP A 1 768 ? -7.116 -2.069 -34.376 1.00 91.50 768 ASP A C 1
ATOM 6034 O O . ASP A 1 768 ? -8.218 -1.543 -34.187 1.00 91.50 768 ASP A O 1
ATOM 6038 N N . ARG A 1 769 ? -6.943 -3.396 -34.370 1.00 94.12 769 ARG A N 1
ATOM 6039 C CA . ARG A 1 769 ? -7.996 -4.373 -34.118 1.00 94.12 769 ARG A CA 1
ATOM 6040 C C . ARG A 1 769 ? -7.437 -5.648 -33.493 1.00 94.12 769 ARG A C 1
ATOM 6042 O O . ARG A 1 769 ? -6.581 -6.302 -34.077 1.00 94.12 769 ARG A O 1
ATOM 6049 N N . LEU A 1 770 ? -7.994 -6.036 -32.350 1.00 97.25 770 LEU A N 1
ATOM 6050 C CA . LEU A 1 770 ? -7.769 -7.334 -31.718 1.00 97.25 770 LEU A CA 1
ATOM 6051 C C . LEU A 1 770 ? -9.021 -8.205 -31.876 1.00 97.25 770 LEU A C 1
ATOM 6053 O O . LEU A 1 770 ? -10.112 -7.799 -31.481 1.00 97.25 770 LEU A O 1
ATOM 6057 N N . TYR A 1 771 ? -8.883 -9.403 -32.431 1.00 96.06 771 TYR A N 1
ATOM 6058 C CA . TYR A 1 771 ? -9.956 -10.395 -32.493 1.00 96.06 771 TYR A CA 1
ATOM 6059 C C . TYR A 1 771 ? -9.890 -11.297 -31.260 1.00 96.06 771 TYR A C 1
ATOM 6061 O O . TYR A 1 771 ? -8.807 -11.756 -30.903 1.00 96.06 771 TYR A O 1
ATOM 6069 N N . VAL A 1 772 ? -11.029 -11.548 -30.610 1.00 96.62 772 VAL A N 1
ATOM 6070 C CA . VAL A 1 772 ? -11.141 -12.303 -29.352 1.00 96.62 772 VAL A CA 1
ATOM 6071 C C . VAL A 1 772 ? -12.218 -13.376 -29.487 1.00 96.62 772 VAL A C 1
ATOM 6073 O O . VAL A 1 772 ? -13.350 -13.110 -29.899 1.00 96.62 772 VAL A O 1
ATOM 6076 N N . CYS A 1 773 ? -11.855 -14.611 -29.148 1.00 94.31 773 CYS A N 1
ATOM 6077 C CA . CYS A 1 773 ? -12.732 -15.769 -29.253 1.00 94.31 773 CYS A CA 1
ATOM 6078 C C . CYS A 1 773 ? -13.839 -15.719 -28.193 1.00 94.31 773 CYS A C 1
ATOM 6080 O O . CYS A 1 773 ? -13.550 -15.643 -27.001 1.00 94.31 773 CYS A O 1
ATOM 6082 N N . GLN A 1 774 ? -15.100 -15.803 -28.621 1.00 91.38 774 GLN A N 1
ATOM 6083 C CA . GLN A 1 774 ? -16.261 -15.642 -27.738 1.00 91.38 774 GLN A CA 1
ATOM 6084 C C . GLN A 1 774 ? -16.399 -16.739 -26.665 1.00 91.38 774 GLN A C 1
ATOM 6086 O O . GLN A 1 774 ? -17.007 -16.487 -25.626 1.00 91.38 774 GLN A O 1
ATOM 6091 N N . TRP A 1 775 ? -15.822 -17.925 -26.914 1.00 92.62 775 TRP A N 1
ATOM 6092 C CA . TRP A 1 775 ? -15.914 -19.098 -26.035 1.00 92.62 775 TRP A CA 1
ATOM 6093 C C . TRP A 1 775 ? -14.704 -19.297 -25.113 1.00 92.62 775 TRP A C 1
ATOM 6095 O O . TRP A 1 775 ? -14.863 -19.870 -24.045 1.00 92.62 775 TRP A O 1
ATOM 6105 N N . CYS A 1 776 ? -13.493 -18.871 -25.504 1.00 94.25 776 CYS A N 1
ATOM 6106 C CA . CYS A 1 776 ? -12.258 -19.137 -24.738 1.00 94.25 776 CYS A CA 1
ATOM 6107 C C . CYS A 1 776 ? -11.340 -17.918 -24.525 1.00 94.25 776 CYS A C 1
ATOM 6109 O O . CYS A 1 776 ? -10.219 -18.060 -24.028 1.00 94.25 776 CYS A O 1
ATOM 6111 N N . PHE A 1 777 ? -11.777 -16.732 -24.960 1.00 96.25 777 PHE A N 1
ATOM 6112 C CA . PHE A 1 777 ? -11.058 -15.453 -24.899 1.00 96.25 777 PHE A CA 1
ATOM 6113 C C . PHE A 1 777 ? -9.671 -15.418 -25.578 1.00 96.25 777 PHE A C 1
ATOM 6115 O O . PHE A 1 777 ? -9.014 -14.377 -25.561 1.00 96.25 777 PHE A O 1
ATOM 6122 N N . LYS A 1 778 ? -9.228 -16.498 -26.244 1.00 95.44 778 LYS A N 1
ATOM 6123 C CA . LYS A 1 778 ? -7.988 -16.499 -27.035 1.00 95.44 778 LYS A CA 1
ATOM 6124 C C . LYS A 1 778 ? -8.056 -15.423 -28.119 1.00 95.44 778 LYS A C 1
ATOM 6126 O O . LYS A 1 778 ? -9.069 -15.280 -28.808 1.00 95.44 778 LYS A O 1
ATOM 6131 N N . TYR A 1 779 ? -6.961 -14.688 -28.260 1.00 95.81 779 TYR A N 1
ATOM 6132 C CA . TYR A 1 779 ? -6.882 -13.461 -29.041 1.00 95.81 779 TYR A CA 1
ATOM 6133 C C . TYR A 1 779 ? -5.887 -13.555 -30.209 1.00 95.81 779 TYR A C 1
ATOM 6135 O O . TYR A 1 779 ? -4.989 -14.397 -30.218 1.00 95.81 779 TYR A O 1
ATOM 6143 N N . SER A 1 780 ? -6.041 -12.676 -31.203 1.00 94.88 780 SER A N 1
ATOM 6144 C CA . SER A 1 780 ? -5.048 -12.427 -32.257 1.00 94.88 780 SER A CA 1
ATOM 6145 C C . SER A 1 780 ? -5.236 -11.040 -32.878 1.00 94.88 780 SER A C 1
ATOM 6147 O O . SER A 1 780 ? -6.366 -10.565 -32.996 1.00 94.88 780 SER A O 1
ATOM 6149 N N . LYS A 1 781 ? -4.146 -10.400 -33.321 1.00 93.56 781 LYS A N 1
ATOM 6150 C CA . LYS A 1 781 ? -4.199 -9.182 -34.157 1.00 93.56 781 LYS A CA 1
ATOM 6151 C C . LYS A 1 781 ? -4.574 -9.481 -35.619 1.00 93.56 781 LYS A C 1
ATOM 6153 O O . LYS A 1 781 ? -4.997 -8.591 -36.350 1.00 93.56 781 LYS A O 1
ATOM 6158 N N . GLU A 1 782 ? -4.457 -10.738 -36.051 1.00 92.25 782 GLU A N 1
ATOM 6159 C CA . GLU A 1 782 ? -4.643 -11.149 -37.444 1.00 92.25 782 GLU A CA 1
ATOM 6160 C C . GLU A 1 782 ? -5.937 -11.944 -37.655 1.00 92.25 782 GLU A C 1
ATOM 6162 O O . GLU A 1 782 ? -6.255 -12.884 -36.923 1.00 92.25 782 GLU A O 1
ATOM 6167 N N . LEU A 1 783 ? -6.666 -11.610 -38.724 1.00 90.06 783 LEU A N 1
ATOM 6168 C CA . LEU A 1 783 ? -7.953 -12.236 -39.034 1.00 90.06 783 LEU A CA 1
ATOM 6169 C C . LEU A 1 783 ? -7.818 -13.713 -39.446 1.00 90.06 783 LEU A C 1
ATOM 6171 O O . LEU A 1 783 ? -8.659 -14.526 -39.072 1.00 90.06 783 LEU A O 1
ATOM 6175 N N . MET A 1 784 ? -6.782 -14.085 -40.205 1.00 92.19 784 MET A N 1
ATOM 6176 C CA . MET A 1 784 ? -6.654 -15.453 -40.730 1.00 92.19 784 MET A CA 1
ATOM 6177 C C . MET A 1 784 ? -6.310 -16.488 -39.638 1.00 92.19 784 MET A C 1
ATOM 6179 O O . MET A 1 784 ? -7.027 -17.490 -39.554 1.00 92.19 784 MET A O 1
ATOM 6183 N N . PRO A 1 785 ? -5.331 -16.256 -38.735 1.00 91.12 785 PRO A N 1
ATOM 6184 C CA . PRO A 1 785 ? -5.127 -17.100 -37.555 1.00 91.12 785 PRO A CA 1
ATOM 6185 C C . PRO A 1 785 ? -6.353 -17.144 -36.634 1.00 91.12 785 PRO A C 1
ATOM 6187 O O . PRO A 1 785 ? -6.685 -18.209 -36.111 1.00 91.12 785 PRO A O 1
ATOM 6190 N N . PHE A 1 786 ? -7.072 -16.024 -36.472 1.00 92.44 786 PHE A N 1
ATOM 6191 C CA . PHE A 1 786 ? -8.313 -15.990 -35.694 1.00 92.44 786 PHE A CA 1
ATOM 6192 C C . PHE A 1 786 ? -9.410 -16.881 -36.297 1.00 92.44 786 PHE A C 1
ATOM 6194 O O . PHE A 1 786 ? -9.978 -17.708 -35.588 1.00 92.44 786 PHE A O 1
ATOM 6201 N N . LEU A 1 787 ? -9.676 -16.782 -37.604 1.00 90.06 787 LEU A N 1
ATOM 6202 C CA . LEU A 1 787 ? -10.663 -17.629 -38.288 1.00 90.06 787 LEU A CA 1
ATOM 6203 C C . LEU A 1 787 ? -10.257 -19.111 -38.310 1.00 90.06 787 LEU A C 1
ATOM 6205 O O . LEU A 1 787 ? -11.128 -19.979 -38.258 1.00 90.06 787 LEU A O 1
ATOM 6209 N N . GLY A 1 788 ? -8.955 -19.410 -38.353 1.00 90.81 788 GLY A N 1
ATOM 6210 C CA . GLY A 1 788 ? -8.435 -20.762 -38.140 1.00 90.81 788 GLY A CA 1
ATOM 6211 C C . GLY A 1 788 ? -8.756 -21.277 -36.734 1.00 90.81 788 GLY A C 1
ATOM 6212 O O . GLY A 1 788 ? -9.320 -22.359 -36.586 1.00 90.81 788 GLY A O 1
ATOM 6213 N N . HIS A 1 789 ? -8.485 -20.469 -35.705 1.00 92.88 789 HIS A N 1
ATOM 6214 C CA . HIS A 1 789 ? -8.804 -20.812 -34.320 1.00 92.88 789 HIS A CA 1
ATOM 6215 C C . HIS A 1 789 ? -10.311 -20.985 -34.076 1.00 92.88 789 HIS A C 1
ATOM 6217 O O . HIS A 1 789 ? -10.698 -21.968 -33.455 1.00 92.88 789 HIS A O 1
ATOM 6223 N N . VAL A 1 790 ? -11.166 -20.090 -34.580 1.00 89.62 790 VAL A N 1
ATOM 6224 C CA . VAL A 1 790 ? -12.632 -20.159 -34.406 1.00 89.62 790 VAL A CA 1
ATOM 6225 C C . VAL A 1 790 ? -13.214 -21.474 -34.939 1.00 89.62 790 VAL A C 1
ATOM 6227 O O . VAL A 1 790 ? -14.121 -22.030 -34.328 1.00 89.62 790 VAL A O 1
ATOM 6230 N N . LYS A 1 791 ? -12.667 -22.012 -36.038 1.00 88.31 791 LYS A N 1
ATOM 6231 C CA . LYS A 1 791 ? -13.078 -23.313 -36.598 1.00 88.31 791 LYS A CA 1
ATOM 6232 C C . LYS A 1 791 ? -12.599 -24.521 -35.786 1.00 88.31 791 LYS A C 1
ATOM 6234 O O . LYS A 1 791 ? -13.206 -25.578 -35.895 1.00 88.31 791 LYS A O 1
ATOM 6239 N N . ALA A 1 792 ? -11.524 -24.371 -35.013 1.00 90.50 792 ALA A N 1
ATOM 6240 C CA . ALA A 1 792 ? -10.848 -25.441 -34.275 1.00 90.50 792 ALA A CA 1
ATOM 6241 C C . ALA A 1 792 ? -10.848 -25.212 -32.747 1.00 90.50 792 ALA A C 1
ATOM 6243 O O . ALA A 1 792 ? -10.004 -25.747 -32.028 1.00 90.50 792 ALA A O 1
ATOM 6244 N N . CYS A 1 793 ? -11.749 -24.370 -32.235 1.00 90.88 793 CYS A N 1
ATOM 6245 C CA . CYS A 1 793 ? -11.838 -24.066 -30.811 1.00 90.88 793 CYS A CA 1
ATOM 6246 C C . CYS A 1 793 ? -12.581 -25.191 -30.083 1.00 90.88 793 CYS A C 1
ATOM 6248 O O . CYS A 1 793 ? -13.759 -25.415 -30.346 1.00 90.88 793 CYS A O 1
ATOM 6250 N N . SER A 1 794 ? -11.926 -25.857 -29.129 1.00 89.56 794 SER A N 1
ATOM 6251 C CA . SER A 1 794 ? -12.535 -26.928 -28.326 1.00 89.56 794 SER A CA 1
ATOM 6252 C C . SER A 1 794 ? -13.772 -26.479 -27.537 1.00 89.56 794 SER A C 1
ATOM 6254 O O . SER A 1 794 ? -14.672 -27.280 -27.320 1.00 89.56 794 SER A O 1
ATOM 6256 N N . LEU A 1 795 ? -13.858 -25.196 -27.162 1.00 88.94 795 LEU A N 1
ATOM 6257 C CA . LEU A 1 795 ? -15.008 -24.631 -26.441 1.00 88.94 795 LEU A CA 1
ATOM 6258 C C . LEU A 1 795 ? -16.149 -24.133 -27.353 1.00 88.94 795 LEU A C 1
ATOM 6260 O O . LEU A 1 795 ? -17.111 -23.561 -26.856 1.00 88.94 795 LEU A O 1
ATOM 6264 N N . LYS A 1 796 ? -16.072 -24.337 -28.677 1.00 85.12 796 LYS A N 1
ATOM 6265 C CA . LYS A 1 796 ? -17.137 -23.960 -29.631 1.00 85.12 796 LYS A CA 1
ATOM 6266 C C . LYS A 1 796 ? -18.408 -24.804 -29.475 1.00 85.12 796 LYS A C 1
ATOM 6268 O O . LYS A 1 796 ? -19.516 -24.290 -29.637 1.00 85.12 796 LYS A O 1
ATOM 6273 N N . ASP A 1 797 ? -18.214 -26.097 -29.217 1.00 82.88 797 ASP A N 1
ATOM 6274 C CA . ASP A 1 797 ? -19.259 -27.132 -29.180 1.00 82.88 797 ASP A CA 1
ATOM 6275 C C . ASP A 1 797 ? -19.387 -27.792 -27.792 1.00 82.88 797 ASP A C 1
ATOM 6277 O O . ASP A 1 797 ? -20.168 -28.722 -27.608 1.00 82.88 797 ASP A O 1
ATOM 6281 N N . ALA A 1 798 ? -18.623 -27.300 -26.813 1.00 83.12 798 ALA A N 1
ATOM 6282 C CA . ALA A 1 798 ? -18.677 -27.699 -25.410 1.00 83.12 798 ALA A CA 1
ATOM 6283 C C . ALA A 1 798 ? -19.537 -26.708 -24.594 1.00 83.12 798 ALA A C 1
ATOM 6285 O O . ALA A 1 798 ? -19.718 -25.561 -25.020 1.00 83.12 798 ALA A O 1
ATOM 6286 N N . PRO A 1 799 ? -20.054 -27.096 -23.412 1.00 80.25 799 PRO A N 1
ATOM 6287 C CA . PRO A 1 799 ? -20.654 -26.140 -22.484 1.00 80.25 799 PRO A CA 1
ATOM 6288 C C . PRO A 1 799 ? -19.630 -25.079 -22.023 1.00 80.25 799 PRO A C 1
ATOM 6290 O O . PRO A 1 799 ? -18.422 -25.337 -22.044 1.00 80.25 799 PRO A O 1
ATOM 6293 N N . PRO A 1 800 ? -20.085 -23.893 -21.569 1.00 83.75 800 PRO A N 1
ATOM 6294 C CA . PRO A 1 800 ? -19.206 -22.910 -20.942 1.00 83.75 800 PRO A CA 1
ATOM 6295 C C . PRO A 1 800 ? -18.453 -23.519 -19.744 1.00 83.75 800 PRO A C 1
ATOM 6297 O O . PRO A 1 800 ? -19.074 -24.243 -18.962 1.00 83.75 800 PRO A O 1
ATOM 6300 N N . PRO A 1 801 ? -17.146 -23.239 -19.581 1.00 88.06 801 PRO A N 1
ATOM 6301 C CA . PRO A 1 801 ? -16.325 -23.873 -18.552 1.00 88.06 801 PRO A CA 1
ATOM 6302 C C . PRO A 1 801 ? -16.765 -23.508 -17.126 1.00 88.06 801 PRO A C 1
ATOM 6304 O O . PRO A 1 801 ? -17.417 -22.484 -16.908 1.00 88.06 801 PRO A O 1
ATOM 6307 N N . GLY A 1 802 ? -16.353 -24.335 -16.163 1.00 91.50 802 GLY A N 1
ATOM 6308 C CA . GLY A 1 802 ? -16.648 -24.167 -14.741 1.00 91.50 802 GLY A CA 1
ATOM 6309 C C . GLY A 1 802 ? -17.921 -24.858 -14.255 1.00 91.50 802 GLY A C 1
ATOM 6310 O O . GLY A 1 802 ? -18.815 -25.194 -15.034 1.00 91.50 802 GLY A O 1
ATOM 6311 N N . THR A 1 803 ? -17.994 -25.033 -12.939 1.00 95.00 803 THR A N 1
ATOM 6312 C CA . THR A 1 803 ? -19.097 -25.680 -12.220 1.00 95.00 803 THR A CA 1
ATOM 6313 C C . THR A 1 803 ? -20.291 -24.737 -12.119 1.00 95.00 803 THR A C 1
ATOM 6315 O O . THR A 1 803 ? -20.151 -23.585 -11.707 1.00 95.00 803 THR A O 1
ATOM 6318 N N . VAL A 1 804 ? -21.490 -25.205 -12.473 1.00 95.44 804 VAL A N 1
ATOM 6319 C CA . VAL A 1 804 ? -22.713 -24.392 -12.390 1.00 95.44 804 VAL A CA 1
ATOM 6320 C C . VAL A 1 804 ? -23.109 -24.207 -10.924 1.00 95.44 804 VAL A C 1
ATOM 6322 O O . VAL A 1 804 ? -23.609 -25.137 -10.303 1.00 95.44 804 VAL A O 1
ATOM 6325 N N . ILE A 1 805 ? -22.935 -23.001 -10.379 1.00 95.75 805 ILE A N 1
ATOM 6326 C CA . ILE A 1 805 ? -23.366 -22.674 -9.007 1.00 95.75 805 ILE A CA 1
ATOM 6327 C C . ILE A 1 805 ? -24.764 -22.043 -8.957 1.00 95.75 805 ILE A C 1
ATOM 6329 O O . ILE A 1 805 ? -25.404 -22.034 -7.908 1.00 95.75 805 ILE A O 1
ATOM 6333 N N . TYR A 1 806 ? -25.247 -21.505 -10.082 1.00 95.94 806 TYR A N 1
ATOM 6334 C CA . TYR A 1 806 ? -26.542 -20.830 -10.209 1.00 95.94 806 TYR A CA 1
ATOM 6335 C C . TYR A 1 806 ? -27.127 -21.022 -11.608 1.00 95.94 806 TYR A C 1
ATOM 6337 O O . TYR A 1 806 ? -26.407 -20.862 -12.593 1.00 95.94 806 TYR A O 1
ATOM 6345 N N . ALA A 1 807 ? -28.432 -21.278 -11.711 1.00 94.44 807 ALA A N 1
ATOM 6346 C CA . ALA A 1 807 ? -29.181 -21.304 -12.964 1.00 94.44 807 ALA A CA 1
ATOM 6347 C C . ALA A 1 807 ? -30.630 -20.828 -12.746 1.00 94.44 807 ALA A C 1
ATOM 6349 O O . ALA A 1 807 ? -31.422 -21.482 -12.067 1.00 94.44 807 ALA A O 1
ATOM 6350 N N . LYS A 1 808 ? -30.997 -19.677 -13.327 1.00 92.50 808 LYS A N 1
ATOM 6351 C CA . LYS A 1 808 ? -32.339 -19.084 -13.194 1.00 92.50 808 LYS A CA 1
ATOM 6352 C C . LYS A 1 808 ? -32.628 -18.073 -14.312 1.00 92.50 808 LYS A C 1
ATOM 6354 O O . LYS A 1 808 ? -31.728 -17.370 -14.760 1.00 92.50 808 LYS A O 1
ATOM 6359 N N . ASP A 1 809 ? -33.888 -17.985 -14.741 1.00 86.94 809 ASP A N 1
ATOM 6360 C CA . ASP A 1 809 ? -34.446 -16.911 -15.587 1.00 86.94 809 ASP A CA 1
ATOM 6361 C C . ASP A 1 809 ? -33.653 -16.579 -16.872 1.00 86.94 809 ASP A C 1
ATOM 6363 O O . ASP A 1 809 ? -33.571 -15.429 -17.298 1.00 86.94 809 ASP A O 1
ATOM 6367 N N . GLY A 1 810 ? -33.071 -17.598 -17.516 1.00 90.62 810 GLY A N 1
ATOM 6368 C CA . GLY A 1 810 ? -32.286 -17.436 -18.749 1.00 90.62 810 GLY A CA 1
ATOM 6369 C C . GLY A 1 810 ? -30.807 -17.087 -18.536 1.00 90.62 810 GLY A C 1
ATOM 6370 O O . GLY A 1 810 ? -30.107 -16.799 -19.512 1.00 90.62 810 GLY A O 1
ATOM 6371 N N . TYR A 1 811 ? -30.318 -17.177 -17.295 1.00 94.38 811 TYR A N 1
ATOM 6372 C CA . TYR A 1 811 ? -28.921 -16.978 -16.916 1.00 94.38 811 TYR A CA 1
ATOM 6373 C C . TYR A 1 811 ? -28.372 -18.155 -16.100 1.00 94.38 811 TYR A C 1
ATOM 6375 O O . TYR A 1 811 ? -29.109 -18.815 -15.366 1.00 94.38 811 TYR A O 1
ATOM 6383 N N . SER A 1 812 ? -27.060 -18.375 -16.169 1.00 95.88 812 SER A N 1
ATOM 6384 C CA . SER A 1 812 ? -26.321 -19.189 -15.197 1.00 95.88 812 SER A CA 1
ATOM 6385 C C . SER A 1 812 ? -25.086 -18.452 -14.683 1.00 95.88 812 SER A C 1
ATOM 6387 O O . SER A 1 812 ? -24.580 -17.537 -15.339 1.00 95.88 812 SER A O 1
ATOM 6389 N N . ILE A 1 813 ? -24.607 -18.835 -13.497 1.00 97.75 813 ILE A N 1
ATOM 6390 C CA . ILE A 1 813 ? -23.279 -18.455 -13.008 1.00 97.75 813 ILE A CA 1
ATOM 6391 C C . ILE A 1 813 ? -22.447 -19.721 -12.854 1.00 97.75 813 ILE A C 1
ATOM 6393 O O . ILE A 1 813 ? -22.863 -20.653 -12.166 1.00 97.75 813 ILE A O 1
ATOM 6397 N N . HIS A 1 814 ? -21.295 -19.745 -13.521 1.00 97.00 814 HIS A N 1
ATOM 6398 C CA . HIS A 1 814 ? -20.329 -20.836 -13.438 1.00 97.00 814 HIS A CA 1
ATOM 6399 C C . HIS A 1 814 ? -19.124 -20.365 -12.621 1.00 97.00 814 HIS A C 1
ATOM 6401 O O . HIS A 1 814 ? -18.591 -19.285 -12.886 1.00 97.00 814 HIS A O 1
ATOM 6407 N N . GLU A 1 815 ? -18.712 -21.151 -11.633 1.00 97.69 815 GLU A N 1
ATOM 6408 C CA . GLU A 1 815 ? -17.474 -20.955 -10.879 1.00 97.69 815 GLU A CA 1
ATOM 6409 C C . GLU A 1 815 ? -16.317 -21.657 -11.599 1.00 97.69 815 GLU A C 1
ATOM 6411 O O . GLU A 1 815 ? -16.429 -22.810 -12.012 1.00 97.69 815 GLU A O 1
ATOM 6416 N N . ILE A 1 816 ? -15.210 -20.941 -11.775 1.00 96.19 816 ILE A N 1
ATOM 6417 C CA . ILE A 1 816 ? -13.976 -21.432 -12.384 1.00 96.19 816 ILE A CA 1
ATOM 6418 C C . ILE A 1 816 ? -12.817 -21.165 -11.435 1.00 96.19 816 ILE A C 1
ATOM 6420 O O . ILE A 1 816 ? -12.588 -20.014 -11.050 1.00 96.19 816 ILE A O 1
ATOM 6424 N N . ASP A 1 817 ? -12.018 -22.189 -11.154 1.00 95.81 817 ASP A N 1
ATOM 6425 C CA . ASP A 1 817 ? -10.718 -22.001 -10.528 1.00 95.81 817 ASP A CA 1
ATOM 6426 C C . ASP A 1 817 ? -9.688 -21.479 -11.553 1.00 95.81 817 ASP A C 1
ATOM 6428 O O . ASP A 1 817 ? -9.479 -22.052 -12.629 1.00 95.81 817 ASP A O 1
ATOM 6432 N N . GLY A 1 818 ? -9.040 -20.352 -11.242 1.00 91.00 818 GLY A N 1
ATOM 6433 C CA . GLY A 1 818 ? -7.976 -19.780 -12.069 1.00 91.00 818 GLY A CA 1
ATOM 6434 C C . GLY A 1 818 ? -6.667 -20.578 -12.062 1.00 91.00 818 GLY A C 1
ATOM 6435 O O . GLY A 1 818 ? -5.763 -20.267 -12.834 1.00 91.00 818 GLY A O 1
ATOM 6436 N N . GLU A 1 819 ? -6.539 -21.596 -11.220 1.00 91.00 819 GLU A N 1
ATOM 6437 C CA . GLU A 1 819 ? -5.428 -22.544 -11.203 1.00 91.00 819 GLU A CA 1
ATOM 6438 C C . GLU A 1 819 ? -5.631 -23.661 -12.229 1.00 91.00 819 GLU A C 1
ATOM 6440 O O . GLU A 1 819 ? -4.768 -23.866 -13.084 1.00 91.00 819 GLU A O 1
ATOM 6445 N N . GLU A 1 820 ? -6.810 -24.286 -12.226 1.00 92.44 820 GLU A N 1
ATOM 6446 C CA . GLU A 1 820 ? -7.215 -25.326 -13.180 1.00 92.44 820 GLU A CA 1
ATOM 6447 C C . GLU A 1 820 ? -7.341 -24.764 -14.605 1.00 92.44 820 GLU A C 1
ATOM 6449 O O . GLU A 1 820 ? -6.737 -25.257 -15.558 1.00 92.44 820 GLU A O 1
ATOM 6454 N N . HIS A 1 821 ? -8.080 -23.662 -14.758 1.00 92.88 821 HIS A N 1
ATOM 6455 C CA . HIS A 1 821 ? -8.382 -23.050 -16.053 1.00 92.88 821 HIS A CA 1
ATOM 6456 C C . HIS A 1 821 ? -7.476 -21.844 -16.365 1.00 92.88 821 HIS A C 1
ATOM 6458 O O . HIS A 1 821 ? -7.892 -20.882 -17.021 1.00 92.88 821 HIS A O 1
ATOM 6464 N N . LYS A 1 822 ? -6.210 -21.887 -15.929 1.00 90.69 822 LYS A N 1
ATOM 6465 C CA . LYS A 1 822 ? -5.254 -20.762 -15.961 1.00 90.69 822 LYS A CA 1
ATOM 6466 C C . LYS A 1 822 ? -5.246 -19.947 -17.259 1.00 90.69 822 LYS A C 1
ATOM 6468 O O . LYS A 1 822 ? -5.454 -18.736 -17.214 1.00 90.69 822 LYS A O 1
ATOM 6473 N N . LEU A 1 823 ? -5.069 -20.582 -18.422 1.00 93.62 823 LEU A N 1
ATOM 6474 C CA . LEU A 1 823 ? -5.018 -19.875 -19.714 1.00 93.62 823 LEU A CA 1
ATOM 6475 C C . LEU A 1 823 ? -6.332 -19.139 -20.041 1.00 93.62 823 LEU A C 1
ATOM 6477 O O . LEU A 1 823 ? -6.309 -18.039 -20.592 1.00 93.62 823 LEU A O 1
ATOM 6481 N N . TYR A 1 824 ? -7.479 -19.719 -19.682 1.00 96.00 824 TYR A N 1
ATOM 6482 C CA . TYR A 1 824 ? -8.786 -19.091 -19.873 1.00 96.00 824 TYR A CA 1
ATOM 6483 C C . TYR A 1 824 ? -8.926 -17.847 -18.985 1.00 96.00 824 TYR A C 1
ATOM 6485 O O . TYR A 1 824 ? -9.272 -16.772 -19.476 1.00 96.00 824 TYR A O 1
ATOM 6493 N N . CYS A 1 825 ? -8.582 -17.960 -17.700 1.00 96.38 825 CYS A N 1
ATOM 6494 C CA . CYS A 1 825 ? -8.676 -16.859 -16.738 1.00 96.38 825 CYS A CA 1
ATOM 6495 C C . CYS A 1 825 ? -7.667 -15.727 -17.010 1.00 96.38 825 CYS A C 1
ATOM 6497 O O . CYS A 1 825 ? -7.982 -14.557 -16.772 1.00 96.38 825 CYS A O 1
ATOM 6499 N N . GLN A 1 826 ? -6.495 -16.042 -17.577 1.00 94.62 826 GLN A N 1
ATOM 6500 C CA . GLN A 1 826 ? -5.540 -15.053 -18.096 1.00 94.62 826 GLN A CA 1
ATOM 6501 C C . GLN A 1 826 ? -6.105 -14.307 -19.314 1.00 94.62 826 GLN A C 1
ATOM 6503 O O . GLN A 1 826 ? -6.160 -13.077 -19.310 1.00 94.62 826 GLN A O 1
ATOM 6508 N N . ASN A 1 827 ? -6.603 -15.030 -20.326 1.00 97.00 827 ASN A N 1
ATOM 6509 C CA . ASN A 1 827 ? -7.222 -14.430 -21.515 1.00 97.00 827 ASN A CA 1
ATOM 6510 C C . ASN A 1 827 ? -8.415 -13.528 -21.145 1.00 97.00 827 ASN A C 1
ATOM 6512 O O . ASN A 1 827 ? -8.507 -12.387 -21.603 1.00 97.00 827 ASN A O 1
ATOM 6516 N N . LEU A 1 828 ? -9.301 -14.017 -20.271 1.00 97.25 828 LEU A N 1
ATOM 6517 C CA . LEU A 1 828 ? -10.432 -13.266 -19.726 1.00 97.25 828 LEU A CA 1
ATOM 6518 C C . LEU A 1 828 ? -9.966 -12.023 -18.955 1.00 97.25 828 LEU A C 1
ATOM 6520 O O . LEU A 1 828 ? -10.563 -10.957 -19.091 1.00 97.25 828 LEU A O 1
ATOM 6524 N N . SER A 1 829 ? -8.885 -12.122 -18.179 1.00 96.31 829 SER A N 1
ATOM 6525 C CA . SER A 1 829 ? -8.343 -10.989 -17.426 1.00 96.31 829 SER A CA 1
ATOM 6526 C C . SER A 1 829 ? -7.721 -9.910 -18.314 1.00 96.31 829 SER A C 1
ATOM 6528 O O . SER A 1 829 ? -7.959 -8.726 -18.063 1.00 96.31 829 SER A O 1
ATOM 6530 N N . LEU A 1 830 ? -6.991 -10.290 -19.367 1.00 95.69 830 LEU A N 1
ATOM 6531 C CA . LEU A 1 830 ? -6.471 -9.361 -20.377 1.00 95.69 830 LEU A CA 1
ATOM 6532 C C . LEU A 1 830 ? -7.607 -8.693 -21.168 1.00 95.69 830 LEU A C 1
ATOM 6534 O O . LEU A 1 830 ? -7.560 -7.486 -21.424 1.00 95.69 830 LEU A O 1
ATOM 6538 N N . PHE A 1 831 ? -8.671 -9.433 -21.492 1.00 97.25 831 PHE A N 1
ATOM 6539 C CA . PHE A 1 831 ? -9.880 -8.865 -22.093 1.00 97.25 831 PHE A CA 1
ATOM 6540 C C . PHE A 1 831 ? -10.596 -7.899 -21.138 1.00 97.25 831 PHE A C 1
ATOM 6542 O O . PHE A 1 831 ? -10.995 -6.809 -21.543 1.00 97.25 831 PHE A O 1
ATOM 6549 N N . ALA A 1 832 ? -10.699 -8.239 -19.852 1.00 96.12 832 ALA A N 1
ATOM 6550 C CA . ALA A 1 832 ? -11.328 -7.392 -18.842 1.00 96.12 832 ALA A CA 1
ATOM 6551 C C . ALA A 1 832 ? -10.564 -6.082 -18.597 1.00 96.12 832 ALA A C 1
ATOM 6553 O O . ALA A 1 832 ? -11.185 -5.034 -18.413 1.00 96.12 832 ALA A O 1
ATOM 6554 N N . LYS A 1 833 ? -9.225 -6.116 -18.640 1.00 94.62 833 LYS A N 1
ATOM 6555 C CA . LYS A 1 833 ? -8.353 -4.944 -18.457 1.00 94.62 833 LYS A CA 1
ATOM 6556 C C . LYS A 1 833 ? -8.583 -3.846 -19.512 1.00 94.62 833 LYS A C 1
ATOM 6558 O O . LYS A 1 833 ? -8.404 -2.674 -19.195 1.00 94.62 833 LYS A O 1
ATOM 6563 N N . LEU A 1 834 ? -9.089 -4.187 -20.705 1.00 94.88 834 LEU A N 1
ATOM 6564 C CA . LEU A 1 834 ? -9.524 -3.211 -21.723 1.00 94.88 834 LEU A CA 1
ATOM 6565 C C . LEU A 1 834 ? -10.679 -2.304 -21.250 1.00 94.88 834 LEU A C 1
ATOM 6567 O O . LEU A 1 834 ? -10.909 -1.242 -21.830 1.00 94.88 834 LEU A O 1
ATOM 6571 N N . PHE A 1 835 ? -11.415 -2.718 -20.213 1.00 94.62 835 PHE A N 1
ATOM 6572 C CA . PHE A 1 835 ? -12.606 -2.039 -19.682 1.00 94.62 835 PHE A CA 1
ATOM 6573 C C . PHE A 1 835 ? -12.525 -1.760 -18.170 1.00 94.62 835 PHE A C 1
ATOM 6575 O O . PHE A 1 835 ? -13.445 -1.172 -17.602 1.00 94.62 835 PHE A O 1
ATOM 6582 N N . LEU A 1 836 ? -11.422 -2.152 -17.523 1.00 90.56 836 LEU A N 1
ATOM 6583 C CA . LEU A 1 836 ? -11.130 -1.913 -16.113 1.00 90.56 836 LEU A CA 1
ATOM 6584 C C . LEU A 1 836 ? -9.787 -1.191 -15.976 1.00 90.56 836 LEU A C 1
ATOM 6586 O O . LEU A 1 836 ? -8.737 -1.738 -16.312 1.00 90.56 836 LEU A O 1
ATOM 6590 N N . ASP A 1 837 ? -9.834 0.029 -15.447 1.00 84.81 837 ASP A N 1
ATOM 6591 C CA . ASP A 1 837 ? -8.657 0.858 -15.171 1.00 84.81 837 ASP A CA 1
ATOM 6592 C C . ASP A 1 837 ? -7.760 0.176 -14.121 1.00 84.81 837 ASP A C 1
ATOM 6594 O O . ASP A 1 837 ? -6.635 -0.231 -14.403 1.00 84.81 837 ASP A O 1
ATOM 6598 N N . THR A 1 838 ? -8.345 -0.080 -12.945 1.00 76.12 838 THR A N 1
ATOM 6599 C CA . THR A 1 838 ? -7.687 -0.499 -11.697 1.00 76.12 838 THR A CA 1
ATOM 6600 C C . THR A 1 838 ? -7.410 -2.001 -11.565 1.00 76.12 838 THR A C 1
ATOM 6602 O O . THR A 1 838 ? -6.989 -2.443 -10.500 1.00 76.12 838 THR A O 1
ATOM 6605 N N . LYS A 1 839 ? -7.627 -2.818 -12.607 1.00 85.06 839 LYS A N 1
ATOM 6606 C CA . LYS A 1 839 ? -7.321 -4.261 -12.549 1.00 85.06 839 LYS A CA 1
ATOM 6607 C C . LYS A 1 839 ? -5.811 -4.484 -12.687 1.00 85.06 839 LYS A C 1
ATOM 6609 O O . LYS A 1 839 ? -5.300 -4.517 -13.801 1.00 85.06 839 LYS A O 1
ATOM 6614 N N . SER A 1 840 ? -5.120 -4.660 -11.563 1.00 73.31 840 SER A N 1
ATOM 6615 C CA . SER A 1 840 ? -3.675 -4.933 -11.496 1.00 73.31 840 SER A CA 1
ATOM 6616 C C . SER A 1 840 ? -3.313 -6.371 -11.879 1.00 73.31 840 SER A C 1
ATOM 6618 O O . SER A 1 840 ? -2.368 -6.592 -12.625 1.00 73.31 840 SER A O 1
ATOM 6620 N N . VAL A 1 841 ? -4.078 -7.366 -11.418 1.00 73.00 841 VAL A N 1
ATOM 6621 C CA . VAL A 1 841 ? -3.761 -8.784 -11.653 1.00 73.00 841 VAL A CA 1
ATOM 6622 C C . VAL A 1 841 ? -4.406 -9.296 -12.941 1.00 73.00 841 VAL A C 1
ATOM 6624 O O . VAL A 1 841 ? -5.633 -9.290 -13.073 1.00 73.00 841 VAL A O 1
ATOM 6627 N N . PHE A 1 842 ? -3.596 -9.796 -13.879 1.00 76.81 842 PHE A N 1
ATOM 6628 C CA . PHE A 1 842 ? -4.070 -10.456 -15.109 1.00 76.81 842 PHE A CA 1
ATOM 6629 C C . PHE A 1 842 ? -3.273 -11.700 -15.544 1.00 76.81 842 PHE A C 1
ATOM 6631 O O . PHE A 1 842 ? -3.819 -12.499 -16.302 1.00 76.81 842 PHE A O 1
ATOM 6638 N N . TYR A 1 843 ? -2.055 -11.919 -15.029 1.00 69.75 843 TYR A N 1
ATOM 6639 C CA . TYR A 1 843 ? -1.284 -13.153 -15.260 1.00 69.75 843 TYR A CA 1
ATOM 6640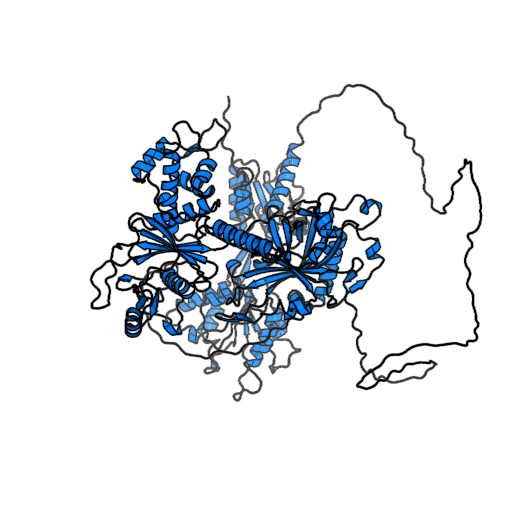 C C . TYR A 1 843 ? -1.280 -14.123 -14.061 1.00 69.75 843 TYR A C 1
ATOM 6642 O O . TYR A 1 843 ? -1.428 -15.331 -14.274 1.00 69.75 843 TYR A O 1
ATOM 6650 N N . ASP A 1 844 ? -1.176 -13.628 -12.820 1.00 77.81 844 ASP A N 1
ATOM 6651 C CA . ASP A 1 844 ? -1.243 -14.436 -11.585 1.00 77.81 844 ASP A CA 1
ATOM 6652 C C . ASP A 1 844 ? -2.697 -14.752 -11.186 1.00 77.81 844 ASP A C 1
ATOM 6654 O O . ASP A 1 844 ? -3.274 -14.168 -10.273 1.00 77.81 844 ASP A O 1
ATOM 6658 N N . VAL A 1 845 ? -3.338 -15.637 -11.948 1.00 85.38 845 VAL A N 1
ATOM 6659 C CA . VAL A 1 845 ? -4.768 -15.946 -11.787 1.00 85.38 845 VAL A CA 1
ATOM 6660 C C . VAL A 1 845 ? -5.061 -17.119 -10.844 1.00 85.38 845 VAL A C 1
ATOM 6662 O O . VAL A 1 845 ? -6.220 -17.313 -10.498 1.00 85.38 845 VAL A O 1
ATOM 6665 N N . THR A 1 846 ? -4.048 -17.870 -10.393 1.00 83.25 846 THR A N 1
ATOM 6666 C CA . THR A 1 846 ? -4.222 -19.100 -9.586 1.00 83.25 846 THR A CA 1
ATOM 6667 C C . THR A 1 846 ? -4.802 -18.833 -8.198 1.00 83.25 846 THR A C 1
ATOM 6669 O O . THR A 1 846 ? -5.473 -19.680 -7.620 1.00 83.25 846 THR A O 1
ATOM 6672 N N . THR A 1 847 ? -4.593 -17.629 -7.664 1.00 85.88 847 THR A N 1
ATOM 6673 C CA . THR A 1 847 ? -5.114 -17.205 -6.357 1.00 85.88 847 THR A CA 1
ATOM 6674 C C . THR A 1 847 ? -6.575 -16.731 -6.400 1.00 85.88 847 THR A C 1
ATOM 6676 O O . THR A 1 847 ? -7.102 -16.297 -5.374 1.00 85.88 847 THR A O 1
ATOM 6679 N N . PHE A 1 848 ? -7.253 -16.835 -7.552 1.00 92.38 848 PHE A N 1
ATOM 6680 C CA . PHE A 1 848 ? -8.603 -16.314 -7.778 1.00 92.38 848 PHE A CA 1
ATOM 6681 C C . PHE A 1 848 ? -9.587 -17.366 -8.307 1.00 92.38 848 PHE A C 1
ATOM 6683 O O . PHE A 1 848 ? -9.288 -18.103 -9.246 1.00 92.38 848 PHE A O 1
ATOM 6690 N N . LEU A 1 849 ? -10.808 -17.327 -7.775 1.00 96.25 849 LEU A N 1
ATOM 6691 C CA . LEU A 1 849 ? -12.002 -17.908 -8.388 1.00 96.25 849 LEU A CA 1
ATOM 6692 C C . LEU A 1 849 ? -12.657 -16.878 -9.322 1.00 96.25 849 LEU A C 1
ATOM 6694 O O . LEU A 1 849 ? -12.633 -15.669 -9.055 1.00 96.25 849 LEU A O 1
ATOM 6698 N N . TYR A 1 850 ? -13.249 -17.353 -10.415 1.00 97.75 850 TYR A N 1
ATOM 6699 C CA . TYR A 1 850 ? -13.916 -16.553 -11.441 1.00 97.75 850 TYR A CA 1
ATOM 6700 C C . TYR A 1 850 ? -15.368 -17.006 -11.598 1.00 97.75 850 TYR A C 1
ATOM 6702 O O . TYR A 1 850 ? -15.635 -18.137 -11.984 1.00 97.75 850 TYR A O 1
ATOM 6710 N N . TYR A 1 851 ? -16.304 -16.096 -11.351 1.00 97.94 851 TYR A N 1
ATOM 6711 C CA . TYR A 1 851 ? -17.741 -16.336 -11.439 1.00 97.94 851 TYR A CA 1
ATOM 6712 C C . TYR A 1 851 ? -18.277 -15.747 -12.739 1.00 97.94 851 TYR A C 1
ATOM 6714 O O . TYR A 1 851 ? -18.534 -14.542 -12.832 1.00 97.94 851 TYR A O 1
ATOM 6722 N N . LEU A 1 852 ? -18.398 -16.586 -13.765 1.00 98.06 852 LEU A N 1
ATOM 6723 C CA . LEU A 1 852 ? -18.862 -16.195 -15.093 1.00 98.06 852 LEU A CA 1
ATOM 6724 C C . LEU A 1 852 ? -20.381 -16.069 -15.118 1.00 98.06 852 LEU A C 1
ATOM 6726 O O . LEU A 1 852 ? -21.066 -17.060 -14.900 1.00 98.06 852 LEU A O 1
ATOM 6730 N N . LEU A 1 853 ? -20.914 -14.898 -15.472 1.00 97.62 853 LEU A N 1
ATOM 6731 C CA . LEU A 1 853 ? -22.328 -14.761 -15.817 1.00 97.62 853 LEU A CA 1
ATOM 6732 C C . LEU A 1 853 ? -22.525 -15.109 -17.293 1.00 97.62 853 LEU A C 1
ATOM 6734 O O . LEU A 1 853 ? -22.015 -14.425 -18.188 1.00 97.62 853 LEU A O 1
ATOM 6738 N N . ILE A 1 854 ? -23.318 -16.146 -17.527 1.00 96.06 854 ILE A N 1
ATOM 6739 C CA . ILE A 1 854 ? -23.711 -16.637 -18.842 1.00 96.06 854 ILE A CA 1
ATOM 6740 C C . ILE A 1 854 ? -25.179 -16.294 -19.085 1.00 96.06 854 ILE A C 1
ATOM 6742 O O . ILE A 1 854 ? -26.016 -16.430 -18.195 1.00 96.06 854 ILE A O 1
ATOM 6746 N N . ALA A 1 855 ? -25.492 -15.843 -20.298 1.00 94.38 855 ALA A N 1
ATOM 6747 C CA . ALA A 1 855 ? -26.855 -15.631 -20.771 1.00 94.38 855 ALA A CA 1
ATOM 6748 C C . ALA A 1 855 ? -27.160 -16.615 -21.904 1.00 94.38 855 ALA A C 1
ATOM 6750 O O . ALA A 1 855 ? -26.387 -16.700 -22.859 1.00 94.38 855 ALA A O 1
ATOM 6751 N N . TYR A 1 856 ? -28.295 -17.314 -21.827 1.00 90.38 856 TYR A N 1
ATOM 6752 C CA . TYR A 1 856 ? -28.744 -18.240 -22.878 1.00 90.38 856 TYR A CA 1
ATOM 6753 C C . TYR A 1 856 ? -29.362 -17.516 -24.089 1.00 90.38 856 TYR A C 1
ATOM 6755 O O . TYR A 1 856 ? -29.347 -18.047 -25.195 1.00 90.38 856 TYR A O 1
ATOM 6763 N N . ALA A 1 857 ? -29.860 -16.290 -23.893 1.00 88.44 857 ALA A N 1
ATOM 6764 C CA . ALA A 1 857 ? -30.421 -15.428 -24.937 1.00 88.44 857 ALA A CA 1
ATOM 6765 C C . ALA A 1 857 ? -29.805 -14.007 -24.884 1.00 88.44 857 ALA A C 1
ATOM 6767 O O . ALA A 1 857 ? -30.474 -13.046 -24.490 1.00 88.44 857 ALA A O 1
ATOM 6768 N N . PRO A 1 858 ? -28.506 -13.846 -25.205 1.00 89.00 858 PRO A N 1
ATOM 6769 C CA . PRO A 1 858 ? -27.813 -12.560 -25.125 1.00 89.00 858 PRO A CA 1
ATOM 6770 C C . PRO A 1 858 ? -28.354 -11.550 -26.152 1.00 89.00 858 PRO A C 1
ATOM 6772 O O . PRO A 1 858 ? -28.541 -11.876 -27.322 1.00 89.00 858 PRO A O 1
ATOM 6775 N N . SER A 1 859 ? -28.542 -10.293 -25.735 1.00 88.06 859 SER A N 1
ATOM 6776 C CA . SER A 1 859 ? -28.968 -9.185 -26.605 1.00 88.06 859 SER A CA 1
ATOM 6777 C C . SER A 1 859 ? -28.003 -7.997 -26.475 1.00 88.06 859 SER A C 1
ATOM 6779 O O . SER A 1 859 ? -27.934 -7.417 -25.396 1.00 88.06 859 SER A O 1
ATOM 6781 N N . PRO A 1 860 ? -27.227 -7.612 -27.506 1.00 89.56 860 PRO A N 1
ATOM 6782 C CA . PRO A 1 860 ? -27.181 -8.210 -28.836 1.00 89.56 860 PRO A CA 1
ATOM 6783 C C . PRO A 1 860 ? -26.648 -9.647 -28.799 1.00 89.56 860 PRO A C 1
ATOM 6785 O O . PRO A 1 860 ? -25.811 -9.992 -27.962 1.00 89.56 860 PRO A O 1
ATOM 6788 N N . ALA A 1 861 ? -27.124 -10.471 -29.730 1.00 84.94 861 ALA A N 1
ATOM 6789 C CA . ALA A 1 861 ? -26.604 -11.814 -29.938 1.00 84.94 861 ALA A CA 1
ATOM 6790 C C . ALA A 1 861 ? -25.314 -11.759 -30.768 1.00 84.94 861 ALA A C 1
ATOM 6792 O O . ALA A 1 861 ? -25.201 -10.953 -31.697 1.00 84.94 861 ALA A O 1
ATOM 6793 N N . ILE A 1 862 ? -24.362 -12.647 -30.474 1.00 83.50 862 ILE A N 1
ATOM 6794 C CA . ILE A 1 862 ? -23.230 -12.890 -31.372 1.00 83.50 862 ILE A CA 1
ATOM 6795 C C . ILE A 1 862 ? -23.688 -13.892 -32.432 1.00 83.50 862 ILE A C 1
ATOM 6797 O O . ILE A 1 862 ? -24.181 -14.969 -32.103 1.00 83.50 862 ILE A O 1
ATOM 6801 N N . THR A 1 863 ? -23.560 -13.536 -33.708 1.00 70.38 863 THR A N 1
ATOM 6802 C CA . THR A 1 863 ? -23.916 -14.431 -34.816 1.00 70.38 863 THR A CA 1
ATOM 6803 C C . THR A 1 863 ? -22.730 -15.329 -35.145 1.00 70.38 863 THR A C 1
ATOM 6805 O O . THR A 1 863 ? -21.605 -14.851 -35.262 1.00 70.38 863 THR A O 1
ATOM 6808 N N . SER A 1 864 ? -22.956 -16.639 -35.284 1.00 60.84 864 SER A N 1
ATOM 6809 C CA . SER A 1 864 ? -21.870 -17.571 -35.611 1.00 60.84 864 SER A CA 1
ATOM 6810 C C . SER A 1 864 ? -21.249 -17.232 -36.967 1.00 60.84 864 SER A C 1
ATOM 6812 O O . SER A 1 864 ? -21.949 -17.093 -37.970 1.00 60.84 864 SER A O 1
ATOM 6814 N N . THR A 1 865 ? -19.921 -17.136 -37.008 1.00 52.97 865 THR A N 1
ATOM 6815 C CA . THR A 1 865 ? -19.139 -16.910 -38.234 1.00 52.97 865 THR A CA 1
ATOM 6816 C C . THR A 1 865 ? -18.831 -18.204 -38.996 1.00 52.97 865 THR A C 1
ATOM 6818 O O . THR A 1 865 ? -18.131 -18.167 -40.009 1.00 52.97 865 THR A O 1
ATOM 6821 N N . VAL A 1 866 ? -19.338 -19.352 -38.528 1.00 56.34 866 VAL A N 1
ATOM 6822 C CA . VAL A 1 866 ? -19.100 -20.678 -39.115 1.00 56.34 866 VAL A CA 1
ATOM 6823 C C . VAL A 1 866 ? -20.238 -21.040 -40.084 1.00 56.34 866 VAL A C 1
ATOM 6825 O O . VAL A 1 866 ? -21.364 -21.267 -39.633 1.00 56.34 866 VAL A O 1
ATOM 6828 N N . PRO A 1 867 ? -19.982 -21.145 -41.406 1.00 46.56 867 PRO A N 1
ATOM 6829 C CA . PRO A 1 867 ? -21.002 -21.561 -42.366 1.00 46.56 867 PRO A CA 1
ATOM 6830 C C . PRO A 1 867 ? -21.539 -22.961 -42.050 1.00 46.56 867 PRO A C 1
ATOM 6832 O O . PRO A 1 867 ? -20.769 -23.878 -41.774 1.00 46.56 867 PRO A O 1
ATOM 6835 N N . GLY A 1 868 ? -22.860 -23.132 -42.124 1.00 51.78 868 GLY A N 1
ATOM 6836 C CA . GLY A 1 868 ? -23.525 -24.421 -41.905 1.00 51.78 868 GLY A CA 1
ATOM 6837 C C . GLY A 1 868 ? -23.930 -24.715 -40.457 1.00 51.78 868 GLY A C 1
ATOM 6838 O O . GLY A 1 868 ? -24.596 -25.717 -40.225 1.00 51.78 868 GLY A O 1
ATOM 6839 N N . HIS A 1 869 ? -23.601 -23.858 -39.485 1.00 52.47 869 HIS A N 1
ATOM 6840 C CA . HIS A 1 869 ? -24.293 -23.868 -38.190 1.00 52.47 869 HIS A CA 1
ATOM 6841 C C . HIS A 1 869 ? -25.529 -22.968 -38.270 1.00 52.47 869 HIS A C 1
ATOM 6843 O O . HIS A 1 869 ? -25.450 -21.829 -38.729 1.00 52.47 869 HIS A O 1
ATOM 6849 N N . GLY A 1 870 ? -26.686 -23.503 -37.871 1.00 47.81 870 GLY A N 1
ATOM 6850 C CA . GLY A 1 870 ? -27.949 -22.767 -37.885 1.00 47.81 870 GLY A CA 1
ATOM 6851 C C . GLY A 1 870 ? -27.953 -21.598 -36.897 1.00 47.81 870 GLY A C 1
ATOM 6852 O O . GLY A 1 870 ? -27.149 -21.550 -35.969 1.00 47.81 870 GLY A O 1
ATOM 6853 N N . ALA A 1 871 ? -28.897 -20.669 -37.065 1.00 50.12 871 ALA A N 1
ATOM 6854 C CA . ALA A 1 871 ? -29.045 -19.476 -36.223 1.00 50.12 871 ALA A CA 1
ATOM 6855 C C . ALA A 1 871 ? -29.644 -19.768 -34.825 1.00 50.12 871 ALA A C 1
ATOM 6857 O O . ALA A 1 871 ? -30.526 -19.053 -34.351 1.00 50.12 871 ALA A O 1
ATOM 6858 N N . GLN A 1 872 ? -29.180 -20.833 -34.168 1.00 55.03 872 GLN A N 1
ATOM 6859 C CA . GLN A 1 872 ? -29.456 -21.095 -32.758 1.00 55.03 872 GLN A CA 1
ATOM 6860 C C . GLN A 1 872 ? -28.664 -20.105 -31.896 1.00 55.03 872 GLN A C 1
ATOM 6862 O O . GLN A 1 872 ? -27.485 -19.850 -32.146 1.00 55.03 872 GLN A O 1
ATOM 6867 N N . GLN A 1 873 ? -29.313 -19.540 -30.879 1.00 62.34 873 GLN A N 1
ATOM 6868 C CA . GLN A 1 873 ? -28.638 -18.699 -29.892 1.00 62.34 873 GLN A CA 1
ATOM 6869 C C . GLN A 1 873 ? -27.822 -19.613 -28.972 1.00 62.34 873 GLN A C 1
ATOM 6871 O O . GLN A 1 873 ? -28.388 -20.460 -28.286 1.00 62.34 873 GLN A O 1
ATOM 6876 N N . GLN A 1 874 ? -26.495 -19.478 -28.998 1.00 72.88 874 GLN A N 1
ATOM 6877 C CA . GLN A 1 874 ? -25.616 -20.170 -28.055 1.00 72.88 874 GLN A CA 1
ATOM 6878 C C . GLN A 1 874 ? -25.524 -19.392 -26.730 1.00 72.88 874 GLN A C 1
ATOM 6880 O O . GLN A 1 874 ? -25.574 -18.156 -26.750 1.00 72.88 874 GLN A O 1
ATOM 6885 N N . PRO A 1 875 ? -25.332 -20.085 -25.589 1.00 86.50 875 PRO A N 1
ATOM 6886 C CA . PRO A 1 875 ? -25.013 -19.432 -24.327 1.00 86.50 875 PRO A CA 1
ATOM 6887 C C . PRO A 1 875 ? -23.706 -18.644 -24.447 1.00 86.50 875 PRO A C 1
ATOM 6889 O O . PRO A 1 875 ? -22.698 -19.159 -24.927 1.00 86.50 875 PRO A O 1
ATOM 6892 N N . GLN A 1 876 ? -23.720 -17.394 -23.986 1.00 91.69 876 GLN A N 1
ATOM 6893 C CA . GLN A 1 876 ? -22.570 -16.495 -24.052 1.00 91.69 876 GLN A CA 1
ATOM 6894 C C . GLN A 1 876 ? -22.199 -15.998 -22.658 1.00 91.69 876 GLN A C 1
ATOM 6896 O O . GLN A 1 876 ? -23.061 -15.545 -21.906 1.00 91.69 876 GLN A O 1
ATOM 6901 N N . VAL A 1 877 ? -20.902 -16.002 -22.341 1.00 95.25 877 VAL A N 1
ATOM 6902 C CA . VAL A 1 877 ? -20.360 -15.268 -21.189 1.00 95.25 877 VAL A CA 1
ATOM 6903 C C . VAL A 1 877 ? -20.525 -13.773 -21.470 1.00 95.25 877 VAL A C 1
ATOM 6905 O O . VAL A 1 877 ? -19.923 -13.249 -22.410 1.00 95.25 877 VAL A O 1
ATOM 6908 N N . VAL A 1 878 ? -21.361 -13.097 -20.681 1.00 96.38 878 VAL A N 1
ATOM 6909 C CA . VAL A 1 878 ? -21.720 -11.670 -20.839 1.00 96.38 878 VAL A CA 1
ATOM 6910 C C . VAL A 1 878 ? -21.084 -10.772 -19.772 1.00 96.38 878 VAL A C 1
ATOM 6912 O O . VAL A 1 878 ? -21.105 -9.543 -19.880 1.00 96.38 878 VAL A O 1
ATOM 6915 N N . GLY A 1 879 ? -20.488 -11.375 -18.747 1.00 97.06 879 GLY A N 1
ATOM 6916 C CA . GLY A 1 879 ? -19.722 -10.705 -17.706 1.00 97.06 879 GLY A CA 1
ATOM 6917 C C . GLY A 1 879 ? -19.162 -11.699 -16.697 1.00 97.06 879 GLY A C 1
ATOM 6918 O O . GLY A 1 879 ? -19.391 -12.900 -16.808 1.00 97.06 879 GLY A O 1
ATOM 6919 N N . PHE A 1 880 ? -18.441 -11.199 -15.700 1.00 97.75 880 PHE A N 1
ATOM 6920 C CA . PHE A 1 880 ? -17.949 -11.997 -14.581 1.00 97.75 880 PHE A CA 1
ATOM 6921 C C . PHE A 1 880 ? -17.670 -11.126 -13.350 1.00 97.75 880 PHE A C 1
ATOM 6923 O O . PHE A 1 880 ? -17.615 -9.891 -13.439 1.00 97.75 880 PHE A O 1
ATOM 6930 N N . PHE A 1 881 ? -17.420 -11.777 -12.217 1.00 97.56 881 PHE A N 1
ATOM 6931 C CA . PHE A 1 881 ? -16.577 -11.211 -11.169 1.00 97.56 881 PHE A CA 1
ATOM 6932 C C . PHE A 1 881 ? -15.476 -12.193 -10.759 1.00 97.56 881 PHE A C 1
ATOM 6934 O O . PHE A 1 881 ? -15.630 -13.399 -10.929 1.00 97.56 881 PHE A O 1
ATOM 6941 N N . SER A 1 882 ? -14.353 -11.688 -10.252 1.00 96.44 882 SER A N 1
ATOM 6942 C CA . SER A 1 882 ? -13.300 -12.506 -9.639 1.00 96.44 882 SER A CA 1
ATOM 6943 C C . SER A 1 882 ? -13.268 -12.301 -8.128 1.00 96.44 882 SER A C 1
ATOM 6945 O O . SER A 1 882 ? -13.670 -11.250 -7.627 1.00 96.44 882 SER A O 1
ATOM 6947 N N . LYS A 1 883 ? -12.775 -13.298 -7.399 1.00 94.38 883 LYS A N 1
ATOM 6948 C CA . LYS A 1 883 ? -12.688 -13.324 -5.936 1.00 94.38 883 LYS A CA 1
ATOM 6949 C C . LYS A 1 883 ? -11.396 -14.023 -5.535 1.00 94.38 883 LYS A C 1
ATOM 6951 O O . LYS A 1 883 ? -11.083 -15.066 -6.095 1.00 94.38 883 LYS A O 1
ATOM 6956 N N . GLU A 1 884 ? -10.641 -13.471 -4.593 1.00 85.19 884 GLU A N 1
ATOM 6957 C CA . GLU A 1 884 ? -9.461 -14.162 -4.059 1.00 85.19 884 GLU A CA 1
ATOM 6958 C C . GLU A 1 884 ? -9.903 -15.413 -3.280 1.00 85.19 884 GLU A C 1
ATOM 6960 O O . GLU A 1 884 ? -10.791 -15.310 -2.428 1.00 85.19 884 GLU A O 1
ATOM 6965 N N . LYS A 1 885 ? -9.243 -16.562 -3.499 1.00 85.19 885 LYS A N 1
ATOM 6966 C CA . LYS A 1 885 ? -9.439 -17.790 -2.697 1.00 85.19 885 LYS A CA 1
ATOM 6967 C C . LYS A 1 885 ? -9.259 -17.515 -1.193 1.00 85.19 885 LYS A C 1
ATOM 6969 O O . LYS A 1 885 ? -9.931 -18.112 -0.361 1.00 85.19 885 LYS A O 1
ATOM 6974 N N . MET A 1 886 ? -8.362 -16.584 -0.850 1.00 71.38 886 MET 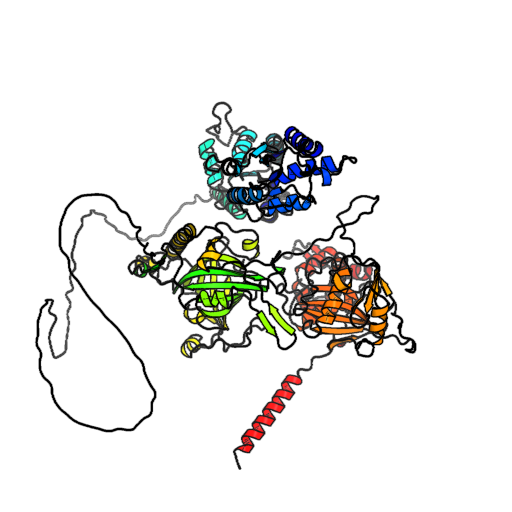A N 1
ATOM 6975 C CA . MET A 1 886 ? -7.998 -16.199 0.521 1.00 71.38 886 MET A CA 1
ATOM 6976 C C . MET A 1 886 ? -7.986 -14.669 0.689 1.00 71.38 886 MET A C 1
ATOM 6978 O O . MET A 1 886 ? -6.930 -14.067 0.882 1.00 71.38 886 MET A O 1
ATOM 6982 N N . SER A 1 887 ? -9.152 -14.012 0.600 1.00 66.12 887 SER A N 1
ATOM 6983 C CA . SER A 1 887 ? -9.210 -12.544 0.729 1.00 66.12 887 SER A CA 1
ATOM 6984 C C . SER A 1 887 ? -9.035 -12.053 2.170 1.00 66.12 887 SER A C 1
ATOM 6986 O O . SER A 1 887 ? -9.906 -12.248 3.024 1.00 66.12 887 SER A O 1
ATOM 6988 N N . TRP A 1 888 ? -7.915 -11.373 2.427 1.00 56.09 888 TRP A N 1
ATOM 6989 C CA . TRP A 1 888 ? -7.451 -11.024 3.773 1.00 56.09 888 TRP A CA 1
ATOM 6990 C C . TRP A 1 888 ? -8.157 -9.850 4.448 1.00 56.09 888 TRP A C 1
ATOM 6992 O O . TRP A 1 888 ? -8.215 -9.837 5.679 1.00 56.09 888 TRP A O 1
ATOM 7002 N N . ASP A 1 889 ? -8.677 -8.901 3.672 1.00 65.94 889 ASP A N 1
ATOM 7003 C CA . ASP A 1 889 ? -9.428 -7.735 4.164 1.00 65.94 889 ASP A CA 1
ATOM 7004 C C . ASP A 1 889 ? -10.954 -7.970 4.099 1.00 65.94 889 ASP A C 1
ATOM 7006 O O . ASP A 1 889 ? -11.759 -7.053 4.239 1.00 65.94 889 ASP A O 1
ATOM 7010 N N . ASN A 1 890 ? -11.354 -9.237 3.926 1.00 73.94 890 ASN A N 1
ATOM 7011 C CA . ASN A 1 890 ? -12.728 -9.700 3.729 1.00 73.94 890 ASN A CA 1
ATOM 7012 C C . ASN A 1 890 ? -13.443 -9.120 2.499 1.00 73.94 890 ASN A C 1
ATOM 7014 O O . ASN A 1 890 ? -14.663 -8.929 2.506 1.00 73.94 890 ASN A O 1
ATOM 7018 N N . ASN A 1 891 ? -12.714 -8.935 1.394 1.00 84.31 891 ASN A N 1
ATOM 7019 C CA . ASN A 1 891 ? -13.375 -8.700 0.117 1.00 84.31 891 ASN A CA 1
ATOM 7020 C C . ASN A 1 891 ? -14.144 -9.976 -0.287 1.00 84.31 891 ASN A C 1
ATOM 7022 O O . ASN A 1 891 ? -13.636 -11.101 -0.183 1.00 84.31 891 ASN A O 1
ATOM 7026 N N . ASN A 1 892 ? -15.392 -9.815 -0.728 1.00 89.81 892 ASN A N 1
ATOM 7027 C CA . ASN A 1 892 ? -16.176 -10.890 -1.349 1.00 89.81 892 ASN A CA 1
ATOM 7028 C C . ASN A 1 892 ? -16.097 -10.862 -2.881 1.00 89.81 892 ASN A C 1
ATOM 7030 O O . ASN A 1 892 ? -16.568 -11.788 -3.542 1.00 89.81 892 ASN A O 1
ATOM 7034 N N . LEU A 1 893 ? -15.487 -9.809 -3.424 1.00 93.31 893 LEU A N 1
ATOM 7035 C CA . LEU A 1 893 ? -15.349 -9.541 -4.841 1.00 93.31 893 LEU A CA 1
ATOM 7036 C C . LEU A 1 893 ? -14.133 -8.632 -5.059 1.00 93.31 893 LEU A C 1
ATOM 7038 O O . LEU A 1 893 ? -14.005 -7.613 -4.385 1.00 93.31 893 LEU A O 1
ATOM 7042 N N . ALA A 1 894 ? -13.274 -8.994 -6.008 1.00 90.19 894 ALA A N 1
ATOM 7043 C CA . ALA A 1 894 ? -12.094 -8.232 -6.409 1.00 90.19 894 ALA A CA 1
ATOM 7044 C C . ALA A 1 894 ? -12.415 -7.341 -7.623 1.00 90.19 894 ALA A C 1
ATOM 7046 O O . ALA A 1 894 ? -12.719 -6.156 -7.498 1.00 90.19 894 ALA A O 1
ATOM 7047 N N . CYS A 1 895 ? -12.471 -7.936 -8.819 1.00 93.69 895 CYS A N 1
ATOM 7048 C CA . CYS A 1 895 ? -12.907 -7.264 -10.045 1.00 93.69 895 CYS A CA 1
ATOM 7049 C C . CYS A 1 895 ? -14.335 -7.676 -10.424 1.00 93.69 895 CYS A C 1
ATOM 7051 O O . CYS A 1 895 ? -14.687 -8.845 -10.310 1.00 93.69 895 CYS A O 1
ATOM 7053 N N . ILE A 1 896 ? -15.133 -6.749 -10.966 1.00 96.00 896 ILE A N 1
ATOM 7054 C CA . ILE A 1 896 ? -16.444 -7.027 -11.582 1.00 96.00 896 ILE A CA 1
ATOM 7055 C C . ILE A 1 896 ? -16.560 -6.319 -12.929 1.00 96.00 896 ILE A C 1
ATOM 7057 O O . ILE A 1 896 ? -16.282 -5.124 -13.038 1.00 96.00 896 ILE A O 1
ATOM 7061 N N . LEU A 1 897 ? -17.014 -7.045 -13.952 1.00 96.12 897 LEU A N 1
ATOM 7062 C CA . LEU A 1 897 ? -17.260 -6.493 -15.280 1.00 96.12 897 LEU A CA 1
ATOM 7063 C C . LEU A 1 897 ? -18.440 -7.194 -15.959 1.00 96.12 897 LEU A C 1
ATOM 7065 O O . LEU A 1 897 ? -18.389 -8.386 -16.240 1.00 96.12 897 LEU A O 1
ATOM 7069 N N . VAL A 1 898 ? -19.465 -6.421 -16.323 1.00 96.81 898 VAL A N 1
ATOM 7070 C CA . VAL A 1 898 ? -20.376 -6.786 -17.420 1.00 96.81 898 VAL A CA 1
ATOM 7071 C C . VAL A 1 898 ? -19.758 -6.243 -18.703 1.00 96.81 898 VAL A C 1
ATOM 7073 O O . VAL A 1 898 ? -19.434 -5.051 -18.758 1.00 96.81 898 VAL A O 1
ATOM 7076 N N . PHE A 1 899 ? -19.562 -7.080 -19.721 1.00 96.56 899 PHE A N 1
ATOM 7077 C CA . PHE A 1 899 ? -18.902 -6.643 -20.951 1.00 96.56 899 PHE A CA 1
ATOM 7078 C C . PHE A 1 899 ? -19.758 -5.583 -21.672 1.00 96.56 899 PHE A C 1
ATOM 7080 O O . PHE A 1 899 ? -20.990 -5.679 -21.640 1.00 96.56 899 PHE A O 1
ATOM 7087 N N . PRO A 1 900 ? -19.156 -4.567 -22.327 1.00 95.25 900 PRO A N 1
ATOM 7088 C CA . PRO A 1 900 ? -19.889 -3.388 -22.798 1.00 95.25 900 PRO A CA 1
ATOM 7089 C C . PRO A 1 900 ? -21.174 -3.627 -23.614 1.00 95.25 900 PRO A C 1
ATOM 7091 O O . PRO A 1 900 ? -22.123 -2.880 -23.371 1.00 95.25 900 PRO A O 1
ATOM 7094 N N . PRO A 1 901 ? -21.284 -4.641 -24.506 1.00 94.00 901 PRO A N 1
ATOM 7095 C CA . PRO A 1 901 ? -22.516 -4.882 -25.266 1.00 94.00 901 PRO A CA 1
ATOM 7096 C C . PRO A 1 901 ? -23.758 -5.169 -24.408 1.00 94.00 901 PRO A C 1
ATOM 7098 O O . PRO A 1 901 ? -24.862 -4.811 -24.811 1.00 94.00 901 PRO A O 1
ATOM 7101 N N . TRP A 1 902 ? -23.587 -5.768 -23.223 1.00 95.06 902 TRP A N 1
ATOM 7102 C CA . TRP A 1 902 ? -24.688 -6.203 -22.347 1.00 95.06 902 TRP A CA 1
ATOM 7103 C C . TRP A 1 902 ? -24.844 -5.343 -21.081 1.00 95.06 902 TRP A C 1
ATOM 7105 O O . TRP A 1 902 ? -25.622 -5.654 -20.175 1.00 95.06 902 TRP A O 1
ATOM 7115 N N . GLN A 1 903 ? -24.121 -4.222 -20.994 1.00 92.31 903 GLN A N 1
ATOM 7116 C CA . GLN A 1 903 ? -24.257 -3.290 -19.876 1.00 92.31 903 GLN A CA 1
ATOM 7117 C C . GLN A 1 903 ? -25.651 -2.644 -19.822 1.00 92.31 903 GLN A C 1
ATOM 7119 O O . GLN A 1 903 ? -26.360 -2.523 -20.817 1.00 92.31 903 GLN A O 1
ATOM 7124 N N . ARG A 1 904 ? -26.029 -2.177 -18.623 1.00 86.56 904 ARG A N 1
ATOM 7125 C CA . ARG A 1 904 ? -27.328 -1.546 -18.290 1.00 86.56 904 ARG A CA 1
ATOM 7126 C C . ARG A 1 904 ? -28.555 -2.474 -18.333 1.00 86.56 904 ARG A C 1
ATOM 7128 O O . ARG A 1 904 ? -29.621 -2.046 -17.908 1.00 86.56 904 ARG A O 1
ATOM 7135 N N . GLN A 1 905 ? -28.406 -3.747 -18.704 1.00 89.94 905 GLN A N 1
ATOM 7136 C CA . GLN A 1 905 ? -29.486 -4.751 -18.753 1.00 89.94 905 GLN A CA 1
ATOM 7137 C C . GLN A 1 905 ? -29.715 -5.474 -17.409 1.00 89.94 905 GLN A C 1
ATOM 7139 O O . GLN A 1 905 ? -29.979 -6.668 -17.364 1.00 89.94 905 GLN A O 1
ATOM 7144 N N . GLY A 1 906 ? -29.524 -4.790 -16.277 1.00 89.25 906 GLY A N 1
ATOM 7145 C CA . GLY A 1 906 ? -29.668 -5.380 -14.936 1.00 89.25 906 GLY A CA 1
ATOM 7146 C C . GLY A 1 906 ? -28.545 -6.334 -14.492 1.00 89.25 906 GLY A C 1
ATOM 7147 O O . GLY A 1 906 ? -28.254 -6.366 -13.302 1.00 89.25 906 GLY A O 1
ATOM 7148 N N . LEU A 1 907 ? -27.850 -7.009 -15.417 1.00 93.94 907 LEU A N 1
ATOM 7149 C CA . LEU A 1 907 ? -26.849 -8.073 -15.190 1.00 93.94 907 LEU A CA 1
ATOM 7150 C C . LEU A 1 907 ? -25.843 -7.837 -14.045 1.00 93.94 907 LEU A C 1
ATOM 7152 O O . LEU A 1 907 ? -25.533 -8.752 -13.286 1.00 93.94 907 LEU A O 1
ATOM 7156 N N . GLY A 1 908 ? -25.361 -6.603 -13.863 1.00 93.75 908 GLY A N 1
ATOM 7157 C CA . GLY A 1 908 ? -24.444 -6.266 -12.764 1.00 93.75 908 GLY A CA 1
ATOM 7158 C C . GLY A 1 908 ? -25.049 -6.474 -11.368 1.00 93.75 908 GLY A C 1
ATOM 7159 O O . GLY A 1 908 ? -24.325 -6.793 -10.433 1.00 93.75 908 GLY A O 1
ATOM 7160 N N . ARG A 1 909 ? -26.377 -6.358 -11.227 1.00 92.94 909 ARG A N 1
ATOM 7161 C CA . ARG A 1 909 ? -27.111 -6.660 -9.987 1.00 92.94 909 ARG A CA 1
ATOM 7162 C C . ARG A 1 909 ? -27.211 -8.162 -9.717 1.00 92.94 909 ARG A C 1
ATOM 7164 O O . ARG A 1 909 ? -27.297 -8.527 -8.552 1.00 92.94 909 ARG A O 1
ATOM 7171 N N . ILE A 1 910 ? -27.175 -9.001 -10.757 1.00 94.88 910 ILE A N 1
ATOM 7172 C CA . ILE A 1 910 ? -27.145 -10.468 -10.633 1.00 94.88 910 ILE A CA 1
ATOM 7173 C C . ILE A 1 910 ? -25.778 -10.884 -10.071 1.00 94.88 910 ILE A C 1
ATOM 7175 O O . ILE A 1 910 ? -25.714 -11.536 -9.035 1.00 94.88 910 ILE A O 1
ATOM 7179 N N . LEU A 1 911 ? -24.684 -10.393 -10.674 1.00 96.62 911 LEU A N 1
ATOM 7180 C CA . LEU A 1 911 ? -23.308 -10.601 -10.189 1.00 96.62 911 LEU A CA 1
ATOM 7181 C C . LEU A 1 911 ? -23.124 -10.122 -8.732 1.00 96.62 911 LEU A C 1
ATOM 7183 O O . LEU A 1 911 ? -22.612 -10.870 -7.903 1.00 96.62 911 LEU A O 1
ATOM 7187 N N . MET A 1 912 ? -23.593 -8.911 -8.394 1.00 96.19 912 MET A N 1
ATOM 7188 C CA . MET A 1 912 ? -23.557 -8.391 -7.014 1.00 96.19 912 MET A CA 1
ATOM 7189 C C . MET A 1 912 ? -24.467 -9.174 -6.055 1.00 96.19 912 MET A C 1
ATOM 7191 O O . MET A 1 912 ? -24.123 -9.346 -4.890 1.00 96.19 912 MET A O 1
ATOM 7195 N N . GLY A 1 913 ? -25.622 -9.655 -6.523 1.00 94.94 913 GLY A N 1
ATOM 7196 C CA . GLY A 1 913 ? -26.506 -10.523 -5.745 1.00 94.94 913 GLY A CA 1
ATOM 7197 C C . GLY A 1 913 ? -25.812 -11.829 -5.370 1.00 94.94 913 GLY A C 1
ATOM 7198 O O . GLY A 1 913 ? -25.781 -12.197 -4.198 1.00 94.94 913 GLY A O 1
ATOM 7199 N N . ALA A 1 914 ? -25.178 -12.475 -6.349 1.00 95.50 914 ALA A N 1
ATOM 7200 C CA . ALA A 1 914 ? -24.445 -13.716 -6.150 1.00 95.50 914 ALA A CA 1
ATOM 7201 C C . ALA A 1 914 ? -23.226 -13.555 -5.233 1.00 95.50 914 ALA A C 1
ATOM 7203 O O . ALA A 1 914 ? -23.037 -14.385 -4.349 1.00 95.50 914 ALA A O 1
ATOM 7204 N N . SER A 1 915 ? -22.439 -12.476 -5.353 1.00 96.19 915 SER A N 1
ATOM 7205 C CA . SER A 1 915 ? -21.292 -12.270 -4.454 1.00 96.19 915 SER A CA 1
ATOM 7206 C C . SER A 1 915 ? -21.719 -12.139 -2.983 1.00 96.19 915 SER A C 1
ATOM 7208 O O . SER A 1 915 ? -21.024 -12.634 -2.095 1.00 96.19 915 SER A O 1
ATOM 7210 N N . TYR A 1 916 ? -22.882 -11.533 -2.707 1.00 95.25 916 TYR A N 1
ATOM 7211 C CA . TYR A 1 916 ? -23.446 -11.447 -1.354 1.00 95.25 916 TYR A CA 1
ATOM 7212 C C . TYR A 1 916 ? -24.141 -12.735 -0.881 1.00 95.25 916 TYR A C 1
ATOM 7214 O O . TYR A 1 916 ? -24.017 -13.073 0.293 1.00 95.25 916 TYR A O 1
ATOM 7222 N N . GLU A 1 917 ? -24.809 -13.489 -1.754 1.00 94.06 917 GLU A N 1
ATOM 7223 C CA . GLU A 1 917 ? -25.399 -14.790 -1.393 1.00 94.06 917 GLU A CA 1
ATOM 7224 C C . GLU A 1 917 ? -24.318 -15.854 -1.114 1.00 94.06 917 GLU A C 1
ATOM 7226 O O . GLU A 1 917 ? -24.427 -16.602 -0.145 1.00 94.06 917 GLU A O 1
ATOM 7231 N N . LEU A 1 918 ? -23.204 -15.850 -1.857 1.00 92.62 918 LEU A N 1
ATOM 7232 C CA . LEU A 1 918 ? -22.018 -16.649 -1.518 1.00 92.62 918 LEU A CA 1
ATOM 7233 C C . LEU A 1 918 ? -21.419 -16.222 -0.168 1.00 92.62 918 LEU A C 1
ATOM 7235 O O . LEU A 1 918 ? -21.131 -17.069 0.670 1.00 92.62 918 LEU A O 1
ATOM 7239 N N . SER A 1 919 ? -21.310 -14.912 0.093 1.00 90.88 919 SER A N 1
ATOM 7240 C CA . SER A 1 919 ? -20.855 -14.388 1.399 1.00 90.88 919 SER A CA 1
ATOM 7241 C C . SER A 1 919 ? -21.735 -14.869 2.560 1.00 90.88 919 SER A C 1
ATOM 7243 O O . SER A 1 919 ? -21.246 -15.169 3.650 1.00 90.88 919 SER A O 1
ATOM 7245 N N . LYS A 1 920 ? -23.047 -14.966 2.315 1.00 91.44 920 LYS A N 1
ATOM 7246 C CA . LYS A 1 920 ? -24.039 -15.463 3.269 1.00 91.44 920 LYS A CA 1
ATOM 7247 C C . LYS A 1 920 ? -23.852 -16.948 3.575 1.00 91.44 920 LYS A C 1
ATOM 7249 O O . LYS A 1 920 ? -23.842 -17.313 4.749 1.00 91.44 920 LYS A O 1
ATOM 7254 N N . ARG A 1 921 ? -23.635 -17.771 2.543 1.00 89.50 921 ARG A N 1
ATOM 7255 C CA . ARG A 1 921 ? -23.333 -19.212 2.661 1.00 89.50 921 ARG A CA 1
ATOM 7256 C C . ARG A 1 921 ? -22.003 -19.469 3.375 1.00 89.50 921 ARG A C 1
ATOM 7258 O O . ARG A 1 921 ? -21.938 -20.327 4.241 1.00 89.50 921 ARG A O 1
ATOM 7265 N N . GLU A 1 922 ? -20.990 -18.645 3.112 1.00 86.62 922 GLU A N 1
ATOM 7266 C CA . GLU A 1 922 ? -19.690 -18.660 3.808 1.00 86.62 922 GLU A CA 1
ATOM 7267 C C . GLU A 1 922 ? -19.748 -18.176 5.269 1.00 86.62 922 GLU A C 1
ATOM 7269 O O . GLU A 1 922 ? -18.728 -18.174 5.959 1.00 86.62 922 GLU A O 1
ATOM 7274 N N . GLY A 1 923 ? -20.896 -17.678 5.747 1.00 85.19 923 GLY A N 1
ATOM 7275 C CA . GLY A 1 923 ? -21.006 -17.054 7.070 1.00 85.19 923 GLY A CA 1
ATOM 7276 C C . GLY A 1 923 ? -20.159 -15.780 7.232 1.00 85.19 923 GLY A C 1
ATOM 7277 O O . GLY A 1 923 ? -19.970 -15.303 8.354 1.00 85.19 923 GLY A O 1
ATOM 7278 N N . ARG A 1 924 ? -19.650 -15.207 6.133 1.00 81.38 924 ARG A N 1
ATOM 7279 C CA . ARG A 1 924 ? -18.596 -14.186 6.126 1.00 81.38 924 ARG A CA 1
ATOM 7280 C C . ARG A 1 924 ? -19.126 -12.847 5.622 1.00 81.38 924 ARG A C 1
ATOM 7282 O O . ARG A 1 924 ? -19.542 -12.716 4.478 1.00 81.38 924 ARG A O 1
ATOM 7289 N N . LEU A 1 925 ? -19.076 -11.819 6.467 1.00 81.88 925 LEU A N 1
ATOM 7290 C CA . LEU A 1 925 ? -19.360 -10.443 6.044 1.00 81.88 925 LEU A CA 1
ATOM 7291 C C . LEU A 1 925 ? -18.286 -9.958 5.065 1.00 81.88 925 LEU A C 1
ATOM 7293 O O . LEU A 1 925 ? -17.102 -10.204 5.294 1.00 81.88 925 LEU A O 1
ATOM 7297 N N . GLY A 1 926 ? -18.684 -9.218 4.030 1.00 76.06 926 GLY A N 1
ATOM 7298 C CA . GLY A 1 926 ? -17.738 -8.703 3.045 1.00 76.06 926 GLY A CA 1
ATOM 7299 C C . GLY A 1 926 ? -18.299 -7.625 2.123 1.00 76.06 926 GLY A C 1
ATOM 7300 O O . GLY A 1 926 ? -19.469 -7.237 2.190 1.00 76.06 926 GLY A O 1
ATOM 7301 N N . GLY A 1 927 ? -17.434 -7.126 1.250 1.00 83.75 927 GLY A N 1
ATOM 7302 C CA . GLY A 1 927 ? -17.773 -6.140 0.228 1.00 83.75 927 GLY A CA 1
ATOM 7303 C C . GLY A 1 927 ? -16.794 -6.178 -0.944 1.00 83.75 927 GLY A C 1
ATOM 7304 O O . GLY A 1 927 ? -15.890 -7.014 -0.957 1.00 83.75 927 GLY A O 1
ATOM 7305 N N . PRO A 1 928 ? -16.966 -5.297 -1.939 1.00 89.62 928 PRO A N 1
ATOM 7306 C CA . PRO A 1 928 ? -16.012 -5.178 -3.027 1.00 89.62 928 PRO A CA 1
ATOM 7307 C C . PRO A 1 928 ? -14.689 -4.571 -2.559 1.00 89.62 928 PRO A C 1
ATOM 7309 O O . PRO A 1 928 ? -14.670 -3.655 -1.730 1.00 89.62 928 PRO A O 1
ATOM 7312 N N . GLU A 1 929 ? -13.610 -5.026 -3.187 1.00 83.50 929 GLU A N 1
ATOM 7313 C CA . GLU A 1 929 ? -12.288 -4.414 -3.132 1.00 83.50 929 GLU A CA 1
ATOM 7314 C C . GLU A 1 929 ? -12.346 -2.915 -3.495 1.00 83.50 929 GLU A C 1
ATOM 7316 O O . GLU A 1 929 ? -13.164 -2.455 -4.304 1.00 83.50 929 GLU A O 1
ATOM 7321 N N . LYS A 1 930 ? -11.482 -2.125 -2.851 1.00 81.69 930 LYS A N 1
ATOM 7322 C CA . LYS A 1 930 ? -11.408 -0.665 -2.991 1.00 81.69 930 LYS A CA 1
ATOM 7323 C C . LYS A 1 930 ? -10.001 -0.321 -3.517 1.00 81.69 930 LYS A C 1
ATOM 7325 O O . LYS A 1 930 ? -9.039 -0.825 -2.949 1.00 81.69 930 LYS A O 1
ATOM 7330 N N . PRO A 1 931 ? -9.854 0.537 -4.549 1.00 79.31 931 PRO A N 1
ATOM 7331 C CA . PRO A 1 931 ? -10.853 1.466 -5.081 1.00 79.31 931 PRO A CA 1
ATOM 7332 C C . PRO A 1 931 ? -11.800 0.880 -6.146 1.00 79.31 931 PRO A C 1
ATOM 7334 O O . PRO A 1 931 ? -11.385 0.370 -7.186 1.00 79.31 931 PRO A O 1
ATOM 7337 N N . LEU A 1 932 ? -13.104 1.091 -5.940 1.00 78.75 932 LEU A N 1
ATOM 7338 C CA . LEU A 1 932 ? -14.131 0.869 -6.961 1.00 78.75 932 LEU A CA 1
ATOM 7339 C C . LEU A 1 932 ? -13.986 1.861 -8.127 1.00 78.75 932 LEU A C 1
ATOM 7341 O O . LEU A 1 932 ? -13.840 3.066 -7.911 1.00 78.75 932 LEU A O 1
ATOM 7345 N N . SER A 1 933 ? -14.163 1.375 -9.359 1.00 83.44 933 SER A N 1
ATOM 7346 C CA . SER A 1 933 ? -14.356 2.238 -10.534 1.00 83.44 933 SER A CA 1
ATOM 7347 C C . SER A 1 933 ? -15.624 3.093 -10.392 1.00 83.44 933 SER A C 1
ATOM 7349 O O . SER A 1 933 ? -16.566 2.704 -9.702 1.00 83.44 933 SER A O 1
ATOM 7351 N N . GLU A 1 934 ? -15.712 4.239 -11.074 1.00 81.00 934 GLU A N 1
ATOM 7352 C CA . GLU A 1 934 ? -16.878 5.138 -10.958 1.00 81.00 934 GLU A CA 1
ATOM 7353 C C . GLU A 1 934 ? -18.200 4.454 -11.377 1.00 81.00 934 GLU A C 1
ATOM 7355 O O . GLU A 1 934 ? -19.247 4.657 -10.757 1.00 81.00 934 GLU A O 1
ATOM 7360 N N . LEU A 1 935 ? -18.156 3.563 -12.376 1.00 84.56 935 LEU A N 1
ATOM 7361 C CA . LEU A 1 935 ? -19.304 2.726 -12.741 1.00 84.56 935 LEU A CA 1
ATOM 7362 C C . LEU A 1 935 ? -19.626 1.694 -11.645 1.00 84.56 935 LEU A C 1
ATOM 7364 O O . LEU A 1 935 ? -20.798 1.515 -11.309 1.00 84.56 935 LEU A O 1
ATOM 7368 N N . GLY A 1 936 ? -18.604 1.057 -11.062 1.00 88.06 936 GLY A N 1
ATOM 7369 C CA . GLY A 1 936 ? -18.746 0.112 -9.952 1.00 88.06 936 GLY A CA 1
ATOM 7370 C C . GLY A 1 936 ? -19.351 0.764 -8.708 1.00 88.06 936 GLY A C 1
ATOM 7371 O O . GLY A 1 936 ? -20.348 0.274 -8.188 1.00 88.06 936 GLY A O 1
ATOM 7372 N N . LYS A 1 937 ? -18.831 1.923 -8.291 1.00 88.06 937 LYS A N 1
ATOM 7373 C CA . LYS A 1 937 ? -19.321 2.733 -7.166 1.00 88.06 937 LYS A CA 1
ATOM 7374 C C . LYS A 1 937 ? -20.797 3.096 -7.323 1.00 88.06 937 LYS A C 1
ATOM 7376 O O . LYS A 1 937 ? -21.584 2.893 -6.402 1.00 88.06 937 LYS A O 1
ATOM 7381 N N . ARG A 1 938 ? -21.204 3.566 -8.508 1.00 89.00 938 ARG A N 1
ATOM 7382 C CA . ARG A 1 938 ? -22.616 3.856 -8.818 1.00 89.00 938 ARG A CA 1
ATOM 7383 C C . ARG A 1 938 ? -23.484 2.592 -8.854 1.00 89.00 938 ARG A C 1
ATOM 7385 O O . ARG A 1 938 ? -24.642 2.643 -8.438 1.00 89.00 938 ARG A O 1
ATOM 7392 N N . GLY A 1 939 ? -22.935 1.468 -9.317 1.00 90.88 939 GLY A N 1
ATOM 7393 C CA . GLY A 1 939 ? -23.584 0.156 -9.299 1.00 90.88 939 GLY A CA 1
ATOM 7394 C C . GLY A 1 939 ? -23.856 -0.344 -7.878 1.00 90.88 939 GLY A C 1
ATOM 7395 O O . GLY A 1 939 ? -25.012 -0.593 -7.538 1.00 90.88 939 GLY A O 1
ATOM 7396 N N . TYR A 1 940 ? -22.822 -0.398 -7.034 1.00 94.00 940 TYR A N 1
ATOM 7397 C CA . TYR A 1 940 ? -22.922 -0.797 -5.628 1.00 94.00 940 TYR A CA 1
ATOM 7398 C C . TYR A 1 940 ? -23.834 0.125 -4.828 1.00 94.00 940 TYR A C 1
ATOM 7400 O O . TYR A 1 940 ? -24.717 -0.366 -4.131 1.00 94.00 940 TYR A O 1
ATOM 7408 N N . GLN A 1 941 ? -23.726 1.447 -5.003 1.00 92.94 941 GLN A N 1
ATOM 7409 C CA . GLN A 1 941 ? -24.629 2.387 -4.340 1.00 92.94 941 GLN A CA 1
ATOM 7410 C C . GLN A 1 941 ? -26.098 2.124 -4.709 1.00 92.94 941 GLN A C 1
ATOM 7412 O O . GLN A 1 941 ? -26.964 2.167 -3.838 1.00 92.94 941 GLN A O 1
ATOM 7417 N N . SER A 1 942 ? -26.386 1.796 -5.976 1.00 91.69 942 SER A N 1
ATOM 7418 C CA . SER A 1 942 ? -27.730 1.393 -6.407 1.00 91.69 942 SER A CA 1
ATOM 7419 C C . SER A 1 942 ? -28.160 0.070 -5.765 1.00 91.69 942 SER A C 1
ATOM 7421 O O . SER A 1 942 ? -29.255 -0.002 -5.203 1.00 91.69 942 SER A O 1
ATOM 7423 N N . TYR A 1 943 ? -27.304 -0.956 -5.822 1.00 94.31 943 TYR A N 1
ATOM 7424 C CA . TYR A 1 943 ? -27.561 -2.293 -5.281 1.00 94.31 943 TYR A CA 1
ATOM 7425 C C . TYR A 1 943 ? -27.834 -2.259 -3.770 1.00 94.31 943 TYR A C 1
ATOM 7427 O O . TYR A 1 943 ? -28.894 -2.709 -3.334 1.00 94.31 943 TYR A O 1
ATOM 7435 N N . TRP A 1 944 ? -26.940 -1.652 -2.982 1.00 95.56 944 TRP A N 1
ATOM 7436 C CA . TRP A 1 944 ? -27.092 -1.524 -1.533 1.00 95.56 944 TRP A CA 1
ATOM 7437 C C . TRP A 1 944 ? -28.373 -0.772 -1.167 1.00 95.56 944 TRP A C 1
ATOM 7439 O O . TRP A 1 944 ? -29.123 -1.257 -0.325 1.00 95.56 944 TRP A O 1
ATOM 7449 N N . SER A 1 945 ? -28.701 0.346 -1.832 1.00 94.69 945 SER A N 1
ATOM 7450 C CA . SER A 1 945 ? -29.947 1.071 -1.540 1.00 94.69 945 SER A CA 1
ATOM 7451 C C . SER A 1 945 ? -31.203 0.236 -1.817 1.00 94.69 945 SER A C 1
ATOM 7453 O O . SER A 1 945 ? -32.169 0.334 -1.064 1.00 94.69 945 SER A O 1
ATOM 7455 N N . HIS A 1 946 ? -31.203 -0.608 -2.857 1.00 93.94 946 HIS A N 1
ATOM 7456 C CA . HIS A 1 946 ? -32.331 -1.504 -3.149 1.00 93.94 946 HIS A CA 1
ATOM 7457 C C . HIS A 1 946 ? -32.434 -2.635 -2.113 1.00 93.94 946 HIS A C 1
ATOM 7459 O O . HIS A 1 946 ? -33.513 -2.889 -1.582 1.00 93.94 946 HIS A O 1
ATOM 7465 N N . THR A 1 947 ? -31.317 -3.288 -1.786 1.00 94.25 947 THR A N 1
ATOM 7466 C CA . THR A 1 947 ? -31.278 -4.413 -0.835 1.00 94.25 947 THR A CA 1
ATOM 7467 C C . THR A 1 947 ? -31.577 -3.975 0.603 1.00 94.25 947 THR A C 1
ATOM 7469 O O . THR A 1 947 ? -32.369 -4.624 1.285 1.00 94.25 947 THR A O 1
ATOM 7472 N N . ILE A 1 948 ? -31.058 -2.825 1.042 1.00 94.38 948 ILE A N 1
ATOM 7473 C CA . ILE A 1 948 ? -31.376 -2.238 2.353 1.00 94.38 948 ILE A CA 1
ATOM 7474 C C . ILE A 1 948 ? -32.844 -1.784 2.405 1.00 94.38 948 ILE A C 1
ATOM 7476 O O . ILE A 1 948 ? -33.520 -2.040 3.401 1.00 94.38 948 ILE A O 1
ATOM 7480 N N . ALA A 1 949 ? -33.387 -1.179 1.338 1.00 93.44 949 ALA A N 1
ATOM 7481 C CA . ALA A 1 949 ? -34.817 -0.859 1.277 1.00 93.44 949 ALA A CA 1
ATOM 7482 C C . ALA A 1 949 ? -35.691 -2.124 1.389 1.00 93.44 949 ALA A C 1
ATOM 7484 O O . ALA A 1 949 ? -36.609 -2.155 2.209 1.00 93.44 949 ALA A O 1
ATOM 7485 N N . ARG A 1 950 ? -35.368 -3.192 0.644 1.00 91.56 950 ARG A N 1
ATOM 7486 C CA . ARG A 1 950 ? -36.061 -4.492 0.707 1.00 91.56 950 ARG A CA 1
ATOM 7487 C C . ARG A 1 950 ? -36.066 -5.080 2.122 1.00 91.56 950 ARG A C 1
ATOM 7489 O O . ARG A 1 950 ? -37.139 -5.415 2.623 1.00 91.56 950 ARG A O 1
ATOM 7496 N N . SER A 1 951 ? -34.910 -5.134 2.785 1.00 91.25 951 SER A N 1
ATOM 7497 C CA . SER A 1 951 ? -34.768 -5.595 4.177 1.00 91.25 951 SER A CA 1
ATOM 7498 C C . SER A 1 951 ? -35.657 -4.796 5.151 1.00 91.25 951 SER A C 1
ATOM 7500 O O . SER A 1 951 ? -36.497 -5.342 5.874 1.00 91.25 951 SER A O 1
ATOM 7502 N N . LEU A 1 952 ? -35.561 -3.461 5.102 1.00 90.38 952 LEU A N 1
ATOM 7503 C CA . LEU A 1 952 ? -36.302 -2.546 5.979 1.00 90.38 952 LEU A CA 1
ATOM 7504 C C . LEU A 1 952 ? -37.827 -2.607 5.806 1.00 90.38 952 LEU A C 1
ATOM 7506 O O . LEU A 1 952 ? -38.564 -2.411 6.782 1.00 90.38 952 LEU A O 1
ATOM 7510 N N . LEU A 1 953 ? -38.295 -2.828 4.574 1.00 89.12 953 LEU A N 1
ATOM 7511 C CA . LEU A 1 953 ? -39.716 -2.882 4.229 1.00 89.12 953 LEU A CA 1
ATOM 7512 C C . LEU A 1 953 ? -40.338 -4.260 4.481 1.00 89.12 953 LEU A C 1
ATOM 7514 O O . LEU A 1 953 ? -41.495 -4.313 4.895 1.00 89.12 953 LEU A O 1
ATOM 7518 N N . SER A 1 954 ? -39.571 -5.340 4.310 1.00 87.31 954 SER A N 1
ATOM 7519 C CA . SER A 1 954 ? -40.012 -6.716 4.596 1.00 87.31 954 SER A CA 1
ATOM 7520 C C . SER A 1 954 ? -40.127 -6.986 6.101 1.00 87.31 954 SER A C 1
ATOM 7522 O O . SER A 1 954 ? -40.974 -7.759 6.545 1.00 87.31 954 SER A O 1
ATOM 7524 N N . ALA A 1 955 ? -39.303 -6.322 6.917 1.00 84.38 955 ALA A N 1
ATOM 7525 C CA . ALA A 1 955 ? -39.321 -6.492 8.365 1.00 84.38 955 ALA A CA 1
ATOM 7526 C C . ALA A 1 955 ? -40.634 -5.993 9.019 1.00 84.38 955 ALA A C 1
ATOM 7528 O O . ALA A 1 955 ? -41.076 -4.875 8.714 1.00 84.38 955 ALA A O 1
ATOM 7529 N N . PRO A 1 956 ? -41.202 -6.725 10.006 1.00 82.81 956 PRO A N 1
ATOM 7530 C CA . PRO A 1 956 ? -42.515 -6.441 10.590 1.00 82.81 956 PRO A CA 1
ATOM 7531 C C . PRO A 1 956 ? -42.743 -4.976 11.017 1.00 82.81 956 PRO A C 1
ATOM 7533 O O . PRO A 1 956 ? -41.820 -4.333 11.533 1.00 82.81 956 PRO A O 1
ATOM 7536 N N . PRO A 1 957 ? -43.976 -4.433 10.900 1.00 72.88 957 PRO A N 1
ATOM 7537 C CA . PRO A 1 957 ? -44.254 -3.014 11.161 1.00 72.88 957 PRO A CA 1
ATOM 7538 C C . PRO A 1 957 ? -43.873 -2.523 12.564 1.00 72.88 957 PRO A C 1
ATOM 7540 O O . PRO A 1 957 ? -43.556 -1.349 12.729 1.00 72.88 957 PRO A O 1
ATOM 7543 N N . LYS A 1 958 ? -43.900 -3.418 13.563 1.00 72.12 958 LYS A N 1
ATOM 7544 C CA . LYS A 1 958 ? -43.578 -3.125 14.970 1.00 72.12 958 LYS A CA 1
ATOM 7545 C C . LYS A 1 958 ? -42.151 -3.531 15.385 1.00 72.12 958 LYS A C 1
ATOM 7547 O O . LYS A 1 958 ? -41.763 -3.218 16.507 1.00 72.12 958 LYS A O 1
ATOM 7552 N N . LYS A 1 959 ? -41.366 -4.211 14.531 1.00 78.25 959 LYS A N 1
ATOM 7553 C CA . LYS A 1 959 ? -39.976 -4.583 14.863 1.00 78.25 959 LYS A CA 1
ATOM 7554 C C . LYS A 1 959 ? -39.077 -3.345 14.758 1.00 78.25 959 LYS A C 1
ATOM 7556 O O . LYS A 1 959 ? -38.976 -2.739 13.691 1.00 78.25 959 LYS A O 1
ATOM 7561 N N . ILE A 1 960 ? -38.403 -3.003 15.857 1.00 77.94 960 ILE A N 1
ATOM 7562 C CA . ILE A 1 960 ? -37.265 -2.074 15.847 1.00 77.94 960 ILE A CA 1
ATOM 7563 C C . ILE A 1 960 ? -36.094 -2.793 15.170 1.00 77.94 960 ILE A C 1
ATOM 7565 O O . ILE A 1 960 ? -35.798 -3.934 15.515 1.00 77.94 960 ILE A O 1
ATOM 7569 N N . LEU A 1 961 ? -35.447 -2.131 14.211 1.00 82.06 961 LEU A N 1
ATOM 7570 C CA . LEU A 1 961 ? -34.241 -2.624 13.548 1.00 82.06 961 LEU A CA 1
ATOM 7571 C C . LEU A 1 961 ? -33.052 -1.737 13.900 1.00 82.06 961 LEU A C 1
ATOM 7573 O O . LEU A 1 961 ? -33.163 -0.509 13.899 1.00 82.06 961 LEU A O 1
ATOM 7577 N N . THR A 1 962 ? -31.915 -2.370 14.146 1.00 87.31 962 THR A N 1
ATOM 7578 C CA . THR A 1 962 ? -30.604 -1.731 14.261 1.00 87.31 962 THR A CA 1
ATOM 7579 C C . THR A 1 962 ? -29.823 -1.870 12.949 1.00 87.31 962 THR A C 1
ATOM 7581 O O . THR A 1 962 ? -30.172 -2.675 12.087 1.00 87.31 962 THR A O 1
ATOM 7584 N N . VAL A 1 963 ? -28.711 -1.140 12.804 1.00 89.25 963 VAL A N 1
ATOM 7585 C CA . VAL A 1 963 ? -27.753 -1.368 11.698 1.00 89.25 963 VAL A CA 1
ATOM 7586 C C . VAL A 1 963 ? -27.203 -2.803 11.726 1.00 89.25 963 VAL A C 1
ATOM 7588 O O . VAL A 1 963 ? -26.909 -3.369 10.677 1.00 89.25 963 VAL A O 1
ATOM 7591 N N . ARG A 1 964 ? -27.130 -3.429 12.911 1.00 89.38 964 ARG A N 1
ATOM 7592 C CA . ARG A 1 964 ? -26.728 -4.830 13.062 1.00 89.38 964 ARG A CA 1
ATOM 7593 C C . ARG A 1 964 ? -27.778 -5.806 12.523 1.00 89.38 964 ARG A C 1
ATOM 7595 O O . ARG A 1 964 ? -27.383 -6.730 11.832 1.00 89.38 964 ARG A O 1
ATOM 7602 N N . ASP A 1 965 ? -29.077 -5.577 12.738 1.00 90.00 965 ASP A N 1
ATOM 7603 C CA . ASP A 1 965 ? -30.124 -6.409 12.115 1.00 90.00 965 ASP A CA 1
ATOM 7604 C C . ASP A 1 965 ? -30.024 -6.384 10.580 1.00 90.00 965 ASP A C 1
ATOM 7606 O O . ASP A 1 965 ? -30.161 -7.418 9.938 1.00 90.00 965 ASP A O 1
ATOM 7610 N N . ILE A 1 966 ? -29.765 -5.208 9.993 1.00 91.69 966 ILE A N 1
ATOM 7611 C CA . ILE A 1 966 ? -29.637 -5.045 8.534 1.00 91.69 966 ILE A CA 1
ATOM 7612 C C . ILE A 1 966 ? -28.370 -5.749 8.028 1.00 91.69 966 ILE A C 1
ATOM 7614 O O . ILE A 1 966 ? -28.414 -6.429 7.006 1.00 91.69 966 ILE A O 1
ATOM 7618 N N . ARG A 1 967 ? -27.249 -5.624 8.751 1.00 93.12 967 ARG A N 1
ATOM 7619 C CA . ARG A 1 967 ? -26.000 -6.352 8.471 1.00 93.12 967 ARG A CA 1
ATOM 7620 C C . ARG A 1 967 ? -26.218 -7.867 8.496 1.00 93.12 967 ARG A C 1
ATOM 7622 O O . ARG A 1 967 ? -25.775 -8.547 7.582 1.00 93.12 967 ARG A O 1
ATOM 7629 N N . ASP A 1 968 ? -26.906 -8.376 9.514 1.00 90.81 968 ASP A N 1
ATOM 7630 C CA . ASP A 1 968 ? -27.074 -9.817 9.741 1.00 90.81 968 ASP A CA 1
ATOM 7631 C C . ASP A 1 968 ? -28.096 -10.444 8.758 1.00 90.81 968 ASP A C 1
ATOM 7633 O O . ASP A 1 968 ? -28.032 -11.637 8.478 1.00 90.81 968 ASP A O 1
ATOM 7637 N N . ASP A 1 969 ? -28.990 -9.637 8.171 1.00 89.12 969 ASP A N 1
ATOM 7638 C CA . ASP A 1 969 ? -29.917 -10.025 7.089 1.00 89.12 969 ASP A CA 1
ATOM 7639 C C . ASP A 1 969 ? -29.298 -9.935 5.673 1.00 89.12 969 ASP A C 1
ATOM 7641 O O . ASP A 1 969 ? -29.533 -10.799 4.825 1.00 89.12 969 ASP A O 1
ATOM 7645 N N . THR A 1 970 ? -28.491 -8.896 5.409 1.00 92.06 970 THR A N 1
ATOM 7646 C CA . THR A 1 970 ? -27.995 -8.547 4.056 1.00 92.06 970 THR A CA 1
ATOM 7647 C C . THR A 1 970 ? -26.516 -8.851 3.794 1.00 92.06 970 THR A C 1
ATOM 7649 O O . THR A 1 970 ? -26.078 -8.760 2.649 1.00 92.06 970 THR A O 1
ATOM 7652 N N . TYR A 1 971 ? -25.735 -9.161 4.833 1.00 93.69 971 TYR A N 1
ATOM 7653 C CA . TYR A 1 971 ? -24.278 -9.384 4.817 1.00 93.69 971 TYR A CA 1
ATOM 7654 C C . TYR A 1 971 ? -23.421 -8.192 4.333 1.00 93.69 971 TYR A C 1
ATOM 7656 O O . TYR A 1 971 ? -22.196 -8.299 4.233 1.00 93.69 971 TYR A O 1
ATOM 7664 N N . ILE A 1 972 ? -24.035 -7.023 4.113 1.00 93.00 972 ILE A N 1
ATOM 7665 C CA . ILE A 1 972 ? -23.351 -5.753 3.829 1.00 93.00 972 ILE A CA 1
ATOM 7666 C C . ILE A 1 972 ? -22.703 -5.230 5.123 1.00 93.00 972 ILE A C 1
ATOM 7668 O O . ILE A 1 972 ? -23.311 -5.268 6.194 1.00 93.00 972 ILE A O 1
ATOM 7672 N N . VAL A 1 973 ? -21.472 -4.717 5.040 1.00 91.06 973 VAL A N 1
ATOM 7673 C CA . VAL A 1 973 ? -20.757 -4.145 6.195 1.00 91.06 973 VAL A CA 1
ATOM 7674 C C . VAL A 1 973 ? -21.421 -2.863 6.722 1.00 91.06 973 VAL A C 1
ATOM 7676 O O . VAL A 1 973 ? -22.117 -2.149 5.999 1.00 91.06 973 VAL A O 1
ATOM 7679 N N . GLN A 1 974 ? -21.220 -2.565 8.011 1.00 91.69 974 GLN A N 1
ATOM 7680 C CA . GLN A 1 974 ? -21.971 -1.512 8.711 1.00 91.69 974 GLN A CA 1
ATOM 7681 C C . GLN A 1 974 ? -21.732 -0.112 8.130 1.00 91.69 974 GLN A C 1
ATOM 7683 O O . GLN A 1 974 ? -22.685 0.658 8.026 1.00 91.69 974 GLN A O 1
ATOM 7688 N N . ASP A 1 975 ? -20.508 0.192 7.702 1.00 89.81 975 ASP A N 1
ATOM 7689 C CA . ASP A 1 975 ? -20.157 1.500 7.141 1.00 89.81 975 ASP A CA 1
ATOM 7690 C C . ASP A 1 975 ? -20.869 1.742 5.805 1.00 89.81 975 ASP A C 1
ATOM 7692 O O . ASP A 1 975 ? -21.530 2.766 5.638 1.00 89.81 975 ASP A O 1
ATOM 7696 N N . ASP A 1 976 ? -20.855 0.756 4.902 1.00 91.62 976 ASP A N 1
ATOM 7697 C CA . ASP A 1 976 ? -21.547 0.838 3.611 1.00 91.62 976 ASP A CA 1
ATOM 7698 C C . ASP A 1 976 ? -23.086 0.915 3.804 1.00 91.62 976 ASP A C 1
ATOM 7700 O O . ASP A 1 976 ? -23.764 1.642 3.069 1.00 91.62 976 ASP A O 1
ATOM 7704 N N . ILE A 1 977 ? -23.651 0.269 4.843 1.00 93.56 977 ILE A N 1
ATOM 7705 C CA . ILE A 1 977 ? -25.063 0.448 5.251 1.00 93.56 977 ILE A CA 1
ATOM 7706 C C . ILE A 1 977 ? -25.326 1.886 5.725 1.00 93.56 977 ILE A C 1
ATOM 7708 O O . ILE A 1 977 ? -26.294 2.510 5.281 1.00 93.56 977 ILE A O 1
ATOM 7712 N N . ILE A 1 978 ? -24.494 2.428 6.619 1.00 91.25 978 ILE A N 1
ATOM 7713 C CA . ILE A 1 978 ? -24.664 3.774 7.189 1.00 91.25 978 ILE A CA 1
ATOM 7714 C C . ILE A 1 978 ? -24.543 4.839 6.094 1.00 91.25 978 ILE A C 1
ATOM 7716 O O . ILE A 1 978 ? -25.439 5.678 5.962 1.00 91.25 978 ILE A O 1
ATOM 7720 N N . THR A 1 979 ? -23.496 4.776 5.267 1.00 91.75 979 THR A N 1
ATOM 7721 C CA . THR A 1 979 ? -23.292 5.663 4.113 1.00 91.75 979 THR A CA 1
ATOM 7722 C C . THR A 1 979 ? -24.473 5.590 3.146 1.00 91.75 979 THR A C 1
ATOM 7724 O O . THR A 1 979 ? -24.971 6.622 2.694 1.00 91.75 979 THR A O 1
ATOM 7727 N N . THR A 1 980 ? -25.001 4.391 2.889 1.00 94.69 980 THR A N 1
ATOM 7728 C CA . THR A 1 980 ? -26.160 4.212 2.008 1.00 94.69 980 THR A CA 1
ATOM 7729 C C . THR A 1 980 ? -27.448 4.801 2.594 1.00 94.69 980 THR A C 1
ATOM 7731 O O . THR A 1 980 ? -28.174 5.499 1.888 1.00 94.69 980 THR A O 1
ATOM 7734 N N . LEU A 1 981 ? -27.725 4.606 3.887 1.00 93.25 981 LEU A N 1
ATOM 7735 C CA . LEU A 1 981 ? -28.893 5.196 4.558 1.00 93.25 981 LEU A CA 1
ATOM 7736 C C . LEU A 1 981 ? -28.829 6.732 4.616 1.00 93.25 981 LEU A C 1
ATOM 7738 O O . LEU A 1 981 ? -29.865 7.397 4.519 1.00 93.25 981 LEU A O 1
ATOM 7742 N N . GLN A 1 982 ? -27.623 7.298 4.738 1.00 91.56 982 GLN A N 1
ATOM 7743 C CA . GLN A 1 982 ? -27.384 8.738 4.620 1.00 91.56 982 GLN A CA 1
ATOM 7744 C C . GLN A 1 982 ? -27.649 9.230 3.188 1.00 91.56 982 GLN A C 1
ATOM 7746 O O . GLN A 1 982 ? -28.405 10.186 3.011 1.00 91.56 982 GLN A O 1
ATOM 7751 N N . ALA A 1 983 ? -27.112 8.549 2.169 1.00 91.88 983 ALA A N 1
ATOM 7752 C CA . ALA A 1 983 ? -27.318 8.888 0.758 1.00 91.88 983 ALA A CA 1
ATOM 7753 C C . ALA A 1 983 ? -28.795 8.797 0.321 1.00 91.88 983 ALA A C 1
ATOM 7755 O O . ALA A 1 983 ? -29.261 9.619 -0.465 1.00 91.88 983 ALA A O 1
ATOM 7756 N N . MET A 1 984 ? -29.559 7.849 0.878 1.00 93.12 984 MET A N 1
ATOM 7757 C CA . MET A 1 984 ? -31.012 7.727 0.676 1.00 93.12 984 MET A CA 1
ATOM 7758 C C . MET A 1 984 ? -31.835 8.805 1.413 1.00 93.12 984 MET A C 1
ATOM 7760 O O . MET A 1 984 ? -33.034 8.918 1.173 1.00 93.12 984 MET A O 1
ATOM 7764 N N . GLN A 1 985 ? -31.226 9.580 2.321 1.00 92.12 985 GLN A N 1
ATOM 7765 C CA . GLN A 1 985 ? -31.869 10.622 3.143 1.00 92.12 985 GLN A CA 1
ATOM 7766 C C . GLN A 1 985 ? -33.034 10.124 4.035 1.00 92.12 985 GLN A C 1
ATOM 7768 O O . GLN A 1 985 ? -33.924 10.886 4.424 1.00 92.12 985 GLN A O 1
ATOM 7773 N N . VAL A 1 986 ? -33.021 8.839 4.415 1.00 91.44 986 VAL A N 1
ATOM 7774 C CA . VAL A 1 986 ? -34.095 8.183 5.200 1.00 91.44 986 VAL A CA 1
ATOM 7775 C C . VAL A 1 986 ? -33.905 8.253 6.726 1.00 91.44 986 VAL A C 1
ATOM 7777 O O . VAL A 1 986 ? -34.724 7.715 7.476 1.00 91.44 986 VAL A O 1
ATOM 7780 N N . LEU A 1 987 ? -32.838 8.905 7.196 1.00 89.00 987 LEU A N 1
ATOM 7781 C CA . LEU A 1 987 ? -32.470 9.023 8.613 1.00 89.00 987 LEU A CA 1
ATOM 7782 C C . LEU A 1 987 ? -33.022 10.300 9.272 1.00 89.00 987 LEU A C 1
ATOM 7784 O O . LEU A 1 987 ? -33.084 11.362 8.655 1.00 89.00 987 LEU A O 1
ATOM 7788 N N . GLU A 1 988 ? -33.374 10.212 10.557 1.00 85.12 988 GLU A N 1
ATOM 7789 C CA . GLU A 1 988 ? -33.897 11.328 11.360 1.00 85.12 988 GLU A CA 1
ATOM 7790 C C . GLU A 1 988 ? -33.240 11.400 12.745 1.00 85.12 988 GLU A C 1
ATOM 7792 O O . GLU A 1 988 ? -33.152 10.396 13.452 1.00 85.12 988 GLU A O 1
ATOM 7797 N N . ARG A 1 989 ? -32.796 12.596 13.163 1.00 76.75 989 ARG A N 1
ATOM 7798 C CA . ARG A 1 989 ? -32.130 12.813 14.463 1.00 76.75 989 ARG A CA 1
ATOM 7799 C C . ARG A 1 989 ? -33.137 12.883 15.616 1.00 76.75 989 ARG A C 1
ATOM 7801 O O . ARG A 1 989 ? -34.010 13.751 15.615 1.00 76.75 989 ARG A O 1
ATOM 7808 N N . LYS A 1 990 ? -32.991 12.037 16.645 1.00 65.19 990 LYS A N 1
ATOM 7809 C CA . LYS A 1 990 ? -33.993 11.880 17.721 1.00 65.19 990 LYS A CA 1
ATOM 7810 C C . LYS A 1 990 ? -33.471 12.289 19.108 1.00 65.19 990 LYS A C 1
ATOM 7812 O O . LYS A 1 990 ? -33.056 11.456 19.908 1.00 65.19 990 LYS A O 1
ATOM 7817 N N . LYS A 1 991 ? -33.617 13.579 19.444 1.00 52.81 991 LYS A N 1
ATOM 7818 C CA . LYS A 1 991 ? -33.128 14.258 20.677 1.00 52.81 991 LYS A CA 1
ATOM 7819 C C . LYS A 1 991 ? -33.617 13.719 22.053 1.00 52.81 991 LYS A C 1
ATOM 7821 O O . LYS A 1 991 ? -33.531 14.448 23.037 1.00 52.81 991 LYS A O 1
ATOM 7826 N N . ARG A 1 992 ? -34.208 12.519 22.160 1.00 51.41 992 ARG A N 1
ATOM 7827 C CA . ARG A 1 992 ? -34.862 12.020 23.396 1.00 51.41 992 ARG A CA 1
ATOM 7828 C C . ARG A 1 992 ? -34.723 10.518 23.704 1.00 51.41 992 ARG A C 1
ATOM 7830 O O . ARG A 1 992 ? -35.346 10.075 24.661 1.00 51.41 992 ARG A O 1
ATOM 7837 N N . SER A 1 993 ? -33.975 9.713 22.939 1.00 47.75 993 SER A N 1
ATOM 7838 C CA . SER A 1 993 ? -33.910 8.257 23.215 1.00 47.75 993 SER A CA 1
ATOM 7839 C C . SER A 1 993 ? -32.571 7.572 22.906 1.00 47.75 993 SER A C 1
ATOM 7841 O O . SER A 1 993 ? -32.578 6.494 22.322 1.00 47.75 993 SER A O 1
ATOM 7843 N N . GLY A 1 994 ? -31.443 8.193 23.267 1.00 55.72 994 GLY A N 1
ATOM 7844 C CA . GLY A 1 994 ? -30.129 7.524 23.338 1.00 55.72 994 GLY A CA 1
ATOM 7845 C C . GLY A 1 994 ? -29.524 6.997 22.028 1.00 55.72 994 GLY A C 1
ATOM 7846 O O . GLY A 1 994 ? -28.535 6.279 22.084 1.00 55.72 994 GLY A O 1
ATOM 7847 N N . ALA A 1 995 ? -30.101 7.331 20.872 1.00 62.16 995 ALA A N 1
ATOM 7848 C CA . ALA A 1 995 ? -29.599 6.960 19.552 1.00 62.16 995 ALA A CA 1
ATOM 7849 C C . ALA A 1 995 ? -29.631 8.189 18.635 1.00 62.16 995 ALA A C 1
ATOM 7851 O O . ALA A 1 995 ? -30.665 8.859 18.532 1.00 62.16 995 ALA A O 1
ATOM 7852 N N . ASP A 1 996 ? -28.508 8.483 17.978 1.00 64.56 996 ASP A N 1
ATOM 7853 C CA . ASP A 1 996 ? -28.309 9.741 17.245 1.00 64.56 996 ASP A CA 1
ATOM 7854 C C . ASP A 1 996 ? -29.193 9.873 16.002 1.00 64.56 996 ASP A C 1
ATOM 7856 O O . ASP A 1 996 ? -29.616 10.979 15.651 1.00 64.56 996 ASP A O 1
ATOM 7860 N N . ALA A 1 997 ? -29.518 8.746 15.365 1.00 75.56 997 ALA A N 1
ATOM 7861 C CA . ALA A 1 997 ? -30.388 8.667 14.201 1.00 75.56 997 ALA A CA 1
ATOM 7862 C C . ALA A 1 997 ? -31.352 7.472 14.281 1.00 75.56 997 ALA A C 1
ATOM 7864 O O . ALA A 1 997 ? -31.043 6.430 14.856 1.00 75.56 997 ALA A O 1
ATOM 7865 N N . VAL A 1 998 ? -32.524 7.622 13.662 1.00 83.56 998 VAL A N 1
ATOM 7866 C CA . VAL A 1 998 ? -33.545 6.578 13.496 1.00 83.56 998 VAL A CA 1
ATOM 7867 C C . VAL A 1 998 ? -33.957 6.508 12.025 1.00 83.56 998 VAL A C 1
ATOM 7869 O O . VAL A 1 998 ? -34.070 7.537 11.361 1.00 83.56 998 VAL A O 1
ATOM 7872 N N . ILE A 1 999 ? -34.189 5.298 11.512 1.00 85.69 999 ILE A N 1
ATOM 7873 C CA . ILE A 1 999 ? -34.632 5.061 10.132 1.00 85.69 999 ILE A CA 1
ATOM 7874 C C . ILE A 1 999 ? -36.146 5.292 10.034 1.00 85.69 999 ILE A C 1
ATOM 7876 O O . ILE A 1 999 ? -36.933 4.594 10.678 1.00 85.69 999 ILE A O 1
ATOM 7880 N N . ASN A 1 1000 ? -36.579 6.235 9.197 1.00 85.44 1000 ASN A N 1
ATOM 7881 C CA . ASN A 1 1000 ? -37.997 6.489 8.958 1.00 85.44 1000 ASN A CA 1
ATOM 7882 C C . ASN A 1 1000 ? -38.533 5.552 7.854 1.00 85.44 1000 ASN A C 1
ATOM 7884 O O . ASN A 1 1000 ? -38.377 5.823 6.663 1.00 85.44 1000 ASN A O 1
ATOM 7888 N N . LYS A 1 1001 ? -39.224 4.465 8.241 1.00 85.38 1001 LYS A N 1
ATOM 7889 C CA . LYS A 1 1001 ? -39.821 3.494 7.294 1.00 85.38 1001 LYS A CA 1
ATOM 7890 C C . LYS A 1 1001 ? -40.795 4.119 6.276 1.00 85.38 1001 LYS A C 1
ATOM 7892 O O . LYS A 1 1001 ? -40.971 3.546 5.206 1.00 85.38 1001 LYS A O 1
ATOM 7897 N N . ALA A 1 1002 ? -41.416 5.271 6.553 1.00 87.75 1002 ALA A N 1
ATOM 7898 C CA . ALA A 1 1002 ? -42.261 5.958 5.569 1.00 87.75 1002 ALA A CA 1
ATOM 7899 C C . ALA A 1 1002 ? -41.423 6.661 4.486 1.00 87.75 1002 ALA A C 1
ATOM 7901 O O . ALA A 1 1002 ? -41.745 6.541 3.306 1.00 87.75 1002 ALA A O 1
ATOM 7902 N N . LYS A 1 1003 ? -40.300 7.294 4.860 1.00 91.00 1003 LYS A N 1
ATOM 7903 C CA . LYS A 1 1003 ? -39.317 7.810 3.889 1.00 91.00 1003 LYS A CA 1
ATOM 7904 C C . LYS A 1 1003 ? -38.704 6.691 3.048 1.00 91.00 1003 LYS A C 1
ATOM 7906 O O . LYS A 1 1003 ? -38.526 6.883 1.854 1.00 91.00 1003 LYS A O 1
ATOM 7911 N N . VAL A 1 1004 ? -38.447 5.515 3.632 1.00 91.56 1004 VAL A N 1
ATOM 7912 C CA . VAL A 1 1004 ? -37.955 4.341 2.879 1.00 91.56 1004 VAL A CA 1
ATOM 7913 C C . VAL A 1 1004 ? -38.961 3.892 1.809 1.00 91.56 1004 VAL A C 1
ATOM 7915 O O . VAL A 1 1004 ? -38.540 3.618 0.690 1.00 91.56 1004 VAL A O 1
ATOM 7918 N N . ARG A 1 1005 ? -40.275 3.876 2.099 1.00 91.06 1005 ARG A N 1
ATOM 7919 C CA . ARG A 1 1005 ? -41.307 3.585 1.079 1.00 91.06 1005 ARG A CA 1
ATOM 7920 C C . ARG A 1 1005 ? -41.334 4.629 -0.030 1.00 91.06 1005 ARG A C 1
ATOM 7922 O O . ARG A 1 1005 ? -41.149 4.269 -1.184 1.00 91.06 1005 ARG A O 1
ATOM 7929 N N . ALA A 1 1006 ? -41.452 5.911 0.320 1.00 92.44 1006 ALA A N 1
ATOM 7930 C CA . ALA A 1 1006 ? -41.482 6.992 -0.667 1.00 92.44 1006 ALA A CA 1
ATOM 7931 C C . ALA A 1 1006 ? -40.210 7.017 -1.541 1.00 92.44 1006 ALA A C 1
ATOM 7933 O O . ALA A 1 1006 ? -40.285 7.244 -2.749 1.00 92.44 1006 ALA A O 1
ATOM 7934 N N . TRP A 1 1007 ? -39.040 6.725 -0.957 1.00 93.88 1007 TRP A N 1
ATOM 7935 C CA . TRP A 1 1007 ? -37.789 6.554 -1.698 1.00 93.88 1007 TRP A CA 1
ATOM 7936 C C . TRP A 1 1007 ? -37.861 5.358 -2.658 1.00 93.88 1007 TRP A C 1
ATOM 7938 O O . TRP A 1 1007 ? -37.517 5.507 -3.830 1.00 93.88 1007 TRP A O 1
ATOM 7948 N N . ALA A 1 1008 ? -38.339 4.200 -2.193 1.00 92.56 1008 ALA A N 1
ATOM 7949 C CA . ALA A 1 1008 ? -38.440 2.980 -2.992 1.00 92.56 1008 ALA A CA 1
ATOM 7950 C C . ALA A 1 1008 ? -39.440 3.106 -4.156 1.00 92.56 1008 ALA A C 1
ATOM 7952 O O . ALA A 1 1008 ? -39.130 2.697 -5.274 1.00 92.56 1008 ALA A O 1
ATOM 7953 N N . GLU A 1 1009 ? -40.590 3.739 -3.916 1.00 91.81 1009 GLU A N 1
ATOM 7954 C CA . GLU A 1 1009 ? -41.599 4.090 -4.923 1.00 91.81 1009 GLU A CA 1
ATOM 7955 C C . GLU A 1 1009 ? -41.009 5.038 -5.982 1.00 91.81 1009 GLU A C 1
ATOM 7957 O O . GLU A 1 1009 ? -41.085 4.761 -7.179 1.00 91.81 1009 GLU A O 1
ATOM 7962 N N . THR A 1 1010 ? -40.333 6.111 -5.546 1.00 92.88 1010 THR A N 1
ATOM 7963 C CA . THR A 1 1010 ? -39.688 7.099 -6.435 1.00 92.88 1010 THR A CA 1
ATOM 7964 C C . THR A 1 1010 ? -38.620 6.465 -7.332 1.00 92.88 1010 THR A C 1
ATOM 7966 O O . THR A 1 1010 ? -38.529 6.790 -8.515 1.00 92.88 1010 THR A O 1
ATOM 7969 N N . HIS A 1 1011 ? -37.822 5.539 -6.791 1.00 88.69 1011 HIS A N 1
ATOM 7970 C CA . HIS A 1 1011 ? -36.730 4.878 -7.515 1.00 88.69 1011 HIS A CA 1
ATOM 7971 C C . HIS A 1 1011 ? -37.151 3.580 -8.222 1.00 88.69 1011 HIS A C 1
ATOM 7973 O O . HIS A 1 1011 ? -36.304 2.940 -8.844 1.00 88.69 1011 HIS A O 1
ATOM 7979 N N . LYS A 1 1012 ? -38.439 3.200 -8.155 1.00 88.44 1012 LYS A N 1
ATOM 7980 C CA . LYS A 1 1012 ? -38.993 1.951 -8.710 1.00 88.44 1012 LYS A CA 1
ATOM 7981 C C . LYS A 1 1012 ? -38.191 0.713 -8.280 1.00 88.44 1012 LYS A C 1
ATOM 7983 O O . LYS A 1 1012 ? -37.800 -0.111 -9.105 1.00 88.44 1012 LYS A O 1
ATOM 7988 N N . VAL A 1 1013 ? -37.909 0.619 -6.981 1.00 84.69 1013 VAL A N 1
ATOM 7989 C CA . VAL A 1 1013 ? -37.157 -0.495 -6.386 1.00 84.69 1013 VAL A CA 1
ATOM 7990 C C . VAL A 1 1013 ? -37.935 -1.793 -6.552 1.00 84.69 1013 VAL A C 1
ATOM 7992 O O . VAL A 1 1013 ? -39.049 -1.917 -6.046 1.00 84.69 1013 VAL A O 1
ATOM 7995 N N . ASP A 1 1014 ? -37.316 -2.781 -7.195 1.00 82.56 1014 ASP A N 1
ATOM 7996 C CA . ASP A 1 1014 ? -37.842 -4.141 -7.188 1.00 82.56 1014 ASP A CA 1
ATOM 7997 C C . ASP A 1 1014 ? -37.681 -4.768 -5.796 1.00 82.56 1014 ASP A C 1
ATOM 7999 O O . ASP A 1 1014 ? -36.575 -4.853 -5.240 1.00 82.56 1014 ASP A O 1
ATOM 8003 N N . LEU A 1 1015 ? -38.809 -5.187 -5.226 1.00 80.12 1015 LEU A N 1
ATOM 8004 C CA . LEU A 1 1015 ? -38.876 -5.828 -3.919 1.00 80.12 1015 LEU A CA 1
ATOM 8005 C C . LEU A 1 1015 ? -38.433 -7.297 -3.971 1.00 80.12 1015 LEU A C 1
ATOM 8007 O O . LEU A 1 1015 ? -38.099 -7.844 -2.924 1.00 80.12 1015 LEU A O 1
ATOM 8011 N N . HIS A 1 1016 ? -38.308 -7.905 -5.151 1.00 84.81 1016 HIS A N 1
ATOM 8012 C CA . HIS A 1 1016 ? -37.684 -9.220 -5.310 1.00 84.81 1016 HIS A CA 1
ATOM 8013 C C . HIS A 1 1016 ? -36.148 -9.097 -5.288 1.00 84.81 1016 HIS A C 1
ATOM 8015 O O . HIS A 1 1016 ? -35.603 -8.097 -5.772 1.00 84.81 1016 HIS A O 1
ATOM 8021 N N . PRO A 1 1017 ? -35.411 -10.050 -4.690 1.00 86.19 1017 PRO A N 1
ATOM 8022 C CA . PRO A 1 1017 ? -33.955 -10.123 -4.816 1.00 86.19 1017 PRO A CA 1
ATOM 8023 C C . PRO A 1 1017 ? -33.505 -10.287 -6.282 1.00 86.19 1017 PRO A C 1
ATOM 8025 O O . PRO A 1 1017 ? -34.214 -10.911 -7.063 1.00 86.19 1017 PRO A O 1
ATOM 8028 N N . PRO A 1 1018 ? -32.323 -9.770 -6.676 1.00 86.50 1018 PRO A N 1
ATOM 8029 C CA . PRO A 1 1018 ? -31.815 -9.888 -8.049 1.00 86.50 1018 PRO A CA 1
ATOM 8030 C C . PRO A 1 1018 ? -31.202 -11.265 -8.377 1.00 86.50 1018 PRO A C 1
ATOM 8032 O O . PRO A 1 1018 ? -30.683 -11.447 -9.476 1.00 86.50 1018 PRO A O 1
ATOM 8035 N N . VAL A 1 1019 ? -31.224 -12.198 -7.420 1.00 92.06 1019 VAL A N 1
ATOM 8036 C CA . VAL A 1 1019 ? -30.899 -13.622 -7.572 1.00 92.06 1019 VAL A CA 1
ATOM 8037 C C . VAL A 1 1019 ? -31.899 -14.433 -6.748 1.00 92.06 1019 VAL A C 1
ATOM 8039 O O . VAL A 1 1019 ? -32.237 -14.028 -5.635 1.00 92.06 1019 VAL A O 1
ATOM 8042 N N . ASP A 1 1020 ? -32.373 -15.562 -7.269 1.00 91.12 1020 ASP A N 1
ATOM 8043 C CA . ASP A 1 1020 ? -33.218 -16.490 -6.509 1.00 91.12 1020 ASP A CA 1
ATOM 8044 C C . ASP A 1 1020 ? -32.339 -17.429 -5.669 1.00 91.12 1020 ASP A C 1
ATOM 8046 O O . ASP A 1 1020 ? -31.473 -18.113 -6.210 1.00 91.12 1020 ASP A O 1
ATOM 8050 N N . VAL A 1 1021 ? -32.570 -17.507 -4.357 1.00 89.25 1021 VAL A N 1
ATOM 8051 C CA . VAL A 1 1021 ? -31.834 -18.416 -3.456 1.00 89.25 1021 VAL A CA 1
ATOM 8052 C C . VAL A 1 1021 ? -32.025 -19.883 -3.868 1.00 89.25 1021 VAL A C 1
ATOM 8054 O O . VAL A 1 1021 ? -31.077 -20.662 -3.776 1.00 89.25 1021 VAL A O 1
ATOM 8057 N N . GLY A 1 1022 ? -33.209 -20.238 -4.386 1.00 88.62 1022 GLY A N 1
ATOM 8058 C CA . GLY A 1 1022 ? -33.513 -21.557 -4.957 1.00 88.62 1022 GLY A CA 1
ATOM 8059 C C . GLY A 1 1022 ? -33.066 -21.737 -6.414 1.00 88.62 1022 GLY A C 1
ATOM 8060 O O . GLY A 1 1022 ? -33.304 -22.788 -6.997 1.00 88.62 1022 GLY A O 1
ATOM 8061 N N . GLY A 1 1023 ? -32.443 -20.718 -7.017 1.00 89.38 1023 GLY A N 1
ATOM 8062 C CA . GLY A 1 1023 ? -31.737 -20.819 -8.297 1.00 89.38 1023 GLY A CA 1
ATOM 8063 C C . GLY A 1 1023 ? -30.266 -21.220 -8.149 1.00 89.38 1023 GLY A C 1
ATOM 8064 O O . GLY A 1 1023 ? -29.617 -21.499 -9.152 1.00 89.38 1023 GLY A O 1
ATOM 8065 N N . PHE A 1 1024 ? -29.727 -21.244 -6.925 1.00 92.75 1024 PHE A N 1
ATOM 8066 C CA . PHE A 1 1024 ? -28.404 -21.806 -6.650 1.00 92.75 1024 PHE A CA 1
ATOM 8067 C C . PHE A 1 1024 ? -28.487 -23.321 -6.510 1.00 92.75 1024 PHE A C 1
ATOM 8069 O O . PHE A 1 1024 ? -29.410 -23.835 -5.878 1.00 92.75 1024 PHE A O 1
ATOM 8076 N N . VAL A 1 1025 ? -27.482 -24.022 -7.030 1.00 88.31 1025 VAL A N 1
ATOM 8077 C CA . VAL A 1 1025 ? -27.346 -25.467 -6.823 1.00 88.31 1025 VAL A CA 1
ATOM 8078 C C . VAL A 1 1025 ? -27.107 -25.735 -5.332 1.00 88.31 1025 VAL A C 1
ATOM 8080 O O . VAL A 1 1025 ? -26.384 -24.992 -4.659 1.00 88.31 1025 VAL A O 1
ATOM 8083 N N . GLN A 1 1026 ? -27.760 -26.766 -4.797 1.00 61.94 1026 GLN A N 1
ATOM 8084 C CA . GLN A 1 1026 ? -27.461 -27.273 -3.462 1.00 61.94 1026 GLN A CA 1
ATOM 8085 C C . GLN A 1 1026 ? -26.232 -28.173 -3.564 1.00 61.94 1026 GLN A C 1
ATOM 8087 O O . GLN A 1 1026 ? -26.244 -29.145 -4.314 1.00 61.94 1026 GLN A O 1
ATOM 8092 N N . VAL A 1 1027 ? -25.182 -27.850 -2.810 1.00 51.44 1027 VAL A N 1
ATOM 8093 C CA . VAL A 1 1027 ? -24.109 -28.809 -2.543 1.00 51.44 1027 VAL A CA 1
ATOM 8094 C C . VAL A 1 1027 ? -24.702 -29.829 -1.579 1.00 51.44 1027 VAL A C 1
ATOM 8096 O O . VAL A 1 1027 ? -24.915 -29.515 -0.411 1.00 51.44 1027 VAL A O 1
ATOM 8099 N N . HIS A 1 1028 ? -25.064 -31.001 -2.094 1.00 36.44 1028 HIS A N 1
ATOM 8100 C CA . HIS A 1 1028 ? -25.384 -32.150 -1.258 1.00 36.44 1028 HIS A CA 1
ATOM 8101 C C . HIS A 1 1028 ? -24.076 -32.688 -0.669 1.00 36.44 1028 HIS A C 1
ATOM 8103 O O . HIS A 1 1028 ? -23.123 -32.945 -1.403 1.00 36.44 1028 HIS A O 1
ATOM 8109 N N . GLU A 1 1029 ? -24.039 -32.873 0.648 1.00 38.88 1029 GLU A N 1
ATOM 8110 C CA . GLU A 1 1029 ? -22.904 -33.436 1.400 1.00 38.88 1029 GLU A CA 1
ATOM 8111 C C . GLU A 1 1029 ? -22.851 -34.979 1.258 1.00 38.88 1029 GLU A C 1
ATOM 8113 O O . GLU A 1 1029 ? -22.503 -35.702 2.183 1.00 38.88 1029 GLU A O 1
ATOM 8118 N N . GLU A 1 1030 ? -23.225 -35.498 0.081 1.00 31.70 1030 GLU A N 1
ATOM 8119 C CA . GLU A 1 1030 ? -23.321 -36.937 -0.219 1.00 31.70 1030 GLU A CA 1
ATOM 8120 C C . GLU A 1 1030 ? -21.943 -37.574 -0.464 1.00 31.70 1030 GLU A C 1
ATOM 8122 O O . GLU A 1 1030 ? -21.753 -38.752 -0.176 1.00 31.70 1030 GLU A O 1
ATOM 8127 N N . GLY A 1 1031 ? -20.953 -36.786 -0.903 1.00 33.69 1031 GLY A N 1
ATOM 8128 C CA . GLY A 1 1031 ? -19.581 -37.264 -1.112 1.00 33.69 1031 GLY A CA 1
ATOM 8129 C C . GLY A 1 1031 ? -18.860 -37.693 0.172 1.00 33.69 1031 GLY A C 1
ATOM 8130 O O . GLY A 1 1031 ? -18.062 -38.618 0.122 1.00 33.69 1031 GLY A O 1
ATOM 8131 N N . GLU A 1 1032 ? -19.166 -37.081 1.324 1.00 38.53 1032 GLU A N 1
ATOM 8132 C CA . GLU A 1 1032 ? -18.577 -37.494 2.611 1.00 38.53 1032 GLU A CA 1
ATOM 8133 C C . GLU A 1 1032 ? -19.277 -38.732 3.204 1.00 38.53 1032 GLU A C 1
ATOM 8135 O O . GLU A 1 1032 ? -18.672 -39.440 4.001 1.00 38.53 1032 GLU A O 1
ATOM 8140 N N . GLN A 1 1033 ? -20.519 -39.031 2.796 1.00 35.47 1033 GLN A N 1
ATOM 8141 C CA . GLN A 1 1033 ? -21.251 -40.225 3.249 1.00 35.47 1033 GLN A CA 1
ATOM 8142 C C . GLN A 1 1033 ? -20.983 -41.452 2.375 1.00 35.47 1033 GLN A C 1
ATOM 8144 O O . GLN A 1 1033 ? -20.927 -42.553 2.907 1.00 35.47 1033 GLN A O 1
ATOM 8149 N N . GLN A 1 1034 ? -20.783 -41.292 1.061 1.00 32.84 1034 GLN A N 1
ATOM 8150 C CA . GLN A 1 1034 ? -20.389 -42.427 0.221 1.00 32.84 1034 GLN A CA 1
ATOM 8151 C C . GLN A 1 1034 ? -18.974 -42.915 0.532 1.00 32.84 1034 GLN A C 1
ATOM 8153 O O . GLN A 1 1034 ? -18.792 -44.119 0.619 1.00 32.84 1034 GLN A O 1
ATOM 8158 N N . GLN A 1 1035 ? -18.017 -42.022 0.812 1.00 39.53 1035 GLN A N 1
ATOM 8159 C CA . GLN A 1 1035 ? -16.686 -42.469 1.240 1.00 39.53 1035 GLN A CA 1
ATOM 8160 C C . GLN A 1 1035 ? -16.701 -43.126 2.626 1.00 39.53 1035 GLN A C 1
ATOM 8162 O O . GLN A 1 1035 ? -15.976 -44.084 2.822 1.00 39.53 1035 GLN A O 1
ATOM 8167 N N . GLN A 1 1036 ? -17.560 -42.691 3.557 1.00 42.78 1036 GLN A N 1
ATOM 8168 C CA . GLN A 1 1036 ? -17.707 -43.375 4.853 1.00 42.78 1036 GLN A CA 1
ATOM 8169 C C . GLN A 1 1036 ? -18.361 -44.755 4.727 1.00 42.78 1036 GLN A C 1
ATOM 8171 O O . GLN A 1 1036 ? -17.990 -45.650 5.469 1.00 42.78 1036 GLN A O 1
ATOM 8176 N N . LEU A 1 1037 ? -19.287 -44.951 3.784 1.00 41.41 1037 LEU A N 1
ATOM 8177 C CA . LEU A 1 1037 ? -19.869 -46.271 3.518 1.00 41.41 1037 LEU A CA 1
ATOM 8178 C C . LEU A 1 1037 ? -18.908 -47.191 2.750 1.00 41.41 1037 LEU A C 1
ATOM 8180 O O . LEU A 1 1037 ? -18.896 -48.384 3.014 1.00 41.41 1037 LEU A O 1
ATOM 8184 N N . GLU A 1 1038 ? -18.092 -46.653 1.840 1.00 43.34 1038 GLU A N 1
ATOM 8185 C CA . GLU A 1 1038 ? -17.036 -47.417 1.157 1.00 43.34 1038 GLU A CA 1
ATOM 8186 C C . GLU A 1 1038 ? -15.885 -47.774 2.129 1.00 43.34 1038 GLU A C 1
ATOM 8188 O O . GLU A 1 1038 ? -15.385 -48.891 2.076 1.00 43.34 1038 GLU A O 1
ATOM 8193 N N . GLU A 1 1039 ? -15.519 -46.890 3.070 1.00 48.28 1039 GLU A N 1
ATOM 8194 C CA . GLU A 1 1039 ? -14.549 -47.183 4.144 1.00 48.28 1039 GLU A CA 1
ATOM 8195 C C . GLU A 1 1039 ? -15.117 -48.160 5.205 1.00 48.28 1039 GLU A C 1
ATOM 8197 O O . GLU A 1 1039 ? -14.382 -49.026 5.671 1.00 48.28 1039 GLU A O 1
ATOM 8202 N N . GLU A 1 1040 ? -16.411 -48.088 5.562 1.00 49.47 1040 GLU A N 1
ATOM 8203 C CA . GLU A 1 1040 ? -17.058 -49.067 6.464 1.00 49.47 1040 GLU A CA 1
ATOM 8204 C C . GLU A 1 1040 ? -17.250 -50.451 5.794 1.00 49.47 1040 GLU A C 1
ATOM 8206 O O . GLU A 1 1040 ? -17.083 -51.466 6.468 1.00 49.47 1040 GLU A O 1
ATOM 8211 N N . GLU A 1 1041 ? -17.537 -50.530 4.484 1.00 48.38 1041 GLU A N 1
ATOM 8212 C CA . GLU A 1 1041 ? -17.591 -51.812 3.750 1.00 48.38 1041 GLU A CA 1
ATOM 8213 C C . GLU A 1 1041 ? -16.186 -52.430 3.539 1.00 48.38 1041 GLU A C 1
ATOM 8215 O O . GLU A 1 1041 ? -16.055 -53.653 3.619 1.00 48.38 1041 GLU A O 1
ATOM 8220 N N . GLU A 1 1042 ? -15.120 -51.633 3.346 1.00 49.97 1042 GLU A N 1
ATOM 8221 C CA . GLU A 1 1042 ? -13.736 -52.152 3.301 1.00 49.97 1042 GLU A CA 1
ATOM 8222 C C . GLU A 1 1042 ? -13.224 -52.615 4.689 1.00 49.97 1042 GLU A C 1
ATOM 8224 O O . GLU A 1 1042 ? -12.532 -53.633 4.756 1.00 49.97 1042 GLU A O 1
ATOM 8229 N N . GLU A 1 1043 ? -13.590 -51.958 5.805 1.00 50.62 1043 GLU A N 1
ATOM 8230 C CA . GLU A 1 1043 ? -13.239 -52.448 7.158 1.00 50.62 1043 GLU A CA 1
ATOM 8231 C C . GLU A 1 1043 ? -14.009 -53.736 7.552 1.00 50.62 1043 GLU A C 1
ATOM 8233 O O . GLU A 1 1043 ? -13.422 -54.607 8.200 1.00 50.62 1043 GLU A O 1
ATOM 8238 N N . GLU A 1 1044 ? -15.274 -53.927 7.134 1.00 47.94 1044 GLU A N 1
ATOM 8239 C CA . GLU A 1 1044 ? -15.996 -55.197 7.375 1.00 47.94 1044 GLU A CA 1
ATOM 8240 C C . GLU A 1 1044 ? -15.453 -56.371 6.519 1.00 47.94 1044 GLU A C 1
ATOM 8242 O O . GLU A 1 1044 ? -15.359 -57.491 7.034 1.00 47.94 1044 GLU A O 1
ATOM 8247 N N . GLU A 1 1045 ? -15.022 -56.153 5.263 1.00 49.59 1045 GLU A N 1
ATOM 8248 C CA . GLU A 1 1045 ? -14.372 -57.218 4.465 1.00 49.59 1045 GLU A CA 1
ATOM 8249 C C . GLU A 1 1045 ? -12.968 -57.601 4.993 1.00 49.59 1045 GLU A C 1
ATOM 8251 O O . GLU A 1 1045 ? -12.584 -58.772 4.878 1.00 49.59 1045 GLU A O 1
ATOM 8256 N N . GLU A 1 1046 ? -12.207 -56.686 5.618 1.00 50.19 1046 GLU A N 1
ATOM 8257 C CA . GLU A 1 1046 ? -10.939 -57.048 6.282 1.00 50.19 1046 GLU A CA 1
ATOM 8258 C C . GLU A 1 1046 ? -11.148 -57.798 7.621 1.00 50.19 1046 GLU A C 1
ATOM 8260 O O . GLU A 1 1046 ? -10.396 -58.741 7.887 1.00 50.19 1046 GLU A O 1
ATOM 8265 N N . GLU A 1 1047 ? -12.173 -57.488 8.437 1.00 48.62 1047 GLU A N 1
ATOM 8266 C CA . GLU A 1 1047 ? -12.444 -58.254 9.677 1.00 48.62 1047 GLU A CA 1
ATOM 8267 C C . GLU A 1 1047 ? -13.010 -59.669 9.423 1.00 48.62 1047 GLU A C 1
ATOM 8269 O O . GLU A 1 1047 ? -12.625 -60.602 10.138 1.00 48.62 1047 GLU A O 1
ATOM 8274 N N . GLU A 1 1048 ? -13.864 -59.896 8.410 1.00 48.94 1048 GLU A N 1
ATOM 8275 C CA . GLU A 1 1048 ? -14.287 -61.273 8.067 1.00 48.94 1048 GLU A CA 1
ATOM 8276 C C . GLU A 1 1048 ? -13.133 -62.104 7.456 1.00 48.94 1048 GLU A C 1
ATOM 8278 O O . GLU A 1 1048 ? -13.112 -63.332 7.588 1.00 48.94 1048 GLU A O 1
ATOM 8283 N N . GLY A 1 1049 ? -12.128 -61.449 6.859 1.00 49.47 1049 GLY A N 1
ATOM 8284 C CA . GLY A 1 1049 ? -10.971 -62.086 6.223 1.00 49.47 1049 GLY A CA 1
ATOM 8285 C C . GLY A 1 1049 ? -9.969 -62.780 7.163 1.00 49.47 1049 GLY A C 1
ATOM 8286 O O . GLY A 1 1049 ? -9.235 -63.659 6.707 1.00 49.47 1049 GLY A O 1
ATOM 8287 N N . GLU A 1 1050 ? -9.932 -62.447 8.460 1.00 49.78 1050 GLU A N 1
ATOM 8288 C CA . GLU A 1 1050 ? -9.014 -63.069 9.441 1.00 49.78 1050 GLU A CA 1
ATOM 8289 C C . GLU A 1 1050 ? -9.633 -64.249 10.237 1.00 49.78 1050 GLU A C 1
ATOM 8291 O O . GLU A 1 1050 ? -9.032 -64.717 11.212 1.00 49.78 1050 GLU A O 1
ATOM 8296 N N . ILE A 1 1051 ? -10.823 -64.753 9.858 1.00 52.44 1051 ILE A N 1
ATOM 8297 C CA . ILE A 1 1051 ? -11.612 -65.704 10.682 1.00 52.44 1051 ILE A CA 1
ATOM 8298 C C . ILE A 1 1051 ? -11.863 -67.099 10.027 1.00 52.44 1051 ILE A C 1
ATOM 8300 O O . ILE A 1 1051 ? -12.389 -67.988 10.706 1.00 52.44 1051 ILE A O 1
ATOM 8304 N N . GLU A 1 1052 ? -11.411 -67.369 8.786 1.00 37.53 1052 GLU A N 1
ATOM 8305 C CA . GLU A 1 1052 ? -11.401 -68.729 8.161 1.00 37.53 1052 GLU A CA 1
ATOM 8306 C C . GLU A 1 1052 ? -10.039 -69.466 8.201 1.00 37.53 1052 GLU A C 1
ATOM 8308 O O . GLU A 1 1052 ? -9.014 -68.907 7.749 1.00 37.53 1052 GLU A O 1
#

Sequence (1052 aa):
MTWRTDERKTPLLLLKTKSTPTDGYEEYFSTFDNGRYEPVFVPVLEHRLKHDSLAQVRAYITNGGFAAQSDASLQKYGAIIFTSQRAVEAFAKVIEDIRMQAKLDLEKLLPATTPLYVVGPATARGLRSLNLQSPILGDESGNGEALAAFILEHYNGLYSEAHPDGFEKPPLLFLVGEKRRDIIPKTLESVALPPGRRSKVDELVIYETGEMPSFKSHFSLIWENNRNQRLERQWVVIFSPTGCRALLDSLDLLDTETGKARFPVDRCESKAKGTAIVTIGPTTQDYLRDEFDFMPDVCASKPSPEGVKAGIERKAESNGSSKSKRGRNLTSKKSQKTLEDTMPDVEKNATSGNIEIKETDADGSVREKEVRTAGDRRAEPRDPSQEQHKDEIIDKEGGSERVKHVSESGKDRSHSKHAKARTEPRESFEEAVEESSQREKIMPSSILEKGIIYFFTRNRVGVDDAESISDLQRTYFVLRPLPMGAELGNGAIEDLQNNRLLALPKKKFLKSHRDRFMAFVEKANTTVQDLKENFLQGSDYTTQTAGARHNQPVTPVGEGVYTITCTDASTHLAYMLTIPSKLGEVQEELGLRSRGGFVVSVKNPEKPGPASARLPQKPDFPKGILQEFRGLAWVKMLPEYSNYVNAHILLIGEGTEGSVGKALEPTLEDQKNQKETPMAVMEKLEHEDELRVQHLHGDDSVFDDLKITMSPKTPPHRVVAANGLPSDHIPKRPTMEPNVLNVVLGTLLVKPWYPSFYPEELVGRTADRLYVCQWCFKYSKELMPFLGHVKACSLKDAPPPGTVIYAKDGYSIHEIDGEEHKLYCQNLSLFAKLFLDTKSVFYDVTTFLYYLLIAYAPSPAITSTVPGHGAQQQPQVVGFFSKEKMSWDNNNLACILVFPPWQRQGLGRILMGASYELSKREGRLGGPEKPLSELGKRGYQSYWSHTIARSLLSAPPKKILTVRDIRDDTYIVQDDIITTLQAMQVLERKKRSGADAVINKAKVRAWAETHKVDLHPPVDVGGFVQVHEEGEQQQQLEEEEEEEEEEEGEIE